Protein AF-A0A1F7BWQ0-F1 (afdb_monomer_lite)

Secondary structure (DSSP, 8-state):
----EEEEEE--S---HHHHHHHHSTT-SSEEEEE-S-TTSS--EEEEEES-SEEEEEETTEEEETTEE--S--S-GGGHHHHHTT---S-STTSSEEEEEE-GGGGGGTSS--PPPPSSS-SEEEEE-SEEEEEETTTTEEEEEEETT--S-HHHHHHHHHHTT----SS------------HHHHHHHHHS----HHHHHTTBSS-HHHHHHHHHHHHHHHHTTS-SEEEEEEEEEEE--S-HHHHHHHHHHHS--SEEEEEE-SS-EEEEEE--EEEEEETTEEEE--EEEEEE--S-HHHHHHHHHHHHH-HHHHHHHHHHHHHHHHHHHTTBPTT--EEEEEEEEEE-SSEEEEEEEEEEEBPTT--HHHHHHHHPSPGGGTEESHHHHHHHHHHH-SS--TTTT-EEEEEETTS-EEEEE--SEEEEETTEEEEEEEEEE-TT--HHHHHHHHHHHHHHHHHHHHHHHHSPPS-EEEEEEE-S-TTHHHHHHHHHHTTEEEEEEETTT--HHHHTTS--SEEEE---SS-TTSHHHHTTHHHHHHHHHHHT--EEEETHHHHHHHHHTT--EEEEEEEEEEEEEEEEEPS-GGGTTS-SEEEEEEEEEEEE-GGG--TTEEEEEEETT--EEEEEESSSSEEEESS-TTSTT-TTHHHHHHHHHHPPPPPP----------------S-----HHHHHHHHHHHHSS-S-HHHHHHHHHHHHTSPP-HHHHHHHHHHHHHTS-----SS--EEEEE----SS-BS-HHHHHHHHHHHTT--EEEEE---SSSS--HHHHHHHTT------HHHHHHHHHHHSEEEEEHHHH-GGGGGTHHHHHHH-S--HHHHHGGGG-TT--SEEEEE-S-HHHHHHHHHHHHHTT-SEEEEEEETTS-SS--SSS-EEEEEEE-GGGGGG-TT-PPPPPTTS----------TT-EEEEEEE-GGGGTPPPPPHHHHB--SHHHHHHHHHHHHTT-S-HHHHHHHHHHHHHHHHHHT--S-HHHHHHHHHHHHHTSHHHHHHHHHHHHHHHT-

Foldseek 3Di:
DPQAKDKDKDQLQDDDVLLLCVVPVPPFQWWKKKAFPPCPDPRQKIKIFTHFPKKWFAAPQAIDMLPDDDPDRDLANVCVLVVLAAQDPDADPPPWFWFWWAWQQSLVSLDVDDDDDDPQFTRIMTGTGQWMWMQRRVSSMIMIMGGPPDPDDVVVSSVSRNCSNDDPPPDDDDDDDDPPDVPVPVVVVVVPDPADPPVVQCVFWPDDLVLQLVLLVVVLVCVVVVLFQKAKAKTKGKDFADFDLSLLLVLLCVLFRERIFMWIGHNFKIKGAHFNAWLWKAHPQKIKHKDKWFKDWDPVDPVVNVVSLVCRLPPPVRLVVRVVLVVLLLVLVVVFFDPPFWDKPPAQDWDDGPTIIIGMIITMGGGDPPDAPVSSVSSCPQPCQNFHPVRNSSNVSNSVSDPDRPRQQSIWGWTRHSNRITIIGGRARMWMDGPRMIMHMFIDMRGSPDDSSVRVVVRVVSNSSSVVSSVVSNVDDPDAQEEEEADLPDPLSVLLVVLSVVLRHRYDYDYLARDDVVVVVVRPHQAYEHEDYDDALVDDVSCRCLLVVVVVCQQFLRAYEYEARGLRNVQVSQPFDKDFDPDAFQFDWFKKQFADDLLQPPHDRIFIFHAHDGMATDPVGGDPQKDQGMAGPVGTGAKIQGPQGNYIYGNTDLSDPRGPCSSVSSSSSSPDGGDHHPDDDDDDDDDDDDDDDDDDPQALSNLLVLLLVLLVPPDDLVGNLRSLVVQQPDPDFLSSLLSNLVSQLVQWDAQAAPDFAEEEEELDDLVFAFFQLRLLLLLLCLLLPGQHQYEWEFDLQAAGTNVLLCVVVQFQQPDDSVLQRVLCVVRSYGYHYCVRGRVSCVSCSVSVSVVVHDGSVSLSRQSHRRNLHLEYEYFWLDPVSLVSSLSNVLSSHHAKYKYKHFPVRDRACALQGKMKIKIKHWPVCVVLQPPDDDDDDPPRDRDQPDDPPDNTIDIGIDIDYCVVLPHHRDDSVQRGAGHSVRSNVQSLQQLQVHHDPRVNQRSLQRSLVSVVRSSPDRDSNVSSVSSNVSSPVSSSVVSSVVSSVSSVVSD

Radius of gyration: 34.31 Å; chains: 1; bounding box: 78×81×102 Å

Structure (mmCIF, N/CA/C/O backbone):
data_AF-A0A1F7BWQ0-F1
#
_entry.id   AF-A0A1F7BWQ0-F1
#
loop_
_atom_site.group_PDB
_atom_site.id
_atom_site.type_symbol
_atom_site.label_atom_id
_atom_site.label_alt_id
_atom_site.label_comp_id
_atom_site.label_asym_id
_atom_site.label_entity_id
_atom_site.label_seq_id
_atom_site.pdbx_PDB_ins_code
_atom_site.Cartn_x
_atom_site.Cartn_y
_atom_site.Cartn_z
_atom_site.occupancy
_atom_site.B_iso_or_equiv
_atom_site.auth_seq_id
_atom_site.auth_comp_id
_atom_site.auth_asym_id
_atom_site.auth_atom_id
_atom_site.pdbx_PDB_model_num
ATOM 1 N N . MET A 1 1 ? 29.317 -12.201 -2.209 1.00 47.03 1 MET A N 1
ATOM 2 C CA . MET A 1 1 ? 28.082 -12.713 -1.581 1.00 47.03 1 MET A CA 1
ATOM 3 C C . MET A 1 1 ? 28.021 -14.205 -1.833 1.00 47.03 1 MET A C 1
ATOM 5 O O . MET A 1 1 ? 27.667 -14.589 -2.936 1.00 47.03 1 MET A O 1
ATOM 9 N N . ASP A 1 2 ? 28.358 -15.036 -0.851 1.00 48.84 2 ASP A N 1
ATOM 10 C CA . ASP A 1 2 ? 27.798 -16.388 -0.837 1.00 48.84 2 ASP A CA 1
ATOM 11 C C . ASP A 1 2 ? 26.426 -16.247 -0.176 1.00 48.84 2 ASP A C 1
ATOM 13 O O . ASP A 1 2 ? 26.332 -16.020 1.028 1.00 48.84 2 ASP A O 1
ATOM 17 N N . LEU A 1 3 ? 25.361 -16.246 -0.980 1.00 64.56 3 LEU A N 1
ATOM 18 C CA . LEU A 1 3 ? 23.993 -16.356 -0.481 1.00 64.56 3 LEU A CA 1
ATOM 19 C C . LEU A 1 3 ? 23.692 -17.852 -0.423 1.00 64.56 3 LEU A C 1
ATOM 21 O O . LEU A 1 3 ? 23.448 -18.448 -1.473 1.00 64.56 3 LEU A O 1
ATOM 25 N N . PRO A 1 4 ? 23.766 -18.502 0.749 1.00 73.44 4 PRO A N 1
ATOM 26 C CA . PRO A 1 4 ? 23.486 -19.920 0.823 1.00 73.44 4 PRO A CA 1
ATOM 27 C C . PRO A 1 4 ? 21.999 -20.143 0.527 1.00 73.44 4 PRO A C 1
ATOM 29 O O . PRO A 1 4 ? 21.134 -19.836 1.347 1.00 73.44 4 PRO A O 1
ATOM 32 N N . LEU A 1 5 ? 21.712 -20.662 -0.664 1.00 85.12 5 LEU A N 1
ATOM 33 C CA . LEU A 1 5 ? 20.365 -21.020 -1.092 1.00 85.12 5 LEU A CA 1
ATOM 34 C C . LEU A 1 5 ? 20.085 -22.487 -0.759 1.00 85.12 5 LEU A C 1
ATOM 36 O O . LEU A 1 5 ? 20.969 -23.343 -0.848 1.00 85.12 5 LEU A O 1
ATOM 40 N N . ILE A 1 6 ? 18.841 -22.769 -0.393 1.00 88.56 6 ILE A N 1
ATOM 41 C CA . ILE A 1 6 ? 18.259 -24.107 -0.391 1.00 88.56 6 ILE A CA 1
ATOM 42 C C . ILE A 1 6 ? 17.398 -24.205 -1.642 1.00 88.56 6 ILE A C 1
ATOM 44 O O . ILE A 1 6 ? 16.654 -23.282 -1.975 1.00 88.56 6 ILE A O 1
ATOM 48 N N . THR A 1 7 ? 17.507 -25.324 -2.347 1.00 89.31 7 THR A N 1
ATOM 49 C CA . THR A 1 7 ? 16.684 -25.604 -3.518 1.00 89.31 7 THR A CA 1
ATOM 50 C C . THR A 1 7 ? 16.034 -26.967 -3.348 1.00 89.31 7 THR A C 1
ATOM 52 O O . THR A 1 7 ? 16.723 -27.947 -3.071 1.00 89.31 7 THR A O 1
ATOM 55 N N . LYS A 1 8 ? 14.716 -27.036 -3.536 1.00 92.19 8 LYS A N 1
ATOM 56 C CA . LYS A 1 8 ? 13.943 -28.279 -3.511 1.00 92.19 8 LYS A CA 1
ATOM 57 C C . LYS A 1 8 ? 13.069 -28.369 -4.751 1.00 92.19 8 LYS A C 1
ATOM 59 O O . LYS A 1 8 ? 12.494 -27.374 -5.176 1.00 92.19 8 LYS A O 1
ATOM 64 N N . VAL A 1 9 ? 12.968 -29.559 -5.333 1.00 93.31 9 VAL A N 1
ATOM 65 C CA . VAL A 1 9 ? 12.110 -29.815 -6.496 1.00 93.31 9 VAL A CA 1
ATOM 66 C C . VAL A 1 9 ? 10.918 -30.650 -6.051 1.00 93.31 9 VAL A C 1
ATOM 68 O O . VAL A 1 9 ? 11.087 -31.727 -5.483 1.00 93.31 9 VAL A O 1
ATOM 71 N N . LEU A 1 10 ? 9.718 -30.149 -6.320 1.00 92.19 10 LEU A N 1
ATOM 72 C CA . LEU A 1 10 ? 8.443 -30.809 -6.060 1.00 92.19 10 LEU A CA 1
ATOM 73 C C . LEU A 1 10 ? 7.786 -31.190 -7.386 1.00 92.19 10 LEU A C 1
ATOM 75 O O . LEU A 1 10 ? 7.971 -30.516 -8.397 1.00 92.19 10 LEU A O 1
ATOM 79 N N . ARG A 1 11 ? 6.983 -32.255 -7.384 1.00 90.62 11 ARG A N 1
ATOM 80 C CA . ARG A 1 11 ? 6.313 -32.783 -8.584 1.00 90.62 11 ARG A CA 1
ATOM 81 C C . ARG A 1 11 ? 4.798 -32.837 -8.403 1.00 90.62 11 ARG A C 1
ATOM 83 O O . ARG A 1 11 ? 4.246 -33.928 -8.285 1.00 90.62 11 ARG A O 1
ATOM 90 N N . PRO A 1 12 ? 4.106 -31.685 -8.393 1.00 81.94 12 PRO A N 1
ATOM 91 C CA . PRO A 1 12 ? 2.663 -31.662 -8.196 1.00 81.94 12 PRO A CA 1
ATOM 92 C C . PRO A 1 12 ? 1.851 -32.077 -9.444 1.00 81.94 12 PRO A C 1
ATOM 94 O O . PRO A 1 12 ? 0.623 -32.084 -9.437 1.00 81.94 12 PRO A O 1
ATOM 97 N N . GLY A 1 13 ? 2.480 -32.400 -10.575 1.00 80.38 13 GLY A N 1
ATOM 98 C CA . GLY A 1 13 ? 1.745 -32.792 -11.780 1.00 80.38 13 GLY A CA 1
ATOM 99 C C . GLY A 1 13 ? 1.141 -31.600 -12.538 1.00 80.38 13 GLY A C 1
ATOM 100 O O . GLY A 1 13 ? 1.545 -31.317 -13.658 1.00 80.38 13 GLY A O 1
ATOM 101 N N . HIS A 1 14 ? 0.168 -30.882 -11.988 1.00 79.75 14 HIS A N 1
ATOM 102 C CA . HIS A 1 14 ? -0.284 -29.612 -12.564 1.00 79.75 14 HIS A CA 1
ATOM 103 C C . HIS A 1 14 ? -0.359 -28.562 -11.469 1.00 79.75 14 HIS A C 1
ATOM 105 O O . HIS A 1 14 ? -0.920 -28.822 -10.414 1.00 79.75 14 HIS A O 1
ATOM 111 N N . CYS A 1 15 ? 0.212 -27.391 -11.732 1.00 80.56 15 CYS A N 1
ATOM 112 C CA . CYS A 1 15 ? 0.230 -26.287 -10.791 1.00 80.56 15 CYS A CA 1
ATOM 113 C C . CYS A 1 15 ? -0.084 -24.999 -11.550 1.00 80.56 15 CYS A C 1
ATOM 115 O O . CYS A 1 15 ? 0.664 -24.617 -12.455 1.00 80.56 15 CYS A O 1
ATOM 117 N N . ASP A 1 16 ? -1.212 -24.365 -11.226 1.00 83.94 16 ASP A N 1
ATOM 118 C CA . ASP A 1 16 ? -1.564 -23.069 -11.802 1.00 83.94 16 ASP A CA 1
ATOM 119 C C . ASP A 1 16 ? -0.885 -21.954 -10.988 1.00 83.94 16 ASP A C 1
ATOM 121 O O . ASP A 1 16 ? -1.139 -21.850 -9.784 1.00 83.94 16 ASP A O 1
ATOM 125 N N . PRO A 1 17 ? -0.037 -21.102 -11.593 1.00 88.50 17 PRO A N 1
ATOM 126 C CA . PRO A 1 17 ? 0.636 -20.029 -10.868 1.00 88.50 17 PRO A CA 1
ATOM 127 C C . PRO A 1 17 ? -0.348 -19.063 -10.205 1.00 88.50 17 PRO A C 1
ATOM 129 O O . PRO A 1 17 ? -0.062 -18.559 -9.125 1.00 88.50 17 PRO A O 1
ATOM 132 N N . LEU A 1 18 ? -1.530 -18.864 -10.800 1.00 84.06 18 LEU A N 1
ATOM 133 C CA . LEU A 1 18 ? -2.590 -18.035 -10.226 1.00 84.06 18 LEU A CA 1
ATOM 134 C C . LEU A 1 18 ? -3.192 -18.648 -8.951 1.00 84.06 18 LEU A C 1
ATOM 136 O O . LEU A 1 18 ? -3.485 -17.928 -8.000 1.00 84.06 18 LEU A O 1
ATOM 140 N N . PHE A 1 19 ? -3.330 -19.976 -8.888 1.00 82.56 19 PHE A N 1
ATOM 141 C CA . PHE A 1 19 ? -3.745 -20.657 -7.659 1.00 82.56 19 PHE A CA 1
ATOM 142 C C . PHE A 1 19 ? -2.737 -20.401 -6.537 1.00 82.56 19 PHE A C 1
ATOM 144 O O . PHE A 1 19 ? -3.126 -20.027 -5.432 1.00 82.56 19 PHE A O 1
ATOM 151 N N . LEU A 1 20 ? -1.441 -20.543 -6.831 1.00 83.88 20 LEU A N 1
ATOM 152 C CA . LEU A 1 20 ? -0.389 -20.260 -5.857 1.00 83.88 20 LEU A CA 1
ATOM 153 C C . LEU A 1 20 ? -0.343 -18.778 -5.474 1.00 83.88 20 LEU A C 1
ATOM 155 O O . LEU A 1 20 ? -0.183 -18.478 -4.297 1.00 83.88 20 LEU A O 1
ATOM 159 N N . LEU A 1 21 ? -0.532 -17.861 -6.427 1.00 84.88 21 LEU A N 1
ATOM 160 C CA . LEU A 1 21 ? -0.635 -16.425 -6.162 1.00 84.88 21 LEU A CA 1
ATOM 161 C C . LEU A 1 21 ? -1.756 -16.139 -5.155 1.00 84.88 21 LEU A C 1
ATOM 163 O O . LEU A 1 21 ? -1.522 -15.479 -4.150 1.00 84.88 21 LEU A O 1
ATOM 167 N N . ASN A 1 22 ? -2.945 -16.700 -5.377 1.00 79.38 22 ASN A N 1
ATOM 168 C CA . ASN A 1 22 ? -4.103 -16.480 -4.512 1.00 79.38 22 ASN A CA 1
ATOM 169 C C . ASN A 1 22 ? -3.943 -17.129 -3.129 1.00 79.38 22 ASN A C 1
ATOM 171 O O . ASN A 1 22 ? -4.424 -16.587 -2.137 1.00 79.38 22 ASN A O 1
ATOM 175 N N . LYS A 1 23 ? -3.276 -18.286 -3.053 1.00 77.38 23 LYS A N 1
ATOM 176 C CA . LYS A 1 23 ? -3.096 -19.034 -1.800 1.00 77.38 23 LYS A CA 1
ATOM 177 C C . LYS A 1 23 ? -1.939 -18.549 -0.944 1.00 77.38 23 LYS A C 1
ATOM 179 O O . LYS A 1 23 ? -2.040 -18.577 0.274 1.00 77.38 23 LYS A O 1
ATOM 184 N N . LEU A 1 24 ? -0.849 -18.134 -1.576 1.00 76.81 24 LEU A N 1
ATOM 185 C CA . LEU A 1 24 ? 0.396 -17.783 -0.901 1.00 76.81 24 LEU A CA 1
ATOM 186 C C . LEU A 1 24 ? 0.656 -16.267 -0.917 1.00 76.81 24 LEU A C 1
ATOM 188 O O . LEU A 1 24 ? 1.438 -15.772 -0.114 1.00 76.81 24 LEU A O 1
ATOM 192 N N . GLY A 1 25 ? 0.054 -15.509 -1.833 1.00 67.19 25 GLY A N 1
ATOM 193 C CA . GLY A 1 25 ? 0.377 -14.095 -2.048 1.00 67.19 25 GLY A CA 1
ATOM 194 C C . GLY A 1 25 ? -0.415 -13.092 -1.204 1.00 67.19 25 GLY A C 1
ATOM 195 O O . GLY A 1 25 ? 0.041 -11.961 -1.045 1.00 67.19 25 GLY A O 1
ATOM 196 N N . SER A 1 26 ? -1.572 -13.468 -0.646 1.00 56.69 26 SER A N 1
ATOM 197 C CA . SER A 1 26 ? -2.515 -12.516 -0.028 1.00 56.69 26 SER A CA 1
ATOM 198 C C . SER A 1 26 ? -1.930 -11.733 1.155 1.00 56.69 26 SER A C 1
ATOM 200 O O . SER A 1 26 ? -2.200 -10.541 1.293 1.00 56.69 26 SER A O 1
ATOM 202 N N . VAL A 1 27 ? -1.083 -12.374 1.961 1.00 56.69 27 VAL A N 1
ATOM 203 C CA . VAL A 1 27 ? -0.503 -11.819 3.198 1.00 56.69 27 VAL A CA 1
ATOM 204 C C . VAL A 1 27 ? 0.858 -11.141 3.011 1.00 56.69 27 VAL A C 1
ATOM 206 O O . VAL A 1 27 ? 1.437 -10.671 3.983 1.00 56.69 27 VAL A O 1
ATOM 209 N N . ARG A 1 28 ? 1.399 -11.099 1.786 1.00 70.50 28 ARG A N 1
ATOM 210 C CA . ARG A 1 28 ? 2.767 -10.618 1.536 1.00 70.50 28 ARG A CA 1
ATOM 211 C C . ARG A 1 28 ? 2.791 -9.218 0.922 1.00 70.50 28 ARG A C 1
ATOM 213 O O . ARG A 1 28 ? 2.000 -8.917 0.022 1.00 70.50 28 ARG A O 1
ATOM 220 N N . ASP A 1 29 ? 3.733 -8.404 1.400 1.00 77.75 29 ASP A N 1
ATOM 221 C CA . ASP A 1 29 ? 3.949 -7.012 0.975 1.00 77.75 29 ASP A CA 1
ATOM 222 C C . ASP A 1 29 ? 4.669 -6.909 -0.373 1.00 77.75 29 ASP A C 1
ATOM 224 O O . ASP A 1 29 ? 4.335 -6.054 -1.188 1.00 77.75 29 ASP A O 1
ATOM 228 N N . TYR A 1 30 ? 5.635 -7.801 -0.617 1.00 88.94 30 TYR A N 1
ATOM 229 C CA . TYR A 1 30 ? 6.375 -7.897 -1.875 1.00 88.94 30 TYR A CA 1
ATOM 230 C C . TYR A 1 30 ? 6.089 -9.229 -2.553 1.00 88.94 30 TYR A C 1
ATOM 232 O O . TYR A 1 30 ? 6.298 -10.307 -1.982 1.00 88.94 30 TYR A O 1
ATOM 240 N N . LEU A 1 31 ? 5.581 -9.137 -3.776 1.00 94.19 31 LEU A N 1
ATOM 241 C CA . LEU A 1 31 ? 5.114 -10.274 -4.549 1.00 94.19 31 LEU A CA 1
ATOM 242 C C . LEU A 1 31 ? 5.279 -9.972 -6.032 1.00 94.19 31 LEU A C 1
ATOM 244 O O . LEU A 1 31 ? 4.854 -8.917 -6.501 1.00 94.19 31 LEU A O 1
ATOM 248 N N . ALA A 1 32 ? 5.855 -10.908 -6.778 1.00 97.06 32 ALA A N 1
ATOM 249 C CA . ALA A 1 32 ? 5.888 -10.822 -8.230 1.00 97.06 32 ALA A CA 1
ATOM 250 C C . ALA A 1 32 ? 5.553 -12.165 -8.871 1.00 97.06 32 ALA A C 1
ATOM 252 O O . ALA A 1 32 ? 6.078 -13.202 -8.471 1.00 97.06 32 ALA A O 1
ATOM 253 N N . LEU A 1 33 ? 4.707 -12.136 -9.893 1.00 96.25 33 LEU A N 1
ATOM 254 C CA . LEU A 1 33 ? 4.428 -13.272 -10.763 1.00 96.25 33 LEU A CA 1
ATOM 255 C C . LEU A 1 33 ? 4.860 -12.904 -12.177 1.00 96.25 33 LEU A C 1
ATOM 257 O O . LEU A 1 33 ? 4.472 -11.856 -12.680 1.00 96.25 33 LEU A O 1
ATOM 261 N N . LEU A 1 34 ? 5.643 -13.772 -12.811 1.00 95.06 34 LEU A N 1
ATOM 262 C CA . LEU A 1 34 ? 6.012 -13.692 -14.218 1.00 95.06 34 LEU A CA 1
ATOM 263 C C . LEU A 1 34 ? 5.519 -14.961 -14.911 1.00 95.06 34 LEU A C 1
ATOM 265 O O . LEU A 1 34 ? 5.884 -16.070 -14.517 1.00 95.06 34 LEU A O 1
ATOM 269 N N . GLU A 1 35 ? 4.708 -14.818 -15.953 1.00 90.94 35 GLU A N 1
ATOM 270 C CA . GLU A 1 35 ? 4.243 -15.933 -16.780 1.00 90.94 35 GLU A CA 1
ATOM 271 C C . GLU A 1 35 ? 4.462 -15.654 -18.269 1.00 90.94 35 GLU A C 1
ATOM 273 O O . GLU A 1 35 ? 4.510 -14.510 -18.718 1.00 90.94 35 GLU A O 1
ATOM 278 N N . SER A 1 36 ? 4.523 -16.724 -19.061 1.00 82.56 36 SER A N 1
ATOM 279 C CA . SER A 1 36 ? 4.457 -16.647 -20.518 1.00 82.56 36 SER A CA 1
ATOM 280 C C . SER A 1 36 ? 3.292 -17.483 -21.030 1.00 82.56 36 SER A C 1
ATOM 282 O O . SER A 1 36 ? 3.163 -18.667 -20.705 1.00 82.56 36 SER A O 1
ATOM 284 N N . ALA A 1 37 ? 2.421 -16.878 -21.838 1.00 68.69 37 ALA A N 1
ATOM 285 C CA . ALA A 1 37 ? 1.293 -17.596 -22.422 1.00 68.69 37 ALA A CA 1
ATOM 286 C C . ALA A 1 37 ? 1.667 -18.384 -23.693 1.00 68.69 37 ALA A C 1
ATOM 288 O O . ALA A 1 37 ? 1.026 -19.390 -24.003 1.00 68.69 37 ALA A O 1
ATOM 289 N N . ASN A 1 38 ? 2.723 -17.974 -24.410 1.00 58.81 38 ASN A N 1
ATOM 290 C CA . ASN A 1 38 ? 3.225 -18.666 -25.604 1.00 58.81 38 ASN A CA 1
ATOM 291 C C . ASN A 1 38 ? 4.134 -19.847 -25.210 1.00 58.81 38 ASN A C 1
ATOM 293 O O . ASN A 1 38 ? 5.359 -19.793 -25.299 1.00 58.81 38 ASN A O 1
ATOM 297 N N . ARG A 1 39 ? 3.502 -20.950 -24.798 1.00 56.16 39 ARG A N 1
ATOM 298 C CA . ARG A 1 39 ? 4.136 -22.208 -24.348 1.00 56.16 39 ARG A CA 1
ATOM 299 C C . ARG A 1 39 ? 4.659 -23.105 -25.485 1.00 56.16 39 ARG A C 1
ATOM 301 O O . ARG A 1 39 ? 4.664 -24.326 -25.379 1.00 56.16 39 ARG A O 1
ATOM 308 N N . THR A 1 40 ? 5.010 -22.536 -26.638 1.00 41.44 40 THR A N 1
ATOM 309 C CA . THR A 1 40 ? 5.387 -23.314 -27.841 1.00 41.44 40 THR A CA 1
ATOM 310 C C . THR A 1 40 ? 6.830 -23.108 -28.300 1.00 41.44 40 THR A C 1
ATOM 312 O O . THR A 1 40 ? 7.211 -23.597 -29.359 1.00 41.44 40 THR A O 1
ATOM 315 N N . SER A 1 41 ? 7.669 -22.446 -27.502 1.00 41.19 41 SER A N 1
ATOM 316 C CA . SER A 1 41 ? 9.045 -22.116 -27.908 1.00 41.19 41 SER A CA 1
ATOM 317 C C . SER A 1 41 ? 9.984 -21.878 -26.713 1.00 41.19 41 SER A C 1
ATOM 319 O O . SER A 1 41 ? 10.681 -20.871 -26.635 1.00 41.19 41 SER A O 1
ATOM 321 N N . GLY A 1 42 ? 10.018 -22.812 -25.754 1.00 46.12 42 GLY A N 1
ATOM 322 C CA . GLY A 1 42 ? 11.001 -22.794 -24.656 1.00 46.12 42 GLY A CA 1
ATOM 323 C C . GLY A 1 42 ? 10.703 -21.823 -23.503 1.00 46.12 42 GLY A C 1
ATOM 324 O O . GLY A 1 42 ? 11.549 -21.661 -22.626 1.00 46.12 42 GLY A O 1
ATOM 325 N N . ASN A 1 43 ? 9.506 -21.226 -23.477 1.00 54.59 43 ASN A N 1
ATOM 326 C CA . ASN A 1 43 ? 8.986 -20.369 -22.404 1.00 54.59 43 ASN A CA 1
ATOM 327 C C . ASN A 1 43 ? 7.889 -21.089 -21.584 1.00 54.59 43 ASN A C 1
ATOM 329 O O . ASN A 1 43 ? 6.831 -20.537 -21.300 1.00 54.59 43 ASN A O 1
ATOM 333 N N . ASP A 1 44 ? 8.142 -22.337 -21.185 1.00 74.00 44 ASP A N 1
ATOM 334 C CA . ASP A 1 44 ? 7.217 -23.152 -20.370 1.00 74.00 44 ASP A CA 1
ATOM 335 C C . ASP A 1 44 ? 7.375 -22.898 -18.862 1.00 74.00 44 ASP A C 1
ATOM 337 O O . ASP A 1 44 ? 7.076 -23.765 -18.039 1.00 74.00 44 ASP A O 1
ATOM 341 N N . LEU A 1 45 ? 7.892 -21.723 -18.499 1.00 87.50 45 LEU A N 1
ATOM 342 C CA . LEU A 1 45 ? 8.262 -21.372 -17.136 1.00 87.50 45 LEU A CA 1
ATOM 343 C C . LEU A 1 45 ? 7.378 -20.240 -16.621 1.00 87.50 45 LEU A C 1
ATOM 345 O O . LEU A 1 45 ? 7.158 -19.248 -17.316 1.00 87.50 45 LEU A O 1
ATOM 349 N N . SER A 1 46 ? 6.932 -20.383 -15.379 1.00 92.69 46 SER A N 1
ATOM 350 C CA . SER A 1 46 ? 6.395 -19.283 -14.582 1.00 92.69 46 SER A CA 1
ATOM 351 C C . SER A 1 46 ? 7.244 -19.101 -13.333 1.00 92.69 46 SER A C 1
ATOM 353 O O . SER A 1 46 ? 7.756 -20.077 -12.782 1.00 92.69 46 SER A O 1
ATOM 355 N N . TYR A 1 47 ? 7.373 -17.863 -12.878 1.00 94.94 47 TYR A N 1
ATOM 356 C CA . TYR A 1 47 ? 8.119 -17.521 -11.675 1.00 94.94 47 TYR A CA 1
ATOM 357 C C . TYR A 1 47 ? 7.206 -16.798 -10.707 1.00 94.94 47 TYR A C 1
ATOM 359 O O . TYR A 1 47 ? 6.569 -15.823 -11.089 1.00 94.94 47 TYR A O 1
ATOM 367 N N . LEU A 1 48 ? 7.154 -17.269 -9.469 1.00 95.12 48 LEU A N 1
ATOM 368 C CA . LEU A 1 48 ? 6.391 -16.641 -8.405 1.00 95.12 48 LEU A CA 1
ATOM 369 C C . LEU A 1 48 ? 7.333 -16.354 -7.238 1.00 95.12 48 LEU A C 1
ATOM 371 O O . LEU A 1 48 ? 7.930 -17.263 -6.668 1.00 95.12 48 LEU A O 1
ATOM 375 N N . ALA A 1 49 ? 7.509 -15.075 -6.950 1.00 95.06 49 ALA A N 1
ATOM 376 C CA . ALA A 1 49 ? 8.480 -14.533 -6.017 1.00 95.06 49 ALA A CA 1
ATOM 377 C C . ALA A 1 49 ? 7.756 -13.941 -4.809 1.00 95.06 49 ALA A C 1
ATOM 379 O O . ALA A 1 49 ? 6.838 -13.141 -4.985 1.00 95.06 49 ALA A O 1
ATOM 380 N N . PHE A 1 50 ? 8.175 -14.321 -3.605 1.00 87.62 50 PHE A N 1
ATOM 381 C CA . PHE A 1 50 ? 7.516 -13.969 -2.351 1.00 87.62 50 PHE A CA 1
ATOM 382 C C . PHE A 1 50 ? 8.485 -13.360 -1.344 1.00 87.62 50 PHE A C 1
ATOM 384 O O . PHE A 1 50 ? 9.607 -13.854 -1.178 1.00 87.62 50 PHE A O 1
ATOM 391 N N . GLY A 1 51 ? 8.001 -12.344 -0.627 1.00 85.00 51 GLY A N 1
ATOM 392 C CA . GLY A 1 51 ? 8.778 -11.641 0.388 1.00 85.00 51 GLY A CA 1
ATOM 393 C C . GLY A 1 51 ? 9.898 -10.819 -0.242 1.00 85.00 51 GLY A C 1
ATOM 394 O O . GLY A 1 51 ? 10.183 -10.946 -1.431 1.00 85.00 51 GLY A O 1
ATOM 395 N N . ALA A 1 52 ? 10.549 -9.972 0.545 1.00 87.56 52 ALA A N 1
ATOM 396 C CA . ALA A 1 52 ? 11.698 -9.209 0.080 1.00 87.56 52 ALA A CA 1
ATOM 397 C C . ALA A 1 52 ? 12.824 -9.283 1.104 1.00 87.56 52 ALA A C 1
ATOM 399 O O . ALA A 1 52 ? 12.740 -8.707 2.185 1.00 87.56 52 ALA A O 1
ATOM 400 N N . ARG A 1 53 ? 13.911 -9.958 0.725 1.00 85.19 53 ARG A N 1
ATOM 401 C CA . ARG A 1 53 ? 15.164 -9.954 1.483 1.00 85.19 53 ARG A CA 1
ATOM 402 C C . ARG A 1 53 ? 15.897 -8.624 1.340 1.00 85.19 53 ARG A C 1
ATOM 404 O O . ARG A 1 53 ? 16.629 -8.210 2.235 1.00 85.19 53 ARG A O 1
ATOM 411 N N . ASP A 1 54 ? 15.739 -7.993 0.184 1.00 85.44 54 ASP A N 1
ATOM 412 C CA . ASP A 1 54 ? 16.276 -6.677 -0.123 1.00 85.44 54 ASP A CA 1
ATOM 413 C C . ASP A 1 54 ? 15.353 -5.975 -1.116 1.00 85.44 54 ASP A C 1
ATOM 415 O O . ASP A 1 54 ? 14.723 -6.633 -1.945 1.00 85.44 54 ASP A O 1
ATOM 419 N N . VAL A 1 55 ? 15.292 -4.651 -1.040 1.00 88.31 55 VAL A N 1
ATOM 420 C CA . VAL A 1 55 ? 14.533 -3.799 -1.958 1.00 88.31 55 VAL A CA 1
ATOM 421 C C . VAL A 1 55 ? 15.446 -2.656 -2.357 1.00 88.31 55 VAL A C 1
ATOM 423 O O . VAL A 1 55 ? 16.020 -1.995 -1.495 1.00 88.31 55 VAL A O 1
ATOM 426 N N . ILE A 1 56 ? 15.587 -2.447 -3.659 1.00 86.69 56 ILE A N 1
ATOM 427 C CA . ILE A 1 56 ? 16.331 -1.348 -4.255 1.00 86.69 56 ILE A CA 1
ATOM 428 C C . ILE A 1 56 ? 15.325 -0.484 -4.991 1.00 86.69 56 ILE A C 1
ATOM 430 O O . ILE A 1 56 ? 14.724 -0.913 -5.976 1.00 86.69 56 ILE A O 1
ATOM 434 N N . THR A 1 57 ? 15.170 0.738 -4.510 1.00 89.12 57 THR A N 1
ATOM 435 C CA . THR A 1 57 ? 14.306 1.752 -5.094 1.00 89.12 57 THR A CA 1
ATOM 436 C C . THR A 1 57 ? 15.173 2.913 -5.543 1.00 89.12 57 THR A C 1
ATOM 438 O O . THR A 1 57 ? 15.983 3.408 -4.771 1.00 89.12 57 THR A O 1
ATOM 441 N N . VAL A 1 58 ? 14.998 3.379 -6.771 1.00 87.94 58 VAL A N 1
ATOM 442 C CA . VAL A 1 58 ? 15.595 4.624 -7.256 1.00 87.94 58 VAL A CA 1
ATOM 443 C C . VAL A 1 58 ? 14.494 5.658 -7.367 1.00 87.94 58 VAL A C 1
ATOM 445 O O . VAL A 1 58 ? 13.454 5.388 -7.967 1.00 87.94 58 VAL A O 1
ATOM 448 N N . ARG A 1 59 ? 14.695 6.832 -6.777 1.00 86.69 59 ARG A N 1
ATOM 449 C CA . ARG A 1 59 ? 13.735 7.931 -6.844 1.00 86.69 59 ARG A CA 1
ATOM 450 C C . ARG A 1 59 ? 14.483 9.248 -6.864 1.00 86.69 59 ARG A C 1
ATOM 452 O O . ARG A 1 59 ? 15.129 9.598 -5.883 1.00 86.69 59 ARG A O 1
ATOM 459 N N . ASP A 1 60 ? 14.320 9.968 -7.964 1.00 80.44 60 ASP A N 1
ATOM 460 C CA . ASP A 1 60 ? 14.892 11.298 -8.156 1.00 80.44 60 ASP A CA 1
ATOM 461 C C . ASP A 1 60 ? 16.420 11.313 -7.990 1.00 80.44 60 ASP A C 1
ATOM 463 O O . ASP A 1 60 ? 16.985 12.029 -7.175 1.00 80.44 60 ASP A O 1
ATOM 467 N N . GLY A 1 61 ? 17.095 10.407 -8.699 1.00 75.62 61 GLY A N 1
ATOM 468 C CA . GLY A 1 61 ? 18.550 10.241 -8.656 1.00 75.62 61 GLY A CA 1
ATOM 469 C C . GLY A 1 61 ? 19.088 9.537 -7.407 1.00 75.62 61 GLY A C 1
ATOM 470 O O . GLY A 1 61 ? 20.210 9.037 -7.438 1.00 75.62 61 GLY A O 1
ATOM 471 N N . ALA A 1 62 ? 18.297 9.431 -6.337 1.00 78.25 62 ALA A N 1
ATOM 472 C CA . ALA A 1 62 ? 18.700 8.777 -5.098 1.00 78.25 62 ALA A CA 1
ATOM 473 C C . ALA A 1 62 ? 18.364 7.277 -5.105 1.00 78.25 62 ALA A C 1
ATOM 475 O O . ALA A 1 62 ? 17.276 6.866 -5.521 1.00 78.25 62 ALA A O 1
ATOM 476 N N . VAL A 1 63 ? 19.302 6.456 -4.624 1.00 80.06 63 VAL A N 1
ATOM 477 C CA . VAL A 1 63 ? 19.153 5.001 -4.474 1.00 80.06 63 VAL A CA 1
ATOM 478 C C . VAL A 1 63 ? 18.867 4.682 -3.010 1.00 80.06 63 VAL A C 1
ATOM 480 O O . VAL A 1 63 ? 19.663 5.002 -2.134 1.00 80.06 63 VAL A O 1
ATOM 483 N N . PHE A 1 64 ? 17.757 3.998 -2.758 1.00 75.69 64 PHE A N 1
ATOM 484 C CA . PHE A 1 64 ? 17.319 3.535 -1.449 1.00 75.69 64 PHE A CA 1
ATOM 485 C C . PHE A 1 64 ? 17.356 2.009 -1.428 1.00 75.69 64 PHE A C 1
ATOM 487 O O . PHE A 1 64 ? 16.690 1.357 -2.229 1.00 75.69 64 PHE A O 1
ATOM 494 N N . GLY A 1 65 ? 18.105 1.417 -0.503 1.00 67.31 65 GLY A N 1
ATOM 495 C CA . GLY A 1 65 ? 18.071 -0.026 -0.271 1.00 67.31 65 GLY A CA 1
ATOM 496 C C . GLY A 1 65 ? 18.896 -0.436 0.938 1.00 67.31 65 GLY A C 1
ATOM 497 O O . GLY A 1 65 ? 19.654 0.367 1.479 1.00 67.31 65 GLY A O 1
ATOM 498 N N . SER A 1 66 ? 18.787 -1.695 1.377 1.00 56.41 66 SER A N 1
ATOM 499 C CA . SER A 1 66 ? 19.414 -2.149 2.637 1.00 56.41 66 SER A CA 1
ATOM 500 C C . SER A 1 66 ? 20.947 -2.017 2.671 1.00 56.41 66 SER A C 1
ATOM 502 O O . SER A 1 66 ? 21.560 -2.124 3.735 1.00 56.41 66 SER A O 1
ATOM 504 N N . ARG A 1 67 ? 21.565 -1.790 1.506 1.00 54.62 67 ARG A N 1
ATOM 505 C CA . ARG A 1 67 ? 23.016 -1.697 1.295 1.00 54.62 67 ARG A CA 1
ATOM 506 C C . ARG A 1 67 ? 23.493 -0.358 0.756 1.00 54.62 67 ARG A C 1
ATOM 508 O O . ARG A 1 67 ? 24.689 -0.092 0.817 1.00 54.62 67 ARG A O 1
ATOM 515 N N . TYR A 1 68 ? 22.583 0.449 0.228 1.00 54.38 68 TYR A N 1
ATOM 516 C CA . TYR A 1 68 ? 22.903 1.672 -0.485 1.00 54.38 68 TYR A CA 1
ATOM 517 C C . TYR A 1 68 ? 22.084 2.780 0.159 1.00 54.38 68 TYR A C 1
ATOM 519 O O . TYR A 1 68 ? 20.892 2.929 -0.091 1.00 54.38 68 TYR A O 1
ATOM 527 N N . VAL A 1 69 ? 22.744 3.486 1.071 1.00 46.41 69 VAL A N 1
ATOM 528 C CA . VAL A 1 69 ? 22.399 4.855 1.421 1.00 46.41 69 VAL A CA 1
ATOM 529 C C . VAL A 1 69 ? 23.551 5.671 0.872 1.00 46.41 69 VAL A C 1
ATOM 531 O O . VAL A 1 69 ? 24.669 5.576 1.382 1.00 46.41 69 VAL A O 1
ATOM 534 N N . MET A 1 70 ? 23.315 6.373 -0.227 1.00 44.44 70 MET A N 1
ATOM 535 C CA . MET A 1 70 ? 24.290 7.314 -0.756 1.00 44.44 70 MET A CA 1
ATOM 536 C C . MET A 1 70 ? 23.711 8.709 -0.576 1.00 44.44 70 MET A C 1
ATOM 538 O O . MET A 1 70 ? 22.744 9.054 -1.242 1.00 44.44 70 MET A O 1
ATOM 542 N N . ASP A 1 71 ? 24.313 9.481 0.327 1.00 40.88 71 ASP A N 1
ATOM 543 C CA . ASP A 1 71 ? 24.089 10.921 0.429 1.00 40.88 71 ASP A CA 1
ATOM 544 C C . ASP A 1 71 ? 24.647 11.578 -0.853 1.00 40.88 71 ASP A C 1
ATOM 546 O O . ASP A 1 71 ? 25.867 11.703 -1.005 1.00 40.88 71 ASP A O 1
ATOM 550 N N . GLY A 1 72 ? 23.779 11.959 -1.798 1.00 49.09 72 GLY A N 1
ATOM 551 C CA . GLY A 1 72 ? 24.136 12.786 -2.963 1.00 49.09 72 GLY A CA 1
ATOM 552 C C . GLY A 1 72 ? 23.516 12.373 -4.305 1.00 49.09 72 GLY A C 1
ATOM 553 O O . GLY A 1 72 ? 22.996 11.272 -4.470 1.00 49.09 72 GLY A O 1
ATOM 554 N N . GLU A 1 73 ? 23.599 13.270 -5.294 1.00 51.91 73 GLU A N 1
ATOM 555 C CA . GLU A 1 73 ? 23.204 12.991 -6.682 1.00 51.91 73 GLU A CA 1
ATOM 556 C C . GLU A 1 73 ? 24.151 11.955 -7.310 1.00 51.91 73 GLU A C 1
ATOM 558 O O . GLU A 1 73 ? 25.311 12.241 -7.626 1.00 51.91 73 GLU A O 1
ATOM 563 N N . ILE A 1 74 ? 23.663 10.727 -7.505 1.00 63.62 74 ILE A N 1
ATOM 564 C CA . ILE A 1 74 ? 24.407 9.685 -8.212 1.00 63.62 74 ILE A CA 1
ATOM 565 C C . ILE A 1 74 ? 24.203 9.878 -9.716 1.00 63.62 74 ILE A C 1
ATOM 567 O O . ILE A 1 74 ? 23.080 9.865 -10.211 1.00 63.62 74 ILE A O 1
ATOM 571 N N . LYS A 1 75 ? 25.305 9.995 -10.464 1.00 67.19 75 LYS A N 1
ATOM 572 C CA . LYS A 1 75 ? 25.275 10.177 -11.926 1.00 67.19 75 LYS A CA 1
ATOM 573 C C . LYS A 1 75 ? 24.575 9.028 -12.672 1.00 67.19 75 LYS A C 1
ATOM 575 O O . LYS A 1 75 ? 23.918 9.273 -13.676 1.00 67.19 75 LYS A O 1
ATOM 580 N N . ASP A 1 76 ? 24.735 7.794 -12.195 1.00 75.00 76 ASP A N 1
ATOM 581 C CA . ASP A 1 76 ? 24.024 6.606 -12.687 1.00 75.00 76 ASP A CA 1
ATOM 582 C C . ASP A 1 76 ? 23.535 5.759 -11.496 1.00 75.00 76 ASP A C 1
ATOM 584 O O . ASP A 1 76 ? 24.265 4.890 -11.008 1.00 75.00 76 ASP A O 1
ATOM 588 N N . PRO A 1 77 ? 22.320 6.010 -10.979 1.00 75.62 77 PRO A N 1
ATOM 589 C CA . PRO A 1 77 ? 21.781 5.274 -9.838 1.00 75.62 77 PRO A CA 1
ATOM 590 C C . PRO A 1 77 ? 21.475 3.803 -10.159 1.00 75.62 77 PRO A C 1
ATOM 592 O O . PRO A 1 77 ? 21.343 2.985 -9.249 1.00 75.62 77 PRO A O 1
ATOM 595 N N . LEU A 1 78 ? 21.396 3.429 -11.440 1.00 77.75 78 LEU A N 1
ATOM 596 C CA . LEU A 1 78 ? 21.146 2.053 -11.874 1.00 77.75 78 LEU A CA 1
ATOM 597 C C . LEU A 1 78 ? 22.436 1.226 -11.958 1.00 77.75 78 LEU A C 1
ATOM 599 O O . LEU A 1 78 ? 22.374 -0.006 -12.018 1.00 77.75 78 LEU A O 1
ATOM 603 N N . ALA A 1 79 ? 23.605 1.866 -11.837 1.00 77.50 79 ALA A N 1
ATOM 604 C CA . ALA A 1 79 ? 24.893 1.189 -11.710 1.00 77.50 79 ALA A CA 1
ATOM 605 C C . ALA A 1 79 ? 24.950 0.238 -10.502 1.00 77.50 79 ALA A C 1
ATOM 607 O O . ALA A 1 79 ? 25.697 -0.740 -10.546 1.00 77.50 79 ALA A O 1
ATOM 608 N N . VAL A 1 80 ? 24.115 0.453 -9.478 1.00 77.06 80 VAL A N 1
ATOM 609 C CA . VAL A 1 80 ? 23.967 -0.436 -8.314 1.00 77.06 80 VAL A CA 1
ATOM 610 C C . VAL A 1 80 ? 23.698 -1.894 -8.716 1.00 77.06 80 VAL A C 1
ATOM 612 O O . VAL A 1 80 ? 24.228 -2.827 -8.112 1.00 77.06 80 VAL A O 1
ATOM 615 N N . PHE A 1 81 ? 22.958 -2.118 -9.806 1.00 76.50 81 PHE A N 1
ATOM 616 C CA . PHE A 1 81 ? 22.673 -3.461 -10.313 1.00 76.50 81 PHE A CA 1
ATOM 617 C C . PHE A 1 81 ? 23.901 -4.122 -10.956 1.00 76.50 81 PHE A C 1
ATOM 619 O O . PHE A 1 81 ? 24.001 -5.348 -10.974 1.00 76.50 81 PHE A O 1
ATOM 626 N N . SER A 1 82 ? 24.896 -3.346 -11.395 1.00 74.00 82 SER A N 1
ATOM 627 C CA . SER A 1 82 ? 26.161 -3.862 -11.940 1.00 74.00 82 SER A CA 1
ATOM 628 C C . SER A 1 82 ? 26.995 -4.627 -10.913 1.00 74.00 82 SER A C 1
ATOM 630 O O . SER A 1 82 ? 27.790 -5.488 -11.297 1.00 74.00 82 SER A O 1
ATOM 632 N N . GLU A 1 83 ? 26.873 -4.296 -9.627 1.00 66.00 83 GLU A N 1
ATOM 633 C CA . GLU A 1 83 ? 27.581 -4.971 -8.528 1.00 66.00 83 GLU A CA 1
ATOM 634 C C . GLU A 1 83 ? 26.873 -6.258 -8.079 1.00 66.00 83 GLU A C 1
ATOM 636 O O . GLU A 1 83 ? 27.494 -7.156 -7.509 1.00 66.00 83 GLU A O 1
ATOM 641 N N . LEU A 1 84 ? 25.570 -6.356 -8.352 1.00 65.69 84 LEU A N 1
ATOM 642 C CA . LEU A 1 84 ? 24.698 -7.450 -7.918 1.00 65.69 84 LEU A CA 1
ATOM 643 C C . LEU A 1 84 ? 24.666 -8.609 -8.928 1.00 65.69 84 LEU A C 1
ATOM 645 O O . LEU A 1 84 ? 24.437 -9.760 -8.551 1.00 65.69 84 LEU A O 1
ATOM 649 N N . VAL A 1 85 ? 24.935 -8.308 -10.200 1.00 62.78 85 VAL A N 1
ATOM 650 C CA . VAL A 1 85 ? 24.912 -9.233 -11.341 1.00 62.78 85 VAL A CA 1
ATOM 651 C C . VAL A 1 85 ? 26.282 -9.916 -11.503 1.00 62.78 85 VAL A C 1
ATOM 653 O O . VAL A 1 85 ? 27.290 -9.252 -11.742 1.00 62.78 85 VAL A O 1
ATOM 656 N N . GLY A 1 86 ? 26.327 -11.252 -11.391 1.00 56.69 86 GLY A N 1
ATOM 657 C CA . GLY A 1 86 ? 27.540 -12.070 -11.590 1.00 56.69 86 GLY A CA 1
ATOM 658 C C . GLY A 1 86 ? 28.180 -12.646 -10.317 1.00 56.69 86 GLY A C 1
ATOM 659 O O . GLY A 1 86 ? 29.262 -13.227 -10.385 1.00 56.69 86 GLY A O 1
ATOM 660 N N . ALA A 1 87 ? 27.528 -12.516 -9.156 1.00 51.53 87 ALA A N 1
ATOM 661 C CA . ALA A 1 87 ? 27.979 -13.116 -7.895 1.00 51.53 87 ALA A CA 1
ATOM 662 C C . ALA A 1 87 ? 27.626 -14.616 -7.761 1.00 51.53 87 ALA A C 1
ATOM 664 O O . ALA A 1 87 ? 28.189 -15.311 -6.913 1.00 51.53 87 ALA A O 1
ATOM 665 N N . GLY A 1 88 ? 26.686 -15.120 -8.566 1.00 52.34 88 GLY A N 1
ATOM 666 C CA . GLY A 1 88 ? 26.230 -16.510 -8.554 1.00 52.34 88 GLY A CA 1
ATOM 667 C C . GLY A 1 88 ? 27.114 -17.437 -9.394 1.00 52.34 88 GLY A C 1
ATOM 668 O O . GLY A 1 88 ? 27.334 -17.192 -10.575 1.00 52.34 88 GLY A O 1
ATOM 669 N N . LYS A 1 89 ? 27.590 -18.540 -8.799 1.00 54.8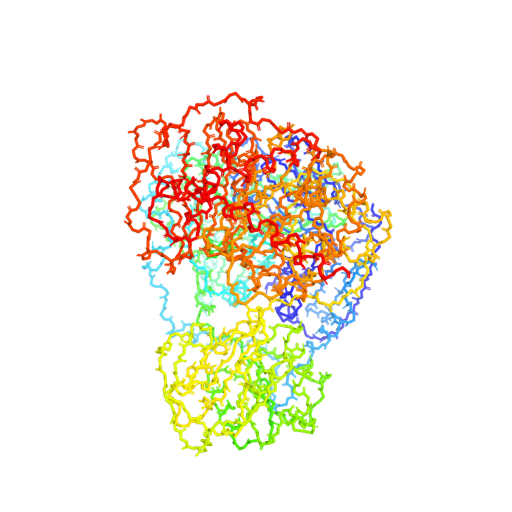1 89 LYS A N 1
ATOM 670 C CA . LYS A 1 89 ? 28.443 -19.543 -9.477 1.00 54.81 89 LYS A CA 1
ATOM 671 C C . LYS A 1 89 ? 27.671 -20.537 -10.358 1.00 54.81 89 LYS A C 1
ATOM 673 O O . LYS A 1 89 ? 28.274 -21.214 -11.186 1.00 54.81 89 LYS A O 1
ATOM 678 N N . GLU A 1 90 ? 26.358 -20.665 -10.171 1.00 61.75 90 GLU A N 1
ATOM 679 C CA . GLU A 1 90 ? 25.530 -21.664 -10.860 1.00 61.75 90 GLU A CA 1
ATOM 680 C C . GLU A 1 90 ? 24.744 -21.068 -12.035 1.00 61.75 90 GLU A C 1
ATOM 682 O O . GLU A 1 90 ? 24.157 -19.993 -11.926 1.00 61.75 90 GLU A O 1
ATOM 687 N N . LYS A 1 91 ? 24.711 -21.793 -13.160 1.00 66.50 91 LYS A N 1
ATOM 688 C CA . LYS A 1 91 ? 24.075 -21.365 -14.416 1.00 66.50 91 LYS A CA 1
ATOM 689 C C . LYS A 1 91 ? 22.572 -21.666 -14.447 1.00 66.50 91 LYS A C 1
ATOM 691 O O . LYS A 1 91 ? 22.118 -22.653 -13.874 1.00 66.50 91 LYS A O 1
ATOM 696 N N . GLY A 1 92 ? 21.818 -20.867 -15.204 1.00 69.81 92 GLY A N 1
ATOM 697 C CA . GLY A 1 92 ? 20.404 -21.102 -15.517 1.00 69.81 92 GLY A CA 1
ATOM 698 C C . GLY A 1 92 ? 19.520 -19.869 -15.321 1.00 69.81 92 GLY A C 1
ATOM 699 O O . GLY A 1 92 ? 19.807 -19.020 -14.487 1.00 69.81 92 GLY A O 1
ATOM 700 N N . ARG A 1 93 ? 18.414 -19.793 -16.079 1.00 79.06 93 ARG A N 1
ATOM 701 C CA . ARG A 1 93 ? 17.474 -18.659 -16.028 1.00 79.06 93 ARG A CA 1
ATOM 702 C C . ARG A 1 93 ? 16.773 -18.549 -14.674 1.00 79.06 93 ARG A C 1
ATOM 704 O O . ARG A 1 93 ? 16.115 -19.516 -14.259 1.00 79.06 93 ARG A O 1
ATOM 711 N N . LEU A 1 94 ? 16.922 -17.368 -14.065 1.00 86.25 94 LEU A N 1
ATOM 712 C CA . LEU A 1 94 ? 16.301 -16.886 -12.828 1.00 86.25 94 LEU A CA 1
ATOM 713 C C . LEU A 1 94 ? 16.166 -17.977 -11.757 1.00 86.25 94 LEU A C 1
ATOM 715 O O . LEU A 1 94 ? 15.086 -18.508 -11.497 1.00 86.25 94 LEU A O 1
ATOM 719 N N . ARG A 1 95 ? 17.292 -18.331 -11.132 1.00 85.44 95 ARG A N 1
ATOM 720 C CA . ARG A 1 95 ? 17.295 -19.151 -9.909 1.00 85.44 95 ARG A CA 1
ATOM 721 C C . ARG A 1 95 ? 16.982 -18.316 -8.666 1.00 85.44 95 ARG A C 1
ATOM 723 O O . ARG A 1 95 ? 16.290 -18.781 -7.769 1.00 85.44 95 ARG A O 1
ATOM 730 N N . MET A 1 96 ? 17.544 -17.115 -8.618 1.00 88.62 96 MET A N 1
ATOM 731 C CA . MET A 1 96 ? 17.317 -16.081 -7.615 1.00 88.62 96 MET A CA 1
ATOM 732 C C . MET A 1 96 ? 17.835 -14.762 -8.201 1.00 88.62 96 MET A C 1
ATOM 734 O O . MET A 1 96 ? 18.810 -14.775 -8.960 1.00 88.62 96 MET A O 1
ATOM 738 N N . GLY A 1 97 ? 17.186 -13.641 -7.901 1.00 90.12 97 GLY A N 1
ATOM 739 C CA . GLY A 1 97 ? 17.498 -12.365 -8.539 1.00 90.12 97 GLY A CA 1
ATOM 740 C C . GLY A 1 97 ? 16.584 -11.234 -8.104 1.00 90.12 97 GLY A C 1
ATOM 741 O O . GLY A 1 97 ? 15.564 -11.469 -7.469 1.00 90.12 97 GLY A O 1
ATOM 742 N N . TYR A 1 98 ? 16.957 -10.016 -8.470 1.00 92.62 98 TYR A N 1
ATOM 743 C CA . TYR A 1 98 ? 16.165 -8.817 -8.248 1.00 92.62 98 TYR A CA 1
ATOM 744 C C . TYR A 1 98 ? 15.082 -8.715 -9.322 1.00 92.62 98 TYR A C 1
ATOM 746 O O . TYR A 1 98 ? 15.395 -8.691 -10.509 1.00 92.62 98 TYR A O 1
ATOM 754 N N . ILE A 1 99 ? 13.818 -8.665 -8.914 1.00 96.12 99 ILE A N 1
ATOM 755 C CA . ILE A 1 99 ? 12.647 -8.639 -9.798 1.00 96.12 99 ILE A CA 1
ATOM 756 C C . ILE A 1 99 ? 11.927 -7.309 -9.609 1.00 96.12 99 ILE A C 1
ATOM 758 O O . ILE A 1 99 ? 11.751 -6.861 -8.475 1.00 96.12 99 ILE A O 1
ATOM 762 N N . GLY A 1 100 ? 11.518 -6.668 -10.702 1.00 96.69 100 GLY A N 1
ATOM 763 C CA . GLY A 1 100 ? 10.931 -5.341 -10.617 1.00 96.69 100 GLY A CA 1
ATOM 764 C C . GLY A 1 100 ? 10.838 -4.608 -11.944 1.00 96.69 100 GLY A C 1
ATOM 765 O O . GLY A 1 100 ? 10.684 -5.228 -12.999 1.00 96.69 100 GLY A O 1
ATOM 766 N N . PHE A 1 101 ? 10.909 -3.279 -11.882 1.00 97.38 101 PHE A N 1
ATOM 767 C CA . PHE A 1 101 ? 10.721 -2.425 -13.047 1.00 97.38 101 PHE A CA 1
ATOM 768 C C . PHE A 1 101 ? 11.603 -1.171 -13.070 1.00 97.38 101 PHE A C 1
ATOM 770 O O . PHE A 1 101 ? 12.080 -0.702 -12.038 1.00 97.38 101 PHE A O 1
ATOM 777 N N . LEU A 1 102 ? 11.754 -0.624 -14.277 1.00 96.25 102 LEU A N 1
ATOM 778 C CA . LEU A 1 102 ? 12.258 0.710 -14.595 1.00 96.25 102 LEU A CA 1
ATOM 779 C C . LEU A 1 102 ? 11.112 1.543 -15.183 1.00 96.25 102 LEU A C 1
ATOM 781 O O . LEU A 1 102 ? 10.453 1.089 -16.120 1.00 96.25 102 LEU A O 1
ATOM 785 N N . SER A 1 103 ? 10.889 2.749 -14.670 1.00 96.38 103 SER A N 1
ATOM 786 C CA . SER A 1 103 ? 10.031 3.760 -15.293 1.00 96.38 103 SER A CA 1
ATOM 787 C C . SER A 1 103 ? 10.675 4.305 -16.571 1.00 96.38 103 SER A C 1
ATOM 789 O O . SER A 1 103 ? 11.893 4.245 -16.741 1.00 96.38 103 SER A O 1
ATOM 791 N N . TYR A 1 104 ? 9.875 4.881 -17.464 1.00 96.69 104 TYR A N 1
ATOM 792 C CA . TYR A 1 104 ? 10.355 5.539 -18.680 1.00 96.69 104 TYR A CA 1
ATOM 793 C C . TYR A 1 104 ? 11.357 6.665 -18.380 1.00 96.69 104 TYR A C 1
ATOM 795 O O . TYR A 1 104 ? 12.378 6.801 -19.058 1.00 96.69 104 TYR A O 1
ATOM 803 N N . GLU A 1 105 ? 11.107 7.434 -17.321 1.00 94.56 105 GLU A N 1
ATOM 804 C CA . GLU A 1 105 ? 11.936 8.561 -16.893 1.00 94.56 105 GLU A CA 1
ATOM 805 C C . GLU A 1 105 ? 13.339 8.138 -16.437 1.00 94.56 105 GLU A C 1
ATOM 807 O O . GLU A 1 105 ? 14.239 8.981 -16.409 1.00 94.56 105 GLU A O 1
ATOM 812 N N . SER A 1 106 ? 13.572 6.848 -16.154 1.00 93.44 106 SER A N 1
ATOM 813 C CA . SER A 1 106 ? 14.920 6.309 -15.906 1.00 93.44 106 SER A CA 1
ATOM 814 C C . SER A 1 106 ? 15.885 6.515 -17.072 1.00 93.44 106 SER A C 1
ATOM 816 O O . SER A 1 106 ? 17.097 6.475 -16.884 1.00 93.44 106 SER A O 1
ATOM 818 N N . ALA A 1 107 ? 15.380 6.779 -18.279 1.00 92.56 107 ALA A N 1
ATOM 819 C CA . ALA A 1 107 ? 16.212 7.054 -19.444 1.00 92.56 107 ALA A CA 1
ATOM 820 C C . ALA A 1 107 ? 17.176 8.236 -19.245 1.00 92.56 107 ALA A C 1
ATOM 822 O O . ALA A 1 107 ? 18.242 8.258 -19.860 1.00 92.56 107 ALA A O 1
ATOM 823 N N . ARG A 1 108 ? 16.844 9.190 -18.361 1.00 90.88 108 ARG A N 1
ATOM 824 C CA . ARG A 1 108 ? 17.717 10.330 -18.029 1.00 90.88 108 ARG A CA 1
ATOM 825 C C . ARG A 1 108 ? 19.034 9.929 -17.358 1.00 90.88 108 ARG A C 1
ATOM 827 O O . ARG A 1 108 ? 19.970 10.717 -17.335 1.00 90.88 108 ARG A O 1
ATOM 834 N N . TYR A 1 109 ? 19.112 8.711 -16.822 1.00 87.94 109 TYR A N 1
ATOM 835 C CA . TYR A 1 109 ? 20.346 8.158 -16.260 1.00 87.94 109 TYR A CA 1
ATOM 836 C C . TYR A 1 109 ? 21.263 7.562 -17.332 1.00 87.94 109 TYR A C 1
ATOM 838 O O . TYR A 1 109 ? 22.454 7.368 -17.103 1.00 87.94 109 TYR A O 1
ATOM 846 N N . PHE A 1 110 ? 20.717 7.260 -18.510 1.00 86.94 110 PHE A N 1
ATOM 847 C CA . PHE A 1 110 ? 21.441 6.613 -19.602 1.00 86.94 110 PHE A CA 1
ATOM 848 C C . PHE A 1 110 ? 21.841 7.589 -20.703 1.00 86.94 110 PHE A C 1
ATOM 850 O O . PHE A 1 110 ? 22.870 7.394 -21.347 1.00 86.94 110 PHE A O 1
ATOM 857 N N . GLU A 1 111 ? 21.045 8.637 -20.901 1.00 86.19 111 GLU A N 1
ATOM 858 C CA . GLU A 1 111 ? 21.215 9.634 -21.952 1.00 86.19 111 GLU A CA 1
ATOM 859 C C . GLU A 1 111 ? 21.018 11.049 -21.383 1.00 86.19 111 GLU A C 1
ATOM 861 O O . GLU A 1 111 ? 20.289 11.248 -20.412 1.00 86.19 111 GLU A O 1
ATOM 866 N N . VAL A 1 112 ? 21.640 12.057 -22.006 1.00 85.50 112 VAL A N 1
ATOM 867 C CA . VAL A 1 112 ? 21.518 13.465 -21.580 1.00 85.50 112 VAL A CA 1
ATOM 868 C C . VAL A 1 112 ? 20.136 14.004 -21.965 1.00 85.50 112 VAL A C 1
ATOM 870 O O . VAL A 1 112 ? 19.925 14.525 -23.066 1.00 85.50 112 VAL A O 1
ATOM 873 N N . LEU A 1 113 ? 19.181 13.846 -21.051 1.00 86.50 113 LEU A N 1
ATOM 874 C CA . LEU A 1 113 ? 17.776 14.197 -21.224 1.00 86.50 113 LEU A CA 1
ATOM 875 C C . LEU A 1 113 ? 17.234 14.891 -19.972 1.00 86.50 113 LEU A C 1
ATOM 877 O O . LEU A 1 113 ? 17.372 14.390 -18.862 1.00 86.50 113 LEU A O 1
ATOM 881 N N . ASP A 1 114 ? 16.545 16.009 -20.172 1.00 87.44 114 ASP A N 1
ATOM 882 C CA . ASP A 1 114 ? 15.815 16.712 -19.116 1.00 87.44 114 ASP A CA 1
ATOM 883 C C . ASP A 1 114 ? 14.383 16.159 -19.029 1.00 87.44 114 ASP A C 1
ATOM 885 O O . ASP A 1 114 ? 13.437 16.745 -19.561 1.00 87.44 114 ASP A O 1
ATOM 889 N N . LEU A 1 115 ? 14.254 14.949 -18.471 1.00 89.56 115 LEU A N 1
ATOM 890 C CA . LEU A 1 115 ? 12.968 14.316 -18.163 1.00 89.56 115 LEU A CA 1
ATOM 891 C C . LEU A 1 115 ? 12.644 14.514 -16.685 1.00 89.56 115 LEU A C 1
ATOM 893 O O . LEU A 1 115 ? 13.438 14.151 -15.818 1.00 89.56 115 LEU A O 1
ATOM 897 N N . LYS A 1 116 ? 11.445 15.026 -16.403 1.00 87.62 116 LYS A N 1
ATOM 898 C CA . LYS A 1 116 ? 10.958 15.190 -15.032 1.00 87.62 116 LYS A CA 1
ATOM 899 C C . LYS A 1 116 ? 10.483 13.842 -14.479 1.00 87.62 116 LYS A C 1
ATOM 901 O O . LYS A 1 116 ? 9.647 13.220 -15.137 1.00 87.62 116 LYS A O 1
ATOM 906 N N . PRO A 1 117 ? 10.960 13.400 -13.302 1.00 86.31 117 PRO A N 1
ATOM 907 C CA . PRO A 1 117 ? 10.464 12.183 -12.672 1.00 86.31 117 PRO A CA 1
ATOM 908 C C . PRO A 1 117 ? 8.991 12.306 -12.282 1.00 86.31 117 PRO A C 1
ATOM 910 O O . PRO A 1 117 ? 8.477 13.398 -12.029 1.00 86.31 117 PRO A O 1
ATOM 913 N N . ASP A 1 118 ? 8.321 11.161 -12.191 1.00 87.50 118 ASP A N 1
ATOM 914 C CA . ASP A 1 118 ? 6.986 11.084 -11.611 1.00 87.50 118 ASP A CA 1
ATOM 915 C C . ASP A 1 118 ? 7.094 11.057 -10.070 1.00 87.50 118 ASP A C 1
ATOM 917 O O . ASP A 1 118 ? 7.768 10.190 -9.512 1.00 87.50 118 ASP A O 1
ATOM 921 N N . PRO A 1 119 ? 6.447 11.977 -9.332 1.00 81.56 119 PRO A N 1
ATOM 922 C CA . PRO A 1 119 ? 6.528 11.993 -7.872 1.00 81.56 119 PRO A CA 1
ATOM 923 C C . PRO A 1 119 ? 5.804 10.805 -7.215 1.00 81.56 119 PRO A C 1
ATOM 925 O O . PRO A 1 119 ? 6.109 10.460 -6.073 1.00 81.56 119 PRO A O 1
ATOM 928 N N . GLY A 1 120 ? 4.853 10.164 -7.895 1.00 85.25 120 GLY A N 1
ATOM 929 C CA . GLY A 1 120 ? 4.114 9.003 -7.397 1.00 85.25 120 GLY A CA 1
ATOM 930 C C . GLY A 1 120 ? 4.793 7.666 -7.693 1.00 85.25 120 GLY A C 1
ATOM 931 O O . GLY A 1 120 ? 4.570 6.697 -6.964 1.00 85.25 120 GLY A O 1
ATOM 932 N N . ILE A 1 121 ? 5.655 7.603 -8.711 1.00 92.31 121 ILE A N 1
ATOM 933 C CA . ILE A 1 121 ? 6.238 6.354 -9.219 1.00 92.31 121 ILE A CA 1
ATOM 934 C C . ILE A 1 121 ? 7.766 6.420 -9.094 1.00 92.31 121 ILE A C 1
ATOM 936 O O . ILE A 1 121 ? 8.374 7.349 -9.618 1.00 92.31 121 ILE A O 1
ATOM 940 N N . PRO A 1 122 ? 8.424 5.459 -8.421 1.00 93.00 122 PRO A N 1
ATOM 941 C CA . PRO A 1 122 ? 9.880 5.433 -8.383 1.00 93.00 122 PRO A CA 1
ATOM 942 C C . PRO A 1 122 ? 10.453 5.217 -9.788 1.00 93.00 122 PRO A C 1
ATOM 944 O O . PRO A 1 122 ? 9.855 4.533 -10.620 1.00 93.00 122 PRO A O 1
ATOM 947 N N . ASP A 1 123 ? 11.643 5.757 -10.037 1.00 92.75 123 ASP A N 1
ATOM 948 C CA . ASP A 1 123 ? 12.329 5.565 -11.311 1.00 92.75 123 ASP A CA 1
ATOM 949 C C . ASP A 1 123 ? 12.681 4.097 -11.538 1.00 92.75 123 ASP A C 1
ATOM 951 O O . ASP A 1 123 ? 12.560 3.578 -12.643 1.00 92.75 123 ASP A O 1
ATOM 955 N N . ALA A 1 124 ? 13.063 3.401 -10.472 1.00 93.62 124 ALA A N 1
ATOM 956 C CA . ALA A 1 124 ? 13.242 1.962 -10.480 1.00 93.62 124 ALA A CA 1
ATOM 957 C C . ALA A 1 124 ? 12.797 1.371 -9.151 1.00 93.62 124 ALA A C 1
ATOM 959 O O . ALA A 1 124 ? 12.988 1.986 -8.104 1.00 93.62 124 ALA A O 1
ATOM 960 N N . LEU A 1 125 ? 12.256 0.160 -9.172 1.00 94.38 125 LEU A N 1
ATOM 961 C CA . LEU A 1 125 ? 12.014 -0.614 -7.960 1.00 94.38 125 LEU A CA 1
ATOM 962 C C . LEU A 1 125 ? 12.232 -2.081 -8.271 1.00 94.38 125 LEU A C 1
ATOM 964 O O . LEU A 1 125 ? 11.537 -2.642 -9.114 1.00 94.38 125 LEU A O 1
ATOM 968 N N . PHE A 1 126 ? 13.169 -2.700 -7.561 1.00 94.12 126 PHE A N 1
ATOM 969 C CA . PHE A 1 126 ? 13.468 -4.119 -7.658 1.00 94.12 126 PHE A CA 1
ATOM 970 C C . PHE A 1 126 ? 13.633 -4.728 -6.276 1.00 94.12 126 PHE A C 1
ATOM 972 O O . PHE A 1 126 ? 14.315 -4.160 -5.429 1.00 94.12 126 PHE A O 1
ATOM 979 N N . PHE A 1 127 ? 13.088 -5.920 -6.057 1.00 93.06 127 PHE A N 1
ATOM 980 C CA . PHE A 1 127 ? 13.288 -6.649 -4.809 1.00 93.06 127 PHE A CA 1
ATOM 981 C C . PHE A 1 127 ? 13.923 -8.015 -5.055 1.00 93.06 127 PHE A C 1
ATOM 983 O O . PHE A 1 127 ? 13.646 -8.679 -6.055 1.00 93.06 127 PHE A O 1
ATOM 990 N N . LEU A 1 128 ? 14.788 -8.429 -4.134 1.00 91.38 128 LEU A N 1
ATOM 991 C CA . LEU A 1 128 ? 15.322 -9.782 -4.058 1.00 91.38 128 LEU A CA 1
ATOM 992 C C . LEU A 1 128 ? 14.349 -10.619 -3.218 1.00 91.38 128 LEU A C 1
ATOM 994 O O . LEU A 1 128 ? 14.209 -10.327 -2.026 1.00 91.38 128 LEU A O 1
ATOM 998 N N . PRO A 1 129 ? 13.678 -11.636 -3.780 1.00 92.69 129 PRO A N 1
ATOM 999 C CA . PRO A 1 129 ? 12.700 -12.394 -3.025 1.00 92.69 129 PRO A CA 1
ATOM 1000 C C . PRO A 1 129 ? 13.344 -13.256 -1.946 1.00 92.69 129 PRO A C 1
ATOM 1002 O O . PRO A 1 129 ? 14.463 -13.742 -2.102 1.00 92.69 129 PRO A O 1
ATOM 1005 N N . GLU A 1 130 ? 12.615 -13.496 -0.858 1.00 89.94 130 GLU A N 1
ATOM 1006 C CA . GLU A 1 130 ? 13.034 -14.496 0.128 1.00 89.94 130 GLU A CA 1
ATOM 1007 C C . GLU A 1 130 ? 12.884 -15.914 -0.427 1.00 89.94 130 GLU A C 1
ATOM 1009 O O . GLU A 1 130 ? 13.733 -16.781 -0.189 1.00 89.94 130 GLU A O 1
ATOM 1014 N N . ILE A 1 131 ? 11.805 -16.129 -1.186 1.00 92.12 131 ILE A N 1
ATOM 1015 C CA . ILE A 1 131 ? 11.467 -17.395 -1.825 1.00 92.12 131 ILE A CA 1
ATOM 1016 C C . ILE A 1 131 ? 11.091 -17.141 -3.280 1.00 92.12 131 ILE A C 1
ATOM 1018 O O . ILE A 1 131 ? 10.238 -16.310 -3.588 1.00 92.12 131 ILE A O 1
ATOM 1022 N N . LEU A 1 132 ? 11.681 -17.921 -4.178 1.00 94.81 132 LEU A N 1
ATOM 1023 C CA . LEU A 1 132 ? 11.328 -17.971 -5.586 1.00 94.81 132 LEU A CA 1
ATOM 1024 C C . LEU A 1 132 ? 10.844 -19.375 -5.951 1.00 94.81 132 LEU A C 1
ATOM 1026 O O . LEU A 1 132 ? 11.585 -20.355 -5.842 1.00 94.81 132 LEU A O 1
ATOM 1030 N N . LEU A 1 133 ? 9.614 -19.462 -6.447 1.00 95.06 133 LEU A N 1
ATOM 1031 C CA . LEU A 1 133 ? 9.070 -20.656 -7.074 1.00 95.06 133 LEU A CA 1
ATOM 1032 C C . LEU A 1 133 ? 9.265 -20.574 -8.582 1.00 95.06 133 LEU A C 1
ATOM 1034 O O . LEU A 1 133 ? 8.771 -19.657 -9.233 1.00 95.06 133 LEU A O 1
ATOM 1038 N N . LYS A 1 134 ? 9.935 -21.573 -9.145 1.00 94.19 134 LYS A N 1
ATOM 1039 C CA . LYS A 1 134 ? 10.048 -21.774 -10.586 1.00 94.19 134 LYS A CA 1
ATOM 1040 C C . LYS A 1 134 ? 9.170 -22.947 -10.992 1.00 94.19 134 LYS A C 1
ATOM 1042 O O . LYS A 1 134 ? 9.448 -24.085 -10.629 1.00 94.19 134 LYS A O 1
ATOM 1047 N N . ILE A 1 135 ? 8.118 -22.665 -11.745 1.00 92.50 135 ILE A N 1
ATOM 1048 C CA . ILE A 1 135 ? 7.114 -23.635 -12.176 1.00 92.50 135 ILE A CA 1
ATOM 1049 C C . ILE A 1 135 ? 7.438 -24.035 -13.613 1.00 92.50 135 ILE A C 1
ATOM 1051 O O . ILE A 1 135 ? 7.330 -23.215 -14.522 1.00 92.50 135 ILE A O 1
ATOM 1055 N N . ASP A 1 136 ? 7.840 -25.286 -13.813 1.00 90.56 136 ASP A N 1
ATOM 1056 C CA . ASP A 1 136 ? 8.071 -25.885 -15.125 1.00 90.56 136 ASP A CA 1
ATOM 1057 C C . ASP A 1 136 ? 6.812 -26.635 -15.567 1.00 90.56 136 ASP A C 1
ATOM 1059 O O . ASP A 1 136 ? 6.535 -27.762 -15.140 1.00 90.56 136 ASP A O 1
ATOM 1063 N N . HIS A 1 137 ? 6.029 -25.993 -16.437 1.00 86.75 137 HIS A N 1
ATOM 1064 C CA . HIS A 1 137 ? 4.753 -26.527 -16.923 1.00 86.75 137 HIS A CA 1
ATOM 1065 C C . HIS A 1 137 ? 4.928 -27.801 -17.749 1.00 86.75 137 HIS A C 1
ATOM 1067 O O . HIS A 1 137 ? 4.031 -28.646 -17.781 1.00 86.75 137 HIS A O 1
ATOM 1073 N N . ARG A 1 138 ? 6.075 -27.949 -18.420 1.00 85.75 138 ARG A N 1
ATOM 1074 C CA . ARG A 1 138 ? 6.367 -29.095 -19.282 1.00 85.75 138 ARG A CA 1
ATOM 1075 C C . ARG A 1 138 ? 6.803 -30.299 -18.459 1.00 85.75 138 ARG A C 1
ATOM 1077 O O . ARG A 1 138 ? 6.323 -31.407 -18.702 1.00 85.75 138 ARG A O 1
ATOM 1084 N N . ARG A 1 139 ? 7.701 -30.086 -17.496 1.00 87.06 139 ARG A N 1
ATOM 1085 C CA . ARG A 1 139 ? 8.187 -31.131 -16.582 1.00 87.06 139 ARG A CA 1
ATOM 1086 C C . ARG A 1 139 ? 7.237 -31.417 -15.434 1.00 87.06 139 ARG A C 1
ATOM 1088 O O . ARG A 1 139 ? 7.408 -32.441 -14.781 1.00 87.06 139 ARG A O 1
ATOM 1095 N N . LYS A 1 140 ? 6.221 -30.572 -15.232 1.00 88.50 140 LYS A N 1
ATOM 1096 C CA . LYS A 1 140 ? 5.251 -30.700 -14.138 1.00 88.50 140 LYS A CA 1
ATOM 1097 C C . LYS A 1 140 ? 5.921 -30.615 -12.764 1.00 88.50 140 LYS A C 1
ATOM 1099 O O . LYS A 1 140 ? 5.543 -31.311 -11.818 1.00 88.50 140 LYS A O 1
ATOM 1104 N N . GLU A 1 141 ? 6.938 -29.766 -12.691 1.00 91.75 141 GLU A N 1
ATOM 1105 C CA . GLU A 1 141 ? 7.828 -29.597 -11.550 1.00 91.75 141 GLU A CA 1
ATOM 1106 C C . GLU A 1 141 ? 7.736 -28.166 -11.024 1.00 91.75 141 GLU A C 1
ATOM 1108 O O . GLU A 1 141 ? 7.579 -27.216 -11.789 1.00 91.75 141 GLU A O 1
ATOM 1113 N N . VAL A 1 142 ? 7.847 -28.012 -9.708 1.00 93.44 142 VAL A N 1
ATOM 1114 C CA . VAL A 1 142 ? 8.008 -26.715 -9.052 1.00 93.44 142 VAL A CA 1
ATOM 1115 C C . VAL A 1 142 ? 9.312 -26.751 -8.276 1.00 93.44 142 VAL A C 1
ATOM 1117 O O . VAL A 1 142 ? 9.462 -27.524 -7.331 1.00 93.44 142 VAL A O 1
ATOM 1120 N N . THR A 1 143 ? 10.263 -25.919 -8.679 1.00 93.88 143 THR A N 1
ATOM 1121 C CA . THR A 1 143 ? 11.515 -25.719 -7.956 1.00 93.88 143 THR A CA 1
ATOM 1122 C C . THR A 1 143 ? 11.336 -24.573 -6.971 1.00 93.88 143 THR A C 1
ATOM 1124 O O . THR A 1 143 ? 11.181 -23.423 -7.375 1.00 93.88 143 THR A O 1
ATOM 1127 N N . VAL A 1 144 ? 11.376 -24.890 -5.682 1.00 94.31 144 VAL A N 1
ATOM 1128 C CA . VAL A 1 144 ? 11.381 -23.934 -4.574 1.00 94.31 144 VAL A CA 1
ATOM 1129 C C . VAL A 1 144 ? 12.831 -23.549 -4.300 1.00 94.31 144 VAL A C 1
ATOM 1131 O O . VAL A 1 144 ? 13.635 -24.409 -3.937 1.00 94.31 144 VAL A O 1
ATOM 1134 N N . THR A 1 145 ? 13.180 -22.279 -4.476 1.00 92.88 145 THR A N 1
ATOM 1135 C CA . THR A 1 145 ? 14.478 -21.732 -4.063 1.00 92.88 145 THR A CA 1
ATOM 1136 C C . THR A 1 145 ? 14.256 -20.721 -2.955 1.00 92.88 145 THR A C 1
ATOM 1138 O O . THR A 1 145 ? 13.488 -19.784 -3.132 1.00 92.88 145 THR A O 1
ATOM 1141 N N . ALA A 1 146 ? 14.940 -20.889 -1.831 1.00 91.44 146 ALA A N 1
ATOM 1142 C CA . ALA A 1 146 ? 14.853 -19.983 -0.695 1.00 91.44 146 ALA A CA 1
ATOM 1143 C C . ALA A 1 146 ? 16.238 -19.751 -0.094 1.00 91.44 146 ALA A C 1
ATOM 1145 O O . ALA A 1 146 ? 17.167 -20.533 -0.313 1.00 91.44 146 ALA A O 1
ATOM 1146 N N . HIS A 1 147 ? 16.392 -18.694 0.686 1.00 85.81 147 HIS A N 1
ATOM 1147 C CA . HIS A 1 147 ? 17.603 -18.510 1.478 1.00 85.81 147 HIS A CA 1
ATOM 1148 C C . HIS A 1 147 ? 17.628 -19.447 2.701 1.00 85.81 147 HIS A C 1
ATOM 1150 O O . HIS A 1 147 ? 16.581 -19.727 3.275 1.00 85.81 147 HIS A O 1
ATOM 1156 N N . ARG A 1 148 ? 18.809 -19.942 3.116 1.00 81.75 148 ARG A N 1
ATOM 1157 C CA . ARG A 1 148 ? 18.936 -20.903 4.242 1.00 81.75 148 ARG A CA 1
ATOM 1158 C C . ARG A 1 148 ? 18.355 -20.411 5.567 1.00 81.75 148 ARG A C 1
ATOM 1160 O O . ARG A 1 148 ? 17.921 -21.223 6.370 1.00 81.75 148 ARG A O 1
ATOM 1167 N N . ASP A 1 149 ? 18.410 -19.110 5.790 1.00 78.19 149 ASP A N 1
ATOM 1168 C CA . ASP A 1 149 ? 17.927 -18.393 6.968 1.00 78.19 149 ASP A CA 1
ATOM 1169 C C . ASP A 1 149 ? 16.527 -17.793 6.747 1.00 78.19 149 ASP A C 1
ATOM 1171 O O . ASP A 1 149 ? 16.163 -16.833 7.418 1.00 78.19 149 ASP A O 1
ATOM 1175 N N . THR A 1 150 ? 15.755 -18.303 5.779 1.00 74.56 150 THR A N 1
ATOM 1176 C CA . THR A 1 150 ? 14.359 -17.888 5.600 1.00 74.56 150 THR A CA 1
ATOM 1177 C C . THR A 1 150 ? 13.540 -18.231 6.849 1.00 74.56 150 THR A C 1
ATOM 1179 O O . THR A 1 150 ? 13.642 -19.337 7.380 1.00 74.56 150 THR A O 1
ATOM 1182 N N . ASN A 1 151 ? 12.732 -17.276 7.318 1.00 63.91 151 ASN A N 1
ATOM 1183 C CA . ASN A 1 151 ? 11.827 -17.461 8.461 1.00 63.91 151 ASN A CA 1
ATOM 1184 C C . ASN A 1 151 ? 10.467 -18.046 8.043 1.00 63.91 151 ASN A C 1
ATOM 1186 O O . ASN A 1 151 ? 9.607 -18.299 8.884 1.00 63.91 151 ASN A O 1
ATOM 1190 N N . GLU A 1 152 ? 10.260 -18.237 6.742 1.00 70.62 152 GLU A N 1
ATOM 1191 C CA . GLU A 1 152 ? 9.027 -18.756 6.165 1.00 70.62 152 GLU A CA 1
ATOM 1192 C C . GLU A 1 152 ? 8.923 -20.274 6.347 1.00 70.62 152 GLU A C 1
ATOM 1194 O O . GLU A 1 152 ? 9.900 -21.021 6.221 1.00 70.62 152 GLU A O 1
ATOM 1199 N N . ASN A 1 153 ? 7.707 -20.755 6.608 1.00 76.44 153 ASN A N 1
ATOM 1200 C CA . ASN A 1 153 ? 7.454 -22.181 6.763 1.00 76.44 153 ASN A CA 1
ATOM 1201 C C . ASN A 1 153 ? 7.449 -22.871 5.389 1.00 76.44 153 ASN A C 1
ATOM 1203 O O . ASN A 1 153 ? 6.407 -23.020 4.746 1.00 76.44 153 ASN A O 1
ATOM 1207 N N . LEU A 1 154 ? 8.627 -23.315 4.939 1.00 82.88 154 LEU A N 1
ATOM 1208 C CA . LEU A 1 154 ? 8.780 -24.022 3.665 1.00 82.88 154 LEU A CA 1
ATOM 1209 C C . LEU A 1 154 ? 7.911 -25.284 3.587 1.00 82.88 154 LEU A C 1
ATOM 1211 O O . LEU A 1 154 ? 7.430 -25.597 2.504 1.00 82.88 154 LEU A O 1
ATOM 1215 N N . VAL A 1 155 ? 7.643 -25.966 4.707 1.00 82.12 155 VAL A N 1
ATOM 1216 C CA . VAL A 1 155 ? 6.760 -27.146 4.728 1.00 82.12 155 VAL A CA 1
ATOM 1217 C C . VAL A 1 155 ? 5.339 -26.758 4.329 1.00 82.12 155 VAL A C 1
ATOM 1219 O O . VAL A 1 155 ? 4.759 -27.405 3.465 1.00 82.12 155 VAL A O 1
ATOM 1222 N N . HIS A 1 156 ? 4.806 -25.658 4.866 1.00 81.25 156 HIS A N 1
ATOM 1223 C CA . HIS A 1 156 ? 3.484 -25.163 4.473 1.00 81.25 156 HIS A CA 1
ATOM 1224 C C . HIS A 1 156 ? 3.425 -24.809 2.978 1.00 81.25 156 HIS A C 1
ATOM 1226 O O . HIS A 1 156 ? 2.469 -25.148 2.283 1.00 81.25 156 HIS A O 1
ATOM 1232 N N . ILE A 1 157 ? 4.468 -24.166 2.448 1.00 84.25 157 ILE A N 1
ATOM 1233 C CA . ILE A 1 157 ? 4.537 -23.823 1.021 1.00 84.25 157 ILE A CA 1
ATOM 1234 C C . ILE A 1 157 ? 4.563 -25.089 0.162 1.00 84.25 157 ILE A C 1
ATOM 1236 O O . ILE A 1 157 ? 3.857 -25.174 -0.843 1.00 84.25 157 ILE A O 1
ATOM 1240 N N . GLU A 1 158 ? 5.351 -26.085 0.561 1.00 87.19 158 GLU A N 1
ATOM 1241 C CA . GLU A 1 158 ? 5.389 -27.389 -0.094 1.00 87.19 158 GLU A CA 1
ATOM 1242 C C . GLU A 1 158 ? 4.023 -28.082 -0.059 1.00 87.19 158 GLU A C 1
ATOM 1244 O O . GLU A 1 158 ? 3.578 -28.580 -1.091 1.00 87.19 158 GLU A O 1
ATOM 1249 N N . GLU A 1 159 ? 3.334 -28.075 1.085 1.00 83.19 159 GLU A N 1
ATOM 1250 C CA . GLU A 1 159 ? 1.983 -28.622 1.236 1.00 83.19 159 GLU A CA 1
ATOM 1251 C C . GLU A 1 159 ? 0.989 -27.927 0.308 1.00 83.19 159 GLU A C 1
ATOM 1253 O O . GLU A 1 159 ? 0.235 -28.603 -0.389 1.00 83.19 159 GLU A O 1
ATOM 1258 N N . VAL A 1 160 ? 1.014 -26.594 0.220 1.00 80.44 160 VAL A N 1
ATOM 1259 C CA . VAL A 1 160 ? 0.147 -25.846 -0.701 1.00 80.44 160 VAL A CA 1
ATOM 1260 C C . VAL A 1 160 ? 0.460 -26.213 -2.154 1.00 80.44 160 VAL A C 1
ATOM 1262 O O . VAL A 1 160 ? -0.463 -26.489 -2.927 1.00 80.44 160 VAL A O 1
ATOM 1265 N N . ILE A 1 161 ? 1.740 -26.304 -2.529 1.00 84.19 161 ILE A N 1
ATOM 1266 C CA . ILE A 1 161 ? 2.151 -26.733 -3.874 1.00 84.19 161 ILE A CA 1
ATOM 1267 C C . ILE A 1 161 ? 1.660 -28.157 -4.164 1.00 84.19 161 ILE A C 1
ATOM 1269 O O . ILE A 1 161 ? 1.102 -28.401 -5.231 1.00 84.19 161 ILE A O 1
ATOM 1273 N N . LEU A 1 162 ? 1.813 -29.095 -3.233 1.00 82.81 162 LEU A N 1
ATOM 1274 C CA . LEU A 1 162 ? 1.357 -30.480 -3.390 1.00 82.81 162 LEU A CA 1
ATOM 1275 C C . LEU A 1 162 ? -0.174 -30.614 -3.303 1.00 82.81 162 LEU A C 1
ATOM 1277 O O . LEU A 1 162 ? -0.750 -31.533 -3.875 1.00 82.81 162 LEU A O 1
ATOM 1281 N N . SER A 1 163 ? -0.870 -29.686 -2.649 1.00 75.25 163 SER A N 1
ATOM 1282 C CA . SER A 1 163 ? -2.336 -29.659 -2.619 1.00 75.25 163 SER A CA 1
ATOM 1283 C C . SER A 1 163 ? -2.937 -29.195 -3.948 1.00 75.25 163 SER A C 1
ATOM 1285 O O . SER A 1 163 ? -4.053 -29.590 -4.286 1.00 75.25 163 SER A O 1
ATOM 1287 N N . SER A 1 164 ? -2.172 -28.447 -4.759 1.00 66.38 164 SER A N 1
ATOM 1288 C CA . SER A 1 164 ? -2.594 -28.039 -6.108 1.00 66.38 164 SER A CA 1
ATOM 1289 C C . SER A 1 164 ? -2.847 -29.233 -7.052 1.00 66.38 164 SER A C 1
ATOM 1291 O O . SER A 1 164 ? -3.508 -29.077 -8.079 1.00 66.38 164 SER A O 1
ATOM 1293 N N . CYS A 1 165 ? -2.398 -30.441 -6.672 1.00 51.41 165 CYS A N 1
ATOM 1294 C CA . CYS A 1 165 ? -2.624 -31.708 -7.372 1.00 51.41 165 CYS A CA 1
ATOM 1295 C C . CYS A 1 165 ? -4.047 -32.257 -7.271 1.00 51.41 165 CYS A C 1
ATOM 1297 O O . CYS A 1 165 ? -4.420 -33.085 -8.103 1.00 51.41 165 CYS A O 1
ATOM 1299 N N . PHE A 1 166 ? -4.804 -31.886 -6.234 1.00 42.22 166 PHE A N 1
ATOM 1300 C CA . PHE A 1 166 ? -6.133 -32.432 -5.989 1.00 42.22 166 PHE A CA 1
ATOM 1301 C C . PHE A 1 166 ? -7.176 -31.535 -6.662 1.00 42.22 166 PHE A C 1
ATOM 1303 O O . PHE A 1 166 ? -7.591 -30.535 -6.073 1.00 42.22 166 PHE A O 1
ATOM 1310 N N . PRO A 1 167 ? -7.670 -31.860 -7.875 1.00 39.09 167 PRO A N 1
ATOM 1311 C CA . PRO A 1 167 ? -8.972 -31.342 -8.252 1.00 39.09 167 PRO A CA 1
ATOM 1312 C C . PRO A 1 167 ? -9.941 -31.818 -7.173 1.00 39.09 167 PRO A C 1
ATOM 1314 O O . PRO A 1 167 ? -9.920 -32.997 -6.825 1.00 39.09 167 PRO A O 1
ATOM 1317 N N . ALA A 1 168 ? -10.752 -30.909 -6.635 1.00 33.72 168 ALA A N 1
ATOM 1318 C CA . ALA A 1 168 ? -11.836 -31.221 -5.716 1.00 33.72 168 ALA A CA 1
ATOM 1319 C C . ALA A 1 168 ? -12.645 -32.420 -6.249 1.00 33.72 168 ALA A C 1
ATOM 1321 O O . ALA A 1 168 ? -13.502 -32.289 -7.121 1.00 33.72 168 ALA A O 1
ATOM 1322 N N . ALA A 1 169 ? -12.318 -33.614 -5.761 1.00 29.58 169 ALA A N 1
ATOM 1323 C CA . ALA A 1 169 ? -12.921 -34.872 -6.149 1.00 29.58 169 ALA A CA 1
ATOM 1324 C C . ALA A 1 169 ? -13.826 -35.320 -5.007 1.00 29.58 169 ALA A C 1
ATOM 1326 O O . ALA A 1 169 ? -13.508 -36.223 -4.246 1.00 29.58 169 ALA A O 1
ATOM 1327 N N . ALA A 1 170 ? -14.979 -34.664 -4.927 1.00 28.25 170 ALA A N 1
ATOM 1328 C CA . ALA A 1 170 ? -16.194 -35.237 -4.369 1.00 28.25 170 ALA A CA 1
ATOM 1329 C C . ALA A 1 170 ? -17.384 -34.820 -5.248 1.00 28.25 170 ALA A C 1
ATOM 1331 O O . ALA A 1 170 ? -18.344 -34.222 -4.790 1.00 28.25 170 ALA A O 1
ATOM 1332 N N . THR A 1 171 ? -17.296 -35.080 -6.555 1.00 27.28 171 THR A N 1
ATOM 1333 C CA . THR A 1 171 ? -18.462 -35.334 -7.419 1.00 27.28 171 THR A CA 1
ATOM 1334 C C . THR A 1 171 ? -18.000 -36.113 -8.661 1.00 27.28 171 THR A C 1
ATOM 1336 O O . THR A 1 171 ? -17.068 -35.695 -9.355 1.00 27.28 171 THR A O 1
ATOM 1339 N N . PRO A 1 172 ? -18.610 -37.268 -8.979 1.00 30.11 172 PRO A N 1
ATOM 1340 C CA . PRO A 1 172 ? -18.165 -38.129 -10.064 1.00 30.11 172 PRO A CA 1
ATOM 1341 C C . PRO A 1 172 ? -18.696 -37.618 -11.407 1.00 30.11 172 PRO A C 1
ATOM 1343 O O . PRO A 1 172 ? -19.711 -38.086 -11.913 1.00 30.11 172 PRO A O 1
ATOM 1346 N N . ARG A 1 173 ? -17.980 -36.692 -12.052 1.00 27.11 173 ARG A N 1
ATOM 1347 C CA . ARG A 1 173 ? -18.055 -36.538 -13.514 1.00 27.11 173 ARG A CA 1
ATOM 1348 C C . ARG A 1 173 ? -16.664 -36.325 -14.091 1.00 27.11 173 ARG A C 1
ATOM 1350 O O . ARG A 1 173 ? -16.072 -35.262 -13.959 1.00 27.11 173 ARG A O 1
ATOM 1357 N N . ARG A 1 174 ? -16.174 -37.356 -14.789 1.00 30.08 174 ARG A N 1
ATOM 1358 C CA . ARG A 1 174 ? -14.994 -37.330 -15.665 1.00 30.08 174 ARG A CA 1
ATOM 1359 C C . ARG A 1 174 ? -14.978 -36.053 -16.522 1.00 30.08 174 ARG A C 1
ATOM 1361 O O . ARG A 1 174 ? -15.584 -36.019 -17.591 1.00 30.08 174 ARG A O 1
ATOM 1368 N N . ARG A 1 175 ? -14.220 -35.035 -16.120 1.00 28.61 175 ARG A N 1
ATOM 1369 C CA . ARG A 1 175 ? -13.695 -34.029 -17.047 1.00 28.61 175 ARG A CA 1
ATOM 1370 C C . ARG A 1 175 ? -12.228 -34.360 -17.287 1.00 28.61 175 ARG A C 1
ATOM 1372 O O . ARG A 1 175 ? -11.364 -34.098 -16.462 1.00 28.61 175 ARG A O 1
ATOM 1379 N N . ARG A 1 176 ? -11.974 -35.011 -18.429 1.00 24.86 176 ARG A N 1
ATOM 1380 C CA . ARG A 1 176 ? -10.637 -35.106 -19.034 1.00 24.86 176 ARG A CA 1
ATOM 1381 C C . ARG A 1 176 ? -10.016 -33.700 -19.106 1.00 24.86 176 ARG A C 1
ATOM 1383 O O . ARG A 1 176 ? -10.777 -32.741 -19.263 1.00 24.86 176 ARG A O 1
ATOM 1390 N N . PRO A 1 177 ? -8.675 -33.576 -19.060 1.00 27.61 177 PRO A N 1
ATOM 1391 C CA . PRO A 1 177 ? -8.013 -32.288 -19.232 1.00 27.61 177 PRO A CA 1
ATOM 1392 C C . PRO A 1 177 ? -8.528 -31.659 -20.529 1.00 27.61 177 PRO A C 1
ATOM 1394 O O . PRO A 1 177 ? -8.686 -32.388 -21.521 1.00 27.61 177 PRO A O 1
ATOM 1397 N N . PRO A 1 178 ? -8.849 -30.356 -20.552 1.00 29.34 178 PRO A N 1
ATOM 1398 C CA . PRO A 1 178 ? -9.310 -29.732 -21.770 1.00 29.34 178 PRO A CA 1
ATOM 1399 C C . PRO A 1 178 ? -8.146 -29.761 -22.764 1.00 29.34 178 PRO A C 1
ATOM 1401 O O . PRO A 1 178 ? -7.273 -28.901 -22.759 1.00 29.34 178 PRO A O 1
ATOM 1404 N N . LYS A 1 179 ? -8.146 -30.752 -23.669 1.00 27.52 179 LYS A N 1
ATOM 1405 C CA . LYS A 1 179 ? -7.655 -30.522 -25.031 1.00 27.52 179 LYS A CA 1
ATOM 1406 C C . LYS A 1 179 ? -8.290 -29.213 -25.451 1.00 27.52 179 LYS A C 1
ATOM 1408 O O . LYS A 1 179 ? -9.512 -29.153 -25.336 1.00 27.52 179 LYS A O 1
ATOM 1413 N N . ALA A 1 180 ? -7.483 -28.239 -25.871 1.00 31.89 180 ALA A N 1
ATOM 1414 C CA . ALA A 1 180 ? -7.870 -26.922 -26.368 1.00 31.89 180 ALA A CA 1
ATOM 1415 C C . ALA A 1 180 ? -9.224 -26.957 -27.099 1.00 31.89 180 ALA A C 1
ATOM 1417 O O . ALA A 1 180 ? -9.312 -27.067 -28.322 1.00 31.89 180 ALA A O 1
ATOM 1418 N N . ARG A 1 181 ? -10.316 -26.920 -26.335 1.00 26.22 181 ARG A N 1
ATOM 1419 C CA . ARG A 1 181 ? -11.655 -26.762 -26.860 1.00 26.22 181 ARG A CA 1
ATOM 1420 C C . ARG A 1 181 ? -11.695 -25.274 -27.077 1.00 26.22 181 ARG A C 1
ATOM 1422 O O . ARG A 1 181 ? -11.687 -24.526 -26.105 1.00 26.22 181 ARG A O 1
ATOM 1429 N N . ARG A 1 182 ? -11.644 -24.872 -28.353 1.00 34.38 182 ARG A N 1
ATOM 1430 C CA . ARG A 1 182 ? -12.052 -23.540 -28.813 1.00 34.38 182 ARG A CA 1
ATOM 1431 C C . ARG A 1 182 ? -13.180 -23.088 -27.893 1.00 34.38 182 ARG A C 1
ATOM 1433 O O . ARG A 1 182 ? -14.230 -23.731 -27.876 1.00 34.38 182 ARG A O 1
ATOM 1440 N N . ASN A 1 183 ? -12.885 -22.095 -27.063 1.00 33.41 183 ASN A N 1
ATOM 1441 C CA . ASN A 1 183 ? -13.697 -21.681 -25.933 1.00 33.41 183 ASN A CA 1
ATOM 1442 C C . ASN A 1 183 ? -14.977 -21.032 -26.486 1.00 33.41 183 ASN A C 1
ATOM 1444 O O . ASN A 1 183 ? -15.058 -19.815 -26.623 1.00 33.41 183 ASN A O 1
ATOM 1448 N N . ARG A 1 184 ? -15.941 -21.854 -26.929 1.00 30.89 184 ARG A N 1
ATOM 1449 C CA . ARG A 1 184 ? -17.232 -21.388 -27.456 1.00 30.89 184 ARG A CA 1
ATOM 1450 C C . ARG A 1 184 ? -18.045 -20.693 -26.360 1.00 30.89 184 ARG A C 1
ATOM 1452 O O . ARG A 1 184 ? -18.806 -19.801 -26.706 1.00 30.89 184 ARG A O 1
ATOM 1459 N N . ASP A 1 185 ? -17.796 -21.013 -25.088 1.00 35.38 185 ASP A N 1
ATOM 1460 C CA . ASP A 1 185 ? -18.516 -20.453 -23.938 1.00 35.38 185 ASP A CA 1
ATOM 1461 C C . ASP A 1 185 ? -17.948 -19.095 -23.489 1.00 35.38 185 ASP A C 1
ATOM 1463 O O . ASP A 1 185 ? -18.709 -18.169 -23.230 1.00 35.38 185 ASP A O 1
ATOM 1467 N N . ALA A 1 186 ? -16.621 -18.896 -23.509 1.00 36.41 186 ALA A N 1
ATOM 1468 C CA . ALA A 1 186 ? -16.053 -17.550 -23.351 1.00 36.41 186 ALA A CA 1
ATOM 1469 C C . ALA A 1 186 ? -16.438 -16.650 -24.535 1.00 36.41 186 ALA A C 1
ATOM 1471 O O . ALA A 1 186 ? -16.814 -15.499 -24.345 1.00 36.41 186 ALA A O 1
ATOM 1472 N N . ALA A 1 187 ? -16.438 -17.192 -25.760 1.00 34.81 187 ALA A N 1
ATOM 1473 C CA . ALA A 1 187 ? -16.918 -16.481 -26.941 1.00 34.81 187 ALA A CA 1
ATOM 1474 C C . ALA A 1 187 ? -18.440 -16.222 -26.931 1.00 34.81 187 ALA A C 1
ATOM 1476 O O . ALA A 1 187 ? -18.878 -15.300 -27.615 1.00 34.81 187 ALA A O 1
ATOM 1477 N N . SER A 1 188 ? -19.253 -16.992 -26.192 1.00 34.94 188 SER A N 1
ATOM 1478 C CA . SER A 1 188 ? -20.691 -16.729 -26.020 1.00 34.94 188 SER A CA 1
ATOM 1479 C C . SER A 1 188 ? -20.970 -15.736 -24.889 1.00 34.94 188 SER A C 1
ATOM 1481 O O . SER A 1 188 ? -21.834 -14.881 -25.060 1.00 34.94 188 SER A O 1
ATOM 1483 N N . LEU A 1 189 ? -20.198 -15.768 -23.794 1.00 39.16 189 LEU A N 1
ATOM 1484 C CA . LEU A 1 189 ? -20.168 -14.711 -22.769 1.00 39.16 189 LEU A CA 1
ATOM 1485 C C . LEU A 1 189 ? -19.752 -13.362 -23.387 1.00 39.16 189 LEU A C 1
ATOM 1487 O O . LEU A 1 189 ? -20.426 -12.356 -23.181 1.00 39.16 189 LEU A O 1
ATOM 1491 N N . LEU A 1 190 ? -18.739 -13.362 -24.260 1.00 38.47 190 LEU A N 1
ATOM 1492 C CA . LEU A 1 190 ? -18.291 -12.194 -25.035 1.00 38.47 190 LEU A CA 1
ATOM 1493 C C . LEU A 1 190 ? -19.318 -11.694 -26.075 1.00 38.47 190 LEU A C 1
ATOM 1495 O O . LEU A 1 190 ? -19.224 -10.549 -26.509 1.00 38.47 190 LEU A O 1
ATOM 1499 N N . ARG A 1 191 ? -20.293 -12.516 -26.501 1.00 39.22 191 ARG A N 1
ATOM 1500 C CA . ARG A 1 191 ? -21.358 -12.105 -27.447 1.00 39.22 191 ARG A CA 1
ATOM 1501 C C . ARG A 1 191 ? -22.551 -11.431 -26.765 1.00 39.22 191 ARG A C 1
ATOM 1503 O O . ARG A 1 191 ? -23.247 -10.668 -27.427 1.00 39.22 191 ARG A O 1
ATOM 1510 N N . GLY A 1 192 ? -22.803 -11.720 -25.485 1.00 35.00 192 GLY A N 1
ATOM 1511 C CA . GLY A 1 192 ? -23.935 -11.167 -24.724 1.00 35.00 192 GLY A CA 1
ATOM 1512 C C . GLY A 1 192 ? -23.616 -9.882 -23.953 1.00 35.00 192 GLY A C 1
ATOM 1513 O O . GLY A 1 192 ? -24.516 -9.112 -23.624 1.00 35.00 192 GLY A O 1
ATOM 1514 N N . ILE A 1 193 ? -22.337 -9.620 -23.686 1.00 39.09 193 ILE A N 1
ATOM 1515 C CA . ILE A 1 193 ? -21.881 -8.439 -22.954 1.00 39.09 193 ILE A CA 1
ATOM 1516 C C . ILE A 1 193 ? -21.659 -7.307 -23.970 1.00 39.09 193 ILE A C 1
ATOM 1518 O O . ILE A 1 193 ? -20.691 -7.322 -24.729 1.00 39.09 193 ILE A O 1
ATOM 1522 N N . LYS A 1 194 ? -22.576 -6.322 -24.021 1.00 41.09 194 LYS A N 1
ATOM 1523 C CA . LYS A 1 194 ? -22.440 -5.124 -24.881 1.00 41.09 194 LYS A CA 1
ATOM 1524 C C . LYS A 1 194 ? -21.043 -4.534 -24.691 1.00 41.09 194 LYS A C 1
ATOM 1526 O O . LYS A 1 194 ? -20.673 -4.310 -23.547 1.00 41.09 194 LYS A O 1
ATOM 1531 N N . GLN A 1 195 ? -20.275 -4.307 -25.758 1.00 43.47 195 GLN A N 1
ATOM 1532 C CA . GLN A 1 195 ? -18.951 -3.659 -25.702 1.00 43.47 195 GLN A CA 1
ATOM 1533 C C . GLN A 1 195 ? -19.005 -2.404 -24.806 1.00 43.47 195 GLN A C 1
ATOM 1535 O O . GLN A 1 195 ? -20.052 -1.748 -24.818 1.00 43.47 195 GLN A O 1
ATOM 1540 N N . PRO A 1 196 ? -17.941 -2.048 -24.052 1.00 46.97 196 PRO A N 1
ATOM 1541 C CA . PRO A 1 196 ? -17.918 -0.740 -23.401 1.00 46.97 196 PRO A CA 1
ATOM 1542 C C . PRO A 1 196 ? -18.165 0.307 -24.489 1.00 46.97 196 PRO A C 1
ATOM 1544 O O . PRO A 1 196 ? -17.549 0.244 -25.563 1.00 46.97 196 PRO A O 1
ATOM 1547 N N . LEU A 1 197 ? -19.157 1.173 -24.274 1.00 52.62 197 LEU A N 1
ATOM 1548 C CA . LEU A 1 197 ? -19.529 2.167 -25.271 1.00 52.62 197 LEU A CA 1
ATOM 1549 C C . LEU A 1 197 ? -18.318 3.077 -25.461 1.00 52.62 197 LEU A C 1
ATOM 1551 O O . LEU A 1 197 ? -17.613 3.390 -24.510 1.00 52.62 197 LEU A O 1
ATOM 1555 N N . GLN A 1 198 ? -18.076 3.550 -26.679 1.00 54.22 198 GLN A N 1
ATOM 1556 C CA . GLN A 1 198 ? -17.010 4.521 -26.951 1.00 54.22 198 GLN A CA 1
ATOM 1557 C C . GLN A 1 198 ? -17.099 5.758 -26.023 1.00 54.22 198 GLN A C 1
ATOM 1559 O O . GLN A 1 198 ? -16.074 6.341 -25.680 1.00 54.22 198 GLN A O 1
ATOM 1564 N N . LYS A 1 199 ? -18.311 6.055 -25.520 1.00 53.72 199 LYS A N 1
ATOM 1565 C CA . LYS A 1 199 ? -18.600 7.019 -24.444 1.00 53.72 199 LYS A CA 1
ATOM 1566 C C . LYS A 1 199 ? -17.872 6.750 -23.113 1.00 53.72 199 LYS A C 1
ATOM 1568 O O . LYS A 1 199 ? -17.469 7.706 -22.457 1.00 53.72 199 LYS A O 1
ATOM 1573 N N . ASP A 1 200 ? -17.672 5.493 -22.725 1.00 66.69 200 ASP A N 1
ATOM 1574 C CA . ASP A 1 200 ? -17.052 5.115 -21.444 1.00 66.69 200 ASP A CA 1
ATOM 1575 C C . ASP A 1 200 ? -15.534 5.360 -21.459 1.00 66.69 200 ASP A C 1
ATOM 1577 O O . ASP A 1 200 ? -14.936 5.740 -20.453 1.00 66.69 200 ASP A O 1
ATOM 1581 N N . ILE A 1 201 ? -14.900 5.196 -22.625 1.00 75.69 201 ILE A N 1
ATOM 1582 C CA . ILE A 1 201 ? -13.467 5.469 -22.806 1.00 75.69 201 ILE A CA 1
ATOM 1583 C C . ILE A 1 201 ? -13.214 6.979 -22.815 1.00 75.69 201 ILE A C 1
ATOM 1585 O O . ILE A 1 201 ? -12.247 7.456 -22.218 1.00 75.69 201 ILE A O 1
ATOM 1589 N N . THR A 1 202 ? -14.112 7.754 -23.431 1.00 75.62 202 THR A N 1
ATOM 1590 C CA . THR A 1 202 ? -13.992 9.215 -23.443 1.00 75.62 202 THR A CA 1
ATOM 1591 C C . THR A 1 202 ? -14.089 9.849 -22.058 1.00 75.62 202 THR A C 1
ATOM 1593 O O . THR A 1 202 ? -13.469 10.881 -21.846 1.00 75.62 202 THR A O 1
ATOM 1596 N N . SER A 1 203 ? -14.790 9.240 -21.094 1.00 83.38 203 SER A N 1
ATOM 1597 C CA . SER A 1 203 ? -14.877 9.786 -19.729 1.00 83.38 203 SER A CA 1
ATOM 1598 C C . SER A 1 203 ? -13.640 9.542 -18.862 1.00 83.38 203 SER A C 1
ATOM 1600 O O . SER A 1 203 ? -13.473 10.207 -17.845 1.00 83.38 203 SER A O 1
ATOM 1602 N N . ILE A 1 204 ? -12.789 8.579 -19.228 1.00 89.69 204 ILE A N 1
ATOM 1603 C CA . ILE A 1 204 ? -11.601 8.202 -18.441 1.00 89.69 204 ILE A CA 1
ATOM 1604 C C . ILE A 1 204 ? -10.296 8.728 -19.049 1.00 89.69 204 ILE A C 1
ATOM 1606 O O . ILE A 1 204 ? -9.264 8.742 -18.372 1.00 89.69 204 ILE A O 1
ATOM 1610 N N . ARG A 1 205 ? -10.311 9.150 -20.322 1.00 91.25 205 ARG A N 1
ATOM 1611 C CA . ARG A 1 205 ? -9.128 9.687 -21.006 1.00 91.25 205 ARG A CA 1
ATOM 1612 C C . ARG A 1 205 ? -8.731 11.053 -20.437 1.00 91.25 205 ARG A C 1
ATOM 1614 O O . ARG A 1 205 ? -9.586 11.859 -20.091 1.00 91.25 205 ARG A O 1
ATOM 1621 N N . GLN A 1 206 ? -7.428 11.307 -20.353 1.00 93.75 206 GLN A N 1
ATOM 1622 C CA . GLN A 1 206 ? -6.864 12.549 -19.806 1.00 93.75 206 GLN A CA 1
ATOM 1623 C C . GLN A 1 206 ? -6.527 13.595 -20.889 1.00 93.75 206 GLN A C 1
ATOM 1625 O O . GLN A 1 206 ? -6.236 14.746 -20.566 1.00 93.75 206 GLN A O 1
ATOM 1630 N N . THR A 1 207 ? -6.590 13.206 -22.167 1.00 91.44 207 THR A N 1
ATOM 1631 C CA . THR A 1 207 ? -6.361 14.069 -23.338 1.00 91.44 207 THR A CA 1
ATOM 1632 C C . THR A 1 207 ? -7.559 13.964 -24.276 1.00 91.44 207 THR A C 1
ATOM 1634 O O . THR A 1 207 ? -8.051 12.859 -24.517 1.00 91.44 207 THR A O 1
ATOM 1637 N N . THR A 1 208 ? -8.053 15.095 -24.785 1.00 92.50 208 THR A N 1
ATOM 1638 C CA . THR A 1 208 ? -9.163 15.109 -25.748 1.00 92.50 208 THR A CA 1
ATOM 1639 C C . THR A 1 208 ? -8.699 14.612 -27.117 1.00 92.50 208 THR A C 1
ATOM 1641 O O . THR A 1 208 ? -7.505 14.614 -27.417 1.00 92.50 208 THR A O 1
ATOM 1644 N N . THR A 1 209 ? -9.641 14.173 -27.954 1.00 92.12 209 THR A N 1
ATOM 1645 C CA . THR A 1 209 ? -9.329 13.733 -29.323 1.00 92.12 209 THR A CA 1
ATOM 1646 C C . THR A 1 209 ? -8.676 14.863 -30.115 1.00 92.12 209 THR A C 1
ATOM 1648 O O . THR A 1 209 ? -7.702 14.639 -30.826 1.00 92.12 209 THR A O 1
ATOM 1651 N N . GLU A 1 210 ? -9.191 16.081 -29.959 1.00 94.81 210 GLU A N 1
ATOM 1652 C CA . GLU A 1 210 ? -8.748 17.274 -30.674 1.00 94.81 210 GLU A CA 1
ATOM 1653 C C . GLU A 1 210 ? -7.316 17.659 -30.285 1.00 94.81 210 GLU A C 1
ATOM 1655 O O . GLU A 1 210 ? -6.492 17.899 -31.165 1.00 94.81 210 GLU A O 1
ATOM 1660 N N . ASP A 1 211 ? -7.000 17.657 -28.982 1.00 95.12 211 ASP A N 1
ATOM 1661 C CA . ASP A 1 211 ? -5.639 17.909 -28.493 1.00 95.12 211 ASP A CA 1
ATOM 1662 C C . ASP A 1 211 ? -4.670 16.851 -29.038 1.00 95.12 211 ASP A C 1
ATOM 1664 O O . ASP A 1 211 ? -3.629 17.196 -29.590 1.00 95.12 211 ASP A O 1
ATOM 1668 N N . PHE A 1 212 ? -5.034 15.566 -28.943 1.00 95.38 212 PHE A N 1
ATOM 1669 C CA . PHE A 1 212 ? -4.175 14.473 -29.399 1.00 95.38 212 PHE A CA 1
ATOM 1670 C C . PHE A 1 212 ? -3.920 14.535 -30.913 1.00 95.38 212 PHE A C 1
ATOM 1672 O O . PHE A 1 212 ? -2.792 14.339 -31.357 1.00 95.38 212 PHE A O 1
ATOM 1679 N N . CYS A 1 213 ? -4.943 14.854 -31.713 1.00 97.00 213 CYS A N 1
ATOM 1680 C CA . CYS A 1 213 ? -4.793 14.994 -33.162 1.00 97.00 213 CYS A CA 1
ATOM 1681 C C . CYS A 1 213 ? -3.930 16.205 -33.545 1.00 97.00 213 CYS A C 1
ATOM 1683 O O . CYS A 1 213 ? -3.109 16.100 -34.454 1.00 97.00 213 CYS A O 1
ATOM 1685 N N . ARG A 1 214 ? -4.059 17.332 -32.831 1.00 97.44 214 ARG A N 1
ATOM 1686 C CA . ARG A 1 214 ? -3.195 18.509 -33.024 1.00 97.44 214 ARG A CA 1
ATOM 1687 C C . ARG A 1 214 ? -1.728 18.179 -32.738 1.00 97.44 214 ARG A C 1
ATOM 1689 O O . ARG A 1 214 ? -0.847 18.568 -33.505 1.00 97.44 214 ARG A O 1
ATOM 1696 N N . ASP A 1 215 ? -1.464 17.454 -31.657 1.00 97.75 215 ASP A N 1
ATOM 1697 C CA . ASP A 1 215 ? -0.104 17.063 -31.284 1.00 97.75 215 ASP A CA 1
ATOM 1698 C C . ASP A 1 215 ? 0.503 16.097 -32.327 1.00 97.75 215 ASP A C 1
ATOM 1700 O O . ASP A 1 215 ? 1.692 16.187 -32.633 1.00 97.75 215 ASP A O 1
ATOM 1704 N N . ILE A 1 216 ? -0.309 15.232 -32.954 1.00 97.56 216 ILE A N 1
ATOM 1705 C CA . ILE A 1 216 ? 0.118 14.390 -34.088 1.00 97.56 216 ILE A CA 1
ATOM 1706 C C . ILE A 1 216 ? 0.510 15.235 -35.302 1.00 97.56 216 ILE A C 1
ATOM 1708 O O . ILE A 1 216 ? 1.549 14.970 -35.908 1.00 97.56 216 ILE A O 1
ATOM 1712 N N . GLU A 1 217 ? -0.284 16.243 -35.664 1.00 97.94 217 GLU A N 1
ATOM 1713 C CA . GLU A 1 217 ? 0.072 17.138 -36.775 1.00 97.94 217 GLU A CA 1
ATOM 1714 C C . GLU A 1 217 ? 1.366 17.907 -36.483 1.00 97.94 217 GLU A C 1
ATOM 1716 O O . GLU A 1 217 ? 2.246 17.981 -37.337 1.00 97.94 217 GLU A O 1
ATOM 1721 N N . THR A 1 218 ? 1.565 18.339 -35.234 1.00 97.88 218 THR A N 1
ATOM 1722 C CA . THR A 1 218 ? 2.820 18.977 -34.800 1.00 97.88 218 THR A CA 1
ATOM 1723 C C . THR A 1 218 ? 4.018 18.030 -34.956 1.00 97.88 218 THR A C 1
ATOM 1725 O O . THR A 1 218 ? 5.106 18.438 -35.361 1.00 97.88 218 THR A O 1
ATOM 1728 N N . ILE A 1 219 ? 3.851 16.739 -34.656 1.00 98.00 219 ILE A N 1
ATOM 1729 C CA . ILE A 1 219 ? 4.895 15.730 -34.886 1.00 98.00 219 ILE A CA 1
ATOM 1730 C C . ILE A 1 219 ? 5.178 15.558 -36.382 1.00 98.00 219 ILE A C 1
ATOM 1732 O O . ILE A 1 219 ? 6.341 15.434 -36.763 1.00 98.00 219 ILE A O 1
ATOM 1736 N N . LYS A 1 220 ? 4.147 15.548 -37.233 1.00 97.19 220 LYS A N 1
ATOM 1737 C CA . LYS A 1 220 ? 4.318 15.421 -38.687 1.00 97.19 220 LYS A CA 1
ATOM 1738 C C . LYS A 1 220 ? 5.096 16.598 -39.269 1.00 97.19 220 LYS A C 1
ATOM 1740 O O . LYS A 1 220 ? 6.004 16.362 -40.060 1.00 97.19 220 LYS A O 1
ATOM 1745 N N . GLU A 1 221 ? 4.818 17.824 -38.828 1.00 97.19 221 GLU A N 1
ATOM 1746 C CA . GLU A 1 221 ? 5.608 19.013 -39.189 1.00 97.19 221 GLU A CA 1
ATOM 1747 C C . GLU A 1 221 ? 7.086 18.829 -38.818 1.00 97.19 221 GLU A C 1
ATOM 1749 O O . GLU A 1 221 ? 7.964 18.971 -39.663 1.00 97.19 221 GLU A O 1
ATOM 1754 N N . LYS A 1 222 ? 7.375 18.365 -37.596 1.00 97.12 222 LYS A N 1
ATOM 1755 C CA . LYS A 1 222 ? 8.753 18.080 -37.155 1.00 97.12 222 LYS A CA 1
ATOM 1756 C C . LYS A 1 222 ? 9.450 16.996 -37.975 1.00 97.12 222 LYS A C 1
ATOM 1758 O O . LYS A 1 222 ? 10.666 17.046 -38.160 1.00 97.12 222 LYS A O 1
ATOM 1763 N N . ILE A 1 223 ? 8.704 15.996 -38.442 1.00 95.62 223 ILE A N 1
ATOM 1764 C CA . ILE A 1 223 ? 9.231 14.958 -39.334 1.00 95.62 223 ILE A CA 1
ATOM 1765 C C . ILE A 1 223 ? 9.554 15.551 -40.712 1.00 95.62 223 ILE A C 1
ATOM 1767 O O . ILE A 1 223 ? 10.607 15.248 -41.270 1.00 95.62 223 ILE A O 1
ATOM 1771 N N . LEU A 1 224 ? 8.688 16.420 -41.244 1.00 95.38 224 LEU A N 1
ATOM 1772 C CA . LEU A 1 224 ? 8.919 17.130 -42.507 1.00 95.38 224 LEU A CA 1
ATOM 1773 C C . LEU A 1 224 ? 10.135 18.063 -42.435 1.00 95.38 224 LEU A C 1
ATOM 1775 O O . LEU A 1 224 ? 10.914 18.111 -43.385 1.00 95.38 224 LEU A O 1
ATOM 1779 N N . ASP A 1 225 ? 10.347 18.711 -41.290 1.00 96.00 225 ASP A N 1
ATOM 1780 C CA . ASP A 1 225 ? 11.524 19.543 -41.008 1.00 96.00 225 ASP A CA 1
ATOM 1781 C C . ASP A 1 225 ? 12.817 18.723 -40.817 1.00 96.00 225 ASP A C 1
ATOM 1783 O O . ASP A 1 225 ? 13.898 19.276 -40.602 1.00 96.00 225 ASP A O 1
ATOM 1787 N N . GLY A 1 226 ? 12.731 17.390 -40.883 1.00 93.25 226 GLY A N 1
ATOM 1788 C CA . GLY A 1 226 ? 13.868 16.485 -40.738 1.00 93.25 226 GLY A CA 1
ATOM 1789 C C . GLY A 1 226 ? 14.347 16.304 -39.296 1.00 93.25 226 GLY A C 1
ATOM 1790 O O . GLY A 1 226 ? 15.444 15.788 -39.081 1.00 93.25 226 GLY A O 1
ATOM 1791 N N . GLU A 1 227 ? 13.556 16.695 -38.288 1.00 95.50 227 GLU A N 1
ATOM 1792 C CA . GLU A 1 227 ? 13.937 16.516 -36.882 1.00 95.50 227 GLU A CA 1
ATOM 1793 C C . GLU A 1 227 ? 13.878 15.044 -36.446 1.00 95.50 227 GLU A C 1
ATOM 1795 O O . GLU A 1 227 ? 14.665 14.607 -35.603 1.00 95.50 227 GLU A O 1
ATOM 1800 N N . ALA A 1 228 ? 12.935 14.272 -36.987 1.00 93.88 228 ALA A N 1
ATOM 1801 C CA . ALA A 1 228 ? 12.751 12.857 -36.678 1.00 93.88 228 ALA A CA 1
ATOM 1802 C C . ALA A 1 228 ? 12.184 12.098 -37.886 1.00 93.88 228 ALA A C 1
ATOM 1804 O O . ALA A 1 228 ? 11.575 12.684 -38.769 1.00 93.88 228 ALA A O 1
ATOM 1805 N N . PHE A 1 229 ? 12.346 10.778 -37.903 1.00 89.88 229 PHE A N 1
ATOM 1806 C CA . PHE A 1 229 ? 11.675 9.872 -38.842 1.00 89.88 229 PHE A CA 1
ATOM 1807 C C . PHE A 1 229 ? 10.346 9.359 -38.279 1.00 89.88 229 PHE A C 1
ATOM 1809 O O . PHE A 1 229 ? 9.384 9.158 -39.016 1.00 89.88 229 PHE A O 1
ATOM 1816 N N . GLN A 1 230 ? 10.310 9.143 -36.961 1.00 90.69 230 GLN A N 1
ATOM 1817 C CA . GLN A 1 230 ? 9.148 8.657 -36.226 1.00 90.69 230 GLN A CA 1
ATOM 1818 C C . GLN A 1 230 ? 9.183 9.156 -34.782 1.00 90.69 230 GLN A C 1
ATOM 1820 O O . GLN A 1 230 ? 10.253 9.198 -34.169 1.00 90.69 230 GLN A O 1
ATOM 1825 N N . VAL A 1 231 ? 8.011 9.448 -34.216 1.00 95.81 231 VAL A N 1
ATOM 1826 C CA . VAL A 1 231 ? 7.821 9.745 -32.785 1.00 95.81 231 VAL A CA 1
ATOM 1827 C C . VAL A 1 231 ? 6.613 8.975 -32.266 1.00 95.81 231 VAL A C 1
ATOM 1829 O O . VAL A 1 231 ? 5.581 8.927 -32.922 1.00 95.81 231 VAL A O 1
ATOM 1832 N N . VAL A 1 232 ? 6.717 8.359 -31.092 1.00 95.69 232 VAL A N 1
ATOM 1833 C CA . VAL A 1 232 ? 5.631 7.569 -30.500 1.00 95.69 232 VAL A CA 1
ATOM 1834 C C . VAL A 1 232 ? 4.910 8.411 -29.459 1.00 95.69 232 VAL A C 1
ATOM 1836 O O . VAL A 1 232 ? 5.438 8.599 -28.366 1.00 95.69 232 VAL A O 1
ATOM 1839 N N . LEU A 1 233 ? 3.711 8.900 -29.775 1.00 97.25 233 LEU A N 1
ATOM 1840 C CA . LEU A 1 233 ? 2.892 9.709 -28.866 1.00 97.25 233 LEU A CA 1
ATOM 1841 C C . LEU A 1 233 ? 1.926 8.820 -28.072 1.00 97.25 233 LEU A C 1
ATOM 1843 O O . LEU A 1 233 ? 1.404 7.839 -28.606 1.00 97.25 233 LEU A O 1
ATOM 1847 N N . SER A 1 234 ? 1.686 9.139 -26.797 1.00 96.69 234 SER A N 1
ATOM 1848 C CA . SER A 1 234 ? 0.801 8.364 -25.923 1.00 96.69 234 SER A CA 1
ATOM 1849 C C . SER A 1 234 ? -0.229 9.212 -25.184 1.00 96.69 234 SER A C 1
ATOM 1851 O O . SER A 1 234 ? -0.105 10.427 -25.059 1.00 96.69 234 SER A O 1
ATOM 1853 N N . GLN A 1 235 ? -1.266 8.544 -24.686 1.00 94.06 235 GLN A N 1
ATOM 1854 C CA . GLN A 1 235 ? -2.339 9.147 -23.902 1.00 94.06 235 GLN A CA 1
ATOM 1855 C C . GLN A 1 235 ? -2.739 8.244 -22.731 1.00 94.06 235 GLN A C 1
ATOM 1857 O O . GLN A 1 235 ? -2.619 7.018 -22.801 1.00 94.06 235 GLN A O 1
ATOM 1862 N N . GLU A 1 236 ? -3.208 8.865 -21.648 1.00 94.94 236 GLU A N 1
ATOM 1863 C CA . GLU A 1 236 ? -3.561 8.201 -20.391 1.00 94.94 236 GLU A CA 1
ATOM 1864 C C . GLU A 1 236 ? -5.070 8.042 -20.225 1.00 94.94 236 GLU A C 1
ATOM 1866 O O . GLU A 1 236 ? -5.844 8.964 -20.490 1.00 94.94 236 GLU A O 1
ATOM 1871 N N . MET A 1 237 ? -5.471 6.881 -19.717 1.00 94.00 237 MET A N 1
ATOM 1872 C CA . MET A 1 237 ? -6.793 6.603 -19.180 1.00 94.00 237 MET A CA 1
ATOM 1873 C C . MET A 1 237 ? -6.675 6.332 -17.680 1.00 94.00 237 MET A C 1
ATOM 1875 O O . MET A 1 237 ? -5.833 5.538 -17.256 1.00 94.00 237 MET A O 1
ATOM 1879 N N . ARG A 1 238 ? -7.541 6.958 -16.879 1.00 94.06 238 ARG A N 1
ATOM 1880 C CA . ARG A 1 238 ? -7.559 6.807 -15.421 1.00 94.06 238 ARG A CA 1
ATOM 1881 C C . ARG A 1 238 ? -8.975 6.572 -14.907 1.00 94.06 238 ARG A C 1
ATOM 1883 O O . ARG A 1 238 ? -9.908 7.256 -15.315 1.00 94.06 238 ARG A O 1
ATOM 1890 N N . MET A 1 239 ? -9.132 5.621 -13.990 1.00 92.75 239 MET A N 1
ATOM 1891 C CA . MET A 1 239 ? -10.419 5.277 -13.378 1.00 92.75 239 MET A CA 1
ATOM 1892 C C . MET A 1 239 ? -10.272 4.889 -11.906 1.00 92.75 239 MET A C 1
ATOM 1894 O O . MET A 1 239 ? -9.167 4.640 -11.432 1.00 92.75 239 MET A O 1
ATOM 1898 N N . LYS A 1 240 ? -11.392 4.830 -11.180 1.00 88.62 240 LYS A N 1
ATOM 1899 C CA . LYS A 1 240 ? -11.432 4.342 -9.796 1.00 88.62 240 LYS A CA 1
ATOM 1900 C C . LYS A 1 240 ? -11.287 2.820 -9.758 1.00 88.62 240 LYS A C 1
ATOM 1902 O O . LYS A 1 240 ? -11.892 2.125 -10.572 1.00 88.62 240 LYS A O 1
ATOM 1907 N N . GLU A 1 241 ? -10.542 2.319 -8.786 1.00 86.62 241 GLU A N 1
ATOM 1908 C CA . GLU A 1 241 ? -10.438 0.892 -8.507 1.00 86.62 241 GLU A CA 1
ATOM 1909 C C . GLU A 1 241 ? -11.737 0.356 -7.877 1.00 86.62 241 GLU A C 1
ATOM 1911 O O . GLU A 1 241 ? -12.267 0.929 -6.922 1.00 86.62 241 GLU A O 1
ATOM 1916 N N . LYS A 1 242 ? -12.270 -0.735 -8.439 1.00 83.44 242 LYS A N 1
ATOM 1917 C CA . LYS A 1 242 ? -13.467 -1.447 -7.944 1.00 83.44 242 LYS A CA 1
ATOM 1918 C C . LYS A 1 242 ? -13.203 -2.926 -7.660 1.00 83.44 242 LYS A C 1
ATOM 1920 O O . LYS A 1 242 ? -13.829 -3.500 -6.773 1.00 83.44 242 LYS A O 1
ATOM 1925 N N . SER A 1 243 ? -12.279 -3.524 -8.408 1.00 81.00 243 SER A N 1
ATOM 1926 C CA . SER A 1 243 ? -11.864 -4.921 -8.293 1.00 81.00 243 SER A CA 1
ATOM 1927 C C . SER A 1 243 ? -10.388 -5.018 -7.960 1.00 81.00 243 SER A C 1
ATOM 1929 O O . SER A 1 243 ? -9.605 -4.177 -8.393 1.00 81.00 243 SER A O 1
ATOM 1931 N N . SER A 1 244 ? -10.010 -6.083 -7.249 1.00 86.44 244 SER A N 1
ATOM 1932 C CA . SER A 1 244 ? -8.621 -6.278 -6.848 1.00 86.44 244 SER A CA 1
ATOM 1933 C C . SER A 1 244 ? -7.700 -6.548 -8.052 1.00 86.44 244 SER A C 1
ATOM 1935 O O . SER A 1 244 ? -8.138 -7.157 -9.042 1.00 86.44 244 SER A O 1
ATOM 1937 N N . PRO A 1 245 ? -6.415 -6.162 -7.982 1.00 91.25 245 PRO A N 1
ATOM 1938 C CA . PRO A 1 245 ? -5.470 -6.345 -9.084 1.00 91.25 245 PRO A CA 1
ATOM 1939 C C . PRO A 1 245 ? -5.265 -7.811 -9.487 1.00 91.25 245 PRO A C 1
ATOM 1941 O O . PRO A 1 245 ? -5.039 -8.097 -10.661 1.00 91.25 245 PRO A O 1
ATOM 1944 N N . GLU A 1 246 ? -5.392 -8.762 -8.557 1.00 88.88 246 GLU A N 1
ATOM 1945 C CA . GLU A 1 246 ? -5.286 -10.203 -8.828 1.00 88.88 246 GLU A CA 1
ATOM 1946 C C . GLU A 1 246 ? -6.426 -10.690 -9.729 1.00 88.88 246 GLU A C 1
ATOM 1948 O O . GLU A 1 246 ? -6.194 -11.450 -10.672 1.00 88.88 246 GLU A O 1
ATOM 1953 N N . LYS A 1 247 ? -7.655 -10.204 -9.492 1.00 86.00 247 LYS A N 1
ATOM 1954 C CA . LYS A 1 247 ? -8.802 -10.495 -10.364 1.00 86.00 247 LYS A CA 1
ATOM 1955 C C . LYS A 1 247 ? -8.609 -9.879 -11.742 1.00 86.00 247 LYS A C 1
ATOM 1957 O O . LYS A 1 247 ? -8.889 -10.525 -12.748 1.00 86.00 247 LYS A O 1
ATOM 1962 N N . VAL A 1 248 ? -8.112 -8.643 -11.806 1.00 92.25 248 VAL A N 1
ATOM 1963 C CA . VAL A 1 248 ? -7.814 -7.998 -13.092 1.00 92.25 248 VAL A CA 1
ATOM 1964 C C . VAL A 1 248 ? -6.721 -8.769 -13.839 1.00 92.25 248 VAL A C 1
ATOM 1966 O O . VAL A 1 248 ? -6.857 -8.982 -15.042 1.00 92.25 248 VAL A O 1
ATOM 1969 N N . TYR A 1 249 ? -5.685 -9.258 -13.150 1.00 93.56 249 TYR A N 1
ATOM 1970 C CA . TYR A 1 249 ? -4.649 -10.118 -13.733 1.00 93.56 249 TYR A CA 1
ATOM 1971 C C . TYR A 1 249 ? -5.230 -11.431 -14.278 1.00 93.56 249 TYR A C 1
ATOM 1973 O O . TYR A 1 249 ? -4.928 -11.810 -15.411 1.00 93.56 249 TYR A O 1
ATOM 1981 N N . GLU A 1 250 ? -6.106 -12.100 -13.521 1.00 89.88 250 GLU A N 1
ATOM 1982 C CA . GLU A 1 250 ? -6.812 -13.306 -13.969 1.00 89.88 250 GLU A CA 1
ATOM 1983 C C . GLU A 1 250 ? -7.606 -13.054 -15.258 1.00 89.88 250 GLU A C 1
ATOM 1985 O O . GLU A 1 250 ? -7.474 -13.798 -16.235 1.00 89.88 250 GLU A O 1
ATOM 1990 N N . GLN A 1 251 ? -8.400 -11.981 -15.295 1.00 88.75 251 GLN A N 1
ATOM 1991 C CA . GLN A 1 251 ? -9.170 -11.640 -16.490 1.00 88.75 251 GLN A CA 1
ATOM 1992 C C . GLN A 1 251 ? -8.259 -11.241 -17.651 1.00 88.75 251 GLN A C 1
ATOM 1994 O O . GLN A 1 251 ? -8.493 -11.659 -18.785 1.00 88.75 251 GLN A O 1
ATOM 1999 N N . LEU A 1 252 ? -7.170 -10.516 -17.392 1.00 89.75 252 LEU A N 1
ATOM 2000 C CA . LEU A 1 252 ? -6.205 -10.136 -18.420 1.00 89.75 252 LEU A CA 1
ATOM 2001 C C . LEU A 1 252 ? -5.518 -11.361 -19.035 1.00 89.75 252 LEU A C 1
ATOM 2003 O O . LEU A 1 252 ? -5.356 -11.417 -20.255 1.00 89.75 252 LEU A O 1
ATOM 2007 N N . ARG A 1 253 ? -5.184 -12.372 -18.222 1.00 86.94 253 ARG A N 1
ATOM 2008 C CA . ARG A 1 253 ? -4.642 -13.666 -18.671 1.00 86.94 253 ARG A CA 1
ATOM 2009 C C . ARG A 1 253 ? -5.587 -14.387 -19.636 1.00 86.94 253 ARG A C 1
ATOM 2011 O O . ARG A 1 253 ? -5.118 -15.029 -20.574 1.00 86.94 253 ARG A O 1
ATOM 2018 N N . ASN A 1 254 ? -6.899 -14.248 -19.441 1.00 82.19 254 ASN A N 1
ATOM 2019 C CA . ASN A 1 254 ? -7.923 -14.827 -20.314 1.00 82.19 254 ASN A CA 1
ATOM 2020 C C . ASN A 1 254 ? -8.171 -13.985 -21.577 1.00 82.19 254 ASN A C 1
ATOM 2022 O O . ASN A 1 254 ? -8.318 -14.536 -22.670 1.00 82.19 254 ASN A O 1
ATOM 2026 N N . VAL A 1 255 ? -8.219 -12.658 -21.437 1.00 80.62 255 VAL A N 1
ATOM 2027 C CA . VAL A 1 255 ? -8.551 -11.722 -22.523 1.00 80.62 255 VAL A CA 1
ATOM 2028 C C . VAL A 1 255 ? -7.381 -11.534 -23.485 1.00 80.62 255 VAL A C 1
ATOM 2030 O O . VAL A 1 255 ? -7.582 -11.554 -24.699 1.00 80.62 255 VAL A O 1
ATOM 2033 N N . SER A 1 256 ? -6.162 -11.350 -22.976 1.00 79.50 256 SER A N 1
ATOM 2034 C CA . SER A 1 256 ? -4.981 -11.008 -23.777 1.00 79.50 256 SER A CA 1
ATOM 2035 C C . SER A 1 256 ? -3.722 -11.763 -23.326 1.00 79.50 256 SER A C 1
ATOM 2037 O O . SER A 1 256 ? -2.734 -11.135 -22.926 1.00 79.50 256 SER A O 1
ATOM 2039 N N . PRO A 1 257 ? -3.708 -13.105 -23.431 1.00 83.00 257 PRO A N 1
ATOM 2040 C CA . PRO A 1 257 ? -2.521 -13.898 -23.129 1.00 83.00 257 PRO A CA 1
ATOM 2041 C C . PRO A 1 257 ? -1.333 -13.451 -23.991 1.00 83.00 257 PRO A C 1
ATOM 2043 O O . PRO A 1 257 ? -1.428 -13.416 -25.220 1.00 83.00 257 PRO A O 1
ATOM 2046 N N . SER A 1 258 ? -0.216 -13.117 -23.340 1.00 84.19 258 SER A N 1
ATOM 2047 C CA . SER A 1 258 ? 0.966 -12.532 -23.986 1.00 84.19 258 SER A CA 1
ATOM 2048 C C . SER A 1 258 ? 2.262 -13.267 -23.600 1.00 84.19 258 SER A C 1
ATOM 2050 O O . SER A 1 258 ? 2.275 -14.014 -22.615 1.00 84.19 258 SER A O 1
ATOM 2052 N N . PRO A 1 259 ? 3.362 -13.118 -24.367 1.00 82.62 259 PRO A N 1
ATOM 2053 C CA . PRO A 1 259 ? 4.645 -13.735 -24.037 1.00 82.62 259 PRO A CA 1
ATOM 2054 C C . PRO A 1 259 ? 5.219 -13.275 -22.694 1.00 82.62 259 PRO A C 1
ATOM 2056 O O . PRO A 1 259 ? 5.944 -14.056 -22.084 1.00 82.62 259 PRO A O 1
ATOM 2059 N N . TYR A 1 260 ? 4.874 -12.067 -22.237 1.00 89.62 260 TYR A N 1
ATOM 2060 C CA . TYR A 1 260 ? 5.223 -11.554 -20.915 1.00 89.62 260 TYR A CA 1
ATOM 2061 C C . TYR A 1 260 ? 3.963 -11.105 -20.185 1.00 89.62 260 TYR A C 1
ATOM 2063 O O . TYR A 1 260 ? 3.415 -10.037 -20.445 1.00 89.62 260 TYR A O 1
ATOM 2071 N N . MET A 1 261 ? 3.500 -11.935 -19.263 1.00 93.31 261 MET A N 1
ATOM 2072 C CA . MET A 1 261 ? 2.489 -11.575 -18.280 1.00 93.31 261 MET A CA 1
ATOM 2073 C C . MET A 1 261 ? 3.202 -11.300 -16.965 1.00 93.31 261 MET A C 1
ATOM 2075 O O . MET A 1 261 ? 4.076 -12.077 -16.571 1.00 93.31 261 MET A O 1
ATOM 2079 N N . TYR A 1 262 ? 2.834 -10.222 -16.285 1.00 96.44 262 TYR A N 1
ATOM 2080 C CA . TYR A 1 262 ? 3.407 -9.917 -14.984 1.00 96.44 262 TYR A CA 1
ATOM 2081 C C . TYR A 1 262 ? 2.409 -9.288 -14.027 1.00 96.44 262 TYR A C 1
ATOM 2083 O O . TYR A 1 262 ? 1.523 -8.522 -14.411 1.00 96.44 262 TYR A O 1
ATOM 2091 N N . PHE A 1 263 ? 2.601 -9.627 -12.762 1.00 97.12 263 PHE A N 1
ATOM 2092 C CA . PHE A 1 263 ? 1.966 -9.011 -11.614 1.00 97.12 263 PHE A CA 1
ATOM 2093 C C . PHE A 1 263 ? 3.071 -8.599 -10.647 1.00 97.12 263 PHE A C 1
ATOM 2095 O O . PHE A 1 263 ? 3.963 -9.399 -10.367 1.00 97.12 263 PHE A O 1
ATOM 2102 N N . LEU A 1 264 ? 3.003 -7.380 -10.129 1.00 97.62 264 LEU A N 1
ATOM 2103 C CA . LEU A 1 264 ? 3.841 -6.893 -9.041 1.00 97.62 264 LEU A CA 1
ATOM 2104 C C . LEU A 1 264 ? 2.940 -6.291 -7.976 1.00 97.62 264 LEU A C 1
ATOM 2106 O O . LEU A 1 264 ? 2.048 -5.511 -8.296 1.00 97.62 264 LEU A O 1
ATOM 2110 N N . LYS A 1 265 ? 3.218 -6.606 -6.718 1.00 94.94 265 LYS A N 1
ATOM 2111 C CA . LYS A 1 265 ? 2.656 -5.927 -5.557 1.00 94.94 265 LYS A CA 1
ATOM 2112 C C . LYS A 1 265 ? 3.798 -5.463 -4.667 1.00 94.94 265 LYS A C 1
ATOM 2114 O O . LYS A 1 265 ? 4.710 -6.239 -4.375 1.00 94.94 265 LYS A O 1
ATOM 2119 N N . THR A 1 266 ? 3.729 -4.196 -4.286 1.00 90.25 266 THR A N 1
ATOM 2120 C CA . THR A 1 266 ? 4.543 -3.555 -3.254 1.00 90.25 266 THR A CA 1
ATOM 2121 C C . THR A 1 266 ? 3.597 -2.858 -2.263 1.00 90.25 266 THR A C 1
ATOM 2123 O O . THR A 1 266 ? 2.395 -2.774 -2.536 1.00 90.25 266 THR A O 1
ATOM 2126 N N . PRO A 1 267 ? 4.097 -2.329 -1.132 1.00 84.06 267 PRO A N 1
ATOM 2127 C CA . PRO A 1 267 ? 3.276 -1.524 -0.226 1.00 84.06 267 PRO A CA 1
ATOM 2128 C C . PRO A 1 267 ? 2.655 -0.278 -0.878 1.00 84.06 267 PRO A C 1
ATOM 2130 O O . PRO A 1 267 ? 1.551 0.115 -0.512 1.00 84.06 267 PRO A O 1
ATOM 2133 N N . ASP A 1 268 ? 3.351 0.324 -1.848 1.00 81.50 268 ASP A N 1
ATOM 2134 C CA . ASP A 1 268 ? 2.991 1.636 -2.403 1.00 81.50 268 ASP A CA 1
ATOM 2135 C C . ASP A 1 268 ? 2.204 1.556 -3.719 1.00 81.50 268 ASP A C 1
ATOM 2137 O O . ASP A 1 268 ? 1.521 2.513 -4.094 1.00 81.50 268 ASP A O 1
ATOM 2141 N N . LEU A 1 269 ? 2.359 0.466 -4.479 1.00 92.25 269 LEU A N 1
ATOM 2142 C CA . LEU A 1 269 ? 1.748 0.303 -5.797 1.00 92.25 269 LEU A CA 1
ATOM 2143 C C . LEU A 1 269 ? 1.623 -1.165 -6.213 1.00 92.25 269 LEU A C 1
ATOM 2145 O O . LEU A 1 269 ? 2.335 -2.048 -5.728 1.00 92.25 269 LEU A O 1
ATOM 2149 N N . GLN A 1 270 ? 0.749 -1.425 -7.183 1.00 96.69 270 GLN A N 1
ATOM 2150 C CA . GLN A 1 270 ? 0.662 -2.721 -7.853 1.00 96.69 270 GLN A CA 1
ATOM 2151 C C . GLN A 1 270 ? 0.652 -2.538 -9.372 1.00 96.69 270 GLN A C 1
ATOM 2153 O O . GLN A 1 270 ? 0.124 -1.556 -9.893 1.00 96.69 270 GLN A O 1
ATOM 2158 N N . ILE A 1 271 ? 1.250 -3.480 -10.099 1.00 98.31 271 ILE A N 1
ATOM 2159 C CA . ILE A 1 271 ? 1.353 -3.445 -11.561 1.00 98.31 271 ILE A CA 1
ATOM 2160 C C . ILE A 1 271 ? 0.806 -4.746 -12.122 1.00 98.31 271 ILE A C 1
ATOM 2162 O O . ILE A 1 271 ? 1.220 -5.825 -11.711 1.00 98.31 271 ILE A O 1
ATOM 2166 N N . VAL A 1 272 ? -0.089 -4.638 -13.098 1.00 98.00 272 VAL A N 1
ATOM 2167 C CA . VAL A 1 272 ? -0.660 -5.772 -13.831 1.00 98.00 272 VAL A CA 1
ATOM 2168 C C . VAL A 1 272 ? -0.416 -5.546 -15.314 1.00 98.00 272 VAL A C 1
ATOM 2170 O O . VAL A 1 272 ? -0.855 -4.533 -15.855 1.00 98.00 272 VAL A O 1
ATOM 2173 N N . GLY A 1 273 ? 0.257 -6.469 -15.998 1.00 96.25 273 GLY A N 1
ATOM 2174 C CA . GLY A 1 273 ? 0.563 -6.293 -17.416 1.00 96.25 273 GLY A CA 1
ATOM 2175 C C . GLY A 1 273 ? 0.598 -7.570 -18.242 1.00 96.25 273 GLY A C 1
ATOM 2176 O O . GLY A 1 273 ? 0.791 -8.675 -17.737 1.00 96.25 273 GLY A O 1
ATOM 2177 N N . ALA A 1 274 ? 0.386 -7.378 -19.544 1.00 93.06 274 ALA A N 1
ATOM 2178 C CA . ALA A 1 274 ? 0.382 -8.410 -20.575 1.00 93.06 274 ALA A CA 1
ATOM 2179 C C . ALA A 1 274 ? 1.120 -7.898 -21.820 1.00 93.06 274 ALA A C 1
ATOM 2181 O O . ALA A 1 274 ? 0.513 -7.576 -22.848 1.00 93.06 274 ALA A O 1
ATOM 2182 N N . SER A 1 275 ? 2.440 -7.770 -21.701 1.00 92.12 275 SER A N 1
ATOM 2183 C CA . SER A 1 275 ? 3.277 -7.202 -22.749 1.00 92.12 275 SER A CA 1
ATOM 2184 C C . SER A 1 275 ? 3.532 -8.200 -23.889 1.00 92.12 275 SER A C 1
ATOM 2186 O O . SER A 1 275 ? 3.940 -9.346 -23.648 1.00 92.12 275 SER A O 1
ATOM 2188 N N . PRO A 1 276 ? 3.303 -7.790 -25.152 1.00 85.38 276 PRO A N 1
ATOM 2189 C CA . PRO A 1 276 ? 3.638 -8.584 -26.324 1.00 85.38 276 PRO A CA 1
ATOM 2190 C C . PRO A 1 276 ? 5.133 -8.562 -26.682 1.00 85.38 276 PRO A C 1
ATOM 2192 O O . PRO A 1 276 ? 5.550 -9.416 -27.462 1.00 85.38 276 PRO A O 1
ATOM 2195 N N . GLU A 1 277 ? 5.926 -7.623 -26.150 1.00 87.06 277 GLU A N 1
ATOM 2196 C CA . GLU A 1 277 ? 7.248 -7.279 -26.691 1.00 87.06 277 GLU A CA 1
ATOM 2197 C C . GLU A 1 277 ? 8.374 -7.363 -25.644 1.00 87.06 277 GLU A C 1
ATOM 2199 O O . GLU A 1 277 ? 8.281 -6.831 -24.533 1.00 87.06 277 GLU A O 1
ATOM 2204 N N . THR A 1 278 ? 9.463 -8.042 -26.021 1.00 89.12 278 THR A N 1
ATOM 2205 C CA . THR A 1 278 ? 10.714 -8.096 -25.252 1.00 89.12 278 THR A CA 1
ATOM 2206 C C . THR A 1 278 ? 11.493 -6.805 -25.473 1.00 89.12 278 THR A C 1
ATOM 2208 O O . THR A 1 278 ? 11.743 -6.445 -26.618 1.00 89.12 278 THR A O 1
ATOM 2211 N N . LEU A 1 279 ? 11.965 -6.164 -24.402 1.00 93.56 279 LEU A N 1
ATOM 2212 C CA . LEU A 1 279 ? 12.977 -5.119 -24.529 1.00 93.56 279 LEU A CA 1
ATOM 2213 C C . LEU A 1 279 ? 14.328 -5.757 -24.852 1.00 93.56 279 LEU A C 1
ATOM 2215 O O . LEU A 1 279 ? 14.892 -5.521 -25.911 1.00 93.56 279 LEU A O 1
ATOM 2219 N N . VAL A 1 280 ? 14.849 -6.583 -23.943 1.00 94.44 280 VAL A N 1
ATOM 2220 C CA . VAL A 1 280 ? 16.085 -7.336 -24.168 1.00 94.44 280 VAL A CA 1
ATOM 2221 C C . VAL A 1 280 ? 16.170 -8.531 -23.237 1.00 94.44 280 VAL A C 1
ATOM 2223 O O . VAL A 1 280 ? 15.715 -8.492 -22.093 1.00 94.44 280 VAL A O 1
ATOM 2226 N N . ARG A 1 281 ? 16.809 -9.587 -23.731 1.00 93.44 281 ARG A N 1
ATOM 2227 C CA . ARG A 1 281 ? 17.239 -10.728 -22.936 1.00 93.44 281 ARG A CA 1
ATOM 2228 C C . ARG A 1 281 ? 18.733 -10.936 -23.112 1.00 93.44 281 ARG A C 1
ATOM 2230 O O . ARG A 1 281 ? 19.236 -10.881 -24.232 1.00 93.44 281 ARG A O 1
ATOM 2237 N N . VAL A 1 282 ? 19.430 -11.212 -22.017 1.00 92.31 282 VAL A N 1
ATOM 2238 C CA . VAL A 1 282 ? 20.828 -11.641 -22.034 1.00 92.31 282 VAL A CA 1
ATOM 2239 C C . VAL A 1 282 ? 20.932 -12.939 -21.252 1.00 92.31 282 VAL A C 1
ATOM 2241 O O . VAL A 1 282 ? 20.744 -12.922 -20.043 1.00 92.31 282 VAL A O 1
ATOM 2244 N N . ASP A 1 283 ? 21.239 -14.040 -21.938 1.00 89.12 283 ASP A N 1
ATOM 2245 C CA . ASP A 1 283 ? 21.474 -15.357 -21.334 1.00 89.12 283 ASP A CA 1
ATOM 2246 C C . ASP A 1 283 ? 22.899 -15.818 -21.645 1.00 89.12 283 ASP A C 1
ATOM 2248 O O . ASP A 1 283 ? 23.263 -15.916 -22.818 1.00 89.12 283 ASP A O 1
ATOM 2252 N N . ASP A 1 284 ? 23.711 -16.121 -20.630 1.00 86.38 284 ASP A N 1
ATOM 2253 C CA . ASP A 1 284 ? 25.100 -16.579 -20.804 1.00 86.38 284 ASP A CA 1
ATOM 2254 C C . ASP A 1 284 ? 25.886 -15.684 -21.794 1.00 86.38 284 ASP A C 1
ATOM 2256 O O . ASP A 1 284 ? 26.538 -16.158 -22.730 1.00 86.38 284 ASP A O 1
ATOM 2260 N N . ARG A 1 285 ? 25.780 -14.357 -21.610 1.00 89.00 285 ARG A N 1
ATOM 2261 C CA . ARG A 1 285 ? 26.360 -13.309 -22.480 1.00 89.00 285 ARG A CA 1
ATOM 2262 C C . ARG A 1 285 ? 25.849 -13.293 -23.929 1.00 89.00 285 ARG A C 1
ATOM 2264 O O . ARG A 1 285 ? 26.448 -12.627 -24.774 1.00 89.00 285 ARG A O 1
ATOM 2271 N N . ARG A 1 286 ? 24.758 -13.989 -24.251 1.00 93.31 286 ARG A N 1
ATOM 2272 C CA . ARG A 1 286 ? 24.082 -13.893 -25.552 1.00 93.31 286 ARG A CA 1
ATOM 2273 C C . ARG A 1 286 ? 22.920 -12.928 -25.455 1.00 93.31 286 ARG A C 1
ATOM 2275 O O . ARG A 1 286 ? 21.994 -13.156 -24.685 1.00 93.31 286 ARG A O 1
ATOM 2282 N N . ILE A 1 287 ? 22.976 -11.881 -26.261 1.00 95.19 287 ILE A N 1
ATOM 2283 C CA . ILE A 1 287 ? 21.926 -10.884 -26.399 1.00 95.19 287 ILE A CA 1
ATOM 2284 C C . ILE A 1 287 ? 20.854 -11.432 -27.344 1.00 95.19 287 ILE A C 1
ATOM 2286 O O . ILE A 1 287 ? 21.175 -11.982 -28.398 1.00 95.19 287 ILE A O 1
ATOM 2290 N N . LEU A 1 288 ? 19.593 -11.239 -26.976 1.00 94.19 288 LEU A N 1
ATOM 2291 C CA . LEU A 1 288 ? 18.430 -11.342 -27.843 1.00 94.19 288 LEU A CA 1
ATOM 2292 C C . LEU A 1 288 ? 17.622 -10.048 -27.712 1.00 94.19 288 LEU A C 1
ATOM 2294 O O . LEU A 1 288 ? 17.105 -9.735 -26.639 1.00 94.19 288 LEU A O 1
ATOM 2298 N N . TYR A 1 289 ? 17.495 -9.332 -28.821 1.00 92.25 289 TYR A N 1
ATOM 2299 C CA . TYR A 1 289 ? 16.648 -8.156 -28.973 1.00 92.25 289 TYR A CA 1
ATOM 2300 C C . TYR A 1 289 ? 15.634 -8.440 -30.084 1.00 92.25 289 TYR A C 1
ATOM 2302 O O . TYR A 1 289 ? 16.004 -8.957 -31.139 1.00 92.25 289 TYR A O 1
ATOM 2310 N N . ARG A 1 290 ? 14.347 -8.177 -29.844 1.00 90.00 290 ARG A N 1
ATOM 2311 C CA . ARG A 1 290 ? 13.263 -8.617 -30.734 1.00 90.00 290 ARG A CA 1
ATOM 2312 C C . ARG A 1 290 ? 12.302 -7.462 -31.024 1.00 90.00 290 ARG A C 1
ATOM 2314 O O . ARG A 1 290 ? 11.293 -7.359 -30.330 1.00 90.00 290 ARG A O 1
ATOM 2321 N N . PRO A 1 291 ? 12.588 -6.616 -32.028 1.00 86.06 291 PRO A N 1
ATOM 2322 C CA . PRO A 1 291 ? 11.656 -5.578 -32.440 1.00 86.06 291 PRO A CA 1
ATOM 2323 C C . PRO A 1 291 ? 10.387 -6.210 -33.011 1.00 86.06 291 PRO A C 1
ATOM 2325 O O . PRO A 1 291 ? 10.448 -7.186 -33.773 1.00 86.06 291 PRO A O 1
ATOM 2328 N N . ILE A 1 292 ? 9.239 -5.637 -32.658 1.00 85.25 292 ILE A N 1
ATOM 2329 C CA . ILE A 1 292 ? 7.932 -6.038 -33.174 1.00 85.25 292 ILE A CA 1
ATOM 2330 C C . ILE A 1 292 ? 7.261 -4.812 -33.788 1.00 85.25 292 ILE A C 1
ATOM 2332 O O . ILE A 1 292 ? 7.079 -3.799 -33.124 1.00 85.25 292 ILE A O 1
ATOM 2336 N N . ALA A 1 293 ? 6.873 -4.907 -35.059 1.00 79.69 293 ALA A N 1
ATOM 2337 C CA . ALA A 1 293 ? 6.125 -3.846 -35.730 1.00 79.69 293 ALA A CA 1
ATOM 2338 C C . ALA A 1 293 ? 5.170 -4.429 -36.766 1.00 79.69 293 ALA A C 1
ATOM 2340 O O . ALA A 1 293 ? 5.299 -5.586 -37.166 1.00 79.69 293 ALA A O 1
ATOM 2341 N N . GLY A 1 294 ? 4.187 -3.632 -37.166 1.00 78.50 294 GLY A N 1
ATOM 2342 C CA . GLY A 1 294 ? 3.121 -4.044 -38.062 1.00 78.50 294 GLY A CA 1
ATOM 2343 C C . GLY A 1 294 ? 2.153 -5.049 -37.461 1.00 78.50 294 GLY A C 1
ATOM 2344 O O . GLY A 1 294 ? 2.517 -5.997 -36.762 1.00 78.50 294 GLY A O 1
ATOM 2345 N N . THR A 1 295 ? 0.865 -4.810 -37.693 1.00 78.69 295 THR A N 1
ATOM 2346 C CA . THR A 1 295 ? -0.201 -5.582 -37.053 1.00 78.69 295 THR A CA 1
ATOM 2347 C C . THR A 1 295 ? -1.294 -5.919 -38.051 1.00 78.69 295 THR A C 1
ATOM 2349 O O . THR A 1 295 ? -1.789 -5.058 -38.776 1.00 78.69 295 THR A O 1
ATOM 2352 N N . ARG A 1 296 ? -1.753 -7.173 -38.042 1.00 81.50 296 ARG A N 1
ATOM 2353 C CA . ARG A 1 296 ? -3.049 -7.547 -38.631 1.00 81.50 296 ARG A CA 1
ATOM 2354 C C . ARG A 1 296 ? -3.889 -8.314 -37.626 1.00 81.50 296 ARG A C 1
ATOM 2356 O O . ARG A 1 296 ? -3.378 -9.160 -36.896 1.00 81.50 296 ARG A O 1
ATOM 2363 N N . LYS A 1 297 ? -5.189 -8.014 -37.575 1.00 78.38 297 LYS A N 1
ATOM 2364 C CA . LYS A 1 297 ? -6.138 -8.723 -36.705 1.00 78.38 297 LYS A CA 1
ATOM 2365 C C . LYS A 1 297 ? -6.340 -10.145 -37.205 1.00 78.38 297 LYS A C 1
ATOM 2367 O O . LYS A 1 297 ? -6.381 -10.383 -38.402 1.00 78.38 297 LYS A O 1
ATOM 2372 N N . ARG A 1 298 ? -6.517 -11.088 -36.291 1.00 79.25 298 ARG A N 1
ATOM 2373 C CA . ARG A 1 298 ? -6.974 -12.433 -36.633 1.00 79.25 298 ARG A CA 1
ATOM 2374 C C . ARG A 1 298 ? -8.483 -12.413 -36.816 1.00 79.25 298 ARG A C 1
ATOM 2376 O O . ARG A 1 298 ? -9.208 -11.858 -35.994 1.00 79.25 298 ARG A O 1
ATOM 2383 N N . THR A 1 299 ? -8.953 -13.031 -37.886 1.00 78.19 299 THR A N 1
ATOM 2384 C CA . THR A 1 299 ? -10.379 -13.136 -38.219 1.00 78.19 299 THR A CA 1
ATOM 2385 C C . THR A 1 299 ? -10.997 -14.431 -37.706 1.00 78.19 299 THR A C 1
ATOM 2387 O O . THR A 1 299 ? -12.214 -14.512 -37.557 1.00 78.19 299 THR A O 1
ATOM 2390 N N . GLY A 1 300 ? -10.168 -15.443 -37.418 1.00 73.56 300 GLY A N 1
ATOM 2391 C CA . GLY A 1 300 ? -10.626 -16.784 -37.054 1.00 73.56 300 GLY A CA 1
ATOM 2392 C C . GLY A 1 300 ? -11.055 -17.635 -38.255 1.00 73.56 300 GLY A C 1
ATOM 2393 O O . GLY A 1 300 ? -11.426 -18.793 -38.061 1.00 73.56 300 GLY A O 1
ATOM 2394 N N . ASP A 1 301 ? -10.970 -17.084 -39.469 1.00 84.12 301 ASP A N 1
ATOM 2395 C CA . ASP A 1 301 ? -11.157 -17.768 -40.746 1.00 84.12 301 ASP A CA 1
ATOM 2396 C C . ASP A 1 301 ? -9.788 -18.021 -41.393 1.00 84.12 301 ASP A C 1
ATOM 2398 O O . ASP A 1 301 ? -9.036 -17.085 -41.650 1.00 84.12 301 ASP A O 1
ATOM 2402 N N . GLU A 1 302 ? -9.438 -19.284 -41.653 1.00 83.81 302 GLU A N 1
ATOM 2403 C CA . GLU A 1 302 ? -8.091 -19.639 -42.129 1.00 83.81 302 GLU A CA 1
ATOM 2404 C C . GLU A 1 302 ? -7.757 -19.058 -43.510 1.00 83.81 302 GLU A C 1
ATOM 2406 O O . GLU A 1 302 ? -6.595 -18.727 -43.767 1.00 83.81 302 GLU A O 1
ATOM 2411 N N . GLY A 1 303 ? -8.752 -18.913 -44.392 1.00 84.25 303 GLY A N 1
ATOM 2412 C CA . GLY A 1 303 ? -8.569 -18.343 -45.725 1.00 84.25 303 GLY A CA 1
ATOM 2413 C C . GLY A 1 303 ? -8.222 -16.857 -45.656 1.00 84.25 303 GLY A C 1
ATOM 2414 O O . GLY A 1 303 ? -7.210 -16.426 -46.217 1.00 84.25 303 GLY A O 1
ATOM 2415 N N . ARG A 1 304 ? -9.011 -16.085 -44.902 1.00 82.12 304 ARG A N 1
ATOM 2416 C CA . ARG A 1 304 ? -8.774 -14.653 -44.657 1.00 82.12 304 ARG A CA 1
ATOM 2417 C C . ARG A 1 304 ? -7.515 -14.410 -43.835 1.00 82.12 304 ARG A C 1
ATOM 2419 O O . ARG A 1 304 ? -6.736 -13.533 -44.185 1.00 82.12 304 ARG A O 1
ATOM 2426 N N . ASP A 1 305 ? -7.247 -15.223 -42.816 1.00 85.12 305 ASP A N 1
ATOM 2427 C CA . ASP A 1 305 ? -6.023 -15.134 -42.011 1.00 85.12 305 ASP A CA 1
ATOM 2428 C C . ASP A 1 305 ? -4.766 -15.429 -42.850 1.00 85.12 305 ASP A C 1
ATOM 2430 O O . ASP A 1 305 ? -3.693 -14.871 -42.610 1.00 85.12 305 ASP A O 1
ATOM 2434 N N . LYS A 1 306 ? -4.858 -16.297 -43.866 1.00 87.62 306 LYS A N 1
ATOM 2435 C CA . LYS A 1 306 ? -3.768 -16.504 -44.831 1.00 87.62 306 LYS A CA 1
ATOM 2436 C C . LYS A 1 306 ? -3.559 -15.273 -45.716 1.00 87.62 306 LYS A C 1
ATOM 2438 O O . LYS A 1 306 ? -2.407 -14.929 -45.977 1.00 87.62 306 LYS A O 1
ATOM 2443 N N . LEU A 1 307 ? -4.636 -14.612 -46.146 1.00 87.19 307 LEU A N 1
ATOM 2444 C CA . LEU A 1 307 ? -4.562 -13.372 -46.922 1.00 87.19 307 LEU A CA 1
ATOM 2445 C C . LEU A 1 307 ? -3.964 -12.230 -46.090 1.00 87.19 307 LEU A C 1
ATOM 2447 O O . LEU A 1 307 ? -3.001 -11.624 -46.534 1.00 87.19 307 LEU A O 1
ATOM 2451 N N . MET A 1 308 ? -4.442 -12.013 -44.862 1.00 86.75 308 MET A N 1
ATOM 2452 C CA . MET A 1 308 ? -3.941 -10.960 -43.968 1.00 86.75 308 MET A CA 1
ATOM 2453 C C . MET A 1 308 ? -2.459 -11.123 -43.634 1.00 86.75 308 MET A C 1
ATOM 2455 O O . MET A 1 308 ? -1.729 -10.142 -43.555 1.00 86.75 308 MET A O 1
ATOM 2459 N N . ARG A 1 309 ? -1.987 -12.364 -43.469 1.00 89.19 309 ARG A N 1
ATOM 2460 C CA . ARG A 1 309 ? -0.553 -12.635 -43.308 1.00 89.19 309 ARG A CA 1
ATOM 2461 C C . ARG A 1 309 ? 0.243 -12.283 -44.563 1.00 89.19 309 ARG A C 1
ATOM 2463 O O . ARG A 1 309 ? 1.311 -11.695 -44.458 1.00 89.19 309 ARG A O 1
ATOM 2470 N N . ARG A 1 310 ? -0.259 -12.635 -45.750 1.00 87.56 310 ARG A N 1
ATOM 2471 C CA . ARG A 1 310 ? 0.395 -12.251 -47.011 1.00 87.56 310 ARG A CA 1
ATOM 2472 C C . ARG A 1 310 ? 0.429 -10.737 -47.177 1.00 87.56 310 ARG A C 1
ATOM 2474 O O . ARG A 1 310 ? 1.484 -10.217 -47.498 1.00 87.56 310 ARG A O 1
ATOM 2481 N N . GLU A 1 311 ? -0.685 -10.072 -46.893 1.00 87.38 311 GLU A N 1
ATOM 2482 C CA . GLU A 1 311 ? -0.819 -8.620 -46.958 1.00 87.38 311 GLU A CA 1
ATOM 2483 C C . GLU A 1 311 ? 0.174 -7.929 -46.020 1.00 87.38 311 GLU A C 1
ATOM 2485 O O . GLU A 1 311 ? 0.935 -7.090 -46.481 1.00 87.38 311 GLU A O 1
ATOM 2490 N N . LEU A 1 312 ? 0.257 -8.347 -44.749 1.00 87.81 312 LEU A N 1
ATOM 2491 C CA . LEU A 1 312 ? 1.226 -7.804 -43.789 1.00 87.81 312 LEU A CA 1
ATOM 2492 C C . LEU A 1 312 ? 2.679 -7.991 -44.249 1.00 87.81 312 LEU A C 1
ATOM 2494 O O . LEU A 1 312 ? 3.503 -7.105 -44.064 1.00 87.81 312 LEU A O 1
ATOM 2498 N N . LEU A 1 313 ? 3.003 -9.140 -44.854 1.00 88.25 313 LEU A N 1
ATOM 2499 C CA . LEU A 1 313 ? 4.341 -9.400 -45.400 1.00 88.25 313 LEU A CA 1
ATOM 2500 C C . LEU A 1 313 ? 4.671 -8.551 -46.630 1.00 88.25 313 LEU A C 1
ATOM 2502 O O . LEU A 1 313 ? 5.855 -8.377 -46.921 1.00 88.25 313 LEU A O 1
ATOM 2506 N N . SER A 1 314 ? 3.661 -8.084 -47.367 1.00 87.38 314 SER A N 1
ATOM 2507 C CA . SER A 1 314 ? 3.812 -7.273 -48.581 1.00 87.38 314 SER A CA 1
ATOM 2508 C C . SER A 1 314 ? 3.541 -5.781 -48.375 1.00 87.38 314 SER A C 1
ATOM 2510 O O . SER A 1 314 ? 3.769 -5.015 -49.301 1.00 87.38 314 SER A O 1
ATOM 2512 N N . ASP A 1 315 ? 3.047 -5.365 -47.207 1.00 85.06 315 ASP A N 1
ATOM 2513 C CA . ASP A 1 315 ? 2.730 -3.966 -46.911 1.00 85.06 315 ASP A CA 1
ATOM 2514 C C . ASP A 1 315 ? 4.024 -3.151 -46.796 1.00 85.06 315 ASP A C 1
ATOM 2516 O O . ASP A 1 315 ? 4.820 -3.335 -45.872 1.00 85.06 315 ASP A O 1
ATOM 2520 N N . GLU A 1 316 ? 4.252 -2.266 -47.766 1.00 80.81 316 GLU A N 1
ATOM 2521 C CA . GLU A 1 316 ? 5.469 -1.460 -47.840 1.00 80.81 316 GLU A CA 1
ATOM 2522 C C . GLU A 1 316 ? 5.628 -0.533 -46.633 1.00 80.81 316 GLU A C 1
ATOM 2524 O O . GLU A 1 316 ? 6.738 -0.420 -46.114 1.00 80.81 316 GLU A O 1
ATOM 2529 N N . LYS A 1 317 ? 4.538 0.063 -46.125 1.00 78.38 317 LYS A N 1
ATOM 2530 C CA . LYS A 1 317 ? 4.595 0.955 -44.958 1.00 78.38 317 LYS A CA 1
ATOM 2531 C C . LYS A 1 317 ? 5.090 0.182 -43.737 1.00 78.38 317 LYS A C 1
ATOM 2533 O O . LYS A 1 317 ? 6.061 0.587 -43.100 1.00 78.38 317 LYS A O 1
ATOM 2538 N N . GLU A 1 318 ? 4.449 -0.948 -43.450 1.00 82.50 318 GLU A N 1
ATOM 2539 C CA . GLU A 1 318 ? 4.738 -1.769 -42.266 1.00 82.50 318 GLU A CA 1
ATOM 2540 C C . GLU A 1 318 ? 6.152 -2.363 -42.321 1.00 82.50 318 GLU A C 1
ATOM 2542 O O . GLU A 1 318 ? 6.852 -2.444 -41.309 1.00 82.50 318 GLU A O 1
ATOM 2547 N N . ARG A 1 319 ? 6.611 -2.755 -43.517 1.00 85.06 319 ARG A N 1
ATOM 2548 C CA . ARG A 1 319 ? 7.982 -3.235 -43.726 1.00 85.06 319 ARG A CA 1
ATOM 2549 C C . ARG A 1 319 ? 9.013 -2.134 -43.523 1.00 85.06 319 ARG A C 1
ATOM 2551 O O . ARG A 1 319 ? 10.038 -2.405 -42.904 1.00 85.06 319 ARG A O 1
ATOM 2558 N N . CYS A 1 320 ? 8.770 -0.930 -44.040 1.00 82.25 320 CYS A N 1
ATOM 2559 C CA . CYS A 1 320 ? 9.669 0.208 -43.853 1.00 82.25 320 CYS A CA 1
ATOM 2560 C C . CYS A 1 320 ? 9.788 0.584 -42.372 1.00 82.25 320 CYS A C 1
ATOM 2562 O O . CYS A 1 320 ? 10.903 0.741 -41.874 1.00 82.25 320 CYS A O 1
ATOM 2564 N N . GLU A 1 321 ? 8.665 0.646 -41.653 1.00 80.69 321 GLU A N 1
ATOM 2565 C CA . GLU A 1 321 ? 8.655 0.895 -40.208 1.00 80.69 321 GLU A CA 1
ATOM 2566 C C . GLU A 1 321 ? 9.424 -0.199 -39.450 1.00 80.69 321 GLU A C 1
ATOM 2568 O O . GLU A 1 321 ? 10.313 0.092 -38.645 1.00 80.69 321 GLU A O 1
ATOM 2573 N N . HIS A 1 322 ? 9.163 -1.472 -39.766 1.00 87.12 322 HIS A N 1
ATOM 2574 C CA . HIS A 1 322 ? 9.867 -2.587 -39.138 1.00 87.12 322 HIS A CA 1
ATOM 2575 C C . HIS A 1 322 ? 11.374 -2.579 -39.439 1.00 87.12 322 HIS A C 1
ATOM 2577 O O . HIS A 1 322 ? 12.177 -2.810 -38.536 1.00 87.12 322 HIS A O 1
ATOM 2583 N N . GLN A 1 323 ? 11.777 -2.287 -40.680 1.00 88.50 323 GLN A N 1
ATOM 2584 C CA . GLN A 1 323 ? 13.185 -2.195 -41.081 1.00 88.50 323 GLN A CA 1
ATOM 2585 C C . GLN A 1 323 ? 13.919 -1.116 -40.279 1.00 88.50 323 GLN A C 1
ATOM 2587 O O . GLN A 1 323 ? 14.992 -1.378 -39.742 1.00 88.50 323 GLN A O 1
ATOM 2592 N N . MET A 1 324 ? 13.320 0.069 -40.136 1.00 84.06 324 MET A N 1
ATOM 2593 C CA . MET A 1 324 ? 13.905 1.161 -39.358 1.00 84.06 324 MET A CA 1
ATOM 2594 C C . MET A 1 324 ? 14.138 0.761 -37.894 1.00 84.06 324 MET A C 1
ATOM 2596 O O . MET A 1 324 ? 15.190 1.057 -37.329 1.00 84.06 324 MET A O 1
ATOM 2600 N N . LEU A 1 325 ? 13.192 0.040 -37.284 1.00 84.31 325 LEU A N 1
ATOM 2601 C CA . LEU A 1 325 ? 13.329 -0.466 -35.914 1.00 84.31 325 LEU A CA 1
ATOM 2602 C C . LEU A 1 325 ? 14.388 -1.568 -35.796 1.00 84.31 325 LEU A C 1
ATOM 2604 O O . LEU A 1 325 ? 15.105 -1.624 -34.795 1.00 84.31 325 LEU A O 1
ATOM 2608 N N . VAL A 1 326 ? 14.526 -2.421 -36.815 1.00 89.88 326 VAL A N 1
ATOM 2609 C CA . VAL A 1 326 ? 15.613 -3.405 -36.895 1.00 89.88 326 VAL A CA 1
ATOM 2610 C C . VAL A 1 326 ? 16.967 -2.703 -36.951 1.00 89.88 326 VAL A C 1
ATOM 2612 O O . VAL A 1 326 ? 17.869 -3.077 -36.204 1.00 89.88 326 VAL A O 1
ATOM 2615 N N . ASP A 1 327 ? 17.123 -1.671 -37.777 1.00 88.88 327 ASP A N 1
ATOM 2616 C CA . ASP A 1 327 ? 18.390 -0.943 -37.878 1.00 88.88 327 ASP A CA 1
ATOM 2617 C C . ASP A 1 327 ? 18.708 -0.138 -36.615 1.00 88.88 327 ASP A C 1
ATOM 2619 O O . ASP A 1 327 ? 19.855 -0.149 -36.162 1.00 88.88 327 ASP A O 1
ATOM 2623 N N . LEU A 1 328 ? 17.700 0.461 -35.973 1.00 86.06 328 LEU A N 1
ATOM 2624 C CA . LEU A 1 328 ? 17.857 1.088 -34.660 1.00 86.06 328 LEU A CA 1
ATOM 2625 C C . LEU A 1 328 ? 18.308 0.067 -33.605 1.00 86.06 328 LEU A C 1
ATOM 2627 O O . LEU A 1 328 ? 19.273 0.312 -32.884 1.00 86.06 328 LEU A O 1
ATOM 2631 N N . GLY A 1 329 ? 17.671 -1.107 -33.558 1.00 89.25 329 GLY A N 1
ATOM 2632 C CA . GLY A 1 329 ? 18.063 -2.190 -32.657 1.00 89.25 329 GLY A CA 1
ATOM 2633 C C . GLY A 1 329 ? 19.481 -2.699 -32.934 1.00 89.25 329 GLY A C 1
ATOM 2634 O O . GLY A 1 329 ? 20.244 -2.946 -32.002 1.00 89.25 329 GLY A O 1
ATOM 2635 N N . ARG A 1 330 ? 19.884 -2.809 -34.207 1.00 92.56 330 ARG A N 1
ATOM 2636 C CA . ARG A 1 330 ? 21.256 -3.184 -34.589 1.00 92.56 330 ARG A CA 1
ATOM 2637 C C . ARG A 1 330 ? 22.269 -2.132 -34.152 1.00 92.56 330 ARG A C 1
ATOM 2639 O O . ARG A 1 330 ? 23.345 -2.510 -33.695 1.00 92.56 330 ARG A O 1
ATOM 2646 N N . ASN A 1 331 ? 21.931 -0.849 -34.268 1.00 90.06 331 ASN A N 1
ATOM 2647 C CA . ASN A 1 331 ? 22.761 0.249 -33.780 1.00 90.06 331 ASN A CA 1
ATOM 2648 C C . ASN A 1 331 ? 22.931 0.186 -32.253 1.00 90.06 331 ASN A C 1
ATOM 2650 O O . ASN A 1 331 ? 24.060 0.198 -31.762 1.00 90.06 331 ASN A O 1
ATOM 2654 N N . ASP A 1 332 ? 21.832 0.037 -31.510 1.00 90.88 332 ASP A N 1
ATOM 2655 C CA . ASP A 1 332 ? 21.857 -0.044 -30.046 1.00 90.88 332 ASP A CA 1
ATOM 2656 C C . ASP A 1 332 ? 22.676 -1.254 -29.564 1.00 90.88 332 ASP A C 1
ATOM 2658 O O . ASP A 1 332 ? 23.575 -1.110 -28.732 1.00 90.88 332 ASP A O 1
ATOM 2662 N N . ILE A 1 333 ? 22.441 -2.439 -30.141 1.00 94.81 333 ILE A N 1
ATOM 2663 C CA . ILE A 1 333 ? 23.198 -3.656 -29.812 1.00 94.81 333 ILE A CA 1
ATOM 2664 C C . ILE A 1 333 ? 24.661 -3.559 -30.258 1.00 94.81 333 ILE A C 1
ATOM 2666 O O . ILE A 1 333 ? 25.549 -4.027 -29.544 1.00 94.81 333 ILE A O 1
ATOM 2670 N N . GLY A 1 334 ? 24.947 -2.916 -31.391 1.00 94.62 334 GLY A N 1
ATOM 2671 C CA . GLY A 1 334 ? 26.306 -2.733 -31.905 1.00 94.62 334 GLY A CA 1
ATOM 2672 C C . GLY A 1 334 ? 27.237 -1.999 -30.937 1.00 94.62 334 GLY A C 1
ATOM 2673 O O . GLY A 1 334 ? 28.425 -2.310 -30.888 1.00 94.62 334 GLY A O 1
ATOM 2674 N N . ARG A 1 335 ? 26.706 -1.095 -30.100 1.00 92.50 335 ARG A N 1
ATOM 2675 C CA . ARG A 1 335 ? 27.476 -0.365 -29.071 1.00 92.50 335 ARG A CA 1
ATOM 2676 C C . ARG A 1 335 ? 28.040 -1.277 -27.973 1.00 92.50 335 ARG A C 1
ATOM 2678 O O . ARG A 1 335 ? 29.036 -0.924 -27.340 1.00 92.50 335 ARG A O 1
ATOM 2685 N N . VAL A 1 336 ? 27.400 -2.425 -27.735 1.00 94.94 336 VAL A N 1
ATOM 2686 C CA . VAL A 1 336 ? 27.653 -3.315 -26.583 1.00 94.94 336 VAL A CA 1
ATOM 2687 C C . VAL A 1 336 ? 27.998 -4.756 -26.972 1.00 94.94 336 VAL A C 1
ATOM 2689 O O . VAL A 1 336 ? 28.218 -5.604 -26.103 1.00 94.94 336 VAL A O 1
ATOM 2692 N N . ALA A 1 337 ? 28.058 -5.045 -28.270 1.00 96.69 337 ALA A N 1
ATOM 2693 C CA . ALA A 1 337 ? 28.358 -6.363 -28.807 1.00 96.69 337 ALA A CA 1
ATOM 2694 C C . ALA A 1 337 ? 29.842 -6.539 -29.175 1.00 96.69 337 ALA A C 1
ATOM 2696 O O . ALA A 1 337 ? 30.553 -5.576 -29.464 1.00 96.69 337 ALA A O 1
ATOM 2697 N N . GLU A 1 338 ? 30.315 -7.787 -29.211 1.00 96.62 338 GLU A N 1
ATOM 2698 C CA . GLU A 1 338 ? 31.597 -8.134 -29.835 1.00 96.62 338 GLU A CA 1
ATOM 2699 C C . GLU A 1 338 ? 31.556 -7.803 -31.338 1.00 96.62 338 GLU A C 1
ATOM 2701 O O . GLU A 1 338 ? 30.555 -8.078 -32.014 1.00 96.62 338 GLU A O 1
ATOM 2706 N N . ILE A 1 339 ? 32.646 -7.237 -31.870 1.00 94.69 339 ILE A N 1
ATOM 2707 C CA . ILE A 1 339 ? 32.766 -6.897 -33.296 1.00 94.69 339 ILE A CA 1
ATOM 2708 C C . ILE A 1 339 ? 32.506 -8.150 -34.143 1.00 94.69 339 ILE A C 1
ATOM 2710 O O . ILE A 1 339 ? 33.076 -9.209 -33.896 1.00 94.69 339 ILE A O 1
ATOM 2714 N N . GLY A 1 340 ? 31.620 -8.029 -35.135 1.00 93.69 340 GLY A N 1
ATOM 2715 C CA . GLY A 1 340 ? 31.233 -9.132 -36.020 1.00 93.69 340 GLY A CA 1
ATOM 2716 C C . GLY A 1 340 ? 30.220 -10.124 -35.433 1.00 93.69 340 GLY A C 1
ATOM 2717 O O . GLY A 1 340 ? 29.821 -11.045 -36.138 1.00 93.69 340 GLY A O 1
ATOM 2718 N N . SER A 1 341 ? 29.770 -9.954 -34.182 1.00 95.81 341 SER A N 1
ATOM 2719 C CA . SER A 1 341 ? 28.813 -10.881 -33.550 1.00 95.81 341 SER A CA 1
ATOM 2720 C C . SER A 1 341 ? 27.336 -10.524 -33.749 1.00 95.81 341 SER A C 1
ATOM 2722 O O . SER A 1 341 ? 26.481 -11.363 -33.469 1.00 95.81 341 SER A O 1
ATOM 2724 N N . VAL A 1 342 ? 27.022 -9.303 -34.200 1.00 97.00 342 VAL A N 1
ATOM 2725 C CA . VAL A 1 342 ? 25.639 -8.836 -34.397 1.00 97.00 342 VAL A CA 1
ATOM 2726 C C . VAL A 1 342 ? 25.044 -9.484 -35.645 1.00 97.00 342 VAL A C 1
ATOM 2728 O O . VAL A 1 342 ? 25.414 -9.150 -36.769 1.00 97.00 342 VAL A O 1
ATOM 2731 N N . GLU A 1 343 ? 24.092 -10.387 -35.443 1.00 96.12 343 GLU A N 1
ATOM 2732 C CA . GLU A 1 343 ? 23.460 -11.190 -36.486 1.00 96.12 343 GLU A CA 1
ATOM 2733 C C . GLU A 1 343 ? 21.939 -10.978 -36.473 1.00 96.12 343 GLU A C 1
ATOM 2735 O O . GLU A 1 343 ? 21.290 -11.036 -35.426 1.00 96.12 343 GLU A O 1
ATOM 2740 N N . LEU A 1 344 ? 21.359 -10.759 -37.655 1.00 95.38 344 LEU A N 1
ATOM 2741 C CA . LEU A 1 344 ? 19.912 -10.708 -37.844 1.00 95.38 344 LEU A CA 1
ATOM 2742 C C . LEU A 1 344 ? 19.394 -12.110 -38.188 1.00 95.38 344 LEU A C 1
ATOM 2744 O O . LEU A 1 344 ? 19.734 -12.667 -39.231 1.00 95.38 344 LEU A O 1
ATOM 2748 N N . LYS A 1 345 ? 18.549 -12.673 -37.327 1.00 92.25 345 LYS A N 1
ATOM 2749 C CA . LYS A 1 345 ? 17.895 -13.972 -37.511 1.00 92.25 345 LYS A CA 1
ATOM 2750 C C . LYS A 1 345 ? 16.407 -13.807 -37.767 1.00 92.25 345 LYS A C 1
ATOM 2752 O O . LYS A 1 345 ? 15.750 -12.944 -37.194 1.00 92.25 345 LYS A O 1
ATOM 2757 N N . ASN A 1 346 ? 15.866 -14.705 -38.589 1.00 89.00 346 ASN A N 1
ATOM 2758 C CA . ASN A 1 346 ? 14.439 -14.774 -38.915 1.00 89.00 346 ASN A CA 1
ATOM 2759 C C . ASN A 1 346 ? 13.831 -13.409 -39.309 1.00 89.00 346 ASN A C 1
ATOM 2761 O O . ASN A 1 346 ? 12.822 -13.018 -38.720 1.00 89.00 346 ASN A O 1
ATOM 2765 N N . PRO A 1 347 ? 14.445 -12.662 -40.244 1.00 91.00 347 PRO A N 1
ATOM 2766 C CA . PRO A 1 347 ? 14.017 -11.304 -40.551 1.00 91.00 347 PRO A CA 1
ATOM 2767 C C . PRO A 1 347 ? 12.600 -11.289 -41.136 1.00 91.00 347 PRO A C 1
ATOM 2769 O O . PRO A 1 347 ? 12.258 -12.141 -41.959 1.00 91.00 347 PRO A O 1
ATOM 2772 N N . PHE A 1 348 ? 11.792 -10.308 -40.725 1.00 88.75 348 PHE A N 1
ATOM 2773 C CA . PHE A 1 348 ? 10.420 -10.093 -41.207 1.00 88.75 348 PHE A CA 1
ATOM 2774 C C . PHE A 1 348 ? 9.513 -11.328 -41.088 1.00 88.75 348 PHE A C 1
ATOM 2776 O O . PHE A 1 348 ? 8.604 -11.520 -41.901 1.00 88.75 348 PHE A O 1
ATOM 2783 N N . ARG A 1 349 ? 9.738 -12.201 -40.097 1.00 91.06 349 ARG A N 1
ATOM 2784 C CA . ARG A 1 349 ? 8.862 -13.363 -39.920 1.00 91.06 349 ARG A CA 1
ATOM 2785 C C . ARG A 1 349 ? 7.511 -12.916 -39.377 1.00 91.06 349 ARG A C 1
ATOM 2787 O O . ARG A 1 349 ? 7.433 -12.026 -38.535 1.00 91.06 349 ARG A O 1
ATOM 2794 N N . ILE A 1 350 ? 6.446 -13.600 -39.788 1.00 87.19 350 ILE A N 1
ATOM 2795 C CA . ILE A 1 350 ? 5.157 -13.449 -39.117 1.00 87.19 350 ILE A CA 1
ATOM 2796 C C . ILE A 1 350 ? 5.132 -14.308 -37.866 1.00 87.19 350 ILE A C 1
ATOM 2798 O O . ILE A 1 350 ? 5.212 -15.536 -37.936 1.00 87.19 350 ILE A O 1
ATOM 2802 N N . GLU A 1 351 ? 4.924 -13.658 -36.730 1.00 84.56 351 GLU A N 1
ATOM 2803 C CA . GLU A 1 351 ? 4.641 -14.320 -35.468 1.00 84.56 351 GLU A CA 1
ATOM 2804 C C . GLU A 1 351 ? 3.146 -14.216 -35.149 1.00 84.56 351 GLU A C 1
ATOM 2806 O O . GLU A 1 351 ? 2.499 -13.184 -35.341 1.00 84.56 351 GLU A O 1
ATOM 2811 N N . THR A 1 352 ? 2.565 -15.340 -34.729 1.00 80.31 352 THR A N 1
ATOM 2812 C CA . THR A 1 352 ? 1.131 -15.441 -34.443 1.00 80.31 352 THR A CA 1
ATOM 2813 C C . THR A 1 352 ? 0.893 -15.275 -32.951 1.00 80.31 352 THR A C 1
ATOM 2815 O O . THR A 1 352 ? 1.409 -16.052 -32.151 1.00 80.31 352 THR A O 1
ATOM 2818 N N . PHE A 1 353 ? 0.056 -14.307 -32.589 1.00 72.62 353 PHE A N 1
ATOM 2819 C CA . PHE A 1 353 ? -0.404 -14.068 -31.223 1.00 72.62 353 PHE A CA 1
ATOM 2820 C C . PHE A 1 353 ? -1.889 -14.432 -31.091 1.00 72.62 353 PHE A C 1
ATOM 2822 O O . PHE A 1 353 ? -2.545 -14.829 -32.060 1.00 72.62 353 PHE A O 1
ATOM 2829 N N . ALA A 1 354 ? -2.447 -14.312 -29.883 1.00 66.94 354 ALA A N 1
ATOM 2830 C CA . ALA A 1 354 ? -3.826 -14.709 -29.595 1.00 66.94 354 ALA A CA 1
ATOM 2831 C C . ALA A 1 354 ? -4.852 -14.064 -30.547 1.00 66.94 354 ALA A C 1
ATOM 2833 O O . ALA A 1 354 ? -5.681 -14.773 -31.114 1.00 66.94 354 ALA A O 1
ATOM 2834 N N . HIS A 1 355 ? -4.725 -12.758 -30.799 1.00 71.69 355 HIS A N 1
ATOM 2835 C CA . HIS A 1 355 ? -5.698 -11.978 -31.582 1.00 71.69 355 HIS A CA 1
ATOM 2836 C C . HIS A 1 355 ? -5.110 -11.278 -32.807 1.00 71.69 355 HIS A C 1
ATOM 2838 O O . HIS A 1 355 ? -5.854 -10.673 -33.576 1.00 71.69 355 HIS A O 1
ATOM 2844 N N . VAL A 1 356 ? -3.791 -11.334 -32.999 1.00 76.75 356 VAL A N 1
ATOM 2845 C CA . VAL A 1 356 ? -3.082 -10.566 -34.033 1.00 76.75 356 VAL A CA 1
ATOM 2846 C C . VAL A 1 356 ? -1.900 -11.338 -34.626 1.00 76.75 356 VAL A C 1
ATOM 2848 O O . VAL A 1 356 ? -1.402 -12.294 -34.030 1.00 76.75 356 VAL A O 1
ATOM 2851 N N . TYR A 1 357 ? -1.466 -10.906 -35.805 1.00 82.75 357 TYR A N 1
ATOM 2852 C CA . TYR A 1 357 ? -0.195 -11.242 -36.440 1.00 82.75 357 TYR A CA 1
ATOM 2853 C C . TYR A 1 357 ? 0.732 -10.029 -36.372 1.00 82.75 357 TYR A C 1
ATOM 2855 O O . TYR A 1 357 ? 0.258 -8.916 -36.605 1.00 82.75 357 TYR A O 1
ATOM 2863 N N . HIS A 1 358 ? 2.021 -10.255 -36.108 1.00 85.25 358 HIS A N 1
ATOM 2864 C CA . HIS A 1 358 ? 3.045 -9.206 -36.141 1.00 85.25 358 HIS A CA 1
ATOM 2865 C C . HIS A 1 358 ? 4.247 -9.591 -37.004 1.00 85.25 358 HIS A C 1
ATOM 2867 O O . HIS A 1 358 ? 4.565 -10.782 -37.097 1.00 85.25 358 HIS A O 1
ATOM 2873 N N . LEU A 1 359 ? 4.927 -8.593 -37.586 1.00 87.56 359 LEU A N 1
ATOM 2874 C CA . LEU A 1 359 ? 6.274 -8.781 -38.124 1.00 87.56 359 LEU A CA 1
ATOM 2875 C C . LEU A 1 359 ? 7.271 -8.757 -36.968 1.00 87.56 359 LEU A C 1
ATOM 2877 O O . LEU A 1 359 ? 7.242 -7.880 -36.102 1.00 87.56 359 LEU A O 1
ATOM 2881 N N . VAL A 1 360 ? 8.145 -9.754 -36.959 1.00 89.56 360 VAL A N 1
ATOM 2882 C CA . VAL A 1 360 ? 9.152 -9.955 -35.925 1.00 89.56 360 VAL A CA 1
ATOM 2883 C C . VAL A 1 360 ? 10.483 -10.254 -36.592 1.00 89.56 360 VAL A C 1
ATOM 2885 O O . VAL A 1 360 ? 10.549 -11.036 -37.540 1.00 89.56 360 VAL A O 1
ATOM 2888 N N . SER A 1 361 ? 11.545 -9.676 -36.047 1.00 91.19 361 SER A N 1
ATOM 2889 C CA . SER A 1 361 ? 12.923 -10.032 -36.375 1.00 91.19 361 SER A CA 1
ATOM 2890 C C . SER A 1 361 ? 13.687 -10.309 -35.082 1.00 91.19 361 SER A C 1
ATOM 2892 O O . SER A 1 361 ? 13.388 -9.713 -34.051 1.00 91.19 361 SER A O 1
ATOM 2894 N N . ASP A 1 362 ? 14.655 -11.224 -35.103 1.00 93.00 362 ASP A N 1
ATOM 2895 C CA . ASP A 1 362 ? 15.515 -11.497 -33.949 1.00 93.00 362 ASP A CA 1
ATOM 2896 C C . ASP A 1 362 ? 16.901 -10.889 -34.213 1.00 93.00 362 ASP A C 1
ATOM 2898 O O . ASP A 1 362 ? 17.573 -11.267 -35.168 1.00 93.00 362 ASP A O 1
ATOM 2902 N N . ILE A 1 363 ? 17.365 -9.982 -33.359 1.00 94.81 363 ILE A N 1
ATOM 2903 C CA . ILE A 1 363 ? 18.748 -9.493 -33.363 1.00 94.81 363 ILE A CA 1
ATOM 2904 C C . ILE A 1 363 ? 19.483 -10.230 -32.251 1.00 94.81 363 ILE A C 1
ATOM 2906 O O . ILE A 1 363 ? 19.123 -10.121 -31.076 1.00 94.81 363 ILE A O 1
ATOM 2910 N N . VAL A 1 364 ? 20.497 -11.007 -32.624 1.00 96.56 364 VAL A N 1
ATOM 2911 C CA . VAL A 1 364 ? 21.316 -11.766 -31.677 1.00 96.56 364 VAL A CA 1
ATOM 2912 C C . VAL A 1 364 ? 22.757 -11.295 -31.726 1.00 96.56 364 VAL A C 1
ATOM 2914 O O . VAL A 1 364 ? 23.272 -10.958 -32.786 1.00 96.56 364 VAL A O 1
ATOM 2917 N N . ALA A 1 365 ? 23.414 -11.262 -30.572 1.00 97.06 365 ALA A N 1
ATOM 2918 C CA . ALA A 1 365 ? 24.813 -10.860 -30.477 1.00 97.06 365 ALA A CA 1
ATOM 2919 C C . ALA A 1 365 ? 25.484 -11.456 -29.237 1.00 97.06 365 ALA A C 1
ATOM 2921 O O . ALA A 1 365 ? 24.820 -12.035 -28.372 1.00 97.06 365 ALA A O 1
ATOM 2922 N N . ARG A 1 366 ? 26.807 -11.309 -29.130 1.00 95.75 366 ARG A N 1
ATOM 2923 C CA . ARG A 1 366 ? 27.553 -11.618 -27.902 1.00 95.75 366 ARG A CA 1
ATOM 2924 C C . ARG A 1 366 ? 27.916 -10.327 -27.189 1.00 95.75 366 ARG A C 1
ATOM 2926 O O . ARG A 1 366 ? 28.405 -9.406 -27.830 1.00 95.75 366 ARG A O 1
ATOM 2933 N N . VAL A 1 367 ? 27.690 -10.265 -25.877 1.00 94.38 367 VAL A N 1
ATOM 2934 C CA . VAL A 1 367 ? 28.077 -9.108 -25.054 1.00 94.38 367 VAL A CA 1
ATOM 2935 C C . VAL A 1 367 ? 29.595 -8.961 -25.072 1.00 94.38 367 VAL A C 1
ATOM 2937 O O . VAL A 1 367 ? 30.295 -9.909 -24.701 1.00 94.38 367 VAL A O 1
ATOM 2940 N N . ARG A 1 368 ? 30.086 -7.768 -25.426 1.00 94.88 368 ARG A N 1
ATOM 2941 C CA . ARG A 1 368 ? 31.515 -7.418 -25.438 1.00 94.88 368 ARG A CA 1
ATOM 2942 C C . ARG A 1 368 ? 32.183 -7.789 -24.113 1.00 94.88 368 ARG A C 1
ATOM 2944 O O . ARG A 1 368 ? 31.577 -7.613 -23.058 1.00 94.88 368 ARG A O 1
ATOM 2951 N N . SER A 1 369 ? 33.389 -8.356 -24.156 1.00 89.75 369 SER A N 1
ATOM 2952 C CA . SER A 1 369 ? 34.029 -9.026 -23.009 1.00 89.75 369 SER A CA 1
ATOM 2953 C C . SER A 1 369 ? 34.192 -8.143 -21.760 1.00 89.75 369 SER A C 1
ATOM 2955 O O . SER A 1 369 ? 34.031 -8.645 -20.646 1.00 89.75 369 SER A O 1
ATOM 2957 N N . ASP A 1 370 ? 34.427 -6.845 -21.951 1.00 90.31 370 ASP A N 1
ATOM 2958 C CA . ASP A 1 370 ? 34.595 -5.788 -20.941 1.00 90.31 370 ASP A CA 1
ATOM 2959 C C . ASP A 1 370 ? 33.279 -5.236 -20.363 1.00 90.31 370 ASP A C 1
ATOM 2961 O O . ASP A 1 370 ? 33.313 -4.470 -19.403 1.00 90.31 370 ASP A O 1
ATOM 2965 N N . LEU A 1 371 ? 32.127 -5.617 -20.921 1.00 90.25 371 LEU A N 1
ATOM 2966 C CA . LEU A 1 371 ? 30.813 -5.125 -20.506 1.00 90.25 371 LEU A CA 1
ATOM 2967 C C . LEU A 1 371 ? 30.015 -6.154 -19.704 1.00 90.25 371 LEU A C 1
ATOM 2969 O O . LEU A 1 371 ? 30.231 -7.370 -19.786 1.00 90.25 371 LEU A O 1
ATOM 2973 N N . LYS A 1 372 ? 29.043 -5.641 -18.945 1.00 86.38 372 LYS A N 1
ATOM 2974 C CA . LYS A 1 372 ? 28.082 -6.409 -18.154 1.00 86.38 372 LYS A CA 1
ATOM 2975 C C . LYS A 1 372 ? 26.692 -6.406 -18.816 1.00 86.38 372 LYS A C 1
ATOM 2977 O O . LYS A 1 372 ? 26.379 -5.535 -19.620 1.00 86.38 372 LYS A O 1
ATOM 2982 N N . PRO A 1 373 ? 25.805 -7.351 -18.463 1.00 87.88 373 PRO A N 1
ATOM 2983 C CA . PRO A 1 373 ? 24.435 -7.405 -18.989 1.00 87.88 373 PRO A CA 1
ATOM 2984 C C . PRO A 1 373 ? 23.624 -6.112 -18.806 1.00 87.88 373 PRO A C 1
ATOM 2986 O O . PRO A 1 373 ? 22.855 -5.739 -19.685 1.00 87.88 373 PRO A O 1
ATOM 2989 N N . ILE A 1 374 ? 23.815 -5.401 -17.693 1.00 87.50 374 ILE A N 1
ATOM 2990 C CA . ILE A 1 374 ? 23.183 -4.097 -17.433 1.00 87.50 374 ILE A CA 1
ATOM 2991 C C . ILE A 1 374 ? 23.589 -3.026 -18.458 1.00 87.50 374 ILE A C 1
ATOM 2993 O O . ILE A 1 374 ? 22.761 -2.195 -18.822 1.00 87.50 374 ILE A O 1
ATOM 2997 N N . ASP A 1 375 ? 24.810 -3.082 -19.003 1.00 89.81 375 ASP A N 1
ATOM 2998 C CA . ASP A 1 375 ? 25.235 -2.177 -20.077 1.00 89.81 375 ASP A CA 1
ATOM 2999 C C . ASP A 1 375 ? 24.426 -2.404 -21.355 1.00 89.81 375 ASP A C 1
ATOM 3001 O O . ASP A 1 375 ? 24.142 -1.457 -22.086 1.00 89.81 375 ASP A O 1
ATOM 3005 N N . VAL A 1 376 ? 24.001 -3.649 -21.597 1.00 92.56 376 VAL A N 1
ATOM 3006 C CA . VAL A 1 376 ? 23.109 -3.978 -22.712 1.00 92.56 376 VAL A CA 1
ATOM 3007 C C . VAL A 1 376 ? 21.739 -3.352 -22.498 1.00 92.56 376 VAL A C 1
ATOM 3009 O O . VAL A 1 376 ? 21.222 -2.725 -23.418 1.00 92.56 376 VAL A O 1
ATOM 3012 N N . LEU A 1 377 ? 21.171 -3.475 -21.291 1.00 92.00 377 LEU A N 1
ATOM 3013 C CA . LEU A 1 377 ? 19.895 -2.839 -20.949 1.00 92.00 377 LEU A CA 1
ATOM 3014 C C . LEU A 1 377 ? 19.966 -1.322 -21.157 1.00 92.00 377 LEU A C 1
ATOM 3016 O O . LEU A 1 377 ? 19.097 -0.759 -21.815 1.00 92.00 377 LEU A O 1
ATOM 3020 N N . ARG A 1 378 ? 21.035 -0.686 -20.669 1.00 90.50 378 ARG A N 1
ATOM 3021 C CA . ARG A 1 378 ? 21.297 0.748 -20.837 1.00 90.50 378 ARG A CA 1
ATOM 3022 C C . ARG A 1 378 ? 21.361 1.171 -22.305 1.00 90.50 378 ARG A C 1
ATOM 3024 O O . ARG A 1 378 ? 20.823 2.213 -22.653 1.00 90.50 378 ARG A O 1
ATOM 3031 N N . ALA A 1 379 ? 21.993 0.376 -23.167 1.00 91.19 379 ALA A N 1
ATOM 3032 C CA . ALA A 1 379 ? 22.122 0.709 -24.585 1.00 91.19 379 ALA A CA 1
ATOM 3033 C C . ALA A 1 379 ? 20.782 0.669 -25.338 1.00 91.19 379 ALA A C 1
ATOM 3035 O O . ALA A 1 379 ? 20.569 1.461 -26.256 1.00 91.19 379 ALA A O 1
ATOM 3036 N N . VAL A 1 380 ? 19.878 -0.236 -24.952 1.00 92.44 380 VAL A N 1
ATOM 3037 C CA . VAL A 1 380 ? 18.593 -0.415 -25.645 1.00 92.44 380 VAL A CA 1
ATOM 3038 C C . VAL A 1 380 ? 17.439 0.370 -25.025 1.00 92.44 380 VAL A C 1
ATOM 3040 O O . VAL A 1 380 ? 16.426 0.556 -25.695 1.00 92.44 380 VAL A O 1
ATOM 3043 N N . PHE A 1 381 ? 17.551 0.813 -23.771 1.00 93.50 381 PHE A N 1
ATOM 3044 C CA . PHE A 1 381 ? 16.464 1.454 -23.031 1.00 93.50 381 PHE A CA 1
ATOM 3045 C C . PHE A 1 381 ? 16.357 2.969 -23.312 1.00 93.50 381 PHE A C 1
ATOM 3047 O O . PHE A 1 381 ? 17.379 3.650 -23.353 1.00 93.50 381 PHE A O 1
ATOM 3054 N N . PRO A 1 382 ? 15.137 3.530 -23.422 1.00 93.69 382 PRO A N 1
ATOM 3055 C CA . PRO A 1 382 ? 13.873 2.842 -23.677 1.00 93.69 382 PRO A CA 1
ATOM 3056 C C . PRO A 1 382 ? 13.814 2.305 -25.111 1.00 93.69 382 PRO A C 1
ATOM 3058 O O . PRO A 1 382 ? 14.591 2.710 -25.983 1.00 93.69 382 PRO A O 1
ATOM 3061 N N . ALA A 1 383 ? 12.855 1.417 -25.371 1.00 91.75 383 ALA A N 1
ATOM 3062 C CA . ALA A 1 383 ? 12.672 0.846 -26.699 1.00 91.75 383 ALA A CA 1
ATOM 3063 C C . ALA A 1 383 ? 12.359 1.917 -27.757 1.00 91.75 383 ALA A C 1
ATOM 3065 O O . ALA A 1 383 ? 11.576 2.844 -27.523 1.00 91.75 383 ALA A O 1
ATOM 3066 N N . GLY A 1 384 ? 12.915 1.740 -28.960 1.00 88.06 384 GLY A N 1
ATOM 3067 C CA . GLY A 1 384 ? 12.600 2.566 -30.130 1.00 88.06 384 GLY A CA 1
ATOM 3068 C C . GLY A 1 384 ? 11.107 2.577 -30.468 1.00 88.06 384 GLY A C 1
ATOM 3069 O O . GLY A 1 384 ? 10.549 3.629 -30.761 1.00 88.06 384 GLY A O 1
ATOM 3070 N N . THR A 1 385 ? 10.435 1.433 -30.307 1.00 88.25 385 THR A N 1
ATOM 3071 C CA . THR A 1 385 ? 8.985 1.263 -30.515 1.00 88.25 385 THR A CA 1
ATOM 3072 C C . THR A 1 385 ? 8.117 2.083 -29.563 1.00 88.25 385 THR A C 1
ATOM 3074 O O . THR A 1 385 ? 6.921 2.241 -29.803 1.00 88.25 385 THR A O 1
ATOM 3077 N N . LEU A 1 386 ? 8.702 2.624 -28.491 1.00 94.12 386 LEU A N 1
ATOM 3078 C CA . LEU A 1 386 ? 8.027 3.452 -27.492 1.00 94.12 386 LEU A CA 1
ATOM 3079 C C . LEU A 1 386 ? 8.580 4.877 -27.424 1.00 94.12 386 LEU A C 1
ATOM 3081 O O . LEU A 1 386 ? 8.117 5.670 -26.610 1.00 94.12 386 LEU A O 1
ATOM 3085 N N . THR A 1 387 ? 9.539 5.224 -28.275 1.00 94.00 387 THR A N 1
ATOM 3086 C CA . THR A 1 387 ? 10.156 6.555 -28.321 1.00 94.00 387 THR A CA 1
ATOM 3087 C C . THR A 1 387 ? 10.076 7.115 -29.731 1.00 94.00 387 THR A C 1
ATOM 3089 O O . THR A 1 387 ? 9.284 8.014 -29.994 1.00 94.00 387 THR A O 1
ATOM 3092 N N . GLY A 1 388 ? 10.859 6.561 -30.649 1.00 91.06 388 GLY A N 1
ATOM 3093 C CA . GLY A 1 388 ? 10.947 6.975 -32.039 1.00 91.06 388 GLY A CA 1
ATOM 3094 C C . GLY A 1 388 ? 12.381 6.916 -32.558 1.00 91.06 388 GLY A C 1
ATOM 3095 O O . GLY A 1 388 ? 13.276 6.363 -31.915 1.00 91.06 388 GLY A O 1
ATOM 3096 N N . ALA A 1 389 ? 12.607 7.511 -33.725 1.00 88.81 389 ALA A N 1
ATOM 3097 C CA . ALA A 1 389 ? 13.904 7.534 -34.389 1.00 88.81 389 ALA A CA 1
ATOM 3098 C C . ALA A 1 389 ? 14.172 8.929 -34.982 1.00 88.81 389 ALA A C 1
ATOM 3100 O O . ALA A 1 389 ? 13.326 9.407 -35.734 1.00 88.81 389 ALA A O 1
ATOM 3101 N N . PRO A 1 390 ? 15.323 9.576 -34.704 1.00 89.69 390 PRO A N 1
ATOM 3102 C CA . PRO A 1 390 ? 16.349 9.204 -33.722 1.00 89.69 390 PRO A CA 1
ATOM 3103 C C . PRO A 1 390 ? 15.850 9.289 -32.264 1.00 89.69 390 PRO A C 1
ATOM 3105 O O . PRO A 1 390 ? 15.193 10.260 -31.885 1.00 89.69 390 PRO A O 1
ATOM 3108 N N . LYS A 1 391 ? 16.211 8.299 -31.429 1.00 90.06 391 LYS A N 1
ATOM 3109 C CA . LYS A 1 391 ? 15.672 8.082 -30.065 1.00 90.06 391 LYS A CA 1
ATOM 3110 C C . LYS A 1 391 ? 15.657 9.350 -29.199 1.00 90.06 391 LYS A C 1
ATOM 3112 O O . LYS A 1 391 ? 14.602 9.777 -28.742 1.00 90.06 391 LYS A O 1
ATOM 3117 N N . ILE A 1 392 ? 16.813 9.999 -29.029 1.00 92.50 392 ILE A N 1
ATOM 3118 C CA . ILE A 1 392 ? 16.966 11.183 -28.161 1.00 92.50 392 ILE A CA 1
ATOM 3119 C C . ILE A 1 392 ? 16.086 12.350 -28.634 1.00 92.50 392 ILE A C 1
ATOM 3121 O O . ILE A 1 392 ? 15.476 13.037 -27.812 1.00 92.50 392 ILE A O 1
ATOM 3125 N N . ARG A 1 393 ? 15.996 12.592 -29.950 1.00 94.75 393 ARG A N 1
ATOM 3126 C CA . ARG A 1 393 ? 15.188 13.700 -30.479 1.00 94.75 393 ARG A CA 1
ATOM 3127 C C . ARG A 1 393 ? 13.698 13.423 -30.321 1.00 94.75 393 ARG A C 1
ATOM 3129 O O . ARG A 1 393 ? 12.985 14.310 -29.856 1.00 94.75 393 ARG A O 1
ATOM 3136 N N . ALA A 1 394 ? 13.260 12.198 -30.609 1.00 95.19 394 ALA A N 1
ATOM 3137 C CA . ALA A 1 394 ? 11.878 11.775 -30.408 1.00 95.19 394 ALA A CA 1
ATOM 3138 C C . ALA A 1 394 ? 11.439 11.917 -28.939 1.00 95.19 394 ALA A C 1
ATOM 3140 O O . ALA A 1 394 ? 10.369 12.449 -28.664 1.00 95.19 394 ALA A O 1
ATOM 3141 N N . MET A 1 395 ? 12.296 11.547 -27.982 1.00 96.56 395 MET A N 1
ATOM 3142 C CA . MET A 1 395 ? 12.013 11.709 -26.550 1.00 96.56 395 MET A CA 1
ATOM 3143 C C . MET A 1 395 ? 11.846 13.171 -26.117 1.00 96.56 395 MET A C 1
ATOM 3145 O O . MET A 1 395 ? 10.999 13.458 -25.273 1.00 96.56 395 MET A O 1
ATOM 3149 N N . LYS A 1 396 ? 12.613 14.102 -26.704 1.00 96.06 396 LYS A N 1
ATOM 3150 C CA . LYS A 1 396 ? 12.435 15.545 -26.465 1.00 96.06 396 LYS A CA 1
ATOM 3151 C C . LYS A 1 396 ? 11.079 16.028 -26.983 1.00 96.06 396 LYS A C 1
ATOM 3153 O O . LYS A 1 396 ? 10.380 16.722 -26.262 1.00 96.06 396 LYS A O 1
ATOM 3158 N N . ILE A 1 397 ? 10.688 15.596 -28.185 1.00 96.81 397 ILE A N 1
ATOM 3159 C CA . ILE A 1 397 ? 9.375 15.925 -28.766 1.00 96.81 397 ILE A CA 1
ATOM 3160 C C . ILE A 1 397 ? 8.243 15.376 -27.885 1.00 96.81 397 ILE A C 1
ATOM 3162 O O . ILE A 1 397 ? 7.305 16.100 -27.578 1.00 96.81 397 ILE A O 1
ATOM 3166 N N . ILE A 1 398 ? 8.359 14.128 -27.416 1.00 97.12 398 ILE A N 1
ATOM 3167 C CA . ILE A 1 398 ? 7.393 13.513 -26.489 1.00 97.12 398 ILE A CA 1
ATOM 3168 C C . ILE A 1 398 ? 7.249 14.339 -25.212 1.00 97.12 398 ILE A C 1
ATOM 3170 O O . ILE A 1 398 ? 6.130 14.629 -24.806 1.00 97.12 398 ILE A O 1
ATOM 3174 N N . ARG A 1 399 ? 8.365 14.722 -24.583 1.00 95.38 399 ARG A N 1
ATOM 3175 C CA . ARG A 1 399 ? 8.361 15.536 -23.360 1.00 95.38 399 ARG A CA 1
ATOM 3176 C C . ARG A 1 399 ? 7.648 16.873 -23.567 1.00 95.38 399 ARG A C 1
ATOM 3178 O O . ARG A 1 399 ? 6.958 17.327 -22.663 1.00 95.38 399 ARG A O 1
ATOM 3185 N N . ASP A 1 400 ? 7.844 17.499 -24.725 1.00 94.81 400 ASP A N 1
ATOM 3186 C CA . ASP A 1 400 ? 7.274 18.815 -25.020 1.00 94.81 400 ASP A CA 1
ATOM 3187 C C . ASP A 1 400 ? 5.754 18.747 -25.273 1.00 94.81 400 ASP A C 1
ATOM 3189 O O . ASP A 1 400 ? 5.053 19.725 -25.024 1.00 94.81 400 ASP A O 1
ATOM 3193 N N . LEU A 1 401 ? 5.242 17.599 -25.739 1.00 95.56 401 LEU A N 1
ATOM 3194 C CA . LEU A 1 401 ? 3.826 17.405 -26.080 1.00 95.56 401 LEU A CA 1
ATOM 3195 C C . LEU A 1 401 ? 3.013 16.716 -24.968 1.00 95.56 401 LEU A C 1
ATOM 3197 O O . LEU A 1 401 ? 1.856 17.060 -24.733 1.00 95.56 401 LEU A O 1
ATOM 3201 N N . GLU A 1 402 ? 3.583 15.743 -24.253 1.00 94.81 402 GLU A N 1
ATOM 3202 C CA . GLU A 1 402 ? 2.853 15.003 -23.220 1.00 94.81 402 GLU A CA 1
ATOM 3203 C C . GLU A 1 402 ? 2.746 15.794 -21.905 1.00 94.81 402 GLU A C 1
ATOM 3205 O O . GLU A 1 402 ? 3.735 16.152 -21.272 1.00 94.81 402 GLU A O 1
ATOM 3210 N N . LYS A 1 403 ? 1.509 15.995 -21.426 1.00 85.94 403 LYS A N 1
ATOM 3211 C CA . LYS A 1 403 ? 1.196 16.814 -20.234 1.00 85.94 403 LYS A CA 1
ATOM 3212 C C . LYS A 1 403 ? 1.793 16.288 -18.916 1.00 85.94 403 LYS A C 1
ATOM 3214 O O . LYS A 1 403 ? 1.841 17.026 -17.933 1.00 85.94 403 LYS A O 1
ATOM 3219 N N . LYS A 1 404 ? 2.168 15.005 -18.850 1.00 90.38 404 LYS A N 1
ATOM 3220 C CA . LYS A 1 404 ? 2.654 14.326 -17.638 1.00 90.38 404 LYS A CA 1
ATOM 3221 C C . LYS A 1 404 ? 3.735 13.294 -17.972 1.00 90.38 404 LYS A C 1
ATOM 3223 O O . LYS A 1 404 ? 3.627 12.665 -19.031 1.00 90.38 404 LYS A O 1
ATOM 3228 N N . PRO A 1 405 ? 4.666 13.022 -17.034 1.00 93.19 405 PRO A N 1
ATOM 3229 C CA . PRO A 1 405 ? 5.571 11.876 -17.112 1.00 93.19 405 PRO A CA 1
ATOM 3230 C C . PRO A 1 405 ? 4.822 10.579 -17.440 1.00 93.19 405 PRO A C 1
ATOM 3232 O O . PRO A 1 405 ? 3.642 10.430 -17.108 1.00 93.19 405 PRO A O 1
ATOM 3235 N N . ARG A 1 406 ? 5.488 9.655 -18.128 1.00 96.06 406 ARG A N 1
ATOM 3236 C CA . ARG A 1 406 ? 4.932 8.362 -18.544 1.00 96.06 406 ARG A CA 1
ATOM 3237 C C . ARG A 1 406 ? 4.907 7.338 -17.424 1.00 96.06 406 ARG A C 1
ATOM 3239 O O . ARG A 1 406 ? 4.070 6.430 -17.469 1.00 96.06 406 ARG A O 1
ATOM 3246 N N . GLY A 1 407 ? 5.789 7.472 -16.437 1.00 95.19 407 GLY A N 1
ATOM 3247 C CA . GLY A 1 407 ? 5.878 6.543 -15.325 1.00 95.19 407 GLY A CA 1
ATOM 3248 C C . GLY A 1 407 ? 6.199 5.143 -15.835 1.00 95.19 407 GLY A C 1
ATOM 3249 O O . GLY A 1 407 ? 7.194 4.926 -16.524 1.00 95.19 407 GLY A O 1
ATOM 3250 N N . ILE A 1 408 ? 5.337 4.169 -15.540 1.00 96.75 408 ILE A N 1
ATOM 3251 C CA . ILE A 1 408 ? 5.566 2.789 -15.980 1.00 96.75 408 ILE A CA 1
ATOM 3252 C C . ILE A 1 408 ? 5.432 2.597 -17.501 1.00 96.75 408 ILE A C 1
ATOM 3254 O O . ILE A 1 408 ? 5.975 1.636 -18.032 1.00 96.75 408 ILE A O 1
ATOM 3258 N N . TYR A 1 409 ? 4.719 3.465 -18.228 1.00 97.56 409 TYR A N 1
ATOM 3259 C CA . TYR A 1 409 ? 4.457 3.250 -19.656 1.00 97.56 409 TYR A CA 1
ATOM 3260 C C . TYR A 1 409 ? 5.704 3.459 -20.515 1.00 97.56 409 TYR A C 1
ATOM 3262 O O . TYR A 1 409 ? 6.311 4.524 -20.503 1.00 97.56 409 TYR A O 1
ATOM 3270 N N . GLY A 1 410 ? 6.070 2.450 -21.305 1.00 95.81 410 GLY A N 1
ATOM 3271 C CA . GLY A 1 410 ? 7.309 2.475 -22.089 1.00 95.81 410 GLY A CA 1
ATOM 3272 C C . GLY A 1 410 ? 8.577 2.273 -21.254 1.00 95.81 410 GLY A C 1
ATOM 3273 O O . GLY A 1 410 ? 9.675 2.314 -21.807 1.00 95.81 410 GLY A O 1
ATOM 3274 N N . GLY A 1 411 ? 8.420 2.013 -19.953 1.00 97.19 411 GLY A N 1
ATOM 3275 C CA . GLY A 1 411 ? 9.458 1.475 -19.087 1.00 97.19 411 GLY A CA 1
ATOM 3276 C C . GLY A 1 411 ? 9.738 -0.007 -19.363 1.00 97.19 411 GLY A C 1
ATOM 3277 O O . GLY A 1 411 ? 9.368 -0.551 -20.410 1.00 97.19 411 GLY A O 1
ATOM 3278 N N . ALA A 1 412 ? 10.375 -0.683 -18.410 1.00 97.25 412 ALA A N 1
ATOM 3279 C CA . ALA A 1 412 ? 10.738 -2.092 -18.531 1.00 97.25 412 ALA A CA 1
ATOM 3280 C C . ALA A 1 412 ? 10.423 -2.876 -17.258 1.00 97.25 412 ALA A C 1
ATOM 3282 O O . ALA A 1 412 ? 10.812 -2.457 -16.175 1.00 97.25 412 ALA A O 1
ATOM 3283 N N . PHE A 1 413 ? 9.781 -4.037 -17.389 1.00 98.00 413 PHE A N 1
ATOM 3284 C CA . PHE A 1 413 ? 9.514 -4.962 -16.284 1.00 98.00 413 PHE A CA 1
ATOM 3285 C C . PHE A 1 413 ? 10.294 -6.252 -16.500 1.00 98.00 413 PHE A C 1
ATOM 3287 O O . PHE A 1 413 ? 10.274 -6.812 -17.597 1.00 98.00 413 PHE A O 1
ATOM 3294 N N . GLY A 1 414 ? 10.971 -6.748 -15.472 1.00 95.62 414 GLY A N 1
ATOM 3295 C CA . GLY A 1 414 ? 11.818 -7.918 -15.627 1.00 95.62 414 GLY A CA 1
ATOM 3296 C C . GLY A 1 414 ? 12.648 -8.224 -14.400 1.00 95.62 414 GLY A C 1
ATOM 3297 O O . GLY A 1 414 ? 12.254 -7.937 -13.268 1.00 95.62 414 GLY A O 1
ATOM 3298 N N . TYR A 1 415 ? 13.802 -8.840 -14.631 1.00 94.00 415 TYR A N 1
ATOM 3299 C CA . TYR A 1 415 ? 14.693 -9.232 -13.553 1.00 94.00 415 TYR A CA 1
ATOM 3300 C C . TYR A 1 415 ? 16.175 -9.095 -13.897 1.00 94.00 415 TYR A C 1
ATOM 3302 O O . TYR A 1 415 ? 16.593 -9.239 -15.047 1.00 94.00 415 TYR A O 1
ATOM 3310 N N . PHE A 1 416 ? 16.962 -8.917 -12.838 1.00 91.25 416 PHE A N 1
ATOM 3311 C CA . PHE A 1 416 ? 18.400 -9.146 -12.788 1.00 91.25 416 PHE A CA 1
ATOM 3312 C C . PHE A 1 416 ? 18.664 -10.423 -12.003 1.00 91.25 416 PHE A C 1
ATOM 3314 O O . PHE A 1 416 ? 18.445 -10.461 -10.792 1.00 91.25 416 PHE A O 1
ATOM 3321 N N . ASP A 1 417 ? 19.127 -11.483 -12.660 1.00 87.88 417 ASP A N 1
ATOM 3322 C CA . ASP A 1 417 ? 19.516 -12.686 -11.935 1.00 87.88 417 ASP A CA 1
ATOM 3323 C C . ASP A 1 417 ? 20.922 -12.556 -11.332 1.00 87.88 417 ASP A C 1
ATOM 3325 O O . ASP A 1 417 ? 21.782 -11.812 -11.812 1.00 87.88 417 ASP A O 1
ATOM 3329 N N . LEU A 1 418 ? 21.159 -13.292 -10.246 1.00 84.00 418 LEU A N 1
ATOM 3330 C CA . LEU A 1 418 ? 22.446 -13.253 -9.549 1.00 84.00 418 LEU A CA 1
ATOM 3331 C C . LEU A 1 418 ? 23.593 -13.881 -10.361 1.00 84.00 418 LEU A C 1
ATOM 3333 O O . LEU A 1 418 ? 24.762 -13.623 -10.070 1.00 84.00 418 LEU A O 1
ATOM 3337 N N . SER A 1 419 ? 23.281 -14.696 -11.367 1.00 78.31 419 SER A N 1
ATOM 3338 C CA . SER A 1 419 ? 24.232 -15.422 -12.214 1.00 78.31 419 SER A CA 1
ATOM 3339 C C . SER A 1 419 ? 24.710 -14.620 -13.426 1.00 78.31 419 SER A C 1
ATOM 3341 O O . SER A 1 419 ? 25.625 -15.068 -14.114 1.00 78.31 419 SER A O 1
ATOM 3343 N N . GLY A 1 420 ? 24.139 -13.445 -13.696 1.00 80.12 420 GLY A N 1
ATOM 3344 C CA . GLY A 1 420 ? 24.526 -12.638 -14.850 1.00 80.12 420 GLY A CA 1
ATOM 3345 C C . GLY A 1 420 ? 23.506 -12.558 -15.984 1.00 80.12 420 GLY A C 1
ATOM 3346 O O . GLY A 1 420 ? 23.863 -12.056 -17.044 1.00 80.12 420 GLY A O 1
ATOM 3347 N N . ASN A 1 421 ? 22.280 -13.058 -15.832 1.00 88.44 421 ASN A N 1
ATOM 3348 C CA . ASN A 1 421 ? 21.263 -12.977 -16.884 1.00 88.44 421 ASN A CA 1
ATOM 3349 C C . ASN A 1 421 ? 20.224 -11.899 -16.577 1.00 88.44 421 ASN A C 1
ATOM 3351 O O . ASN A 1 421 ? 19.893 -11.633 -15.419 1.00 88.44 421 ASN A O 1
ATOM 3355 N N . ILE A 1 422 ? 19.679 -11.307 -17.637 1.00 92.38 422 ILE A N 1
ATOM 3356 C CA . ILE A 1 422 ? 18.572 -10.350 -17.561 1.00 92.38 422 ILE A CA 1
ATOM 3357 C C . ILE A 1 422 ? 17.493 -10.717 -18.576 1.00 92.38 422 ILE A C 1
ATOM 3359 O O . ILE A 1 422 ? 17.802 -11.203 -19.666 1.00 92.38 422 ILE A O 1
ATOM 3363 N N . ASP A 1 423 ? 16.233 -10.471 -18.239 1.00 93.50 423 ASP A N 1
ATOM 3364 C CA . ASP A 1 423 ? 15.106 -10.591 -19.170 1.00 93.50 423 ASP A CA 1
ATOM 3365 C C . ASP A 1 423 ? 14.086 -9.506 -18.833 1.00 93.50 423 ASP A C 1
ATOM 3367 O O . ASP A 1 423 ? 13.507 -9.510 -17.746 1.00 93.50 423 ASP A O 1
ATOM 3371 N N . PHE A 1 424 ? 13.911 -8.561 -19.754 1.00 95.19 424 PHE A N 1
ATOM 3372 C CA . PHE A 1 424 ? 13.043 -7.404 -19.584 1.00 95.19 424 PHE A CA 1
ATOM 3373 C C . PHE A 1 424 ? 12.030 -7.318 -20.721 1.00 95.19 424 PHE A C 1
ATOM 3375 O O . PHE A 1 424 ? 12.386 -7.356 -21.900 1.00 95.19 424 PHE A O 1
ATOM 3382 N N . ALA A 1 425 ? 10.764 -7.159 -20.356 1.00 95.25 425 ALA A N 1
ATOM 3383 C CA . ALA A 1 425 ? 9.672 -6.811 -21.251 1.00 95.25 425 ALA A CA 1
ATOM 3384 C C . ALA A 1 425 ? 9.459 -5.301 -21.263 1.00 95.25 425 ALA A C 1
ATOM 3386 O O . ALA A 1 425 ? 9.669 -4.634 -20.249 1.00 95.25 425 ALA A O 1
ATOM 3387 N N . ILE A 1 426 ? 8.977 -4.770 -22.383 1.00 96.19 426 ILE A N 1
ATOM 3388 C CA . ILE A 1 426 ? 8.540 -3.374 -22.437 1.00 96.19 426 ILE A CA 1
ATOM 3389 C C . ILE A 1 426 ? 7.206 -3.250 -21.700 1.00 96.19 426 ILE A C 1
ATOM 3391 O O . ILE A 1 426 ? 6.309 -4.072 -21.893 1.00 96.19 426 ILE A O 1
ATOM 3395 N N . MET A 1 427 ? 7.038 -2.215 -20.883 1.00 97.38 427 MET A N 1
ATOM 3396 C CA . MET A 1 427 ? 5.818 -1.996 -20.106 1.00 97.38 427 MET A CA 1
ATOM 3397 C C . MET A 1 427 ? 4.725 -1.309 -20.931 1.00 97.38 427 MET A C 1
ATOM 3399 O O . MET A 1 427 ? 4.479 -0.107 -20.843 1.00 97.38 427 MET A O 1
ATOM 3403 N N . ILE A 1 428 ? 4.054 -2.118 -21.745 1.00 94.38 428 ILE A N 1
ATOM 3404 C CA . ILE A 1 428 ? 2.860 -1.779 -22.529 1.00 94.38 428 ILE A CA 1
ATOM 3405 C C . ILE A 1 428 ? 1.732 -2.746 -22.183 1.00 94.38 428 ILE A C 1
ATOM 3407 O O . ILE A 1 428 ? 1.981 -3.814 -21.624 1.00 94.38 428 ILE A O 1
ATOM 3411 N N . ARG A 1 429 ? 0.474 -2.360 -22.453 1.00 93.75 429 ARG A N 1
ATOM 3412 C CA . ARG A 1 429 ? -0.713 -3.089 -21.947 1.00 93.75 429 ARG A CA 1
ATOM 3413 C C . ARG A 1 429 ? -0.584 -3.378 -20.444 1.00 93.75 429 ARG A C 1
ATOM 3415 O O . ARG A 1 429 ? -0.776 -4.503 -19.984 1.00 93.75 429 ARG A O 1
ATOM 3422 N N . SER A 1 430 ? -0.153 -2.348 -19.719 1.00 97.00 430 SER A N 1
ATOM 3423 C CA . SER A 1 430 ? 0.196 -2.384 -18.302 1.00 97.00 430 SER A CA 1
ATOM 3424 C C . SER A 1 430 ? -0.664 -1.387 -17.547 1.00 97.00 430 SER A C 1
ATOM 3426 O O . SER A 1 430 ? -0.832 -0.256 -17.996 1.00 97.00 430 SER A O 1
ATOM 3428 N N . MET A 1 431 ? -1.202 -1.825 -16.419 1.00 97.81 431 MET A N 1
ATOM 3429 C CA . MET A 1 431 ? -2.060 -1.053 -15.533 1.00 97.81 431 MET A CA 1
ATOM 3430 C C . MET A 1 431 ? -1.337 -0.847 -14.206 1.00 97.81 431 MET A C 1
ATOM 3432 O O . MET A 1 431 ? -0.813 -1.808 -13.638 1.00 97.81 431 MET A O 1
ATOM 3436 N N . LEU A 1 432 ? -1.320 0.394 -13.733 1.00 97.94 432 LEU A N 1
ATOM 3437 C CA . LEU A 1 432 ? -0.827 0.773 -12.415 1.00 97.94 432 LEU A CA 1
ATOM 3438 C C . LEU A 1 432 ? -2.018 0.948 -11.475 1.00 97.94 432 LEU A C 1
ATOM 3440 O O . LEU A 1 432 ? -2.945 1.691 -11.789 1.00 97.94 432 LEU A O 1
ATOM 3444 N N . PHE A 1 433 ? -1.962 0.291 -10.326 1.00 97.06 433 PHE A N 1
ATOM 3445 C CA . PHE A 1 433 ? -2.908 0.440 -9.229 1.00 97.06 433 PHE A CA 1
ATOM 3446 C C . PHE A 1 433 ? -2.208 1.198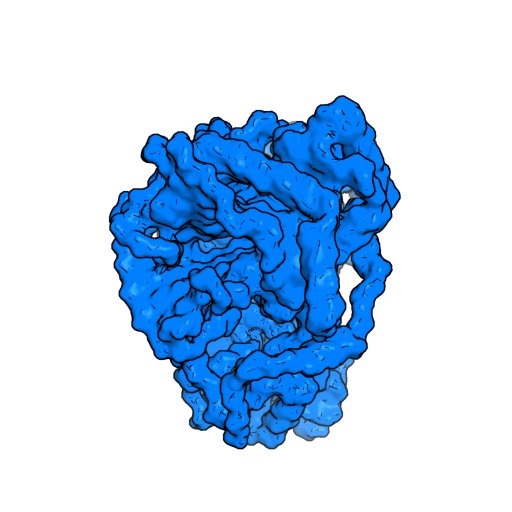 -8.110 1.00 97.06 433 PHE A C 1
ATOM 3448 O O . PHE A 1 433 ? -1.189 0.740 -7.587 1.00 97.06 433 PHE A O 1
ATOM 3455 N N . GLN A 1 434 ? -2.722 2.380 -7.787 1.00 90.94 434 GLN A N 1
ATOM 3456 C CA . GLN A 1 434 ? -2.149 3.248 -6.767 1.00 90.94 434 GLN A CA 1
ATOM 3457 C C . GLN A 1 434 ? -3.213 4.222 -6.250 1.00 90.94 434 GLN A C 1
ATOM 3459 O O . GLN A 1 434 ? -3.959 4.811 -7.036 1.00 90.94 434 GLN A O 1
ATOM 3464 N N . ASN A 1 435 ? -3.271 4.423 -4.929 1.00 83.94 435 ASN A N 1
ATOM 3465 C CA . ASN A 1 435 ? -4.184 5.370 -4.272 1.00 83.94 435 ASN A CA 1
ATOM 3466 C C . ASN A 1 435 ? -5.669 5.171 -4.663 1.00 83.94 435 ASN A C 1
ATOM 3468 O O . ASN A 1 435 ? -6.382 6.138 -4.932 1.00 83.94 435 ASN A O 1
ATOM 3472 N N . GLY A 1 436 ? -6.125 3.913 -4.753 1.00 84.94 436 GLY A N 1
ATOM 3473 C CA . GLY A 1 436 ? -7.503 3.556 -5.124 1.00 84.94 436 GLY A CA 1
ATOM 3474 C C . GLY A 1 436 ? -7.886 3.888 -6.573 1.00 84.94 436 GLY A C 1
ATOM 3475 O O . GLY A 1 436 ? -9.075 3.998 -6.896 1.00 84.94 436 GLY A O 1
ATOM 3476 N N . ALA A 1 437 ? -6.899 4.092 -7.450 1.00 91.25 437 ALA A N 1
ATOM 3477 C CA . ALA A 1 437 ? -7.091 4.370 -8.866 1.00 91.25 437 ALA A CA 1
ATOM 3478 C C . ALA A 1 437 ? -6.284 3.409 -9.746 1.00 91.25 437 ALA A C 1
ATOM 3480 O O . ALA A 1 437 ? -5.194 2.973 -9.382 1.00 91.25 437 ALA A O 1
ATOM 3481 N N . ILE A 1 438 ? -6.818 3.150 -10.940 1.00 95.88 438 ILE A N 1
ATOM 3482 C CA . ILE A 1 438 ? -6.166 2.401 -12.013 1.00 95.88 438 ILE A CA 1
ATOM 3483 C C . ILE A 1 438 ? -5.776 3.391 -13.110 1.00 95.88 438 ILE A C 1
ATOM 3485 O O . ILE A 1 438 ? -6.646 4.105 -13.623 1.00 95.88 438 ILE A O 1
ATOM 3489 N N . SER A 1 439 ? -4.500 3.431 -13.493 1.00 95.38 439 SER A N 1
ATOM 3490 C CA . SER A 1 439 ? -4.023 4.169 -14.668 1.00 95.38 439 SER A CA 1
ATOM 3491 C C . SER A 1 439 ? -3.427 3.235 -15.723 1.00 95.38 439 SER A C 1
ATOM 3493 O O . SER A 1 439 ? -2.802 2.218 -15.423 1.00 95.38 439 SER A O 1
ATOM 3495 N N . LEU A 1 440 ? -3.667 3.570 -16.988 1.00 95.06 440 LEU A N 1
ATOM 3496 C CA . LEU A 1 440 ? -3.227 2.835 -18.173 1.00 95.06 440 LEU A CA 1
ATOM 3497 C C . LEU A 1 440 ? -2.868 3.851 -19.258 1.00 95.06 440 LEU A C 1
ATOM 3499 O O . LEU A 1 440 ? -3.616 4.799 -19.480 1.00 95.06 440 LEU A O 1
ATOM 3503 N N . ARG A 1 441 ? -1.768 3.628 -19.980 1.00 95.81 441 ARG A N 1
ATOM 3504 C CA . ARG A 1 441 ? -1.417 4.404 -21.179 1.00 95.81 441 ARG A CA 1
ATOM 3505 C C . ARG A 1 441 ? -1.340 3.526 -22.419 1.00 95.81 441 ARG A C 1
ATOM 3507 O O . ARG A 1 441 ? -0.980 2.348 -22.349 1.00 95.81 441 ARG A O 1
ATOM 3514 N N . ALA A 1 442 ? -1.657 4.129 -23.557 1.00 93.50 442 ALA A N 1
ATOM 3515 C CA . ALA A 1 442 ? -1.481 3.550 -24.881 1.00 93.50 442 ALA A CA 1
ATOM 3516 C C . ALA A 1 442 ? -1.013 4.625 -25.868 1.00 93.50 442 ALA A C 1
ATOM 3518 O O . ALA A 1 442 ? -1.353 5.798 -25.713 1.00 93.50 442 ALA A O 1
ATOM 3519 N N . GLY A 1 443 ? -0.244 4.220 -26.878 1.00 93.38 443 GLY A N 1
ATOM 3520 C CA . GLY A 1 443 ? 0.329 5.132 -27.864 1.00 93.38 443 GLY A CA 1
ATOM 3521 C C . GLY A 1 443 ? 0.418 4.557 -29.274 1.00 93.38 443 GLY A C 1
ATOM 3522 O O . GLY A 1 443 ? 0.159 3.366 -29.506 1.00 93.38 443 GLY A O 1
ATOM 3523 N N . ALA A 1 444 ? 0.801 5.424 -30.206 1.00 90.69 444 ALA A N 1
ATOM 3524 C CA . ALA A 1 444 ? 0.929 5.143 -31.631 1.00 90.69 444 ALA A CA 1
ATOM 3525 C C . ALA A 1 444 ? 2.223 5.748 -32.189 1.00 90.69 444 ALA A C 1
ATOM 3527 O O . ALA A 1 444 ? 2.661 6.812 -31.745 1.00 90.69 444 ALA A O 1
ATOM 3528 N N . GLY A 1 445 ? 2.851 5.035 -33.126 1.00 90.94 445 GLY A N 1
ATOM 3529 C CA . GLY A 1 445 ? 4.034 5.503 -33.840 1.00 90.94 445 GLY A CA 1
ATOM 3530 C C . GLY A 1 445 ? 3.619 6.440 -34.964 1.00 90.94 445 GLY A C 1
ATOM 3531 O O . GLY A 1 445 ? 2.954 6.023 -35.905 1.00 90.94 445 GLY A O 1
ATOM 3532 N N . ILE A 1 446 ? 4.001 7.705 -34.856 1.00 92.81 446 ILE A N 1
ATOM 3533 C CA . ILE A 1 446 ? 3.646 8.739 -35.819 1.00 92.81 446 ILE A CA 1
ATOM 3534 C C . ILE A 1 446 ? 4.753 8.849 -36.857 1.00 92.81 446 ILE A C 1
ATOM 3536 O O . ILE A 1 446 ? 5.912 9.090 -36.516 1.00 92.81 446 ILE A O 1
ATOM 3540 N N . VAL A 1 447 ? 4.368 8.694 -38.119 1.00 89.56 447 VAL A N 1
ATOM 3541 C CA . VAL A 1 447 ? 5.205 8.914 -39.304 1.00 89.56 447 VAL A CA 1
ATOM 3542 C C . VAL A 1 447 ? 4.558 9.982 -40.185 1.00 89.56 447 VAL A C 1
ATOM 3544 O O . VAL A 1 447 ? 3.397 10.332 -39.990 1.00 89.56 447 VAL A O 1
ATOM 3547 N N . ASN A 1 448 ? 5.264 10.476 -41.205 1.00 88.12 448 ASN A N 1
ATOM 3548 C CA . ASN A 1 448 ? 4.719 11.506 -42.102 1.00 88.12 448 ASN A CA 1
ATOM 3549 C C . ASN A 1 448 ? 3.349 11.121 -42.714 1.00 88.12 448 ASN A C 1
ATOM 3551 O O . ASN A 1 448 ? 2.452 11.949 -42.837 1.00 88.12 448 ASN A O 1
ATOM 3555 N N . GLY A 1 449 ? 3.165 9.839 -43.052 1.00 85.31 449 GLY A N 1
ATOM 3556 C CA . GLY A 1 449 ? 1.913 9.308 -43.604 1.00 85.31 449 GLY A CA 1
ATOM 3557 C C . GLY A 1 449 ? 0.818 8.981 -42.577 1.00 85.31 449 GLY A C 1
ATOM 3558 O O . GLY A 1 449 ? -0.175 8.352 -42.946 1.00 85.31 449 GLY A O 1
ATOM 3559 N N . SER A 1 450 ? 0.995 9.322 -41.298 1.00 89.00 450 SER A N 1
ATOM 3560 C CA . SER A 1 450 ? -0.008 9.071 -40.258 1.00 89.00 450 SER A CA 1
ATOM 3561 C C . SER A 1 450 ? -1.238 9.965 -40.426 1.00 89.00 450 SER A C 1
ATOM 3563 O O . SER A 1 450 ? -1.143 11.143 -40.773 1.00 89.00 450 SER A O 1
ATOM 3565 N N . VAL A 1 451 ? -2.409 9.384 -40.156 1.00 93.06 451 VAL A N 1
ATOM 3566 C CA . VAL A 1 451 ? -3.707 10.076 -40.179 1.00 93.06 451 VAL A CA 1
ATOM 3567 C C . VAL A 1 451 ? -4.175 10.233 -38.729 1.00 93.06 451 VAL A C 1
ATOM 3569 O O . VAL A 1 451 ? -4.464 9.201 -38.114 1.00 93.06 451 VAL A O 1
ATOM 3572 N N . PRO A 1 452 ? -4.257 11.458 -38.172 1.00 95.19 452 PRO A N 1
ATOM 3573 C CA . PRO A 1 452 ? -4.432 11.674 -36.733 1.00 95.19 452 PRO A CA 1
ATOM 3574 C C . PRO A 1 452 ? -5.572 10.880 -36.089 1.00 95.19 452 PRO A C 1
ATOM 3576 O O . PRO A 1 452 ? -5.377 10.209 -35.076 1.00 95.19 452 PRO A O 1
ATOM 3579 N N . GLU A 1 453 ? -6.746 10.854 -36.717 1.00 93.06 453 GLU A N 1
ATOM 3580 C CA . GLU A 1 453 ? -7.933 10.182 -36.182 1.00 93.06 453 GLU A CA 1
ATOM 3581 C C . GLU A 1 453 ? -7.773 8.654 -36.159 1.00 93.06 453 GLU A C 1
ATOM 3583 O O . GLU A 1 453 ? -8.333 7.961 -35.298 1.00 93.06 453 GLU A O 1
ATOM 3588 N N . ARG A 1 454 ? -7.002 8.105 -37.110 1.00 88.12 454 ARG A N 1
ATOM 3589 C CA . ARG A 1 454 ? -6.689 6.670 -37.148 1.00 88.12 454 ARG A CA 1
ATOM 3590 C C . ARG A 1 454 ? -5.712 6.301 -36.040 1.00 88.12 454 ARG A C 1
ATOM 3592 O O . ARG A 1 454 ? -5.920 5.271 -35.403 1.00 88.12 454 ARG A O 1
ATOM 3599 N N . GLU A 1 455 ? -4.720 7.145 -35.775 1.00 90.94 455 GLU A N 1
ATOM 3600 C CA . GLU A 1 455 ? -3.741 6.922 -34.706 1.00 90.94 455 GLU A CA 1
ATOM 3601 C C . GLU A 1 455 ? -4.373 7.074 -33.309 1.00 90.94 455 GLU A C 1
ATOM 3603 O O . GLU A 1 455 ? -4.095 6.268 -32.417 1.00 90.94 455 GLU A O 1
ATOM 3608 N N . ASP A 1 456 ? -5.303 8.023 -33.117 1.00 91.94 456 ASP A N 1
ATOM 3609 C CA . ASP A 1 456 ? -6.107 8.108 -31.883 1.00 91.94 456 ASP A CA 1
ATOM 3610 C C . ASP A 1 456 ? -6.917 6.821 -31.674 1.00 91.94 456 ASP A C 1
ATOM 3612 O O . ASP A 1 456 ? -6.863 6.178 -30.619 1.00 91.94 456 ASP A O 1
ATOM 3616 N N . SER A 1 457 ? -7.611 6.381 -32.727 1.00 85.88 457 SER A N 1
ATOM 3617 C CA . SER A 1 457 ? -8.381 5.138 -32.707 1.00 85.88 457 SER A CA 1
ATOM 3618 C C . SER A 1 457 ? -7.499 3.921 -32.416 1.00 85.88 457 SER A C 1
ATOM 3620 O O . SER A 1 457 ? -7.922 2.993 -31.720 1.00 85.88 457 SER A O 1
ATOM 3622 N N . GLU A 1 458 ? -6.271 3.892 -32.930 1.00 83.88 458 GLU A N 1
ATOM 3623 C CA . GLU A 1 458 ? -5.300 2.840 -32.646 1.00 83.88 458 GLU A CA 1
ATOM 3624 C C . GLU A 1 458 ? -4.902 2.81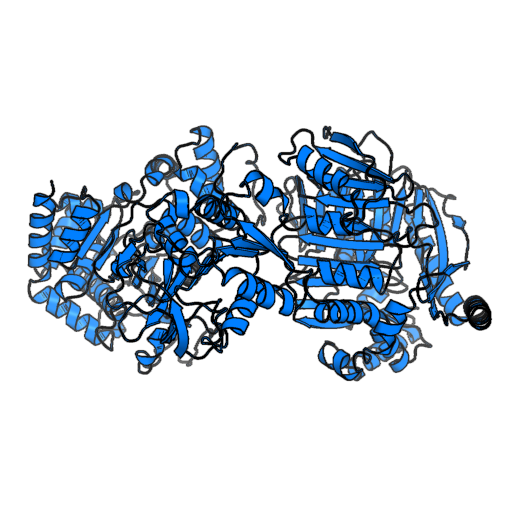4 -31.164 1.00 83.88 458 GLU A C 1
ATOM 3626 O O . GLU A 1 458 ? -4.937 1.742 -30.548 1.00 83.88 458 GLU A O 1
ATOM 3631 N N . CYS A 1 459 ? -4.607 3.973 -30.564 1.00 88.50 459 CYS A N 1
ATOM 3632 C CA . CYS A 1 459 ? -4.299 4.089 -29.135 1.00 88.50 459 CYS A CA 1
ATOM 3633 C C . CYS A 1 459 ? -5.427 3.504 -28.274 1.00 88.50 459 CYS A C 1
ATOM 3635 O O . CYS A 1 459 ? -5.194 2.648 -27.414 1.00 88.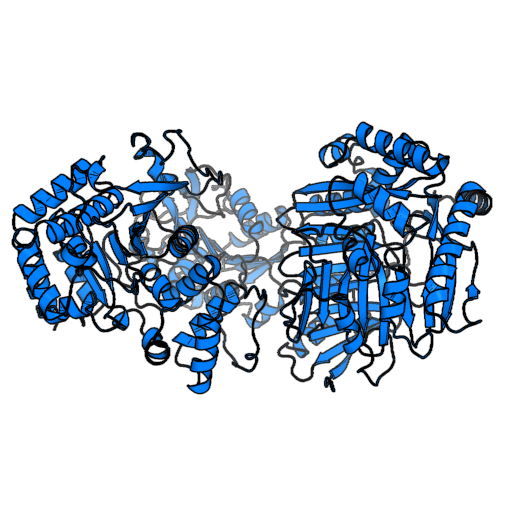50 459 CYS A O 1
ATOM 3637 N N . LEU A 1 460 ? -6.673 3.897 -28.554 1.00 86.75 460 LEU A N 1
ATOM 3638 C CA . LEU A 1 460 ? -7.842 3.398 -27.826 1.00 86.75 460 LEU A CA 1
ATOM 3639 C C . LEU A 1 460 ? -8.042 1.887 -28.010 1.00 86.75 460 LEU A C 1
ATOM 3641 O O . LEU A 1 460 ? -8.356 1.167 -27.058 1.00 86.75 460 LEU A O 1
ATOM 3645 N N . ASN A 1 461 ? -7.814 1.378 -29.222 1.00 81.81 461 ASN A N 1
ATOM 3646 C CA . ASN A 1 461 ? -7.893 -0.053 -29.500 1.00 81.81 461 ASN A CA 1
ATOM 3647 C C . ASN A 1 461 ? -6.819 -0.854 -28.747 1.00 81.81 461 ASN A C 1
ATOM 3649 O O . ASN A 1 461 ? -7.112 -1.960 -28.288 1.00 81.81 461 ASN A O 1
ATOM 3653 N N . LYS A 1 462 ? -5.608 -0.308 -28.573 1.00 84.69 462 LYS A N 1
ATOM 3654 C CA . LYS A 1 462 ? -4.531 -0.938 -27.788 1.00 84.69 462 LYS A CA 1
ATOM 3655 C C . LYS A 1 462 ? -4.861 -1.010 -26.293 1.00 84.69 462 LYS A C 1
ATOM 3657 O O . LYS A 1 462 ? -4.503 -1.997 -25.655 1.00 84.69 462 LYS A O 1
ATOM 3662 N N . ALA A 1 463 ? -5.578 -0.024 -25.750 1.00 88.94 463 ALA A N 1
ATOM 3663 C CA . ALA A 1 463 ? -6.031 -0.021 -24.355 1.00 88.94 463 ALA A CA 1
ATOM 3664 C C . ALA A 1 463 ? -7.190 -1.005 -24.086 1.00 88.94 463 ALA A C 1
ATOM 3666 O O . ALA A 1 463 ? -7.382 -1.467 -22.959 1.00 88.94 463 ALA A O 1
ATOM 3667 N N . ARG A 1 464 ? -7.959 -1.362 -25.122 1.00 84.81 464 ARG A N 1
ATOM 3668 C CA . ARG A 1 464 ? -9.231 -2.090 -25.008 1.00 84.81 464 ARG A CA 1
ATOM 3669 C C . ARG A 1 464 ? -9.145 -3.422 -24.265 1.00 84.81 464 ARG A C 1
ATOM 3671 O O . ARG A 1 464 ? -10.052 -3.739 -23.506 1.00 84.81 464 ARG A O 1
ATOM 3678 N N . SER A 1 465 ? -8.081 -4.199 -24.462 1.00 83.44 465 SER A N 1
ATOM 3679 C CA . SER A 1 465 ? -7.920 -5.489 -23.775 1.00 83.44 465 SER A CA 1
ATOM 3680 C C . SER A 1 465 ? -7.772 -5.335 -22.262 1.00 83.44 465 SER A C 1
ATOM 3682 O O . SER A 1 465 ? -8.306 -6.146 -21.512 1.00 83.44 465 SER A O 1
ATOM 3684 N N . CYS A 1 466 ? -7.073 -4.290 -21.814 1.00 91.12 466 CYS A N 1
ATOM 3685 C CA . CYS A 1 466 ? -6.913 -3.977 -20.396 1.00 91.12 466 CYS A CA 1
ATOM 3686 C C . CYS A 1 466 ? -8.236 -3.483 -19.798 1.00 91.12 466 CYS A C 1
ATOM 3688 O O . CYS A 1 466 ? -8.654 -3.966 -18.752 1.00 91.12 466 CYS A O 1
ATOM 3690 N N . LEU A 1 467 ? -8.937 -2.592 -20.505 1.00 90.88 467 LEU A N 1
ATOM 3691 C CA . LEU A 1 467 ? -10.246 -2.084 -20.078 1.00 90.88 467 LEU A CA 1
ATOM 3692 C C . LEU A 1 467 ? -11.297 -3.199 -19.972 1.00 90.88 467 LEU A C 1
ATOM 3694 O O . LEU A 1 467 ? -12.068 -3.233 -19.016 1.00 90.88 467 LEU A O 1
ATOM 3698 N N . GLU A 1 468 ? -11.309 -4.137 -20.921 1.00 86.06 468 GLU A N 1
ATOM 3699 C CA . GLU A 1 468 ? -12.211 -5.289 -20.870 1.00 86.06 468 GLU A CA 1
ATOM 3700 C C . GLU A 1 468 ? -11.858 -6.234 -19.716 1.00 86.06 468 GLU A C 1
ATOM 3702 O O . GLU A 1 468 ? -12.758 -6.732 -19.048 1.00 86.06 468 GLU A O 1
ATOM 3707 N N . ALA A 1 469 ? -10.570 -6.439 -19.420 1.00 89.19 469 ALA A N 1
ATOM 3708 C CA . ALA A 1 469 ? -10.155 -7.225 -18.259 1.00 89.19 469 ALA A CA 1
ATOM 3709 C C . ALA A 1 469 ? -10.631 -6.600 -16.935 1.00 89.19 469 ALA A C 1
ATOM 3711 O O . ALA A 1 469 ? -11.164 -7.317 -16.089 1.00 89.19 469 ALA A O 1
ATOM 3712 N N . ILE A 1 470 ? -10.508 -5.275 -16.778 1.00 91.25 470 ILE A N 1
ATOM 3713 C CA . ILE A 1 470 ? -11.035 -4.546 -15.610 1.00 91.25 470 ILE A CA 1
ATOM 3714 C C . ILE A 1 470 ? -12.549 -4.738 -15.510 1.00 91.25 470 ILE A C 1
ATOM 3716 O O . ILE A 1 470 ? -13.067 -5.129 -14.469 1.00 91.25 470 ILE A O 1
ATOM 3720 N N . ARG A 1 471 ? -13.264 -4.530 -16.616 1.00 86.81 471 ARG A N 1
ATOM 3721 C CA . ARG A 1 471 ? -14.719 -4.667 -16.647 1.00 86.81 471 ARG A CA 1
ATOM 3722 C C . ARG A 1 471 ? -15.179 -6.082 -16.296 1.00 86.81 471 ARG A C 1
ATOM 3724 O O . ARG A 1 471 ? -16.134 -6.244 -15.545 1.00 86.81 471 ARG A O 1
ATOM 3731 N N . LEU A 1 472 ? -14.537 -7.107 -16.851 1.00 81.94 472 LEU A N 1
ATOM 3732 C CA . LEU A 1 472 ? -14.858 -8.496 -16.528 1.00 81.94 472 LEU A CA 1
ATOM 3733 C C . LEU A 1 472 ? -14.554 -8.804 -15.064 1.00 81.94 472 LEU A C 1
ATOM 3735 O O . LEU A 1 472 ? -15.308 -9.555 -14.454 1.00 81.94 472 LEU A O 1
ATOM 3739 N N . ALA A 1 473 ? -13.505 -8.214 -14.485 1.00 84.25 473 ALA A N 1
ATOM 3740 C CA . ALA A 1 473 ? -13.212 -8.360 -13.064 1.00 84.25 473 ALA A CA 1
ATOM 3741 C C . ALA A 1 473 ? -14.319 -7.723 -12.206 1.00 84.25 473 ALA A C 1
ATOM 3743 O O . ALA A 1 473 ? -14.784 -8.364 -11.266 1.00 84.25 473 ALA A O 1
ATOM 3744 N N . ASP A 1 474 ? -14.808 -6.543 -12.601 1.00 80.12 474 ASP A N 1
ATOM 3745 C CA . ASP A 1 474 ? -15.919 -5.839 -11.942 1.00 80.12 474 ASP A CA 1
ATOM 3746 C C . ASP A 1 474 ? -17.254 -6.591 -12.044 1.00 80.12 474 ASP A C 1
ATOM 3748 O O . ASP A 1 474 ? -18.086 -6.509 -11.142 1.00 80.12 474 ASP A O 1
ATOM 3752 N N . LEU A 1 475 ? -17.473 -7.319 -13.142 1.00 71.12 475 LEU A N 1
ATOM 3753 C CA . LEU A 1 475 ? -18.676 -8.127 -13.370 1.00 71.12 475 LEU A CA 1
ATOM 3754 C C . LEU A 1 475 ? -18.574 -9.545 -12.794 1.00 71.12 475 LEU A C 1
ATOM 3756 O O . LEU A 1 475 ? -19.589 -10.237 -12.696 1.00 71.12 475 LEU A O 1
ATOM 3760 N N . SER A 1 476 ? -17.369 -10.010 -12.460 1.00 54.94 476 SER A N 1
ATOM 3761 C CA . SER A 1 476 ? -17.159 -11.369 -11.970 1.00 54.94 476 SER A CA 1
ATOM 3762 C C . SER A 1 476 ? -17.668 -11.489 -10.532 1.00 54.94 476 SER A C 1
ATOM 3764 O O . SER A 1 476 ? -17.205 -10.742 -9.663 1.00 54.94 476 SER A O 1
ATOM 3766 N N . PRO A 1 477 ? -18.563 -12.454 -10.233 1.00 48.47 477 PRO A N 1
ATOM 3767 C CA . PRO A 1 477 ? -18.901 -12.780 -8.854 1.00 48.47 477 PRO A CA 1
ATOM 3768 C C . PRO A 1 477 ? -17.606 -13.075 -8.092 1.00 48.47 477 PRO A C 1
ATOM 3770 O O . PRO A 1 477 ? -16.745 -13.802 -8.595 1.00 48.47 477 PRO A O 1
ATOM 3773 N N . SER A 1 478 ? -17.427 -12.508 -6.895 1.00 48.56 478 SER A N 1
ATOM 3774 C CA . SER A 1 478 ? -16.335 -12.934 -6.012 1.00 48.56 478 SER A CA 1
ATOM 3775 C C . SER A 1 478 ? -16.338 -14.464 -5.900 1.00 48.56 478 SER A C 1
ATOM 3777 O O . SER A 1 478 ? -17.424 -15.038 -5.811 1.00 48.56 478 SER A O 1
ATOM 3779 N N . LEU A 1 479 ? -15.159 -15.110 -5.896 1.00 47.97 479 LEU A N 1
ATOM 3780 C CA . LEU A 1 479 ? -15.004 -16.538 -5.566 1.00 47.97 479 LEU A CA 1
ATOM 3781 C C . LEU A 1 479 ? -16.008 -16.945 -4.470 1.00 47.97 479 LEU A C 1
ATOM 3783 O O . LEU A 1 479 ? -16.164 -16.179 -3.512 1.00 47.97 479 LEU A O 1
ATOM 3787 N N . PRO A 1 480 ? -16.703 -18.094 -4.601 1.00 51.31 480 PRO A N 1
ATOM 3788 C CA . PRO A 1 480 ? -17.785 -18.453 -3.695 1.00 51.31 480 PRO A CA 1
ATOM 3789 C C . PRO A 1 480 ? -17.272 -18.448 -2.257 1.00 51.31 480 PRO A C 1
ATOM 3791 O O . PRO A 1 480 ? -16.352 -19.190 -1.905 1.00 51.31 480 PRO A O 1
ATOM 3794 N N . LYS A 1 481 ? -17.851 -17.561 -1.445 1.00 67.69 481 LYS A N 1
ATOM 3795 C CA . LYS A 1 481 ? -17.451 -17.314 -0.060 1.00 67.69 481 LYS A CA 1
ATOM 3796 C C . LYS A 1 481 ? -17.751 -18.571 0.745 1.00 67.69 481 LYS A C 1
ATOM 3798 O O . LYS A 1 481 ? -18.908 -18.839 1.059 1.00 67.69 481 LYS A O 1
ATOM 3803 N N . LYS A 1 482 ? -16.735 -19.400 0.998 1.00 84.44 482 LYS A N 1
ATOM 3804 C CA . LYS A 1 482 ? -16.909 -20.622 1.785 1.00 84.44 482 LYS A CA 1
ATOM 3805 C C . LYS A 1 482 ? -17.207 -20.230 3.229 1.00 84.44 482 LYS A C 1
ATOM 3807 O O . LYS A 1 482 ? -16.369 -19.586 3.866 1.00 84.44 482 LYS A O 1
ATOM 3812 N N . THR A 1 483 ? -18.396 -20.581 3.702 1.00 91.81 483 THR A N 1
ATOM 3813 C CA . THR A 1 483 ? -18.934 -20.145 4.995 1.00 91.81 483 THR A CA 1
ATOM 3814 C C . THR A 1 483 ? -19.161 -21.364 5.871 1.00 91.81 483 THR A C 1
ATOM 3816 O O . THR A 1 483 ? -19.930 -22.245 5.499 1.00 91.81 483 THR A O 1
ATOM 3819 N N . LEU A 1 484 ? -18.503 -21.439 7.025 1.00 96.50 484 LEU A N 1
ATOM 3820 C CA . LEU A 1 484 ? -18.824 -22.463 8.019 1.00 96.50 484 LEU A CA 1
ATOM 3821 C C . LEU A 1 484 ? -20.042 -22.008 8.819 1.00 96.50 484 LEU A C 1
ATOM 3823 O O . LEU A 1 484 ? -20.023 -20.909 9.360 1.00 96.50 484 LEU A O 1
ATOM 3827 N N . ILE A 1 485 ? -21.063 -22.852 8.926 1.00 97.44 485 ILE A N 1
ATOM 3828 C CA . ILE A 1 485 ? -22.174 -22.677 9.861 1.00 97.44 485 ILE A CA 1
ATOM 3829 C C . ILE A 1 485 ? -22.023 -23.742 10.951 1.00 97.44 485 ILE A C 1
ATOM 3831 O O . ILE A 1 485 ? -22.145 -24.936 10.675 1.00 97.44 485 ILE A O 1
ATOM 3835 N N . LEU A 1 486 ? -21.710 -23.310 12.172 1.00 97.00 486 LEU A N 1
ATOM 3836 C CA . LEU A 1 486 ? -21.622 -24.181 13.339 1.00 97.00 486 LEU A CA 1
ATOM 3837 C C . LEU A 1 486 ? -23.029 -24.379 13.911 1.00 97.00 486 LEU A C 1
ATOM 3839 O O . LEU A 1 486 ? -23.593 -23.440 14.475 1.00 97.00 486 LEU A O 1
ATOM 3843 N N . ASP A 1 487 ? -23.596 -25.568 13.726 1.00 96.31 487 ASP A N 1
ATOM 3844 C CA . ASP A 1 487 ? -24.939 -25.944 14.178 1.00 96.31 487 ASP A CA 1
ATOM 3845 C C . ASP A 1 487 ? -24.945 -26.240 15.687 1.00 96.31 487 ASP A C 1
ATOM 3847 O O . ASP A 1 487 ? -24.315 -27.202 16.131 1.00 96.31 487 ASP A O 1
ATOM 3851 N N . ASN A 1 488 ? -25.661 -25.436 16.478 1.00 93.12 488 ASN A N 1
ATOM 3852 C CA . ASN A 1 488 ? -25.865 -25.667 17.912 1.00 93.12 488 ASN A CA 1
ATOM 3853 C C . ASN A 1 488 ? -27.185 -26.416 18.169 1.00 93.12 488 ASN A C 1
ATOM 3855 O O . ASN A 1 488 ? -27.879 -26.141 19.144 1.00 93.12 488 ASN A O 1
ATOM 3859 N N . TYR A 1 489 ? -27.519 -27.375 17.296 1.00 89.94 489 TYR A N 1
ATOM 3860 C CA . TYR A 1 489 ? -28.725 -28.206 17.360 1.00 89.94 489 TYR A CA 1
ATOM 3861 C C . TYR A 1 489 ? -30.038 -27.413 17.226 1.00 89.94 489 TYR A C 1
ATOM 3863 O O . TYR A 1 489 ? -31.038 -27.745 17.870 1.00 89.94 489 TYR A O 1
ATOM 3871 N N . ASP A 1 490 ? -30.062 -26.391 16.364 1.00 87.94 490 ASP A N 1
ATOM 3872 C CA . ASP A 1 490 ? -31.281 -25.634 16.060 1.00 87.94 490 ASP A CA 1
ATOM 3873 C C . ASP A 1 490 ? -31.840 -25.978 14.676 1.00 87.94 490 ASP A C 1
ATOM 3875 O O . ASP A 1 490 ? -31.143 -25.987 13.660 1.00 87.94 490 ASP A O 1
ATOM 3879 N N . SER A 1 491 ? -33.154 -26.184 14.614 1.00 82.94 491 SER A N 1
ATOM 3880 C CA . SER A 1 491 ? -33.893 -26.315 13.358 1.00 82.94 491 SER A CA 1
ATOM 3881 C C . SER A 1 491 ? -33.744 -25.111 12.412 1.00 82.94 491 SER A C 1
ATOM 3883 O O . SER A 1 491 ? -33.905 -25.272 11.201 1.00 82.94 491 SER A O 1
ATOM 3885 N N . PHE A 1 492 ? -33.404 -23.920 12.920 1.00 86.56 492 PHE A N 1
ATOM 3886 C CA . PHE A 1 492 ? -33.218 -22.708 12.120 1.00 86.56 492 PHE A CA 1
ATOM 3887 C C . PHE A 1 492 ? -31.883 -22.649 11.361 1.00 86.56 492 PHE A C 1
ATOM 3889 O O . PHE A 1 492 ? -31.760 -21.873 10.408 1.00 86.56 492 PHE A O 1
ATOM 3896 N N . THR A 1 493 ? -30.902 -23.497 11.690 1.00 90.88 493 THR A N 1
ATOM 3897 C CA . THR A 1 493 ? -29.579 -23.517 11.038 1.00 90.88 493 THR A CA 1
ATOM 3898 C C . THR A 1 493 ? -29.672 -23.642 9.513 1.00 90.88 493 THR A C 1
ATOM 3900 O O . THR A 1 493 ? -28.946 -22.970 8.774 1.00 90.88 493 THR A O 1
ATOM 3903 N N . TYR A 1 494 ? -30.606 -24.449 9.004 1.00 91.44 494 TYR A N 1
ATOM 3904 C CA . TYR A 1 494 ? -30.754 -24.637 7.561 1.00 91.44 494 TYR A CA 1
ATOM 3905 C C . TYR A 1 494 ? -31.428 -23.457 6.846 1.00 91.44 494 TYR A C 1
ATOM 3907 O O . TYR A 1 494 ? -31.235 -23.307 5.643 1.00 91.44 494 TYR A O 1
ATOM 3915 N N . ASN A 1 495 ? -32.120 -22.558 7.549 1.00 94.69 495 ASN A N 1
ATOM 3916 C CA . ASN A 1 495 ? -32.591 -21.309 6.940 1.00 94.69 495 ASN A CA 1
ATOM 3917 C C . ASN A 1 495 ? -31.413 -20.356 6.680 1.00 94.69 495 ASN A C 1
ATOM 3919 O O . ASN A 1 495 ? -31.319 -19.769 5.601 1.00 94.69 495 ASN A O 1
ATOM 3923 N N . LEU A 1 496 ? -30.455 -20.279 7.617 1.00 94.06 496 LEU A N 1
ATOM 3924 C CA . LEU A 1 496 ? -29.183 -19.573 7.405 1.00 94.06 496 LEU A CA 1
ATOM 3925 C C . LEU A 1 496 ? -28.397 -20.189 6.239 1.00 94.06 496 LEU A C 1
ATOM 3927 O O . LEU A 1 496 ? -27.889 -19.455 5.391 1.00 94.06 496 LEU A O 1
ATOM 3931 N N . TYR A 1 497 ? -28.349 -21.524 6.148 1.00 93.88 497 TYR A N 1
ATOM 3932 C CA . TYR A 1 497 ? -27.747 -22.233 5.012 1.00 93.88 497 TYR A CA 1
ATOM 3933 C C . TYR A 1 497 ? -28.360 -21.796 3.675 1.00 93.88 497 TYR A C 1
ATOM 3935 O O . TYR A 1 497 ? -27.620 -21.435 2.759 1.00 93.88 497 TYR A O 1
ATOM 3943 N N . GLN A 1 498 ? -29.695 -21.783 3.568 1.00 91.12 498 GLN A N 1
ATOM 3944 C CA . GLN A 1 498 ? -30.382 -21.371 2.340 1.00 91.12 498 GLN A CA 1
ATOM 3945 C C . GLN A 1 498 ? -30.070 -19.913 1.989 1.00 91.12 498 GLN A C 1
ATOM 3947 O O . GLN A 1 498 ? -29.679 -19.634 0.859 1.00 91.12 498 GLN A O 1
ATOM 3952 N N . TYR A 1 499 ? -30.145 -18.985 2.950 1.00 93.69 499 TYR A N 1
ATOM 3953 C CA . TYR A 1 499 ? -29.833 -17.574 2.692 1.00 93.69 499 TYR A CA 1
ATOM 3954 C C . TYR A 1 499 ? -28.390 -17.369 2.226 1.00 93.69 499 TYR A C 1
ATOM 3956 O O . TYR A 1 499 ? -28.163 -16.635 1.264 1.00 93.69 499 TYR A O 1
ATOM 3964 N N . VAL A 1 500 ? -27.415 -18.036 2.850 1.00 89.06 500 VAL A N 1
ATOM 3965 C CA . VAL A 1 500 ? -26.010 -17.949 2.427 1.00 89.06 500 VAL A CA 1
ATOM 3966 C C . VAL A 1 500 ? -25.820 -18.514 1.015 1.00 89.06 500 VAL A C 1
ATOM 3968 O O . VAL A 1 500 ? -25.137 -17.889 0.204 1.00 89.06 500 VAL A O 1
ATOM 3971 N N . ALA A 1 501 ? -26.436 -19.657 0.699 1.00 82.44 501 ALA A N 1
ATOM 3972 C CA . ALA A 1 501 ? -26.352 -20.272 -0.625 1.00 82.44 501 ALA A CA 1
ATOM 3973 C C . ALA A 1 501 ? -27.001 -19.399 -1.717 1.00 82.44 501 ALA A C 1
ATOM 3975 O O . ALA A 1 501 ? -26.400 -19.163 -2.765 1.00 82.44 501 ALA A O 1
ATOM 3976 N N . GLU A 1 502 ? -28.195 -18.857 -1.464 1.00 81.81 502 GLU A N 1
ATOM 3977 C CA . GLU A 1 502 ? -28.913 -17.974 -2.394 1.00 81.81 502 GLU A CA 1
ATOM 3978 C C . GLU A 1 502 ? -28.165 -16.663 -2.675 1.00 81.81 502 GLU A C 1
ATOM 3980 O O . GLU A 1 502 ? -28.301 -16.086 -3.754 1.00 81.81 502 GLU A O 1
ATOM 3985 N N . LEU A 1 503 ? -27.362 -16.190 -1.719 1.00 80.31 503 LEU A N 1
ATOM 3986 C CA . LEU A 1 503 ? -26.541 -14.983 -1.840 1.00 80.31 503 LEU A CA 1
ATOM 3987 C C . LEU A 1 503 ? -25.156 -15.249 -2.465 1.00 80.31 503 LEU A C 1
ATOM 3989 O O . LEU A 1 503 ? -24.304 -14.361 -2.471 1.00 80.31 503 LEU A O 1
ATOM 3993 N N . GLY A 1 504 ? -24.921 -16.448 -3.009 1.00 66.94 504 GLY A N 1
ATOM 3994 C CA . GLY A 1 504 ? -23.677 -16.804 -3.703 1.00 66.94 504 GLY A CA 1
ATOM 3995 C C . GLY A 1 504 ? -22.532 -17.252 -2.786 1.00 66.94 504 GLY A C 1
ATOM 3996 O O . GLY A 1 504 ? -21.388 -17.357 -3.236 1.00 66.94 504 GLY A O 1
ATOM 3997 N N . GLY A 1 505 ? -22.815 -17.519 -1.508 1.00 76.94 505 GLY A N 1
ATOM 3998 C CA . GLY A 1 505 ? -21.898 -18.208 -0.604 1.00 76.94 505 GLY A CA 1
ATOM 3999 C C . GLY A 1 505 ? -21.844 -19.719 -0.865 1.00 76.94 505 GLY A C 1
ATOM 4000 O O . GLY A 1 505 ? -22.665 -20.285 -1.582 1.00 76.94 505 GLY A O 1
ATOM 4001 N N . ASN A 1 506 ? -20.869 -20.391 -0.255 1.00 84.56 506 ASN A N 1
ATOM 4002 C CA . ASN A 1 506 ? -20.729 -21.848 -0.259 1.00 84.56 506 ASN A CA 1
ATOM 4003 C C . ASN A 1 506 ? -20.772 -22.359 1.192 1.00 84.56 506 ASN A C 1
ATOM 4005 O O . ASN A 1 506 ? -19.712 -22.514 1.812 1.00 84.56 506 ASN A O 1
ATOM 4009 N N . PRO A 1 507 ? -21.976 -22.526 1.770 1.00 92.62 507 PRO A N 1
ATOM 4010 C CA . PRO A 1 507 ? -22.121 -22.903 3.166 1.00 92.62 507 PRO A CA 1
ATOM 4011 C C . PRO A 1 507 ? -21.784 -24.383 3.394 1.00 92.62 507 PRO A C 1
ATOM 4013 O O . PRO A 1 507 ? -22.227 -25.263 2.656 1.00 92.62 507 PRO A O 1
ATOM 4016 N N . VAL A 1 508 ? -21.030 -24.659 4.456 1.00 93.56 508 VAL A N 1
ATOM 4017 C CA . VAL A 1 508 ? -20.803 -26.001 5.010 1.00 93.56 508 VAL A CA 1
ATOM 4018 C C . VAL A 1 508 ? -21.285 -26.017 6.455 1.00 93.56 508 VAL A C 1
ATOM 4020 O O . VAL A 1 508 ? -21.034 -25.063 7.187 1.00 93.56 508 VAL A O 1
ATOM 4023 N N . VAL A 1 509 ? -21.985 -27.074 6.862 1.00 95.06 509 VAL A N 1
ATOM 4024 C CA . VAL A 1 509 ? -22.591 -27.179 8.197 1.00 95.06 509 VAL A CA 1
ATOM 4025 C C . VAL A 1 509 ? -21.921 -28.307 8.966 1.00 95.06 509 VAL A C 1
ATOM 4027 O O . VAL A 1 509 ? -21.781 -29.406 8.435 1.00 95.06 509 VAL A O 1
ATOM 4030 N N . TYR A 1 510 ? -21.525 -28.030 10.205 1.00 95.50 510 TYR A N 1
ATOM 4031 C CA . TYR A 1 510 ? -21.049 -29.031 11.160 1.00 95.50 510 TYR A CA 1
ATOM 4032 C C . TYR A 1 510 ? -21.670 -28.748 12.518 1.00 95.50 510 TYR A C 1
ATOM 4034 O O . TYR A 1 510 ? -21.797 -27.580 12.890 1.00 95.50 510 TYR A O 1
ATOM 4042 N N . ARG A 1 511 ? -22.024 -29.792 13.270 1.00 93.44 511 ARG A N 1
ATOM 4043 C CA . ARG A 1 511 ? -22.468 -29.604 14.652 1.00 93.44 511 ARG A CA 1
ATOM 4044 C C . ARG A 1 511 ? -21.320 -29.160 15.545 1.00 93.44 511 ARG A C 1
ATOM 4046 O O . ARG A 1 511 ? -20.154 -29.458 15.268 1.00 93.44 511 ARG A O 1
ATOM 4053 N N . ASN A 1 512 ? -21.660 -28.446 16.614 1.00 91.88 512 ASN A N 1
ATOM 4054 C CA . ASN A 1 512 ? -20.695 -27.865 17.547 1.00 91.88 512 ASN A CA 1
ATOM 4055 C C . ASN A 1 512 ? -19.799 -28.890 18.276 1.00 91.88 512 ASN A C 1
ATOM 4057 O O . ASN A 1 512 ? -18.794 -28.492 18.868 1.00 91.88 512 ASN A O 1
ATOM 4061 N N . ASP A 1 513 ? -20.120 -30.181 18.186 1.00 91.81 513 ASP A N 1
ATOM 4062 C CA . ASP A 1 513 ? -19.399 -31.325 18.748 1.00 91.81 513 ASP A CA 1
ATOM 4063 C C . ASP A 1 513 ? -18.904 -32.347 17.695 1.00 91.81 513 ASP A C 1
ATOM 4065 O O . ASP A 1 513 ? -18.200 -33.295 18.045 1.00 91.81 513 ASP A O 1
ATOM 4069 N N . GLU A 1 514 ? -19.203 -32.149 16.405 1.00 92.19 514 GLU A N 1
ATOM 4070 C CA . GLU A 1 514 ? -18.848 -33.080 15.314 1.00 92.19 514 GLU A CA 1
ATOM 4071 C C . GLU A 1 514 ? -17.581 -32.682 14.536 1.00 92.19 514 GLU A C 1
ATOM 4073 O O . GLU A 1 514 ? -17.063 -33.472 13.743 1.00 92.19 514 GLU A O 1
ATOM 4078 N N . ILE A 1 515 ? -17.059 -31.472 14.746 1.00 90.44 515 ILE A N 1
ATOM 4079 C CA . ILE A 1 515 ? -15.845 -30.979 14.088 1.00 90.44 515 ILE A CA 1
ATOM 4080 C C . ILE A 1 515 ? -14.837 -30.465 15.114 1.00 90.44 515 ILE A C 1
ATOM 4082 O O . ILE A 1 515 ? -15.194 -29.828 16.101 1.00 90.44 515 ILE A O 1
ATOM 4086 N N . LYS A 1 516 ? -13.552 -30.733 14.872 1.00 89.25 516 LYS A N 1
ATOM 4087 C CA . LYS A 1 516 ? -12.450 -30.226 15.694 1.00 89.25 516 LYS A CA 1
ATOM 4088 C C . LYS A 1 516 ? -11.826 -28.988 15.065 1.00 89.25 516 LYS A C 1
ATOM 4090 O O . LYS A 1 516 ? -11.819 -28.837 13.841 1.00 89.25 516 LYS A O 1
ATOM 4095 N N . ILE A 1 517 ? -11.238 -28.120 15.887 1.00 88.56 517 ILE A N 1
ATOM 4096 C CA . ILE A 1 517 ? -10.640 -26.866 15.410 1.00 88.56 517 ILE A CA 1
ATOM 4097 C C . ILE A 1 517 ? -9.480 -27.109 14.425 1.00 88.56 517 ILE A C 1
ATOM 4099 O O . ILE A 1 517 ? -9.267 -26.323 13.504 1.00 88.56 517 ILE A O 1
ATOM 4103 N N . GLU A 1 518 ? -8.764 -28.231 14.548 1.00 82.75 518 GLU A N 1
ATOM 4104 C CA . GLU A 1 518 ? -7.705 -28.629 13.613 1.00 82.75 518 GLU A CA 1
ATOM 4105 C C . GLU A 1 518 ? -8.239 -28.908 12.206 1.00 82.75 518 GLU A C 1
ATOM 4107 O O . GLU A 1 518 ? -7.539 -28.664 11.223 1.00 82.75 518 GLU A O 1
ATOM 4112 N N . ASP A 1 519 ? -9.469 -29.407 12.097 1.00 80.69 519 ASP A N 1
ATOM 4113 C CA . ASP A 1 519 ? -10.110 -29.673 10.813 1.00 80.69 519 ASP A CA 1
ATOM 4114 C C . ASP A 1 519 ? -10.749 -28.406 10.244 1.00 80.69 519 ASP A C 1
ATOM 4116 O O . ASP A 1 519 ? -10.645 -28.168 9.041 1.00 80.69 519 ASP A O 1
ATOM 4120 N N . VAL A 1 520 ? -11.284 -27.525 11.101 1.00 80.94 520 VAL A N 1
ATOM 4121 C CA . VAL A 1 520 ? -11.739 -26.178 10.709 1.00 80.94 520 VAL A CA 1
ATOM 4122 C C . VAL A 1 520 ? -10.618 -25.390 10.025 1.00 80.94 520 VAL A C 1
ATOM 4124 O O . VAL A 1 520 ? -10.840 -24.810 8.961 1.00 80.94 520 VAL A O 1
ATOM 4127 N N . ARG A 1 521 ? -9.393 -25.427 10.570 1.00 79.69 521 ARG A N 1
ATOM 4128 C CA . ARG A 1 521 ? -8.207 -24.761 9.990 1.00 79.69 521 ARG A CA 1
ATOM 4129 C C . ARG A 1 521 ? -7.900 -25.197 8.551 1.00 79.69 521 ARG A C 1
ATOM 4131 O O . ARG A 1 521 ? -7.313 -24.433 7.792 1.00 79.69 521 ARG A O 1
ATOM 4138 N N . LYS A 1 522 ? -8.326 -26.398 8.147 1.00 77.25 522 LYS A N 1
ATOM 4139 C CA . LYS A 1 522 ? -8.119 -26.942 6.792 1.00 77.25 522 LYS A CA 1
ATOM 4140 C C . LYS A 1 522 ? -9.212 -26.524 5.804 1.00 77.25 522 LYS A C 1
ATOM 4142 O O . LYS A 1 522 ? -9.073 -26.763 4.606 1.00 77.25 522 LYS A O 1
ATOM 4147 N N . LEU A 1 523 ? -10.316 -25.934 6.275 1.00 72.81 523 LEU A N 1
ATOM 4148 C CA . LEU A 1 523 ? -11.493 -25.675 5.446 1.00 72.81 523 LEU A CA 1
ATOM 4149 C C . LEU A 1 523 ? -11.387 -24.428 4.559 1.00 72.81 523 LEU A C 1
ATOM 4151 O O . LEU A 1 523 ? -12.278 -24.266 3.729 1.00 72.81 523 LEU A O 1
ATOM 4155 N N . ASP A 1 524 ? -10.333 -23.609 4.653 1.00 74.69 524 ASP A N 1
ATOM 4156 C CA . ASP A 1 524 ? -10.157 -22.381 3.849 1.00 74.69 524 ASP A CA 1
ATOM 4157 C C . ASP A 1 524 ? -11.397 -21.469 3.894 1.00 74.69 524 ASP A C 1
ATOM 4159 O O . ASP A 1 524 ? -12.035 -21.157 2.887 1.00 74.69 524 ASP A O 1
ATOM 4163 N N . LEU A 1 525 ? -11.805 -21.120 5.113 1.00 81.94 525 LEU A N 1
ATOM 4164 C CA . LEU A 1 525 ? -13.049 -20.400 5.363 1.00 81.94 525 LEU A CA 1
ATOM 4165 C C . LEU A 1 525 ? -12.899 -18.912 5.066 1.00 81.94 525 LEU A C 1
ATOM 4167 O O . LEU A 1 525 ? -11.906 -18.282 5.420 1.00 81.94 525 LEU A O 1
ATOM 4171 N N . THR A 1 526 ? -13.919 -18.330 4.451 1.00 81.56 526 THR A N 1
ATOM 4172 C CA . THR A 1 526 ? -14.016 -16.876 4.266 1.00 81.56 526 THR A CA 1
ATOM 4173 C C . THR A 1 526 ? -14.881 -16.221 5.329 1.00 81.56 526 THR A C 1
ATOM 4175 O O . THR A 1 526 ? -14.643 -15.063 5.627 1.00 81.56 526 THR A O 1
ATOM 4178 N N . HIS A 1 527 ? -15.853 -16.954 5.880 1.00 92.38 527 HIS A N 1
ATOM 4179 C CA . HIS A 1 527 ? -16.825 -16.474 6.862 1.00 92.38 527 HIS A CA 1
ATOM 4180 C C . HIS A 1 527 ? -17.200 -17.606 7.821 1.00 92.38 527 HIS A C 1
ATOM 4182 O O . HIS A 1 527 ? -17.151 -18.787 7.454 1.00 92.38 527 HIS A O 1
ATOM 4188 N N . ILE A 1 528 ? -17.613 -17.243 9.031 1.00 97.25 528 ILE A N 1
ATOM 4189 C CA . ILE A 1 528 ? -18.099 -18.169 10.054 1.00 97.25 528 ILE A CA 1
ATOM 4190 C C . ILE A 1 528 ? -19.442 -17.667 10.596 1.00 97.25 528 ILE A C 1
ATOM 4192 O O . ILE A 1 528 ? -19.601 -16.488 10.891 1.00 97.25 528 ILE A O 1
ATOM 4196 N N . ILE A 1 529 ? -20.409 -18.563 10.761 1.00 98.12 529 ILE A N 1
ATOM 4197 C CA . ILE A 1 529 ? -21.671 -18.299 11.449 1.00 98.12 529 ILE A CA 1
ATOM 4198 C C . ILE A 1 529 ? -21.790 -19.286 12.608 1.00 98.12 529 ILE A C 1
ATOM 4200 O O . ILE A 1 529 ? -21.721 -20.494 12.395 1.00 98.12 529 ILE A O 1
ATOM 4204 N N . ILE A 1 530 ? -21.987 -18.783 13.825 1.00 97.88 530 ILE A N 1
ATOM 4205 C CA . ILE A 1 530 ? -22.387 -19.600 14.976 1.00 97.88 530 ILE A CA 1
ATOM 4206 C C . ILE A 1 530 ? -23.905 -19.490 15.078 1.00 97.88 530 ILE A C 1
ATOM 4208 O O . ILE A 1 530 ? -24.439 -18.409 15.334 1.00 97.88 530 ILE A O 1
ATOM 4212 N N . SER A 1 531 ? -24.586 -20.599 14.809 1.00 96.00 531 SER A N 1
ATOM 4213 C CA . SER A 1 531 ? -26.045 -20.647 14.712 1.00 96.00 531 SER A CA 1
ATOM 4214 C C . SER A 1 531 ? -26.747 -20.450 16.070 1.00 96.00 531 SER A C 1
ATOM 4216 O O . SER A 1 531 ? -26.102 -20.526 17.127 1.00 96.00 531 SER A O 1
ATOM 4218 N N . PRO A 1 532 ? -28.074 -20.217 16.057 1.00 95.19 532 PRO A N 1
ATOM 4219 C CA . PRO A 1 532 ? -28.923 -20.355 17.237 1.00 95.19 532 PRO A CA 1
ATOM 4220 C C . PRO A 1 532 ? -28.869 -21.765 17.833 1.00 95.19 532 PRO A C 1
ATOM 4222 O O . PRO A 1 532 ? -28.344 -22.684 17.213 1.00 95.19 532 PRO A O 1
ATOM 4225 N N . GLY A 1 533 ? -29.431 -21.942 19.026 1.00 90.50 533 GLY A N 1
ATOM 4226 C CA . GLY A 1 533 ? -29.512 -23.248 19.670 1.00 90.50 533 GLY A CA 1
ATOM 4227 C C . GLY A 1 533 ? -30.227 -23.206 21.014 1.00 90.50 533 GLY A C 1
ATOM 4228 O O . GLY A 1 533 ? -30.268 -22.151 21.658 1.00 90.50 533 GLY A O 1
ATOM 4229 N N . PRO A 1 534 ? -30.791 -24.339 21.466 1.00 87.94 534 PRO A N 1
ATOM 4230 C CA . PRO A 1 534 ? -31.203 -24.493 22.851 1.00 87.94 534 PRO A CA 1
ATOM 4231 C C . PRO A 1 534 ? -29.977 -24.526 23.776 1.00 87.94 534 PRO A C 1
ATOM 4233 O O . PRO A 1 534 ? -28.879 -24.898 23.369 1.00 87.94 534 PRO A O 1
ATOM 4236 N N . GLY A 1 535 ? -30.181 -24.206 25.053 1.00 87.50 535 GLY A N 1
ATOM 4237 C CA . GLY A 1 535 ? -29.138 -24.314 26.074 1.00 87.50 535 GLY A CA 1
ATOM 4238 C C . GLY A 1 535 ? -28.640 -22.966 26.577 1.00 87.50 535 GLY A C 1
ATOM 4239 O O . GLY A 1 535 ? -29.336 -21.952 26.483 1.00 87.50 535 GLY A O 1
ATOM 4240 N N . SER A 1 536 ? -27.463 -22.971 27.198 1.00 90.25 536 SER A N 1
ATOM 4241 C CA . SER A 1 536 ? -26.899 -21.779 27.830 1.00 90.25 536 SER A CA 1
ATOM 4242 C C . SER A 1 536 ? -25.403 -21.632 27.554 1.00 90.25 536 SER A C 1
ATOM 4244 O O . SER A 1 536 ? -24.664 -22.603 27.713 1.00 90.25 536 SER A O 1
ATOM 4246 N N . PRO A 1 537 ? -24.908 -20.405 27.294 1.00 88.62 537 PRO A N 1
ATOM 4247 C CA . PRO A 1 537 ? -23.468 -20.119 27.242 1.00 88.62 537 PRO A CA 1
ATOM 4248 C C . PRO A 1 537 ? -22.756 -20.330 28.594 1.00 88.62 537 PRO A C 1
ATOM 4250 O O . PRO A 1 537 ? -21.545 -20.178 28.678 1.00 88.62 537 PRO A O 1
ATOM 4253 N N . LEU A 1 538 ? -23.484 -20.652 29.672 1.00 88.31 538 LEU A N 1
ATOM 4254 C CA . LEU A 1 538 ? -22.913 -21.020 30.972 1.00 88.31 538 LEU A CA 1
ATOM 4255 C C . LEU A 1 538 ? -22.641 -22.531 31.096 1.00 88.31 538 LEU A C 1
ATOM 4257 O O . LEU A 1 538 ? -22.036 -22.972 32.072 1.00 88.31 538 LEU A O 1
ATOM 4261 N N . VAL A 1 539 ? -23.092 -23.338 30.131 1.00 89.69 539 VAL A N 1
ATOM 4262 C CA . VAL A 1 539 ? -22.963 -24.798 30.142 1.00 89.69 539 VAL A CA 1
ATOM 4263 C C . VAL A 1 539 ? -22.008 -25.222 29.034 1.00 89.69 539 VAL A C 1
ATOM 4265 O O . VAL A 1 539 ? -22.338 -25.168 27.856 1.00 89.69 539 VAL A O 1
ATOM 4268 N N . LYS A 1 540 ? -20.830 -25.729 29.410 1.00 84.94 540 LYS A N 1
ATOM 4269 C CA . LYS A 1 540 ? -19.753 -26.093 28.469 1.00 84.94 540 LYS A CA 1
ATOM 4270 C C . LYS A 1 540 ? -20.192 -27.029 27.332 1.00 84.94 540 LYS A C 1
ATOM 4272 O O . LYS A 1 540 ? -19.689 -26.912 26.220 1.00 84.94 540 LYS A O 1
ATOM 4277 N N . ARG A 1 541 ? -21.126 -27.951 27.598 1.00 88.06 541 ARG A N 1
ATOM 4278 C CA . ARG A 1 541 ? -21.675 -28.865 26.581 1.00 88.06 541 ARG A CA 1
ATOM 4279 C C . ARG A 1 541 ? -22.400 -28.113 25.460 1.00 88.06 541 ARG A C 1
ATOM 4281 O O . ARG A 1 541 ? -22.273 -28.504 24.310 1.00 88.06 541 ARG A O 1
ATOM 4288 N N . ASP A 1 542 ? -23.127 -27.053 25.794 1.00 86.75 542 ASP A N 1
ATOM 4289 C CA . ASP A 1 542 ? -23.962 -26.315 24.842 1.00 86.75 542 ASP A CA 1
ATOM 4290 C C . ASP A 1 542 ? -23.116 -25.340 23.985 1.00 86.75 542 ASP A C 1
ATOM 4292 O O . ASP A 1 542 ? -23.553 -24.898 22.927 1.00 86.75 542 ASP A O 1
ATOM 4296 N N . ILE A 1 543 ? -21.878 -25.048 24.413 1.00 88.50 543 ILE A N 1
ATOM 4297 C CA . ILE A 1 543 ? -20.901 -24.209 23.697 1.00 88.50 543 ILE A CA 1
ATOM 4298 C C . ILE A 1 543 ? -20.149 -25.011 22.618 1.00 88.50 543 ILE A C 1
ATOM 4300 O O . ILE A 1 543 ? -19.837 -24.482 21.550 1.00 88.50 543 ILE A O 1
ATOM 4304 N N . GLY A 1 544 ? -19.823 -26.281 22.883 1.00 91.12 544 GLY A N 1
ATOM 4305 C CA . GLY A 1 544 ? -19.018 -27.103 21.972 1.00 91.12 544 GLY A CA 1
ATOM 4306 C C . GLY A 1 544 ? -17.674 -26.441 21.628 1.00 91.12 544 GLY A C 1
ATOM 4307 O O . GLY A 1 544 ? -16.965 -25.961 22.513 1.00 91.12 544 GLY A O 1
ATOM 4308 N N . ILE A 1 545 ? -17.320 -26.391 20.339 1.00 93.88 545 ILE A N 1
ATOM 4309 C CA . ILE A 1 545 ? -16.105 -25.707 19.856 1.00 93.88 545 ILE A CA 1
ATOM 4310 C C . ILE A 1 545 ? -16.267 -24.193 19.626 1.00 93.88 545 ILE A C 1
ATOM 4312 O O . ILE A 1 545 ? -15.342 -23.564 19.114 1.00 93.88 545 ILE A O 1
ATOM 4316 N N . ALA A 1 546 ? -17.422 -23.598 19.945 1.00 93.44 546 ALA A N 1
ATOM 4317 C CA . ALA A 1 546 ? -17.747 -22.224 19.556 1.00 93.44 546 ALA A CA 1
ATOM 4318 C C . ALA A 1 546 ? -16.745 -21.179 20.084 1.00 93.44 546 ALA A C 1
ATOM 4320 O O . ALA A 1 546 ? -16.344 -20.301 19.325 1.00 93.44 546 ALA A O 1
ATOM 4321 N N . GLU A 1 547 ? -16.277 -21.295 21.332 1.00 90.00 547 GLU A N 1
ATOM 4322 C CA . GLU A 1 547 ? -15.238 -20.405 21.887 1.00 90.00 547 GLU A CA 1
ATOM 4323 C C . GLU A 1 547 ? -13.918 -20.515 21.114 1.00 90.00 547 GLU A C 1
ATOM 4325 O O . GLU A 1 547 ? -13.381 -19.509 20.660 1.00 90.00 547 GLU A O 1
ATOM 4330 N N . ALA A 1 548 ? -13.450 -21.742 20.861 1.00 88.38 548 ALA A N 1
ATOM 4331 C CA . ALA A 1 548 ? -12.241 -21.976 20.068 1.00 88.38 548 ALA A CA 1
ATOM 4332 C C . ALA A 1 548 ? -12.387 -21.467 18.623 1.00 88.38 548 ALA A C 1
ATOM 4334 O O . ALA A 1 548 ? -11.403 -21.089 17.983 1.00 88.38 548 ALA A O 1
ATOM 4335 N N . LEU A 1 549 ? -13.613 -21.459 18.095 1.00 90.19 549 LEU A N 1
ATOM 4336 C CA . LEU A 1 549 ? -13.926 -20.923 16.779 1.00 90.19 549 LEU A CA 1
ATOM 4337 C C . LEU A 1 549 ? -13.914 -19.388 16.763 1.00 90.19 549 LEU A C 1
ATOM 4339 O O . LEU A 1 549 ? -13.468 -18.814 15.772 1.00 90.19 549 LEU A O 1
ATOM 4343 N N . ILE A 1 550 ? -14.340 -18.732 17.849 1.00 88.94 550 ILE A N 1
ATOM 4344 C CA . ILE A 1 550 ? -14.205 -17.278 18.035 1.00 88.94 550 ILE A CA 1
ATOM 4345 C C . ILE A 1 550 ? -12.727 -16.893 18.140 1.00 88.94 550 ILE A C 1
ATOM 4347 O O . ILE A 1 550 ? -12.304 -15.963 17.451 1.00 88.94 550 ILE A O 1
ATOM 4351 N N . ASP A 1 551 ? -11.924 -17.636 18.907 1.00 71.25 551 ASP A N 1
ATOM 4352 C CA . ASP A 1 551 ? -10.472 -17.429 18.990 1.00 71.25 551 ASP A CA 1
ATOM 4353 C C . ASP A 1 551 ? -9.811 -17.561 17.612 1.00 71.25 551 ASP A C 1
ATOM 4355 O O . ASP A 1 551 ? -9.033 -16.705 17.194 1.00 71.25 551 ASP A O 1
ATOM 4359 N N . PHE A 1 552 ? -10.158 -18.615 16.867 1.00 78.88 552 PHE A N 1
ATOM 4360 C CA . PHE A 1 552 ? -9.654 -18.842 15.514 1.00 78.88 552 PHE A CA 1
ATOM 4361 C C . PHE A 1 552 ? -10.074 -17.732 14.544 1.00 78.88 552 PHE A C 1
ATOM 4363 O O . PHE A 1 552 ? -9.237 -17.209 13.812 1.00 78.88 552 PHE A O 1
ATOM 4370 N N . ALA A 1 553 ? -11.349 -17.337 14.554 1.00 75.00 553 ALA A N 1
ATOM 4371 C CA . ALA A 1 553 ? -11.847 -16.248 13.720 1.00 75.00 553 ALA A CA 1
ATOM 4372 C C . ALA A 1 553 ? -11.144 -14.922 14.040 1.00 75.00 553 ALA A C 1
ATOM 4374 O O . ALA A 1 553 ? -10.783 -14.182 13.128 1.00 75.00 553 ALA A O 1
ATOM 4375 N N . SER A 1 554 ? -10.889 -14.656 15.321 1.00 68.06 554 SER A N 1
ATOM 4376 C CA . SER A 1 554 ? -10.157 -13.476 15.789 1.00 68.06 554 SER A CA 1
ATOM 4377 C C . SER A 1 554 ? -8.695 -13.496 15.335 1.00 68.06 554 SER A C 1
ATOM 4379 O O . SER A 1 554 ? -8.197 -12.491 14.830 1.00 68.06 554 SER A O 1
ATOM 4381 N N . ALA A 1 555 ? -8.024 -14.645 15.465 1.00 52.41 555 ALA A N 1
ATOM 4382 C CA . ALA A 1 555 ? -6.618 -14.830 15.108 1.00 52.41 555 ALA A CA 1
ATOM 4383 C C . ALA A 1 555 ? -6.360 -14.811 13.595 1.00 52.41 555 ALA A C 1
ATOM 4385 O O . ALA A 1 555 ? -5.302 -14.372 13.166 1.00 52.41 555 ALA A O 1
ATOM 4386 N N . GLU A 1 556 ? -7.317 -15.259 12.783 1.00 58.16 556 GLU A N 1
ATOM 4387 C CA . GLU A 1 556 ? -7.219 -15.252 11.314 1.00 58.16 556 GLU A CA 1
ATOM 4388 C C . GLU A 1 556 ? -7.916 -14.038 10.676 1.00 58.16 556 GLU A C 1
ATOM 4390 O O . GLU A 1 556 ? -7.920 -13.880 9.450 1.00 58.16 556 GLU A O 1
ATOM 4395 N N . GLY A 1 557 ? -8.562 -13.207 11.501 1.00 53.34 557 GLY A N 1
ATOM 4396 C CA . GLY A 1 557 ? -9.387 -12.078 11.081 1.00 53.34 557 GLY A CA 1
ATOM 4397 C C . GLY A 1 557 ? -10.539 -12.461 10.148 1.00 53.34 557 GLY A C 1
ATOM 4398 O O . GLY A 1 557 ? -10.928 -11.683 9.274 1.00 53.34 557 GLY A O 1
ATOM 4399 N N . ILE A 1 558 ? -11.082 -13.668 10.312 1.00 78.81 558 ILE A N 1
ATOM 4400 C CA . ILE A 1 558 ? -12.226 -14.172 9.549 1.00 78.81 558 ILE A CA 1
ATOM 4401 C C . ILE A 1 558 ? -13.510 -13.541 10.109 1.00 78.81 558 ILE A C 1
ATOM 4403 O O . ILE A 1 558 ? -13.744 -13.635 11.314 1.00 78.81 558 ILE A O 1
ATOM 4407 N N . PRO A 1 559 ? -14.370 -12.935 9.269 1.00 86.25 559 PRO A N 1
ATOM 4408 C CA . PRO A 1 559 ? -15.660 -12.429 9.709 1.00 86.25 559 PRO A CA 1
ATOM 4409 C C . PRO A 1 559 ? -16.514 -13.517 10.361 1.00 86.25 559 PRO A C 1
ATOM 4411 O O . PRO A 1 559 ? -16.719 -14.588 9.778 1.00 86.25 559 PRO A O 1
ATOM 4414 N N . LEU A 1 560 ? -17.030 -13.224 11.555 1.00 97.44 560 LEU A N 1
ATOM 4415 C CA . LEU A 1 560 ? -17.866 -14.136 12.331 1.00 97.44 560 LEU A CA 1
ATOM 4416 C C . LEU A 1 560 ? -19.186 -13.472 12.720 1.00 97.44 560 LEU A C 1
ATOM 4418 O O . LEU A 1 560 ? -19.188 -12.357 13.236 1.00 97.44 560 LEU A O 1
ATOM 4422 N N . LEU A 1 561 ? -20.297 -14.184 12.517 1.00 98.25 561 LEU A N 1
ATOM 4423 C CA . LEU A 1 561 ? -21.630 -13.788 12.970 1.00 98.25 561 LEU A CA 1
ATOM 4424 C C . LEU A 1 561 ? -22.185 -14.807 13.974 1.00 98.25 561 LEU A C 1
ATOM 4426 O O . LEU A 1 561 ? -22.424 -15.960 13.624 1.00 98.25 561 LEU A O 1
ATOM 4430 N N . GLY A 1 562 ? -22.426 -14.384 15.212 1.00 97.88 562 GLY A N 1
ATOM 4431 C CA . GLY A 1 562 ? -23.176 -15.154 16.203 1.00 97.88 562 GLY A CA 1
ATOM 4432 C C . GLY A 1 562 ? -24.667 -14.818 16.159 1.00 97.88 562 GLY A C 1
ATOM 4433 O O . GLY A 1 562 ? -25.032 -13.648 16.251 1.00 97.88 562 GLY A O 1
ATOM 4434 N N . VAL A 1 563 ? -25.538 -15.821 16.056 1.00 97.75 563 VAL A N 1
ATOM 4435 C CA . VAL A 1 563 ? -27.000 -15.633 16.049 1.00 97.75 563 VAL A CA 1
ATOM 4436 C C . VAL A 1 563 ? -27.614 -16.271 17.294 1.00 97.75 563 VAL A C 1
ATOM 4438 O O . VAL A 1 563 ? -27.344 -17.430 17.591 1.00 97.75 563 VAL A O 1
ATOM 4441 N N . CYS A 1 564 ? -28.438 -15.526 18.031 1.00 95.56 564 CYS A N 1
ATOM 4442 C CA . CYS A 1 564 ? -29.112 -15.957 19.259 1.00 95.56 564 CYS A CA 1
ATOM 4443 C C . CYS A 1 564 ? -28.148 -16.576 20.295 1.00 95.56 564 CYS A C 1
ATOM 4445 O O . CYS A 1 564 ? -27.403 -15.831 20.932 1.00 95.56 564 CYS A O 1
ATOM 4447 N N . LEU A 1 565 ? -28.097 -17.905 20.449 1.00 95.69 565 LEU A N 1
ATOM 4448 C CA . LEU A 1 565 ? -27.102 -18.567 21.305 1.00 95.69 565 LEU A CA 1
ATOM 4449 C C . LEU A 1 565 ? -25.666 -18.208 20.883 1.00 95.69 565 LEU A C 1
ATOM 4451 O O . LEU A 1 565 ? -24.834 -17.922 21.738 1.00 95.69 565 LEU A O 1
ATOM 4455 N N . GLY A 1 566 ? -25.379 -18.112 19.581 1.00 96.62 566 GLY A N 1
ATOM 4456 C CA . GLY A 1 566 ? -24.077 -17.661 19.087 1.00 96.62 566 GLY A CA 1
ATOM 4457 C C . GLY A 1 566 ? -23.734 -16.221 19.491 1.00 96.62 566 GLY A C 1
ATOM 4458 O O . GLY A 1 566 ? -22.584 -15.932 19.812 1.00 96.62 566 GLY A O 1
ATOM 4459 N N . HIS A 1 567 ? -24.724 -15.323 19.537 1.00 97.31 567 HIS A N 1
ATOM 4460 C CA . HIS A 1 567 ? -24.554 -13.959 20.060 1.00 97.31 567 HIS A CA 1
ATOM 4461 C C . HIS A 1 567 ? -24.243 -13.970 21.563 1.00 97.31 567 HIS A C 1
ATOM 4463 O O . HIS A 1 567 ? -23.371 -13.235 22.022 1.00 97.31 567 HIS A O 1
ATOM 4469 N N . GLN A 1 568 ? -24.914 -14.838 22.322 1.00 96.94 568 GLN A N 1
ATOM 4470 C CA . GLN A 1 568 ? -24.701 -14.982 23.762 1.00 96.94 568 GLN A CA 1
ATOM 4471 C C . GLN A 1 568 ? -23.322 -15.569 24.086 1.00 96.94 568 GLN A C 1
ATOM 4473 O O . GLN A 1 568 ? -22.643 -15.066 24.978 1.00 96.94 568 GLN A O 1
ATOM 4478 N N . ILE A 1 569 ? -22.879 -16.587 23.339 1.00 96.38 569 ILE A N 1
ATOM 4479 C CA . ILE A 1 569 ? -21.527 -17.150 23.456 1.00 96.38 569 ILE A CA 1
ATOM 4480 C C . ILE A 1 569 ? -20.486 -16.072 23.136 1.00 96.38 569 ILE A C 1
ATOM 4482 O O . ILE A 1 569 ? -19.530 -15.921 23.888 1.00 96.38 569 ILE A O 1
ATOM 4486 N N . LEU A 1 570 ? -20.692 -15.278 22.077 1.00 94.44 570 LEU A N 1
ATOM 4487 C CA . LEU A 1 570 ? -19.788 -14.184 21.717 1.00 94.44 570 LEU A CA 1
ATOM 4488 C C . LEU A 1 570 ? -19.690 -13.129 22.828 1.00 94.44 570 LEU A C 1
ATOM 4490 O O . LEU A 1 570 ? -18.587 -12.759 23.224 1.00 94.44 570 LEU A O 1
ATOM 4494 N N . GLY A 1 571 ? -20.827 -12.677 23.367 1.00 90.25 571 GLY A N 1
ATOM 4495 C CA . GLY A 1 571 ? -20.851 -11.745 24.496 1.00 90.25 571 GLY A CA 1
ATOM 4496 C C . GLY A 1 571 ? -20.123 -12.308 25.719 1.00 90.25 571 GLY A C 1
ATOM 4497 O O . GLY A 1 571 ? -19.264 -11.631 26.289 1.00 90.25 571 GLY A O 1
ATOM 4498 N N . LYS A 1 572 ? -20.398 -13.571 26.075 1.00 92.56 572 LYS A N 1
ATOM 4499 C CA . LYS A 1 572 ? -19.769 -14.232 27.225 1.00 92.56 572 LYS A CA 1
ATOM 4500 C C . LYS A 1 572 ? -18.265 -14.412 27.051 1.00 92.56 572 LYS A C 1
ATOM 4502 O O . LYS A 1 572 ? -17.519 -14.152 27.992 1.00 92.56 572 LYS A O 1
ATOM 4507 N N . HIS A 1 573 ? -17.825 -14.802 25.858 1.00 90.38 573 HIS A N 1
ATOM 4508 C CA . HIS A 1 573 ? -16.417 -15.005 25.526 1.00 90.38 573 HIS A CA 1
ATOM 4509 C C . HIS A 1 573 ? -15.580 -13.739 25.764 1.00 90.38 573 HIS A C 1
ATOM 4511 O O . HIS A 1 573 ? -14.482 -13.818 26.307 1.00 90.38 573 HIS A O 1
ATOM 4517 N N . PHE A 1 574 ? -16.121 -12.559 25.443 1.00 78.56 574 PHE A N 1
ATOM 4518 C CA . PHE A 1 574 ? -15.437 -11.287 25.692 1.00 78.56 574 PHE A CA 1
ATOM 4519 C C . PHE A 1 574 ? -15.609 -10.737 27.116 1.00 78.56 574 PHE A C 1
ATOM 4521 O O . PHE A 1 574 ? -15.012 -9.708 27.433 1.00 78.56 574 PHE A O 1
ATOM 4528 N N . GLY A 1 575 ? -16.361 -11.425 27.980 1.00 80.31 575 GLY A N 1
ATOM 4529 C CA . GLY A 1 575 ? -16.482 -11.105 29.403 1.00 80.31 575 GLY A CA 1
ATOM 4530 C C . GLY A 1 575 ? -17.819 -10.506 29.837 1.00 80.31 575 GLY A C 1
ATOM 4531 O O . GLY A 1 575 ? -17.937 -10.150 31.003 1.00 80.31 575 GLY A O 1
ATOM 4532 N N . ALA A 1 576 ? -18.822 -10.418 28.957 1.00 87.75 576 ALA A N 1
ATOM 4533 C CA . ALA A 1 576 ? -20.153 -9.968 29.358 1.00 87.75 576 ALA A CA 1
ATOM 4534 C C . ALA A 1 576 ? -20.907 -11.057 30.142 1.00 87.75 576 ALA A C 1
ATOM 4536 O O . ALA A 1 576 ? -20.751 -12.260 29.900 1.00 87.75 576 ALA A O 1
ATOM 4537 N N . ASP A 1 577 ? -21.755 -10.644 31.074 1.00 91.44 577 ASP A N 1
ATOM 4538 C CA . ASP A 1 577 ? -22.626 -11.540 31.818 1.00 91.44 577 ASP A CA 1
ATOM 4539 C C . ASP A 1 577 ? -23.885 -11.902 31.037 1.00 91.44 577 ASP A C 1
ATOM 4541 O O . ASP A 1 577 ? -24.349 -11.192 30.142 1.00 91.44 577 ASP A O 1
ATOM 4545 N N . ILE A 1 578 ? -24.437 -13.062 31.390 1.00 94.06 578 ILE A N 1
ATOM 4546 C CA . ILE A 1 578 ? -25.633 -13.623 30.771 1.00 94.06 578 ILE A CA 1
ATOM 4547 C C . ILE A 1 578 ? -26.731 -13.638 31.819 1.00 94.06 578 ILE A C 1
ATOM 4549 O O . ILE A 1 578 ? -26.626 -14.324 32.837 1.00 94.06 578 ILE A O 1
ATOM 4553 N N . THR A 1 579 ? -27.791 -12.886 31.557 1.00 91.00 579 THR A N 1
ATOM 4554 C CA . THR A 1 579 ? -28.927 -12.721 32.463 1.00 91.00 579 THR A CA 1
ATOM 4555 C C . THR A 1 579 ? -30.202 -13.271 31.833 1.00 91.00 579 THR A C 1
ATOM 4557 O O . THR A 1 579 ? -30.260 -13.592 30.643 1.00 91.00 579 THR A O 1
ATOM 4560 N N . ARG A 1 580 ? -31.245 -13.447 32.651 1.00 89.12 580 ARG A N 1
ATOM 4561 C CA . ARG A 1 580 ? -32.574 -13.795 32.139 1.00 89.12 580 ARG A CA 1
ATOM 4562 C C . ARG A 1 580 ? -33.215 -12.556 31.535 1.00 89.12 580 ARG A C 1
ATOM 4564 O O . ARG A 1 580 ? -33.208 -11.498 32.161 1.00 89.12 580 ARG A O 1
ATOM 4571 N N . ALA A 1 581 ? -33.817 -12.717 30.361 1.00 79.75 581 ALA A N 1
ATOM 4572 C CA . ALA A 1 581 ? -34.580 -11.645 29.748 1.00 79.75 581 ALA A CA 1
ATOM 4573 C C . ALA A 1 581 ? -35.741 -11.237 30.684 1.00 79.75 581 ALA A C 1
ATOM 4575 O O . ALA A 1 581 ? -36.438 -12.125 31.186 1.00 79.75 581 ALA A O 1
ATOM 4576 N N . PRO A 1 582 ? -35.982 -9.929 30.910 1.00 71.81 582 PRO A N 1
ATOM 4577 C CA . PRO A 1 582 ? -37.045 -9.451 31.803 1.00 71.81 582 PRO A CA 1
ATOM 4578 C C . PRO A 1 582 ? -38.442 -9.932 31.390 1.00 71.81 582 PRO A C 1
ATOM 4580 O O . PRO A 1 582 ? -39.317 -10.133 32.228 1.00 71.81 582 PRO A O 1
ATOM 4583 N N . VAL A 1 583 ? -38.637 -10.135 30.084 1.00 68.31 583 VAL A N 1
ATOM 4584 C CA . VAL A 1 583 ? -39.862 -10.647 29.470 1.00 68.31 583 VAL A CA 1
ATOM 4585 C C . VAL A 1 583 ? -39.472 -11.709 28.442 1.00 68.31 583 VAL A C 1
ATOM 4587 O O . VAL A 1 583 ? -38.581 -11.488 27.619 1.00 68.31 583 VAL A O 1
ATOM 4590 N N . LEU A 1 584 ? -40.132 -12.869 28.490 1.00 67.06 584 LEU A N 1
ATOM 4591 C CA . LEU A 1 584 ? -39.875 -13.987 27.579 1.00 67.06 584 LEU A CA 1
ATOM 4592 C C . LEU A 1 584 ? -40.564 -13.752 26.228 1.00 67.06 584 LEU A C 1
ATOM 4594 O O . LEU A 1 584 ? -41.785 -13.602 26.162 1.00 67.06 584 LEU A O 1
ATOM 4598 N N . PHE A 1 585 ? -39.787 -13.780 25.144 1.00 64.25 585 PHE A N 1
ATOM 4599 C CA . PHE A 1 585 ? -40.290 -13.675 23.774 1.00 64.25 585 PHE A CA 1
ATOM 4600 C C . PHE A 1 585 ? -39.899 -14.928 22.980 1.00 64.25 585 PHE A C 1
ATOM 4602 O O . PHE A 1 585 ? -38.736 -15.112 22.619 1.00 64.25 585 PHE A O 1
ATOM 4609 N N . HIS A 1 586 ? -40.891 -15.775 22.697 1.00 64.44 586 HIS A N 1
ATOM 4610 C CA . HIS A 1 586 ? -40.777 -16.911 21.784 1.00 64.44 586 HIS A CA 1
ATOM 4611 C C . HIS A 1 586 ? -41.747 -16.704 20.617 1.00 64.44 586 HIS A C 1
ATOM 4613 O O . HIS A 1 586 ? -42.960 -16.757 20.812 1.00 64.44 586 HIS A O 1
ATOM 4619 N N . GLY A 1 587 ? -41.223 -16.433 19.419 1.00 62.12 587 GLY A N 1
ATOM 4620 C CA . GLY A 1 587 ? -42.035 -16.308 18.204 1.00 62.12 587 GLY A CA 1
ATOM 4621 C C . GLY A 1 587 ? -42.817 -14.998 18.089 1.00 62.12 587 GLY A C 1
ATOM 4622 O O . GLY A 1 587 ? -43.867 -14.963 17.453 1.00 62.12 587 GLY A O 1
ATOM 4623 N N . LYS A 1 588 ? -42.319 -13.918 18.698 1.00 74.50 588 LYS A N 1
ATOM 4624 C CA . LYS A 1 588 ? -42.877 -12.566 18.561 1.00 74.50 588 LYS A CA 1
ATOM 4625 C C . LYS A 1 588 ? -41.850 -11.624 17.944 1.00 74.50 588 LYS A C 1
ATOM 4627 O O . LYS A 1 588 ? -40.677 -11.641 18.331 1.00 74.50 588 LYS A O 1
ATOM 4632 N N . ALA A 1 589 ? -42.306 -10.799 17.010 1.00 83.81 589 ALA A N 1
ATOM 4633 C CA . ALA A 1 589 ? -41.507 -9.713 16.480 1.00 83.81 589 ALA A CA 1
ATOM 4634 C C . ALA A 1 589 ? -41.426 -8.567 17.498 1.00 83.81 589 ALA A C 1
ATOM 4636 O O . ALA A 1 589 ? -42.344 -8.340 18.290 1.00 83.81 589 ALA A O 1
ATOM 4637 N N . SER A 1 590 ? -40.303 -7.865 17.514 1.00 88.38 590 SER A N 1
ATOM 4638 C CA . SER A 1 590 ? -40.136 -6.626 18.267 1.00 88.38 590 SER A CA 1
ATOM 4639 C C . SER A 1 590 ? -39.481 -5.590 17.372 1.00 88.38 590 SER A C 1
ATOM 4641 O O . SER A 1 590 ? -38.705 -5.934 16.477 1.00 88.38 590 SER A O 1
ATOM 4643 N N . ARG A 1 591 ? -39.775 -4.320 17.642 1.00 92.06 591 ARG A N 1
ATOM 4644 C CA . ARG A 1 591 ? -39.051 -3.212 17.034 1.00 92.06 591 ARG A CA 1
ATOM 4645 C C . ARG A 1 591 ? -37.662 -3.134 17.662 1.00 92.06 591 ARG A C 1
ATOM 4647 O O . ARG A 1 591 ? -37.529 -3.145 18.888 1.00 92.06 591 ARG A O 1
ATOM 4654 N N . ILE A 1 592 ? -36.642 -3.103 16.817 1.00 94.50 592 ILE A N 1
ATOM 4655 C CA . ILE A 1 592 ? -35.241 -2.999 17.212 1.00 94.50 592 ILE A CA 1
ATOM 4656 C C . ILE A 1 592 ? -34.690 -1.711 16.629 1.00 94.50 592 ILE A C 1
ATOM 4658 O O . ILE A 1 592 ? -34.660 -1.549 15.409 1.00 94.50 592 ILE A O 1
ATOM 4662 N N . THR A 1 593 ? -34.228 -0.819 17.496 1.00 95.06 593 THR A N 1
ATOM 4663 C CA . THR A 1 593 ? -33.459 0.358 17.102 1.00 95.06 593 THR A CA 1
ATOM 4664 C C . THR A 1 593 ? -32.022 -0.077 16.844 1.00 95.06 593 THR A C 1
ATOM 4666 O O . THR A 1 593 ? -31.382 -0.664 17.718 1.00 95.06 593 THR A O 1
ATOM 4669 N N . LEU A 1 594 ? -31.530 0.178 15.635 1.00 93.75 594 LEU A N 1
ATOM 4670 C CA . LEU A 1 594 ? -30.184 -0.145 15.181 1.00 93.75 594 LEU A CA 1
ATOM 4671 C C . LEU A 1 594 ? -29.286 1.090 15.265 1.00 93.75 594 LEU A C 1
ATOM 4673 O O . LEU A 1 594 ? -29.671 2.190 14.869 1.00 93.75 594 LEU A O 1
ATOM 4677 N N . GLU A 1 595 ? -28.054 0.889 15.716 1.00 88.50 595 GLU A N 1
ATOM 4678 C CA . GLU A 1 595 ? -26.995 1.886 15.596 1.00 88.50 595 GLU A CA 1
ATOM 4679 C C . GLU A 1 595 ? -26.138 1.629 14.350 1.00 88.50 595 GLU A C 1
ATOM 4681 O O . GLU A 1 595 ? -26.206 0.579 13.706 1.00 88.50 595 GLU A O 1
ATOM 4686 N N . LYS A 1 596 ? -25.271 2.591 14.016 1.00 77.38 596 LYS A N 1
ATOM 4687 C CA . LYS A 1 596 ? -24.339 2.455 12.893 1.00 77.38 596 LYS A CA 1
ATOM 4688 C C . LYS A 1 596 ? -23.415 1.245 13.106 1.00 77.38 596 LYS A C 1
ATOM 4690 O O . LYS A 1 596 ? -22.605 1.240 14.040 1.00 77.38 596 LYS A O 1
ATOM 4695 N N . SER A 1 597 ? -23.526 0.268 12.206 1.00 85.38 597 SER A N 1
ATOM 4696 C CA . SER A 1 597 ? -22.738 -0.967 12.142 1.00 85.38 597 SER A CA 1
ATOM 4697 C C . SER A 1 597 ? -22.525 -1.370 10.686 1.00 85.38 597 SER A C 1
ATOM 4699 O O . SER A 1 597 ? -23.405 -1.153 9.852 1.00 85.38 597 SER A O 1
ATOM 4701 N N . ARG A 1 598 ? -21.393 -2.017 10.386 1.00 78.62 598 ARG A N 1
ATOM 4702 C CA . ARG A 1 598 ? -21.140 -2.610 9.057 1.00 78.62 598 ARG A CA 1
ATOM 4703 C C . ARG A 1 598 ? -22.172 -3.679 8.695 1.00 78.62 598 ARG A C 1
ATOM 4705 O O . ARG A 1 598 ? -22.508 -3.840 7.529 1.00 78.62 598 ARG A O 1
ATOM 4712 N N . LEU A 1 599 ? -22.706 -4.379 9.696 1.00 89.19 599 LEU A N 1
ATOM 4713 C CA . LEU A 1 599 ? -23.715 -5.416 9.500 1.00 89.19 599 LEU A CA 1
ATOM 4714 C C . LEU A 1 599 ? -25.064 -4.841 9.029 1.00 89.19 599 LEU A C 1
ATOM 4716 O O . LEU A 1 599 ? -25.814 -5.507 8.315 1.00 89.19 599 LEU A O 1
ATOM 4720 N N . PHE A 1 600 ? -25.366 -3.593 9.393 1.00 91.88 600 PHE A N 1
ATOM 4721 C CA . PHE A 1 600 ? -26.665 -2.954 9.170 1.00 91.88 600 PHE A CA 1
ATOM 4722 C C . PHE A 1 600 ? -26.643 -1.882 8.078 1.00 91.88 600 PHE A C 1
ATOM 4724 O O . PHE A 1 600 ? -27.561 -1.067 7.992 1.00 91.88 600 PHE A O 1
ATOM 4731 N N . ASP A 1 601 ? -25.613 -1.879 7.228 1.00 81.88 601 ASP A N 1
ATOM 4732 C CA . ASP A 1 601 ? -25.492 -0.882 6.170 1.00 81.88 601 ASP A CA 1
ATOM 4733 C C . ASP A 1 601 ? -26.712 -0.880 5.230 1.00 81.88 601 ASP A C 1
ATOM 4735 O O . ASP A 1 601 ? -27.253 -1.920 4.830 1.00 81.88 601 ASP A O 1
ATOM 4739 N N . GLY A 1 602 ? -27.189 0.327 4.932 1.00 80.69 602 GLY A N 1
ATOM 4740 C CA . GLY A 1 602 ? -28.385 0.574 4.135 1.00 80.69 602 GLY A CA 1
ATOM 4741 C C . GLY A 1 602 ? -29.717 0.116 4.748 1.00 80.69 602 GLY A C 1
ATOM 4742 O O . GLY A 1 602 ? -30.712 0.138 4.021 1.00 80.69 602 GLY A O 1
ATOM 4743 N N . LEU A 1 603 ? -29.775 -0.334 6.007 1.00 87.81 603 LEU A N 1
ATOM 4744 C CA . LEU A 1 603 ? -31.034 -0.605 6.720 1.00 87.81 603 LEU A CA 1
ATOM 4745 C C . LEU A 1 603 ? -31.618 0.671 7.337 1.00 87.81 603 LEU A C 1
ATOM 4747 O O . LEU A 1 603 ? -30.914 1.655 7.565 1.00 87.81 603 LEU A O 1
ATOM 4751 N N . HIS A 1 604 ? -32.919 0.647 7.624 1.00 88.94 604 HIS A N 1
ATOM 4752 C CA . HIS A 1 604 ? -33.549 1.680 8.442 1.00 88.94 604 HIS A CA 1
ATOM 4753 C C . HIS A 1 604 ? -33.019 1.618 9.883 1.00 88.94 604 HIS A C 1
ATOM 4755 O O . HIS A 1 604 ? -32.661 0.549 10.375 1.00 88.94 604 HIS A O 1
ATOM 4761 N N . SER A 1 605 ? -32.997 2.763 10.574 1.00 86.38 605 SER A N 1
ATOM 4762 C CA . SER A 1 605 ? -32.563 2.862 11.978 1.00 86.38 605 SER A CA 1
ATOM 4763 C C . SER A 1 605 ? -33.451 2.079 12.942 1.00 86.38 605 SER A C 1
ATOM 4765 O O . SER A 1 605 ? -33.092 1.895 14.098 1.00 86.38 605 SER A O 1
ATOM 4767 N N . GLU A 1 606 ? -34.614 1.628 12.484 1.00 92.88 606 GLU A N 1
ATOM 4768 C CA . GLU A 1 606 ? -35.507 0.750 13.218 1.00 92.88 606 GLU A CA 1
ATOM 4769 C C . GLU A 1 606 ? -35.989 -0.353 12.285 1.00 92.88 606 GLU A C 1
ATOM 4771 O O . GLU A 1 606 ? -36.436 -0.080 11.169 1.00 92.88 606 GLU A O 1
ATOM 4776 N N . ILE A 1 607 ? -35.894 -1.595 12.749 1.00 94.19 607 ILE A N 1
ATOM 4777 C CA . ILE A 1 607 ? -36.352 -2.773 12.015 1.00 94.19 607 ILE A CA 1
ATOM 4778 C C . ILE A 1 607 ? -37.297 -3.602 12.875 1.00 94.19 607 ILE A C 1
ATOM 4780 O O . ILE A 1 607 ? -37.253 -3.559 14.104 1.00 94.19 607 ILE A O 1
ATOM 4784 N N . GLU A 1 608 ? -38.130 -4.398 12.221 1.00 94.31 608 GLU A N 1
ATOM 4785 C CA . GLU A 1 608 ? -38.893 -5.457 12.868 1.00 94.31 608 GLU A CA 1
ATOM 4786 C C . GLU A 1 608 ? -38.097 -6.767 12.793 1.00 94.31 608 GLU A C 1
ATOM 4788 O O . GLU A 1 608 ? -37.647 -7.162 11.713 1.00 94.31 608 GLU A O 1
ATOM 4793 N N . ALA A 1 609 ? -37.890 -7.430 13.935 1.00 93.12 609 ALA A N 1
ATOM 4794 C CA . ALA A 1 609 ? -37.185 -8.708 13.963 1.00 93.12 609 ALA A CA 1
ATOM 4795 C C . ALA A 1 609 ? -37.740 -9.696 14.992 1.00 93.12 609 ALA A C 1
ATOM 4797 O O . ALA A 1 609 ? -38.187 -9.330 16.083 1.00 93.12 609 ALA A O 1
ATOM 4798 N N . MET A 1 610 ? -37.661 -10.978 14.640 1.00 92.38 610 MET A N 1
ATOM 4799 C CA . MET A 1 610 ? -38.199 -12.089 15.416 1.00 92.38 610 MET A CA 1
ATOM 4800 C C . MET A 1 610 ? -37.259 -12.549 16.539 1.00 92.38 610 MET A C 1
ATOM 4802 O O . MET A 1 610 ? -36.051 -12.708 16.337 1.00 92.38 610 MET A O 1
ATOM 4806 N N . ARG A 1 611 ? -37.832 -12.836 17.716 1.00 89.44 611 ARG A N 1
ATOM 4807 C CA . ARG A 1 611 ? -37.106 -13.235 18.934 1.00 89.44 611 ARG A CA 1
ATOM 4808 C C . ARG A 1 611 ? -37.507 -14.636 19.411 1.00 89.44 611 ARG A C 1
ATOM 4810 O O . ARG A 1 611 ? -38.694 -14.963 19.447 1.00 89.44 611 ARG A O 1
ATOM 4817 N N . TYR A 1 612 ? -36.515 -15.432 19.820 1.00 86.88 612 TYR A N 1
ATOM 4818 C CA . TYR A 1 612 ? -36.694 -16.772 20.403 1.00 86.88 612 TYR A CA 1
ATOM 4819 C C . TYR A 1 612 ? -35.729 -17.023 21.571 1.00 86.88 612 TYR A C 1
ATOM 4821 O O . TYR A 1 612 ? -35.058 -18.050 21.622 1.00 86.88 612 TYR A O 1
ATOM 4829 N N . HIS A 1 613 ? -35.612 -16.082 22.508 1.00 85.62 613 HIS A N 1
ATOM 4830 C CA . HIS A 1 613 ? -34.589 -16.162 23.554 1.00 85.62 613 HIS A CA 1
ATOM 4831 C C . HIS A 1 613 ? -35.160 -15.924 24.956 1.00 85.62 613 HIS A C 1
ATOM 4833 O O . HIS A 1 613 ? -36.003 -15.053 25.171 1.00 85.62 613 HIS A O 1
ATOM 4839 N N . SER A 1 614 ? -34.668 -16.706 25.919 1.00 87.62 614 SER A N 1
ATOM 4840 C CA . SER A 1 614 ? -34.971 -16.557 27.353 1.00 87.62 614 SER A CA 1
ATOM 4841 C C . SER A 1 614 ? -33.811 -15.932 28.137 1.00 87.62 614 SER A C 1
ATOM 4843 O O . SER A 1 614 ? -34.002 -15.434 29.246 1.00 87.62 614 SER A O 1
ATOM 4845 N N . LEU A 1 615 ? -32.609 -15.964 27.558 1.00 91.12 615 LEU A N 1
ATOM 4846 C CA . LEU A 1 615 ? -31.393 -15.341 28.074 1.00 91.12 615 LEU A CA 1
ATOM 4847 C C . LEU A 1 615 ? -31.004 -14.162 27.180 1.00 91.12 615 LEU A C 1
ATOM 4849 O O . LEU A 1 615 ? -31.368 -14.127 26.003 1.00 91.12 615 LEU A O 1
ATOM 4853 N N . CYS A 1 616 ? -30.271 -13.205 27.730 1.00 91.44 616 CYS A N 1
ATOM 4854 C CA . CYS A 1 616 ? -29.669 -12.108 26.982 1.00 91.44 616 CYS A CA 1
ATOM 4855 C C . CYS A 1 616 ? -28.310 -11.744 27.579 1.00 91.44 616 CYS A C 1
ATOM 4857 O O . CYS A 1 616 ? -28.029 -12.026 28.745 1.00 91.44 616 CYS A O 1
ATOM 4859 N N . VAL A 1 617 ? -27.473 -11.116 26.761 1.00 93.12 617 VAL A N 1
ATOM 4860 C CA . VAL A 1 617 ? -26.241 -10.477 27.224 1.00 93.12 617 VAL A CA 1
ATOM 4861 C C . VAL A 1 617 ? -26.618 -9.226 28.022 1.00 93.12 617 VAL A C 1
ATOM 4863 O O . VAL A 1 617 ? -27.422 -8.418 27.554 1.00 93.12 617 VAL A O 1
ATOM 4866 N N . ASP A 1 618 ? -26.072 -9.077 29.229 1.00 91.19 618 ASP A N 1
ATOM 4867 C CA . ASP A 1 618 ? -26.313 -7.899 30.061 1.00 91.19 618 ASP A CA 1
ATOM 4868 C C . ASP A 1 618 ? -25.497 -6.711 29.543 1.00 91.19 618 ASP A C 1
ATOM 4870 O O . ASP A 1 618 ? -24.269 -6.677 29.669 1.00 91.19 618 ASP A O 1
ATOM 4874 N N . GLU A 1 619 ? -26.197 -5.718 28.989 1.00 87.62 619 GLU A N 1
ATOM 4875 C CA . GLU A 1 619 ? -25.608 -4.488 28.455 1.00 87.62 619 GLU A CA 1
ATOM 4876 C C . GLU A 1 619 ? -24.664 -3.805 29.454 1.00 87.62 619 GLU A C 1
ATOM 4878 O O . GLU A 1 619 ? -23.618 -3.294 29.058 1.00 87.62 619 GLU A O 1
ATOM 4883 N N . LYS A 1 620 ? -24.982 -3.844 30.755 1.00 86.62 620 LYS A N 1
ATOM 4884 C CA . LYS A 1 620 ? -24.194 -3.172 31.804 1.00 86.62 620 LYS A CA 1
ATOM 4885 C C . LYS A 1 620 ? -22.811 -3.782 32.006 1.00 86.62 620 LYS A C 1
ATOM 4887 O O . LYS A 1 620 ? -21.952 -3.154 32.615 1.00 86.62 620 LYS A O 1
ATOM 4892 N N . THR A 1 621 ? -22.621 -5.005 31.526 1.00 86.25 621 THR A N 1
ATOM 4893 C CA . THR A 1 621 ? -21.383 -5.777 31.672 1.00 86.25 621 THR A CA 1
ATOM 4894 C C . THR A 1 621 ? -20.617 -5.899 30.359 1.00 86.25 621 THR A C 1
ATOM 4896 O O . THR A 1 621 ? -19.625 -6.623 30.292 1.00 86.25 621 THR A O 1
ATOM 4899 N N . LEU A 1 622 ? -21.064 -5.209 29.301 1.00 76.00 622 LEU A N 1
ATOM 4900 C CA . LEU A 1 622 ? -20.364 -5.239 28.027 1.00 76.00 622 LEU A CA 1
ATOM 4901 C C . LEU A 1 622 ? -18.937 -4.685 28.183 1.00 76.00 622 LEU A C 1
ATOM 4903 O O . LEU A 1 622 ? -18.755 -3.553 28.634 1.00 76.00 622 LEU A O 1
ATOM 4907 N N . PRO A 1 623 ? -17.913 -5.448 27.777 1.00 63.22 623 PRO A N 1
ATOM 4908 C CA . PRO A 1 623 ? -16.532 -4.983 27.794 1.00 63.22 623 PRO A CA 1
ATOM 4909 C C . PRO A 1 623 ? -16.329 -3.892 26.731 1.00 63.22 623 PRO A C 1
ATOM 4911 O O . PRO A 1 623 ? -16.926 -3.948 25.659 1.00 63.22 623 PRO A O 1
ATOM 4914 N N . MET A 1 624 ? -15.406 -2.948 26.958 1.00 50.88 624 MET A N 1
ATOM 4915 C CA . MET A 1 624 ? -15.155 -1.808 26.046 1.00 50.88 624 MET A CA 1
ATOM 4916 C C . MET A 1 624 ? -14.826 -2.191 24.590 1.00 50.88 624 MET A C 1
ATOM 4918 O O . MET A 1 624 ? -14.959 -1.374 23.684 1.00 50.88 624 MET A O 1
ATOM 4922 N N . GLN A 1 625 ? -14.366 -3.421 24.356 1.00 62.91 625 GLN A N 1
ATOM 4923 C CA . GLN A 1 625 ? -14.068 -3.949 23.021 1.00 62.91 625 GLN A CA 1
ATOM 4924 C C . GLN A 1 625 ? -15.312 -4.368 22.222 1.00 62.91 625 GLN A C 1
ATOM 4926 O O . GLN A 1 625 ? -15.210 -4.617 21.021 1.00 62.91 625 GLN A O 1
ATOM 4931 N N . ILE A 1 626 ? -16.481 -4.419 22.865 1.00 74.25 626 ILE A N 1
ATOM 4932 C CA . ILE A 1 626 ? -17.760 -4.798 22.273 1.00 74.25 626 ILE A CA 1
ATOM 4933 C C . ILE A 1 626 ? -18.705 -3.599 22.316 1.00 74.25 626 ILE A C 1
ATOM 4935 O O . ILE A 1 626 ? -19.139 -3.146 23.372 1.00 74.25 626 ILE A O 1
ATOM 4939 N N . LYS A 1 627 ? -19.043 -3.093 21.135 1.00 82.69 627 LYS A N 1
ATOM 4940 C CA . LYS A 1 627 ? -19.998 -2.010 20.933 1.00 82.69 627 LYS A CA 1
ATOM 4941 C C . LYS A 1 627 ? -21.414 -2.581 20.839 1.00 82.69 627 LYS A C 1
ATOM 4943 O O . LYS A 1 627 ? -21.646 -3.527 20.088 1.00 82.69 627 LYS A O 1
ATOM 4948 N N . LYS A 1 628 ? -22.378 -1.961 21.523 1.00 93.69 628 LYS A N 1
ATOM 4949 C CA . LYS A 1 628 ? -23.812 -2.166 21.265 1.00 93.69 628 LYS A CA 1
ATOM 4950 C C . LYS A 1 628 ? -24.179 -1.633 19.879 1.00 93.69 628 LYS A C 1
ATOM 4952 O O . LYS A 1 628 ? -23.830 -0.512 19.530 1.00 93.69 628 LYS A O 1
ATOM 4957 N N . THR A 1 629 ? -24.900 -2.422 19.093 1.00 94.19 629 THR A N 1
ATOM 4958 C CA . THR A 1 629 ? -25.343 -2.021 17.747 1.00 94.19 629 THR A CA 1
ATOM 4959 C C . THR A 1 629 ? -26.835 -2.199 17.503 1.00 94.19 629 THR A C 1
ATOM 4961 O O . THR A 1 629 ? -27.328 -1.812 16.446 1.00 94.19 629 THR A O 1
ATOM 4964 N N . GLY A 1 630 ? -27.582 -2.721 18.475 1.00 94.44 630 GLY A N 1
ATOM 4965 C CA . GLY A 1 630 ? -29.036 -2.750 18.407 1.00 94.44 630 GLY A CA 1
ATOM 4966 C C . GLY A 1 630 ? -29.679 -3.073 19.747 1.00 94.44 630 GLY A C 1
ATOM 4967 O O . GLY A 1 630 ? -29.105 -3.816 20.545 1.00 94.44 630 GLY A O 1
ATOM 4968 N N . GLN A 1 631 ? -30.874 -2.538 19.983 1.00 95.06 631 GLN A N 1
ATOM 4969 C CA . GLN A 1 631 ? -31.655 -2.750 21.207 1.00 95.06 631 GLN A CA 1
ATOM 4970 C C . GLN A 1 631 ? -33.164 -2.704 20.936 1.00 95.06 631 GLN A C 1
ATOM 4972 O O . GLN A 1 631 ? -33.598 -2.101 19.957 1.00 95.06 631 GLN A O 1
ATOM 4977 N N . THR A 1 632 ? -33.974 -3.308 21.805 1.00 90.50 632 THR A N 1
ATOM 4978 C CA . THR A 1 632 ? -35.437 -3.113 21.791 1.00 90.50 632 THR A CA 1
ATOM 4979 C C . THR A 1 632 ? -35.844 -1.802 22.470 1.00 90.50 632 THR A C 1
ATOM 4981 O O . THR A 1 632 ? -35.064 -1.234 23.232 1.00 90.50 632 THR A O 1
ATOM 4984 N N . GLU A 1 633 ? -37.099 -1.377 22.286 1.00 82.44 633 GLU A N 1
ATOM 4985 C CA . GLU A 1 633 ? -37.703 -0.264 23.050 1.00 82.44 633 GLU A CA 1
ATOM 4986 C C . GLU A 1 633 ? -37.597 -0.484 24.572 1.00 82.44 633 GLU A C 1
ATOM 4988 O O . GLU A 1 633 ? -37.238 0.433 25.305 1.00 82.44 633 GLU A O 1
ATOM 4993 N N . ASP A 1 634 ? -37.776 -1.727 25.034 1.00 76.62 634 ASP A N 1
ATOM 4994 C CA . ASP A 1 634 ? -37.661 -2.100 26.456 1.00 76.62 634 ASP A CA 1
ATOM 4995 C C . ASP A 1 634 ? -36.205 -2.214 26.971 1.00 76.62 634 ASP A C 1
ATOM 4997 O O . ASP A 1 634 ? -35.968 -2.741 28.058 1.00 76.62 634 ASP A O 1
ATOM 5001 N N . GLY A 1 635 ? -35.208 -1.776 26.191 1.00 82.56 635 GLY A N 1
ATOM 5002 C CA . GLY A 1 635 ? -33.800 -1.728 26.609 1.00 82.56 635 GLY A CA 1
ATOM 5003 C C . GLY A 1 635 ? -33.066 -3.074 26.634 1.00 82.56 635 GLY A C 1
ATOM 5004 O O . GLY A 1 635 ? -32.046 -3.201 27.304 1.00 82.56 635 GLY A O 1
ATOM 5005 N N . ILE A 1 636 ? -33.564 -4.096 25.929 1.00 89.44 636 ILE A N 1
ATOM 5006 C CA . ILE A 1 636 ? -32.870 -5.385 25.803 1.00 89.44 636 ILE A CA 1
ATOM 5007 C C . ILE A 1 636 ? -31.853 -5.283 24.669 1.00 89.44 636 ILE A C 1
ATOM 5009 O O . ILE A 1 636 ? -32.204 -4.904 23.550 1.00 89.44 636 ILE A O 1
ATOM 5013 N N . LEU A 1 637 ? -30.605 -5.658 24.947 1.00 93.31 637 LEU A N 1
ATOM 5014 C CA . LEU A 1 637 ? -29.528 -5.693 23.967 1.00 93.31 637 LEU A CA 1
ATOM 5015 C C . LEU A 1 637 ? -29.816 -6.734 22.877 1.00 93.31 637 LEU A C 1
ATOM 5017 O O . LEU A 1 637 ? -29.991 -7.919 23.159 1.00 93.31 637 LEU A O 1
ATOM 5021 N N . MET A 1 638 ? -29.846 -6.284 21.624 1.00 95.62 638 MET A N 1
ATOM 5022 C CA . MET A 1 638 ? -30.230 -7.106 20.476 1.00 95.62 638 MET A CA 1
ATOM 5023 C C . MET A 1 638 ? -29.126 -7.307 19.445 1.00 95.62 638 MET A C 1
ATOM 5025 O O . MET A 1 638 ? -29.212 -8.249 18.657 1.00 95.62 638 MET A O 1
ATOM 5029 N N . ALA A 1 639 ? -28.105 -6.454 19.423 1.00 97.25 639 ALA A N 1
ATOM 5030 C CA . ALA A 1 639 ? -26.948 -6.647 18.564 1.00 97.25 639 ALA A CA 1
ATOM 5031 C C . ALA A 1 639 ? -25.676 -6.046 19.168 1.00 97.25 639 ALA A C 1
ATOM 5033 O O . ALA A 1 639 ? -25.725 -5.036 19.874 1.00 97.25 639 ALA A O 1
ATOM 5034 N N . ILE A 1 640 ? -24.547 -6.686 18.871 1.00 95.50 640 ILE A N 1
ATOM 5035 C CA . ILE A 1 640 ? -23.202 -6.281 19.277 1.00 95.50 640 ILE A CA 1
ATOM 5036 C C . ILE A 1 640 ? -22.221 -6.386 18.103 1.00 95.50 640 ILE A C 1
ATOM 5038 O O . ILE A 1 640 ? -22.376 -7.234 17.222 1.00 95.50 640 ILE A O 1
ATOM 5042 N N . GLU A 1 641 ? -21.188 -5.550 18.108 1.00 91.38 641 GLU A N 1
ATOM 5043 C CA . GLU A 1 641 ? -20.068 -5.569 17.158 1.00 91.38 641 GLU A CA 1
ATOM 5044 C C . GLU A 1 641 ? -18.747 -5.357 17.908 1.00 91.38 641 GLU A C 1
ATOM 5046 O O . GLU A 1 641 ? -18.654 -4.491 18.775 1.00 91.38 641 GLU A O 1
ATOM 5051 N N . HIS A 1 642 ? -17.704 -6.116 17.571 1.00 83.81 642 HIS A N 1
ATOM 5052 C CA . HIS A 1 642 ? -16.367 -5.871 18.111 1.00 83.81 642 HIS A CA 1
ATOM 5053 C C . HIS A 1 642 ? -15.733 -4.633 17.453 1.00 83.81 642 HIS A C 1
ATOM 5055 O O . HIS A 1 642 ? -15.691 -4.528 16.229 1.00 83.81 642 HIS A O 1
ATOM 5061 N N . ILE A 1 643 ? -15.175 -3.711 18.247 1.00 60.62 643 ILE A N 1
ATOM 5062 C CA . ILE A 1 643 ? -14.711 -2.395 17.753 1.00 60.62 643 ILE A CA 1
ATOM 5063 C C . ILE A 1 643 ? -13.568 -2.480 16.729 1.00 60.62 643 ILE A C 1
ATOM 5065 O O . ILE A 1 643 ? -13.434 -1.607 15.877 1.00 60.62 643 ILE A O 1
ATOM 5069 N N . ALA A 1 644 ? -12.739 -3.525 16.820 1.00 47.97 644 ALA A N 1
ATOM 5070 C CA . ALA A 1 644 ? -11.539 -3.700 15.994 1.00 47.97 644 ALA A CA 1
ATOM 5071 C C . ALA A 1 644 ? -11.524 -4.973 15.125 1.00 47.97 644 ALA A C 1
ATOM 5073 O O . ALA A 1 644 ? -10.694 -5.087 14.229 1.00 47.97 644 ALA A O 1
ATOM 5074 N N . LEU A 1 645 ? -12.412 -5.938 15.379 1.00 59.31 645 LEU A N 1
ATOM 5075 C CA . LEU A 1 645 ? -12.401 -7.254 14.727 1.00 59.31 645 LEU A CA 1
ATOM 5076 C C . LEU A 1 645 ? -13.717 -7.429 13.960 1.00 59.31 645 LEU A C 1
ATOM 5078 O O . LEU A 1 645 ? -14.718 -6.822 14.340 1.00 59.31 645 LEU A O 1
ATOM 5082 N N . PRO A 1 646 ? -13.766 -8.224 12.879 1.00 76.31 646 PRO A N 1
ATOM 5083 C CA . PRO A 1 646 ? -14.982 -8.426 12.096 1.00 76.31 646 PRO A CA 1
ATOM 5084 C C . PRO A 1 646 ? -15.915 -9.446 12.781 1.00 76.31 646 PRO A C 1
ATOM 5086 O O . PRO A 1 646 ? -16.356 -10.410 12.163 1.00 76.31 646 PRO A O 1
ATOM 5089 N N . LEU A 1 647 ? -16.192 -9.250 14.072 1.00 87.69 647 LEU A N 1
ATOM 5090 C CA . LEU A 1 647 ? -17.031 -10.124 14.889 1.00 87.69 647 LEU A CA 1
ATOM 5091 C C . LEU A 1 647 ? -18.338 -9.408 15.212 1.00 87.69 647 LEU A C 1
ATOM 5093 O O . LEU A 1 647 ? -18.336 -8.294 15.742 1.00 87.69 647 LEU A O 1
ATOM 5097 N N . PHE A 1 648 ? -19.447 -10.067 14.911 1.00 97.00 648 PHE A N 1
ATOM 5098 C CA . PHE A 1 648 ? -20.788 -9.518 15.034 1.00 97.00 648 PHE A CA 1
ATOM 5099 C C . PHE A 1 648 ? -21.688 -10.514 15.753 1.00 97.00 648 PHE A C 1
ATOM 5101 O O . PHE A 1 648 ? -21.553 -11.724 15.579 1.00 97.00 648 PHE A O 1
ATOM 5108 N N . GLY A 1 649 ? -22.639 -10.017 16.534 1.00 97.44 649 GLY A N 1
ATOM 5109 C CA . GLY A 1 649 ? -23.643 -10.851 17.177 1.00 97.44 649 GLY A CA 1
ATOM 5110 C C . GLY A 1 649 ? -25.022 -10.224 17.081 1.00 97.44 649 GLY A C 1
ATOM 5111 O O . GLY A 1 649 ? -25.170 -9.052 17.404 1.00 97.44 649 GLY A O 1
ATOM 5112 N N . VAL A 1 650 ? -26.041 -11.009 16.742 1.00 97.81 650 VAL A N 1
ATOM 5113 C CA . VAL A 1 650 ? -27.454 -10.604 16.792 1.00 97.81 650 VAL A CA 1
ATOM 5114 C C . VAL A 1 650 ? -28.251 -11.561 17.678 1.00 97.81 650 VAL A C 1
ATOM 5116 O O . VAL A 1 650 ? -28.184 -12.775 17.516 1.00 97.81 650 VAL A O 1
ATOM 5119 N N . GLN A 1 651 ? -28.999 -11.028 18.643 1.00 96.31 651 GLN A N 1
ATOM 5120 C CA . GLN A 1 651 ? -29.837 -11.814 19.553 1.00 96.31 651 GLN A CA 1
ATOM 5121 C C . GLN A 1 651 ? -31.144 -12.268 18.882 1.00 96.31 651 GLN A C 1
ATOM 5123 O O . GLN A 1 651 ? -31.710 -13.294 19.262 1.00 96.31 651 GLN A O 1
ATOM 5128 N N . PHE A 1 652 ? -31.631 -11.503 17.901 1.00 94.88 652 PHE A N 1
ATOM 5129 C CA . PHE A 1 652 ? -32.774 -11.865 17.058 1.00 94.88 652 PHE A CA 1
ATOM 5130 C C . PHE A 1 652 ? -32.361 -12.822 15.932 1.00 94.88 652 PHE A C 1
ATOM 5132 O O . PHE A 1 652 ? -31.178 -13.031 15.680 1.00 94.88 652 PHE A O 1
ATOM 5139 N N . HIS A 1 653 ? -33.354 -13.384 15.244 1.00 96.00 653 HIS A N 1
ATOM 5140 C CA . HIS A 1 653 ? -33.162 -14.375 14.186 1.00 96.00 653 HIS A CA 1
ATOM 5141 C C . HIS A 1 653 ? -33.320 -13.734 12.795 1.00 96.00 653 HIS A C 1
ATOM 5143 O O . HIS A 1 653 ? -34.460 -13.533 12.353 1.00 96.00 653 HIS A O 1
ATOM 5149 N N . PRO A 1 654 ? -32.228 -13.373 12.088 1.00 96.06 654 PRO A N 1
ATOM 5150 C CA . PRO A 1 654 ? -32.298 -12.821 10.732 1.00 96.06 654 PRO A CA 1
ATOM 5151 C C . PRO A 1 654 ? -32.824 -13.834 9.702 1.00 96.06 654 PRO A C 1
ATOM 5153 O O . PRO A 1 654 ? -33.334 -13.462 8.656 1.00 96.06 654 PRO A O 1
ATOM 5156 N N . GLU A 1 655 ? -32.733 -15.127 9.974 1.00 94.12 655 GLU A N 1
ATOM 5157 C CA . GLU A 1 655 ? -33.250 -16.188 9.111 1.00 94.12 655 GLU A CA 1
ATOM 5158 C C . GLU A 1 655 ? -34.757 -16.428 9.260 1.00 94.12 655 GLU A C 1
ATOM 5160 O O . GLU A 1 655 ? -35.350 -17.157 8.466 1.00 94.12 655 GLU A O 1
ATOM 5165 N N . SER A 1 656 ? -35.389 -15.837 10.275 1.00 92.81 656 SER A N 1
ATOM 5166 C CA . SER A 1 656 ? -36.822 -15.986 10.513 1.00 92.81 656 SER A CA 1
ATOM 5167 C C . SER A 1 656 ? -37.647 -15.196 9.499 1.00 92.81 656 SER A C 1
ATOM 5169 O O . SER A 1 656 ? -37.341 -14.047 9.186 1.00 92.81 656 SER A O 1
ATOM 5171 N N . VAL A 1 657 ? -38.780 -15.765 9.078 1.00 88.88 657 VAL A N 1
ATOM 5172 C CA . VAL A 1 657 ? -39.793 -15.076 8.254 1.00 88.88 657 VAL A CA 1
ATOM 5173 C C . VAL A 1 657 ? -40.329 -13.796 8.905 1.00 88.88 657 VAL A C 1
ATOM 5175 O O . VAL A 1 657 ? -40.776 -12.894 8.208 1.00 88.88 657 VAL A O 1
ATOM 5178 N N . GLY A 1 658 ? -40.258 -13.700 10.236 1.00 87.75 658 GLY A N 1
ATOM 5179 C CA . GLY A 1 658 ? -40.643 -12.509 10.994 1.00 87.75 658 GLY A CA 1
ATOM 5180 C C . GLY A 1 658 ? -39.572 -11.418 11.071 1.00 87.75 658 GLY A C 1
ATOM 5181 O O . GLY A 1 658 ? -39.717 -10.502 11.872 1.00 87.75 658 GLY A O 1
ATOM 5182 N N . THR A 1 659 ? -38.493 -11.532 10.292 1.00 93.81 659 THR A N 1
ATOM 5183 C CA . THR A 1 659 ? -37.442 -10.513 10.165 1.00 93.81 659 THR A CA 1
ATOM 5184 C C . THR A 1 659 ? -37.280 -10.149 8.681 1.00 93.81 659 THR A C 1
ATOM 5186 O O . THR A 1 659 ? -36.416 -10.717 8.006 1.00 93.81 659 THR A O 1
ATOM 5189 N N . PRO A 1 660 ? -38.088 -9.219 8.129 1.00 91.44 660 PRO A N 1
ATOM 5190 C CA . PRO A 1 660 ? -38.106 -8.917 6.690 1.00 91.44 660 PRO A CA 1
ATOM 5191 C C . PRO A 1 660 ? -36.733 -8.534 6.111 1.00 91.44 660 PRO A C 1
ATOM 5193 O O . PRO A 1 660 ? -36.368 -8.945 5.010 1.00 91.44 660 PRO A O 1
ATOM 5196 N N . GLU A 1 661 ? -35.933 -7.804 6.890 1.00 93.44 661 GLU A N 1
ATOM 5197 C CA . GLU A 1 661 ? -34.597 -7.329 6.503 1.00 93.44 661 GLU A CA 1
ATOM 5198 C C . GLU A 1 661 ? -33.485 -8.375 6.683 1.00 93.44 661 GLU A C 1
ATOM 5200 O O . GLU A 1 661 ? -32.322 -8.151 6.336 1.00 93.44 661 GLU A O 1
ATOM 5205 N N . GLY A 1 662 ? -33.813 -9.551 7.213 1.00 92.31 662 GLY A N 1
ATOM 5206 C CA . GLY A 1 662 ? -32.828 -10.530 7.649 1.00 92.31 662 GLY A CA 1
ATOM 5207 C C . GLY A 1 662 ? -31.926 -11.063 6.533 1.00 92.31 662 GLY A C 1
ATOM 5208 O O . GLY A 1 662 ? -30.716 -11.203 6.714 1.00 92.31 662 GLY A O 1
ATOM 5209 N N . LYS A 1 663 ? -32.457 -11.239 5.318 1.00 91.31 663 LYS A N 1
ATOM 5210 C CA . LYS A 1 663 ? -31.651 -11.639 4.150 1.00 91.31 663 LYS A CA 1
ATOM 5211 C C . LYS A 1 663 ? -30.633 -10.568 3.739 1.00 91.31 663 LYS A C 1
ATOM 5213 O O . LYS A 1 663 ? -29.550 -10.897 3.256 1.00 91.31 663 LYS A O 1
ATOM 5218 N N . LYS A 1 664 ? -30.955 -9.286 3.938 1.00 91.06 664 LYS A N 1
ATOM 5219 C CA . LYS A 1 664 ? -30.034 -8.172 3.680 1.00 91.06 664 LYS A CA 1
ATOM 5220 C C . LYS A 1 664 ? -28.925 -8.115 4.731 1.00 91.06 664 LYS A C 1
ATOM 5222 O O . LYS A 1 664 ? -27.777 -7.918 4.357 1.00 91.06 664 LYS A O 1
ATOM 5227 N N . ILE A 1 665 ? -29.233 -8.413 5.995 1.00 95.69 665 ILE A N 1
ATOM 5228 C CA . ILE A 1 665 ? -28.230 -8.575 7.065 1.00 95.69 665 ILE A CA 1
ATOM 5229 C C . ILE A 1 665 ? -27.208 -9.662 6.697 1.00 95.69 665 ILE A C 1
ATOM 5231 O O . ILE A 1 665 ? -26.003 -9.430 6.781 1.00 95.69 665 ILE A O 1
ATOM 5235 N N . ILE A 1 666 ? -27.664 -10.827 6.216 1.00 95.06 666 ILE A N 1
ATOM 5236 C CA . ILE A 1 666 ? -26.757 -11.902 5.772 1.00 95.06 666 ILE A CA 1
ATOM 5237 C C . ILE A 1 666 ? -25.935 -11.480 4.545 1.00 95.06 666 ILE A C 1
ATOM 5239 O O . ILE A 1 666 ? -24.752 -11.807 4.464 1.00 95.06 666 ILE A O 1
ATOM 5243 N N . ARG A 1 667 ? -26.512 -10.717 3.606 1.00 88.88 667 ARG A N 1
ATOM 5244 C CA . ARG A 1 667 ? -25.763 -10.161 2.465 1.00 88.88 667 ARG A CA 1
ATOM 5245 C C . ARG A 1 667 ? -24.647 -9.231 2.930 1.00 88.88 667 ARG A C 1
ATOM 5247 O O . ARG A 1 667 ? -23.506 -9.439 2.528 1.00 88.88 667 ARG A O 1
ATOM 5254 N N . ASN A 1 668 ? -24.973 -8.268 3.792 1.00 85.75 668 ASN A N 1
ATOM 5255 C CA . ASN A 1 668 ? -24.007 -7.332 4.358 1.00 85.75 668 ASN A CA 1
ATOM 5256 C C . ASN A 1 668 ? -22.884 -8.097 5.063 1.00 85.75 668 ASN A C 1
ATOM 5258 O O . ASN A 1 668 ? -21.721 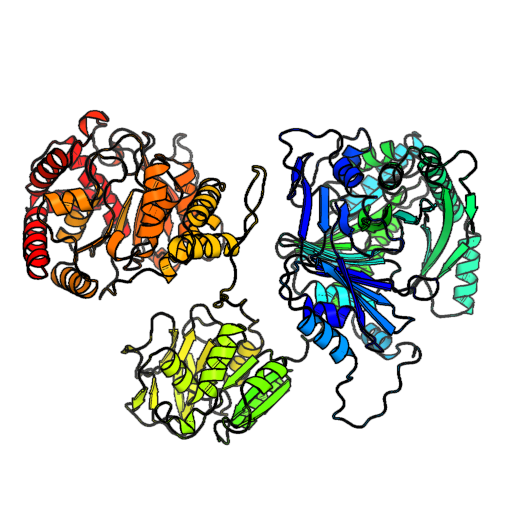-7.841 4.787 1.00 85.75 668 ASN A O 1
ATOM 5262 N N . PHE A 1 669 ? -23.220 -9.099 5.887 1.00 93.44 669 PHE A N 1
ATOM 5263 C CA . PHE A 1 669 ? -22.230 -9.956 6.544 1.00 93.44 669 PHE A CA 1
ATOM 5264 C C . PHE A 1 669 ? -21.276 -10.625 5.550 1.00 93.44 669 PHE A C 1
ATOM 5266 O O . PHE A 1 669 ? -20.066 -10.571 5.742 1.00 93.44 669 PHE A O 1
ATOM 5273 N N . LEU A 1 670 ? -21.802 -11.220 4.475 1.00 84.88 670 LEU A N 1
ATOM 5274 C CA . LEU A 1 670 ? -20.969 -11.869 3.464 1.00 84.88 670 LEU A CA 1
ATOM 5275 C C . LEU A 1 670 ? -20.073 -10.868 2.724 1.00 84.88 670 LEU A C 1
ATOM 5277 O O . LEU A 1 670 ? -19.046 -11.260 2.182 1.00 84.88 670 LEU A O 1
ATOM 5281 N N . GLU A 1 671 ? -20.448 -9.597 2.614 1.00 79.38 671 GLU A N 1
ATOM 5282 C CA . GLU A 1 671 ? -19.642 -8.552 1.965 1.00 79.38 671 GLU A CA 1
ATOM 5283 C C . GLU A 1 671 ? -18.478 -8.043 2.826 1.00 79.38 671 GLU A C 1
ATOM 5285 O O . GLU A 1 671 ? -17.561 -7.415 2.292 1.00 79.38 671 GLU A O 1
ATOM 5290 N N . ILE A 1 672 ? -18.448 -8.376 4.117 1.00 71.75 672 ILE A N 1
ATOM 5291 C CA . ILE A 1 672 ? -17.371 -7.980 5.026 1.00 71.75 672 ILE A CA 1
ATOM 5292 C C . ILE A 1 672 ? -16.101 -8.775 4.690 1.00 71.75 672 ILE A C 1
ATOM 5294 O O . ILE A 1 672 ? -16.089 -10.001 4.663 1.00 71.75 672 ILE A O 1
ATOM 5298 N N . GLY A 1 673 ? -15.006 -8.070 4.400 1.00 54.56 673 GLY A N 1
ATOM 5299 C CA . GLY A 1 673 ? -13.703 -8.687 4.137 1.00 54.56 673 GLY A CA 1
ATOM 5300 C C . GLY A 1 673 ? -13.017 -9.185 5.411 1.00 54.56 673 GLY A C 1
ATOM 5301 O O . GLY A 1 673 ? -13.351 -8.754 6.517 1.00 54.56 673 GLY A O 1
ATOM 5302 N N . ARG A 1 674 ? -12.008 -10.057 5.260 1.00 48.66 674 ARG A N 1
ATOM 5303 C CA . ARG A 1 674 ? -11.118 -10.398 6.379 1.00 48.66 674 ARG A CA 1
ATOM 5304 C C . ARG A 1 674 ? -10.453 -9.135 6.920 1.00 48.66 674 ARG A C 1
ATOM 5306 O O . ARG A 1 674 ? -9.991 -8.299 6.145 1.00 48.66 674 ARG A O 1
ATOM 5313 N N . ALA A 1 675 ? -10.378 -9.018 8.239 1.00 35.25 675 ALA A N 1
ATOM 5314 C CA . ALA A 1 675 ? -9.481 -8.060 8.865 1.00 35.25 675 ALA A CA 1
ATOM 5315 C C . ALA A 1 675 ? -8.079 -8.676 8.903 1.00 35.25 675 ALA A C 1
ATOM 5317 O O . ALA A 1 675 ? -7.938 -9.870 9.133 1.00 35.25 675 ALA A O 1
ATOM 5318 N N . PHE A 1 676 ? -7.030 -7.897 8.662 1.00 28.45 676 PHE A N 1
ATOM 5319 C CA . PHE A 1 676 ? -5.673 -8.401 8.871 1.00 28.45 676 PHE A CA 1
ATOM 5320 C C . PHE A 1 676 ? -5.461 -8.623 10.378 1.00 28.45 676 PHE A C 1
ATOM 5322 O O . PHE A 1 676 ? -5.713 -7.694 11.150 1.00 28.45 676 PHE A O 1
ATOM 5329 N N . PRO A 1 677 ? -5.045 -9.821 10.825 1.00 28.20 677 PRO A N 1
ATOM 5330 C CA . PRO A 1 677 ? -4.919 -10.082 12.246 1.00 28.20 677 PRO A CA 1
ATOM 5331 C C . PRO A 1 677 ? -3.817 -9.243 12.895 1.00 28.20 677 PRO A C 1
ATOM 5333 O O . PRO A 1 677 ? -2.689 -9.155 12.409 1.00 28.20 677 PRO A O 1
ATOM 5336 N N . CYS A 1 678 ? -4.139 -8.661 14.051 1.00 23.39 678 CYS A N 1
ATOM 5337 C CA . CYS A 1 678 ? -3.144 -8.221 15.017 1.00 23.39 678 CYS A CA 1
ATOM 5338 C C . CYS A 1 678 ? -2.473 -9.468 15.605 1.00 23.39 678 CYS A C 1
ATOM 5340 O O . CYS A 1 678 ? -2.985 -10.081 16.534 1.00 23.39 678 CYS A O 1
ATOM 5342 N N . ASP A 1 679 ? -1.330 -9.831 15.034 1.00 27.86 679 ASP A N 1
ATOM 5343 C CA . ASP A 1 679 ? -0.554 -11.018 15.384 1.00 27.86 679 ASP A CA 1
ATOM 5344 C C . ASP A 1 679 ? -0.175 -11.035 16.885 1.00 27.86 679 ASP A C 1
ATOM 5346 O O . ASP A 1 679 ? 0.550 -10.156 17.369 1.00 27.86 679 ASP A O 1
ATOM 5350 N N . HIS A 1 680 ? -0.688 -12.019 17.633 1.00 25.38 680 HIS A N 1
ATOM 5351 C CA . HIS A 1 680 ? -0.291 -12.354 19.003 1.00 25.38 680 HIS A CA 1
ATOM 5352 C C . HIS A 1 680 ? 0.369 -13.744 19.011 1.00 25.38 680 HIS A C 1
ATOM 5354 O O . HIS A 1 680 ? -0.238 -14.740 19.388 1.00 25.38 680 HIS A O 1
ATOM 5360 N N . GLY A 1 681 ? 1.655 -13.793 18.650 1.00 24.36 681 GLY A N 1
ATOM 5361 C CA . GLY A 1 681 ? 2.508 -14.975 18.811 1.00 24.36 681 GLY A CA 1
ATOM 5362 C C . GLY A 1 681 ? 3.988 -14.680 18.536 1.00 24.36 681 GLY A C 1
ATOM 5363 O O . GLY A 1 681 ? 4.441 -14.747 17.405 1.00 24.36 681 GLY A O 1
ATOM 5364 N N . LEU A 1 682 ? 4.774 -14.355 19.572 1.00 25.95 682 LEU A N 1
ATOM 5365 C CA . LEU A 1 682 ? 6.248 -14.268 19.491 1.00 25.95 682 LEU A CA 1
ATOM 5366 C C . LEU A 1 682 ? 6.842 -15.638 19.099 1.00 25.95 682 LEU A C 1
ATOM 5368 O O . LEU A 1 682 ? 6.546 -16.612 19.794 1.00 25.95 682 LEU A O 1
ATOM 5372 N N . PRO A 1 683 ? 7.764 -15.714 18.112 1.00 23.64 683 PRO A N 1
ATOM 5373 C CA . PRO A 1 683 ? 9.174 -15.842 18.499 1.00 23.64 683 PRO A CA 1
ATOM 5374 C C . PRO A 1 683 ? 10.236 -15.183 17.580 1.00 23.64 683 PRO A C 1
ATOM 5376 O O . PRO A 1 683 ? 10.196 -15.212 16.357 1.00 23.64 683 PRO A O 1
ATOM 5379 N N . SER A 1 684 ? 11.298 -14.749 18.268 1.00 21.08 684 SER A N 1
ATOM 5380 C CA . SER A 1 684 ? 12.658 -14.392 17.825 1.00 21.08 684 SER A CA 1
ATOM 5381 C C . SER A 1 684 ? 12.903 -12.974 17.281 1.00 21.08 684 SER A C 1
ATOM 5383 O O . SER A 1 684 ? 12.642 -12.598 16.144 1.00 21.08 684 SER A O 1
ATOM 5385 N N . LEU A 1 685 ? 13.489 -12.161 18.159 1.00 23.50 685 LEU A N 1
ATOM 5386 C CA . LEU A 1 685 ? 14.128 -10.898 17.830 1.00 23.50 685 LEU A CA 1
ATOM 5387 C C . LEU A 1 685 ? 15.589 -11.191 17.425 1.00 23.50 685 LEU A C 1
ATOM 5389 O O . LEU A 1 685 ? 16.328 -11.717 18.250 1.00 23.50 685 LEU A O 1
ATOM 5393 N N . ARG A 1 686 ? 15.979 -10.727 16.216 1.00 23.06 686 ARG A N 1
ATOM 5394 C CA . ARG A 1 686 ? 17.321 -10.262 15.733 1.00 23.06 686 ARG A CA 1
ATOM 5395 C C . ARG A 1 686 ? 18.158 -11.128 14.783 1.00 23.06 686 ARG A C 1
ATOM 5397 O O . ARG A 1 686 ? 18.175 -12.333 14.967 1.00 23.06 686 ARG A O 1
ATOM 5404 N N . PRO A 1 687 ? 18.973 -10.506 13.873 1.00 26.72 687 PRO A N 1
ATOM 5405 C CA . PRO A 1 687 ? 19.468 -9.110 13.888 1.00 26.72 687 PRO A CA 1
ATOM 5406 C C . PRO A 1 687 ? 19.424 -8.336 12.542 1.00 26.72 687 PRO A C 1
ATOM 5408 O O . PRO A 1 687 ? 20.201 -8.612 11.640 1.00 26.72 687 PRO A O 1
ATOM 5411 N N . ALA A 1 688 ? 18.689 -7.217 12.477 1.00 22.55 688 ALA A N 1
ATOM 5412 C CA . ALA A 1 688 ? 18.888 -6.190 11.438 1.00 22.55 688 ALA A CA 1
ATOM 5413 C C . ALA A 1 688 ? 18.700 -4.772 12.010 1.00 22.55 688 ALA A C 1
ATOM 5415 O O . ALA A 1 688 ? 17.660 -4.131 11.892 1.00 22.55 688 ALA A O 1
ATOM 5416 N N . ILE A 1 689 ? 19.731 -4.282 12.699 1.00 27.94 689 ILE A N 1
ATOM 5417 C CA . ILE A 1 689 ? 19.995 -2.836 12.755 1.00 27.94 689 ILE A CA 1
ATOM 5418 C C . ILE A 1 689 ? 21.497 -2.713 12.598 1.00 27.94 689 ILE A C 1
ATOM 5420 O O . ILE A 1 689 ? 22.233 -3.347 13.362 1.00 27.94 689 ILE A O 1
ATOM 5424 N N . LEU A 1 690 ? 21.923 -1.964 11.591 1.00 25.36 690 LEU A N 1
ATOM 5425 C CA . LEU A 1 690 ? 22.843 -0.834 11.705 1.00 25.36 690 LEU A CA 1
ATOM 5426 C C . LEU A 1 690 ? 23.212 -0.369 10.290 1.00 25.36 690 LEU A C 1
ATOM 5428 O O . LEU A 1 690 ? 23.683 -1.189 9.505 1.00 25.36 690 LEU A O 1
ATOM 5432 N N . ARG A 1 691 ? 23.078 0.955 10.087 1.00 23.23 691 ARG A N 1
ATOM 5433 C CA . ARG A 1 691 ? 23.473 1.834 8.960 1.00 23.23 691 ARG A CA 1
ATOM 5434 C C . ARG A 1 691 ? 22.289 2.271 8.077 1.00 23.23 691 ARG A C 1
ATOM 5436 O O . ARG A 1 691 ? 21.875 1.520 7.213 1.00 23.23 691 ARG A O 1
ATOM 5443 N N . ASN A 1 692 ? 21.491 3.251 8.511 1.00 24.39 692 ASN A N 1
ATOM 5444 C CA . ASN A 1 692 ? 21.632 4.729 8.515 1.00 24.39 692 ASN A CA 1
ATOM 5445 C C . ASN A 1 692 ? 21.291 5.400 7.178 1.00 24.39 692 ASN A C 1
ATOM 5447 O O . ASN A 1 692 ? 22.118 5.366 6.284 1.00 24.39 692 ASN A O 1
ATOM 5451 N N . ASN A 1 693 ? 20.127 6.071 7.208 1.00 27.25 693 ASN A N 1
ATOM 5452 C CA . ASN A 1 693 ? 19.751 7.378 6.652 1.00 27.25 693 ASN A CA 1
ATOM 5453 C C . ASN A 1 693 ? 19.578 7.596 5.147 1.00 27.25 693 ASN A C 1
ATOM 5455 O O . ASN A 1 693 ? 20.284 8.414 4.597 1.00 27.25 693 ASN A O 1
ATOM 5459 N N . GLU A 1 694 ? 18.517 7.038 4.553 1.00 27.45 694 GLU A N 1
ATOM 5460 C CA . GLU A 1 694 ? 17.607 7.820 3.694 1.00 27.45 694 GLU A CA 1
ATOM 5461 C C . GLU A 1 694 ? 16.299 7.035 3.396 1.00 27.45 694 GLU A C 1
ATOM 5463 O O . GLU A 1 694 ? 16.318 5.827 3.173 1.00 27.45 694 GLU A O 1
ATOM 5468 N N . LYS A 1 695 ? 15.140 7.708 3.517 1.00 29.98 695 LYS A N 1
ATOM 5469 C CA . LYS A 1 695 ? 13.744 7.295 3.192 1.00 29.98 695 LYS A CA 1
ATOM 5470 C C . LYS A 1 695 ? 13.328 5.818 3.385 1.00 29.98 695 LYS A C 1
ATOM 5472 O O . LYS A 1 695 ? 12.733 5.208 2.500 1.00 29.98 695 LYS A O 1
ATOM 5477 N N . CYS A 1 696 ? 13.516 5.253 4.575 1.00 30.06 696 CYS A N 1
ATOM 5478 C CA . CYS A 1 696 ? 12.878 3.984 4.943 1.00 30.06 696 CYS A CA 1
ATOM 5479 C C . CYS A 1 696 ? 11.526 4.277 5.625 1.00 30.06 696 CYS A C 1
ATOM 5481 O O . CYS A 1 696 ? 11.502 4.604 6.813 1.00 30.06 696 CYS A O 1
ATOM 5483 N N . GLN A 1 697 ? 10.406 4.210 4.890 1.00 41.84 697 GLN A N 1
ATOM 5484 C CA . GLN A 1 697 ? 9.070 4.231 5.502 1.00 41.84 697 GLN A CA 1
ATOM 5485 C C . GLN A 1 697 ? 8.862 2.915 6.258 1.00 41.84 697 GLN A C 1
ATOM 5487 O O . GLN A 1 697 ? 8.457 1.893 5.713 1.00 41.84 697 GLN A O 1
ATOM 5492 N N . VAL A 1 698 ? 9.215 2.927 7.539 1.00 47.59 698 VAL A N 1
ATOM 5493 C CA . VAL A 1 698 ? 8.902 1.844 8.467 1.00 47.59 698 VAL A CA 1
ATOM 5494 C C . VAL A 1 698 ? 7.378 1.780 8.594 1.00 47.59 698 VAL A C 1
ATOM 5496 O O . VAL A 1 698 ? 6.763 2.772 8.980 1.00 47.59 698 VAL A O 1
ATOM 5499 N N . SER A 1 699 ? 6.764 0.638 8.264 1.00 53.00 699 SER A N 1
ATOM 5500 C CA . SER A 1 699 ? 5.305 0.485 8.350 1.00 53.00 699 SER A CA 1
ATOM 5501 C C . SER A 1 699 ? 4.799 0.778 9.769 1.00 53.00 699 SER A C 1
ATOM 5503 O O . SER A 1 699 ? 5.488 0.486 10.751 1.00 53.00 699 SER A O 1
ATOM 5505 N N . GLN A 1 700 ? 3.578 1.313 9.904 1.00 51.94 700 GLN A N 1
ATOM 5506 C CA . GLN A 1 700 ? 2.960 1.550 11.218 1.00 51.94 700 GLN A CA 1
ATOM 5507 C C . GLN A 1 700 ? 2.972 0.278 12.081 1.00 51.94 700 GLN A C 1
ATOM 5509 O O . GLN A 1 700 ? 3.272 0.340 13.271 1.00 51.94 700 GLN A O 1
ATOM 5514 N N . ARG A 1 701 ? 2.770 -0.899 11.472 1.00 50.28 701 ARG A N 1
ATOM 5515 C CA . ARG A 1 701 ? 2.887 -2.186 12.169 1.00 50.28 701 ARG A CA 1
ATOM 5516 C C . ARG A 1 701 ? 4.297 -2.442 12.705 1.00 50.28 701 ARG A C 1
ATOM 5518 O O . ARG A 1 701 ? 4.455 -2.805 13.864 1.00 50.28 701 ARG A O 1
ATOM 5525 N N . SER A 1 702 ? 5.329 -2.167 11.915 1.00 53.03 702 SER A N 1
ATOM 5526 C CA . SER A 1 702 ? 6.719 -2.305 12.362 1.00 53.03 702 SER A CA 1
ATOM 5527 C C . SER A 1 702 ? 7.060 -1.359 13.521 1.00 53.03 702 SER A C 1
ATOM 5529 O O . SER A 1 702 ? 7.818 -1.729 14.418 1.00 53.03 702 SER A O 1
ATOM 5531 N N . ILE A 1 703 ? 6.503 -0.143 13.529 1.00 60.84 703 ILE A N 1
ATOM 5532 C CA . ILE A 1 703 ? 6.656 0.821 14.633 1.00 60.84 703 ILE A CA 1
ATOM 5533 C C . ILE A 1 703 ? 5.938 0.305 15.882 1.00 60.84 703 ILE A C 1
ATOM 5535 O O . ILE A 1 703 ? 6.516 0.301 16.971 1.00 60.84 703 ILE A O 1
ATOM 5539 N N . TYR A 1 704 ? 4.710 -0.182 15.714 1.00 69.50 704 TYR A N 1
ATOM 5540 C CA . TYR A 1 704 ? 3.919 -0.789 16.775 1.00 69.50 704 TYR A CA 1
ATOM 5541 C C . TYR A 1 704 ? 4.663 -1.964 17.426 1.00 69.50 704 TYR A C 1
ATOM 5543 O O . TYR A 1 704 ? 4.829 -1.996 18.648 1.00 69.50 704 TYR A O 1
ATOM 5551 N N . ASP A 1 705 ? 5.188 -2.890 16.623 1.00 59.88 705 ASP A N 1
ATOM 5552 C CA . ASP A 1 705 ? 5.913 -4.072 17.099 1.00 59.88 705 ASP A CA 1
ATOM 5553 C C . ASP A 1 705 ? 7.238 -3.689 17.769 1.00 59.88 705 ASP A C 1
ATOM 5555 O O . ASP A 1 705 ? 7.596 -4.223 18.824 1.00 59.88 705 ASP A O 1
ATOM 5559 N N . LEU A 1 706 ? 7.946 -2.697 17.221 1.00 73.62 706 LEU A N 1
ATOM 5560 C CA . LEU A 1 706 ? 9.170 -2.156 17.809 1.00 73.62 706 LEU A CA 1
ATOM 5561 C C . LEU A 1 706 ? 8.918 -1.568 19.205 1.00 73.62 706 LEU A C 1
ATOM 5563 O O . LEU A 1 706 ? 9.653 -1.875 20.149 1.00 73.62 706 LEU A O 1
ATOM 5567 N N . VAL A 1 707 ? 7.879 -0.743 19.354 1.00 77.25 707 VAL A N 1
ATOM 5568 C CA . VAL A 1 707 ? 7.495 -0.125 20.634 1.00 77.25 707 VAL A CA 1
ATOM 5569 C C . VAL A 1 707 ? 6.991 -1.182 21.619 1.00 77.25 707 VAL A C 1
ATOM 5571 O O . VAL A 1 707 ? 7.375 -1.178 22.794 1.00 77.25 707 VAL A O 1
ATOM 5574 N N . THR A 1 708 ? 6.213 -2.147 21.134 1.00 74.56 708 THR A N 1
ATOM 5575 C CA . THR A 1 708 ? 5.730 -3.310 21.889 1.00 74.56 708 THR A CA 1
ATOM 5576 C C . THR A 1 708 ? 6.889 -4.135 22.440 1.00 74.56 708 THR A C 1
ATOM 5578 O O . THR A 1 708 ? 6.860 -4.520 23.615 1.00 74.56 708 THR A O 1
ATOM 5581 N N . ALA A 1 709 ? 7.923 -4.388 21.634 1.00 75.12 709 ALA A N 1
ATOM 5582 C CA . ALA A 1 709 ? 9.116 -5.115 22.048 1.00 75.12 709 ALA A CA 1
ATOM 5583 C C . ALA A 1 709 ? 9.924 -4.316 23.078 1.00 75.12 709 ALA A C 1
ATOM 5585 O O . ALA A 1 709 ? 10.274 -4.860 24.131 1.00 75.12 709 ALA A O 1
ATOM 5586 N N . LEU A 1 710 ? 10.158 -3.022 22.821 1.00 82.75 710 LEU A N 1
ATOM 5587 C CA . LEU A 1 710 ? 10.889 -2.114 23.714 1.00 82.75 710 LEU A CA 1
ATOM 5588 C C . LEU A 1 710 ? 10.290 -2.040 25.118 1.00 82.75 710 LEU A C 1
ATOM 5590 O O . LEU A 1 710 ? 11.032 -2.007 26.101 1.00 82.75 710 LEU A O 1
ATOM 5594 N N . THR A 1 711 ? 8.963 -2.056 25.207 1.00 83.88 711 THR A N 1
ATOM 5595 C CA . THR A 1 711 ? 8.227 -1.939 26.471 1.00 83.88 711 THR A CA 1
ATOM 5596 C C . THR A 1 711 ? 7.873 -3.275 27.122 1.00 83.88 711 THR A C 1
ATOM 5598 O O . THR A 1 711 ? 7.476 -3.293 28.280 1.00 83.88 711 THR A O 1
ATOM 5601 N N . SER A 1 712 ? 8.063 -4.409 26.438 1.00 78.62 712 SER A N 1
ATOM 5602 C CA . SER A 1 712 ? 7.720 -5.742 26.969 1.00 78.62 712 SER A CA 1
ATOM 5603 C C . SER A 1 712 ? 8.616 -6.244 28.107 1.00 78.62 712 SER A C 1
ATOM 5605 O O . SER A 1 712 ? 8.257 -7.203 28.783 1.00 78.62 712 SER A O 1
ATOM 5607 N N . GLY A 1 713 ? 9.821 -5.686 28.255 1.00 76.00 713 GLY A N 1
ATOM 5608 C CA . GLY A 1 713 ? 10.841 -6.202 29.173 1.00 76.00 713 GLY A CA 1
ATOM 5609 C C . GLY A 1 713 ? 11.543 -7.491 28.723 1.00 76.00 713 GLY A C 1
ATOM 5610 O O . GLY A 1 713 ? 12.528 -7.870 29.347 1.00 76.00 713 GLY A O 1
ATOM 5611 N N . LYS A 1 714 ? 11.117 -8.124 27.619 1.00 75.69 714 LYS A N 1
ATOM 5612 C CA . LYS A 1 714 ? 11.665 -9.405 27.123 1.00 75.69 714 LYS A CA 1
ATOM 5613 C C . LYS A 1 714 ? 13.010 -9.283 26.395 1.00 75.69 714 LYS A C 1
ATOM 5615 O O . LYS A 1 714 ? 13.694 -10.276 26.189 1.00 75.69 714 LYS A O 1
ATOM 5620 N N . LEU A 1 715 ? 13.385 -8.073 25.984 1.00 73.75 715 LEU A N 1
ATOM 5621 C CA . LEU A 1 715 ? 14.630 -7.810 25.259 1.00 73.75 715 LEU A CA 1
ATOM 5622 C C . LEU A 1 715 ? 15.845 -7.819 26.181 1.00 73.75 715 LEU A C 1
ATOM 5624 O O . LEU A 1 715 ? 15.807 -7.174 27.233 1.00 73.75 715 LEU A O 1
ATOM 5628 N N . ALA A 1 716 ? 16.956 -8.405 25.727 1.00 79.31 716 ALA A N 1
ATOM 5629 C CA . ALA A 1 716 ? 18.250 -8.220 26.380 1.00 79.31 716 ALA A CA 1
ATOM 5630 C C . ALA A 1 716 ? 18.683 -6.739 26.330 1.00 79.31 716 ALA A C 1
ATOM 5632 O O . ALA A 1 716 ? 18.277 -5.982 25.448 1.00 79.31 716 ALA A O 1
ATOM 5633 N N . GLU A 1 717 ? 19.523 -6.287 27.262 1.00 79.31 717 GLU A N 1
ATOM 5634 C CA . GLU A 1 717 ? 19.849 -4.858 27.421 1.00 79.31 717 GLU A CA 1
ATOM 5635 C C . GLU A 1 717 ? 20.517 -4.240 26.180 1.00 79.31 717 GLU A C 1
ATOM 5637 O O . GLU A 1 717 ? 20.072 -3.205 25.668 1.00 79.31 717 GLU A O 1
ATOM 5642 N N . LYS A 1 718 ? 21.522 -4.932 25.621 1.00 74.44 718 LYS A N 1
ATOM 5643 C CA . LYS A 1 718 ? 22.164 -4.572 24.343 1.00 74.44 718 LYS A CA 1
AT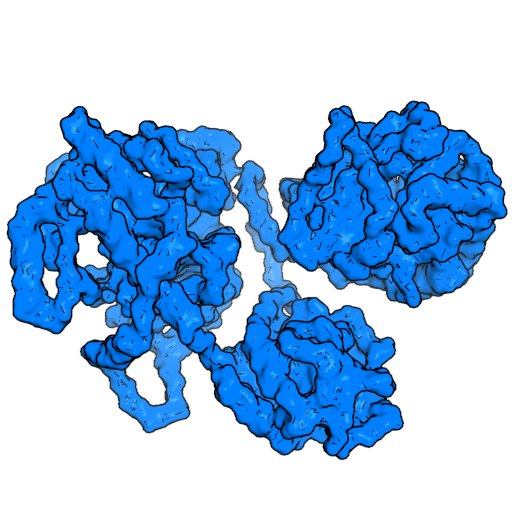OM 5644 C C . LYS A 1 718 ? 21.134 -4.457 23.224 1.00 74.44 718 LYS A C 1
ATOM 5646 O O . LYS A 1 718 ? 21.278 -3.650 22.299 1.00 74.44 718 LYS A O 1
ATOM 5651 N N . GLU A 1 719 ? 20.078 -5.263 23.302 1.00 68.56 719 GLU A N 1
ATOM 5652 C CA . GLU A 1 719 ? 19.003 -5.215 22.344 1.00 68.56 719 GLU A CA 1
ATOM 5653 C C . GLU A 1 719 ? 18.088 -4.029 22.514 1.00 68.56 719 GLU A C 1
ATOM 5655 O O . GLU A 1 719 ? 17.934 -3.215 21.600 1.00 68.56 719 GLU A O 1
ATOM 5660 N N . ARG A 1 720 ? 17.583 -3.850 23.714 1.00 82.75 720 ARG A N 1
ATOM 5661 C CA . ARG A 1 720 ? 16.763 -2.707 24.055 1.00 82.75 720 ARG A CA 1
ATOM 5662 C C . ARG A 1 720 ? 17.416 -1.384 23.654 1.00 82.75 720 ARG A C 1
ATOM 5664 O O . ARG A 1 720 ? 16.773 -0.589 22.978 1.00 82.75 720 ARG A O 1
ATOM 5671 N N . LYS A 1 721 ? 18.714 -1.202 23.930 1.00 81.56 721 LYS A N 1
ATOM 5672 C CA . LYS A 1 721 ? 19.473 -0.005 23.520 1.00 81.56 721 LYS A CA 1
ATOM 5673 C C . LYS A 1 721 ? 19.484 0.201 22.002 1.00 81.56 721 LYS A C 1
ATOM 5675 O O . LYS A 1 721 ? 19.198 1.294 21.529 1.00 81.56 721 LYS A O 1
ATOM 5680 N N . LYS A 1 722 ? 19.767 -0.850 21.228 1.00 77.81 722 LYS A N 1
ATOM 5681 C CA . LYS A 1 722 ? 19.817 -0.794 19.754 1.00 77.81 722 LYS A CA 1
ATOM 5682 C C . LYS A 1 722 ? 18.443 -0.457 19.148 1.00 77.81 722 LYS A C 1
ATOM 5684 O O . LYS A 1 722 ? 18.371 0.357 18.236 1.00 77.81 722 LYS A O 1
ATOM 5689 N N . TYR A 1 723 ? 17.360 -1.042 19.665 1.00 79.00 723 TYR A N 1
ATOM 5690 C CA . TYR A 1 723 ? 15.998 -0.748 19.195 1.00 79.00 723 TYR A CA 1
ATOM 5691 C C . TYR A 1 723 ? 15.519 0.637 19.608 1.00 79.00 723 TYR A C 1
ATOM 5693 O O . TYR A 1 723 ? 14.867 1.312 18.821 1.00 79.00 723 TYR A O 1
ATOM 5701 N N . PHE A 1 724 ? 15.885 1.071 20.810 1.00 85.56 724 PHE A N 1
ATOM 5702 C CA . PHE A 1 724 ? 15.575 2.403 21.295 1.00 85.56 724 PHE A CA 1
ATOM 5703 C C . PHE A 1 724 ? 16.234 3.456 20.406 1.00 85.56 724 PHE A C 1
ATOM 5705 O O . PHE A 1 724 ? 15.546 4.352 19.934 1.00 85.56 724 PHE A O 1
ATOM 5712 N N . LEU A 1 725 ? 17.527 3.285 20.097 1.00 81.00 725 LEU A N 1
ATOM 5713 C CA . LEU A 1 725 ? 18.248 4.161 19.172 1.00 81.00 725 LEU A CA 1
ATOM 5714 C C . LEU A 1 725 ? 17.603 4.185 17.782 1.00 81.00 725 LEU A C 1
ATOM 5716 O O . LEU A 1 725 ? 17.462 5.261 17.219 1.00 81.00 725 LEU A O 1
ATOM 5720 N N . LYS A 1 726 ? 17.150 3.030 17.269 1.00 78.50 726 LYS A N 1
ATOM 5721 C CA . LYS A 1 726 ? 16.420 2.961 15.994 1.00 78.50 726 LYS A CA 1
ATOM 5722 C C . LYS A 1 726 ? 15.110 3.747 16.041 1.00 78.50 726 LYS A C 1
ATOM 5724 O O . LYS A 1 726 ? 14.817 4.453 15.092 1.00 78.50 726 LYS A O 1
ATOM 5729 N N . LEU A 1 727 ? 14.328 3.621 17.114 1.00 81.56 727 LEU A N 1
ATOM 5730 C CA . LEU A 1 727 ? 13.051 4.326 17.255 1.00 81.56 727 LEU A CA 1
ATOM 5731 C C . LEU A 1 727 ? 13.256 5.845 17.333 1.00 81.56 727 LEU A C 1
ATOM 5733 O O . LEU A 1 727 ? 12.552 6.587 16.661 1.00 81.56 727 LEU A O 1
ATOM 5737 N N . VAL A 1 728 ? 14.223 6.312 18.129 1.00 82.38 728 VAL A N 1
ATOM 5738 C CA . VAL A 1 728 ? 14.483 7.756 18.279 1.00 82.38 728 VAL A CA 1
ATOM 5739 C C . VAL A 1 728 ? 15.200 8.374 17.077 1.00 82.38 728 VAL A C 1
ATOM 5741 O O . VAL A 1 728 ? 15.216 9.594 16.970 1.00 82.38 728 VAL A O 1
ATOM 5744 N N . SER A 1 729 ? 15.791 7.567 16.187 1.00 77.00 729 SER A N 1
ATOM 5745 C CA . SER A 1 729 ? 16.393 8.040 14.935 1.00 77.00 729 SER A CA 1
ATOM 5746 C C . SER A 1 729 ? 15.425 8.047 13.748 1.00 77.00 729 SER A C 1
ATOM 5748 O O . SER A 1 729 ? 15.823 8.458 12.662 1.00 77.00 729 SER A O 1
ATOM 5750 N N . MET A 1 730 ? 14.194 7.543 13.901 1.00 76.38 730 MET A N 1
ATOM 5751 C CA . MET A 1 730 ? 13.191 7.601 12.832 1.00 76.38 730 MET A CA 1
ATOM 5752 C C . MET A 1 730 ? 12.713 9.046 12.615 1.00 76.38 730 MET A C 1
ATOM 5754 O O . MET A 1 730 ? 12.517 9.760 13.602 1.00 76.38 730 MET A O 1
ATOM 5758 N N . PRO A 1 731 ? 12.464 9.467 11.358 1.00 75.38 731 PRO A N 1
ATOM 5759 C CA . PRO A 1 731 ? 11.780 10.725 11.083 1.00 75.38 731 PRO A CA 1
ATOM 5760 C C . PRO A 1 731 ? 10.423 10.768 11.793 1.00 75.38 731 PRO A C 1
ATOM 5762 O O . PRO A 1 731 ? 9.642 9.814 11.713 1.00 75.38 731 PRO A O 1
ATOM 5765 N N . LEU A 1 732 ? 10.146 11.867 12.497 1.00 77.62 732 LEU A N 1
ATOM 5766 C CA . LEU A 1 732 ? 8.854 12.076 13.142 1.00 77.62 732 LEU A CA 1
ATOM 5767 C C . LEU A 1 732 ? 7.760 12.199 12.076 1.00 77.62 732 LEU A C 1
ATOM 5769 O O . LEU A 1 732 ? 7.915 12.903 11.083 1.00 77.62 732 LEU A O 1
ATOM 5773 N N . SER A 1 733 ? 6.659 11.483 12.281 1.00 81.62 733 SER A N 1
ATOM 5774 C CA . SER A 1 733 ? 5.465 11.532 11.436 1.00 81.62 733 SER A CA 1
ATOM 5775 C C . SER A 1 733 ? 4.232 11.210 12.276 1.00 81.62 733 SER A C 1
ATOM 5777 O O . SER A 1 733 ? 4.343 10.509 13.288 1.00 81.62 733 SER A O 1
ATOM 5779 N N . ALA A 1 734 ? 3.053 11.666 11.846 1.00 75.94 734 ALA A N 1
ATOM 5780 C CA . ALA A 1 734 ? 1.794 11.358 12.519 1.00 75.94 734 ALA A CA 1
ATOM 5781 C C . ALA A 1 734 ? 1.576 9.839 12.610 1.00 75.94 734 ALA A C 1
ATOM 5783 O O . ALA A 1 734 ? 1.312 9.314 13.686 1.00 75.94 734 ALA A O 1
ATOM 5784 N N . GLY A 1 735 ? 1.839 9.105 11.522 1.00 71.00 735 GLY A N 1
ATOM 5785 C CA . GLY A 1 735 ? 1.737 7.644 11.505 1.00 71.00 735 GLY A CA 1
ATOM 5786 C C . GLY A 1 735 ? 2.656 6.940 12.511 1.00 71.00 735 GLY A C 1
ATOM 5787 O O . GLY A 1 735 ? 2.257 5.942 13.113 1.00 71.00 735 GLY A O 1
ATOM 5788 N N . LEU A 1 736 ? 3.860 7.471 12.755 1.00 83.75 736 LEU A N 1
ATOM 5789 C CA . LEU A 1 736 ? 4.744 6.966 13.807 1.00 83.75 736 LEU A CA 1
ATOM 5790 C C . LEU A 1 736 ? 4.150 7.202 15.200 1.00 83.75 736 LEU A C 1
ATOM 5792 O O . LEU A 1 736 ? 4.172 6.287 16.026 1.00 83.75 736 LEU A O 1
ATOM 5796 N N . LEU A 1 737 ? 3.610 8.398 15.455 1.00 84.31 737 LEU A N 1
ATOM 5797 C CA . LEU A 1 737 ? 2.973 8.739 16.729 1.00 84.31 737 LEU A CA 1
ATOM 5798 C C . LEU A 1 737 ? 1.738 7.872 16.988 1.00 84.31 737 LEU A C 1
ATOM 5800 O O . LEU A 1 737 ? 1.628 7.301 18.070 1.00 84.31 737 LEU A O 1
ATOM 5804 N N . VAL A 1 738 ? 0.869 7.700 15.990 1.00 78.75 738 VAL A N 1
ATOM 5805 C CA . VAL A 1 738 ? -0.342 6.867 16.066 1.00 78.75 738 VAL A CA 1
ATOM 5806 C C . VAL A 1 738 ? 0.014 5.413 16.364 1.00 78.75 738 VAL A C 1
ATOM 5808 O O . VAL A 1 738 ? -0.517 4.826 17.309 1.00 78.75 738 VAL A O 1
ATOM 5811 N N . ALA A 1 739 ? 0.959 4.833 15.621 1.00 70.50 739 ALA A N 1
ATOM 5812 C CA . ALA A 1 739 ? 1.378 3.448 15.812 1.00 70.50 739 ALA A CA 1
ATOM 5813 C C . ALA A 1 739 ? 2.013 3.209 17.190 1.00 70.50 739 ALA A C 1
ATOM 5815 O O . ALA A 1 739 ? 1.682 2.247 17.888 1.00 70.50 739 ALA A O 1
ATOM 5816 N N . ALA A 1 740 ? 2.917 4.100 17.601 1.00 83.06 740 ALA A N 1
ATOM 5817 C CA . ALA A 1 740 ? 3.589 4.000 18.886 1.00 83.06 740 ALA A CA 1
ATOM 5818 C C . ALA A 1 740 ? 2.626 4.242 20.059 1.00 83.06 740 ALA A C 1
ATOM 5820 O O . ALA A 1 740 ? 2.690 3.519 21.054 1.00 83.06 740 ALA A O 1
ATOM 5821 N N . ALA A 1 741 ? 1.709 5.208 19.945 1.00 86.94 741 ALA A N 1
ATOM 5822 C CA . ALA A 1 741 ? 0.695 5.465 20.960 1.00 86.94 741 ALA A CA 1
ATOM 5823 C C . ALA A 1 741 ? -0.266 4.278 21.090 1.00 86.94 741 ALA A C 1
ATOM 5825 O O . ALA A 1 741 ? -0.529 3.824 22.202 1.00 86.94 741 ALA A O 1
ATOM 5826 N N . SER A 1 742 ? -0.706 3.703 19.968 1.00 79.31 742 SER A N 1
ATOM 5827 C CA . SER A 1 742 ? -1.565 2.513 19.941 1.00 79.31 742 SER A CA 1
ATOM 5828 C C . SER A 1 742 ? -0.916 1.312 20.639 1.00 79.31 742 SER A C 1
ATOM 5830 O O . SER A 1 742 ? -1.560 0.648 21.452 1.00 79.31 742 SER A O 1
ATOM 5832 N N . ALA A 1 743 ? 0.378 1.065 20.398 1.00 78.69 743 ALA A N 1
ATOM 5833 C CA . ALA A 1 743 ? 1.132 -0.002 21.067 1.00 78.69 743 ALA A CA 1
ATOM 5834 C C . ALA A 1 743 ? 1.189 0.177 22.590 1.00 78.69 743 ALA A C 1
ATOM 5836 O O . ALA A 1 743 ? 1.090 -0.785 23.354 1.00 78.69 743 ALA A O 1
ATOM 5837 N N . LEU A 1 744 ? 1.350 1.419 23.045 1.00 85.44 744 LEU A N 1
ATOM 5838 C CA . LEU A 1 744 ? 1.447 1.746 24.464 1.00 85.44 744 LEU A CA 1
ATOM 5839 C C . LEU A 1 744 ? 0.076 1.741 25.154 1.00 85.44 744 LEU A C 1
ATOM 5841 O O . LEU A 1 744 ? -0.018 1.231 26.270 1.00 85.44 744 LEU A O 1
ATOM 5845 N N . ARG A 1 745 ? -0.985 2.220 24.486 1.00 85.00 745 ARG A N 1
ATOM 5846 C CA . ARG A 1 745 ? -2.374 2.166 24.980 1.00 85.00 745 ARG A CA 1
ATOM 5847 C C . ARG A 1 745 ? -2.871 0.731 25.166 1.00 85.00 745 ARG A C 1
ATOM 5849 O O . ARG A 1 745 ? -3.654 0.487 26.077 1.00 85.00 745 ARG A O 1
ATOM 5856 N N . GLN A 1 746 ? -2.407 -0.222 24.350 1.00 78.25 746 GLN A N 1
ATOM 5857 C CA . GLN A 1 746 ? -2.797 -1.632 24.488 1.00 78.25 746 GLN A CA 1
ATOM 5858 C C . GLN A 1 746 ? -2.288 -2.262 25.797 1.00 78.25 746 GLN A C 1
ATOM 5860 O O . GLN A 1 746 ? -2.919 -3.162 26.341 1.00 78.25 746 GLN A O 1
ATOM 5865 N N . LYS A 1 747 ? -1.138 -1.804 26.303 1.00 79.25 747 LYS A N 1
ATOM 5866 C CA . LYS A 1 747 ? -0.471 -2.372 27.488 1.00 79.25 747 LYS A CA 1
ATOM 5867 C C . LYS A 1 747 ? -0.548 -1.481 28.724 1.00 79.25 747 LYS A C 1
ATOM 5869 O O . LYS A 1 747 ? 0.111 -1.779 29.721 1.00 79.25 747 LYS A O 1
ATOM 5874 N N . MET A 1 748 ? -1.258 -0.360 28.638 1.00 88.94 748 MET A N 1
ATOM 5875 C CA . MET A 1 748 ? -1.425 0.527 29.781 1.00 88.94 748 MET A CA 1
ATOM 5876 C C . MET A 1 748 ? -2.394 -0.092 30.786 1.00 88.94 748 MET A C 1
ATOM 5878 O O . MET A 1 748 ? -3.313 -0.808 30.398 1.00 88.94 748 MET A O 1
ATOM 5882 N N . ILE A 1 749 ? -2.202 0.213 32.063 1.00 92.50 749 ILE A N 1
ATOM 5883 C CA . ILE A 1 749 ? -3.168 -0.092 33.115 1.00 92.50 749 ILE A CA 1
ATOM 5884 C C . ILE A 1 749 ? -4.210 1.036 33.082 1.00 92.50 749 ILE A C 1
ATOM 5886 O O . ILE A 1 749 ? -3.846 2.172 33.397 1.00 92.50 749 ILE A O 1
ATOM 5890 N N . PRO A 1 750 ? -5.449 0.781 32.627 1.00 91.94 750 PRO A N 1
ATOM 5891 C CA . PRO A 1 750 ? -6.447 1.830 32.450 1.00 91.94 750 PRO A CA 1
ATOM 5892 C C . PRO A 1 750 ? -7.045 2.274 33.790 1.00 91.94 750 PRO A C 1
ATOM 5894 O O . PRO A 1 750 ? -6.991 1.539 34.776 1.00 91.94 750 PRO A O 1
ATOM 5897 N N . VAL A 1 751 ? -7.663 3.456 33.793 1.00 91.50 751 VAL A N 1
ATOM 5898 C CA . VAL A 1 751 ? -8.492 3.947 34.904 1.00 91.50 751 VAL A CA 1
ATOM 5899 C C . VAL A 1 751 ? -9.902 4.166 34.378 1.00 91.50 751 VAL A C 1
ATOM 5901 O O . VAL A 1 751 ? -10.138 5.048 33.558 1.00 91.50 751 VAL A O 1
ATOM 5904 N N . GLU A 1 752 ? -10.847 3.340 34.816 1.00 87.88 752 GLU A N 1
ATOM 5905 C CA . GLU A 1 752 ? -12.234 3.417 34.354 1.00 87.88 752 GLU A CA 1
ATOM 5906 C C . GLU A 1 752 ? -13.017 4.461 35.150 1.00 87.88 752 GLU A C 1
ATOM 5908 O O . GLU A 1 752 ? -13.438 4.217 36.284 1.00 87.88 752 GLU A O 1
ATOM 5913 N N . LEU A 1 753 ? -13.220 5.630 34.548 1.00 88.31 753 LEU A N 1
ATOM 5914 C CA . LEU A 1 753 ? -13.956 6.730 35.161 1.00 88.31 753 LEU A CA 1
ATOM 5915 C C . LEU A 1 753 ? -15.466 6.600 34.940 1.00 88.31 753 LEU A C 1
ATOM 5917 O O . LEU A 1 753 ? -15.927 6.097 33.920 1.00 88.31 753 LEU A O 1
ATOM 5921 N N . SER A 1 754 ? -16.248 7.097 35.900 1.00 77.00 754 SER A N 1
ATOM 5922 C CA . SER A 1 754 ? -17.719 7.101 35.858 1.00 77.00 754 SER A CA 1
ATOM 5923 C C . SER A 1 754 ? -18.311 8.111 34.868 1.00 77.00 754 SER A C 1
ATOM 5925 O O . SER A 1 754 ? -19.514 8.096 34.606 1.00 77.00 754 SER A O 1
ATOM 5927 N N . ALA A 1 755 ? -17.480 9.002 34.329 1.00 78.62 755 ALA A N 1
ATOM 5928 C CA . ALA A 1 755 ? -17.858 9.982 33.331 1.00 78.62 755 ALA A CA 1
ATOM 5929 C C . ALA A 1 755 ? -16.642 10.475 32.547 1.00 78.62 755 ALA A C 1
ATOM 5931 O O . ALA A 1 755 ? -15.510 10.404 33.027 1.00 78.62 755 ALA A O 1
ATOM 5932 N N . ASP A 1 756 ? -16.914 11.035 31.372 1.00 81.38 756 ASP A N 1
ATOM 5933 C CA . ASP A 1 756 ? -15.905 11.677 30.540 1.00 81.38 756 ASP A CA 1
ATOM 5934 C C . ASP A 1 756 ? -15.281 12.904 31.232 1.00 81.38 756 ASP A C 1
ATOM 5936 O O . ASP A 1 756 ? -15.898 13.551 32.091 1.00 81.38 756 ASP A O 1
ATOM 5940 N N . ALA A 1 757 ? -14.035 13.197 30.872 1.00 89.81 757 ALA A N 1
ATOM 5941 C CA . ALA A 1 757 ? -13.191 14.188 31.525 1.00 89.81 757 ALA A CA 1
ATOM 5942 C C . ALA A 1 757 ? -12.296 14.910 30.512 1.00 89.81 757 ALA A C 1
ATOM 5944 O O . ALA A 1 757 ? -12.256 14.570 29.333 1.00 89.81 757 ALA A O 1
ATOM 5945 N N . ILE A 1 758 ? -11.570 15.921 30.982 1.00 91.50 758 ILE A N 1
ATOM 5946 C CA . ILE A 1 758 ? -10.609 16.682 30.181 1.00 91.50 758 ILE A CA 1
ATOM 5947 C C . ILE A 1 758 ? -9.202 16.427 30.711 1.00 91.50 758 ILE A C 1
ATOM 5949 O O . ILE A 1 758 ? -8.993 16.357 31.926 1.00 91.50 758 ILE A O 1
ATOM 5953 N N . ASP A 1 759 ? -8.235 16.338 29.802 1.00 92.62 759 ASP A N 1
ATOM 5954 C CA . ASP A 1 759 ? -6.809 16.381 30.129 1.00 92.62 759 ASP A CA 1
ATOM 5955 C C . ASP A 1 759 ? -6.150 17.635 29.546 1.00 92.62 759 ASP A C 1
ATOM 5957 O O . ASP A 1 759 ? -6.480 18.094 28.452 1.00 92.62 759 ASP A O 1
ATOM 5961 N N . THR A 1 760 ? -5.197 18.189 30.287 1.00 89.94 760 THR A N 1
ATOM 5962 C CA . THR A 1 760 ? -4.342 19.283 29.824 1.00 89.94 760 THR A CA 1
ATOM 5963 C C . THR A 1 760 ? -2.897 18.890 30.078 1.00 89.94 760 THR A C 1
ATOM 5965 O O . THR A 1 760 ? -2.508 18.624 31.216 1.00 89.94 760 THR A O 1
ATOM 5968 N N . CYS A 1 761 ? -2.064 18.830 29.044 1.00 85.69 761 CYS A N 1
ATOM 5969 C CA . CYS A 1 761 ? -0.681 18.383 29.196 1.00 85.69 761 CYS A CA 1
ATOM 5970 C C . CYS A 1 761 ? 0.252 19.014 28.160 1.00 85.69 761 CYS A C 1
ATOM 5972 O O . CYS A 1 761 ? -0.139 19.261 27.027 1.00 85.69 761 CYS A O 1
ATOM 5974 N N . GLY A 1 762 ? 1.505 19.248 28.546 1.00 81.69 762 GLY A N 1
ATOM 5975 C CA . GLY A 1 762 ? 2.574 19.624 27.621 1.00 81.69 762 GLY A CA 1
ATOM 5976 C C . GLY A 1 762 ? 3.396 18.403 27.209 1.00 81.69 762 GLY A C 1
ATOM 5977 O O . GLY A 1 762 ? 3.546 17.451 27.981 1.00 81.69 762 GLY A O 1
ATOM 5978 N N . THR A 1 763 ? 3.969 18.434 26.008 1.00 79.25 763 THR A N 1
ATOM 5979 C CA . THR A 1 763 ? 4.934 17.422 25.531 1.00 79.25 763 THR A CA 1
ATOM 5980 C C . THR A 1 763 ? 6.232 17.429 26.347 1.00 79.25 763 THR A C 1
ATOM 5982 O O . THR A 1 763 ? 6.943 16.417 26.422 1.00 79.25 763 THR A O 1
ATOM 5985 N N . GLY A 1 764 ? 6.534 18.555 27.003 1.00 70.81 764 GLY A N 1
ATOM 5986 C CA . GLY A 1 764 ? 7.704 18.751 27.839 1.00 70.81 764 GLY A CA 1
ATOM 5987 C C . GLY A 1 764 ? 9.021 18.775 27.055 1.00 70.81 764 GLY A C 1
ATOM 5988 O O . GLY A 1 764 ? 9.250 18.037 26.096 1.00 70.81 764 GLY A O 1
ATOM 5989 N N . GLY A 1 765 ? 9.966 19.586 27.536 1.00 59.66 765 GLY A N 1
ATOM 5990 C CA . GLY A 1 765 ? 11.308 19.689 26.943 1.00 59.66 765 GLY A CA 1
ATOM 5991 C C . GLY A 1 765 ? 11.509 20.901 26.033 1.00 59.66 765 GLY A C 1
ATOM 5992 O O . GLY A 1 765 ? 12.479 20.916 25.286 1.00 59.66 765 GLY A O 1
ATOM 5993 N N . SER A 1 766 ? 10.655 21.918 26.155 1.00 56.62 766 SER A N 1
ATOM 5994 C CA . SER A 1 766 ? 10.704 23.239 25.505 1.00 56.62 766 SER A CA 1
ATOM 5995 C C . SER A 1 766 ? 11.996 24.048 25.740 1.00 56.62 766 SER A C 1
ATOM 5997 O O . SER A 1 766 ? 12.152 25.133 25.195 1.00 56.62 766 SER A O 1
ATOM 5999 N N . GLY A 1 767 ? 12.969 23.559 26.522 1.00 58.09 767 GLY A N 1
ATOM 6000 C CA . GLY A 1 767 ? 14.233 24.259 26.826 1.00 58.09 767 GLY A CA 1
ATOM 6001 C C . GLY A 1 767 ? 14.073 25.512 27.704 1.00 58.09 767 GLY A C 1
ATOM 6002 O O . GLY A 1 767 ? 14.952 25.807 28.507 1.00 58.09 767 GLY A O 1
ATOM 6003 N N . LYS A 1 768 ? 12.923 26.183 27.610 1.00 64.94 768 LYS A N 1
ATOM 6004 C CA . LYS A 1 768 ? 12.431 27.307 28.404 1.00 64.94 768 LYS A CA 1
ATOM 6005 C C . LYS A 1 768 ? 11.199 26.813 29.157 1.00 64.94 768 LYS A C 1
ATOM 6007 O O . LYS A 1 768 ? 10.317 26.234 28.532 1.00 64.94 768 LYS A O 1
ATOM 6012 N N . LYS A 1 769 ? 11.148 26.961 30.482 1.00 66.75 769 LYS A N 1
ATOM 6013 C CA . LYS A 1 769 ? 10.013 26.463 31.275 1.00 66.75 769 LYS A CA 1
ATOM 6014 C C . LYS A 1 769 ? 9.465 27.533 32.206 1.00 66.75 769 LYS A C 1
ATOM 6016 O O . LYS A 1 769 ? 10.190 28.098 33.022 1.00 66.75 769 LYS A O 1
ATOM 6021 N N . THR A 1 770 ? 8.170 27.757 32.090 1.00 72.25 770 THR A N 1
ATOM 6022 C CA . THR A 1 770 ? 7.341 28.539 33.004 1.00 72.25 770 THR A CA 1
ATOM 6023 C C . THR A 1 770 ? 7.027 27.733 34.270 1.00 72.25 770 THR A C 1
ATOM 6025 O O . THR A 1 770 ? 7.645 26.698 34.550 1.00 72.25 770 THR A O 1
ATOM 6028 N N . ILE A 1 771 ? 6.111 28.233 35.095 1.00 84.12 771 ILE A N 1
ATOM 6029 C CA . ILE A 1 771 ? 5.573 27.486 36.238 1.00 84.12 771 ILE A CA 1
ATOM 6030 C C . ILE A 1 771 ? 4.841 26.216 35.776 1.00 84.12 771 ILE A C 1
ATOM 6032 O O . ILE A 1 771 ? 4.559 26.030 34.599 1.00 84.12 771 ILE A O 1
ATOM 6036 N N . ASN A 1 772 ? 4.499 25.315 36.699 1.00 85.62 772 ASN A N 1
ATOM 6037 C CA . ASN A 1 772 ? 3.722 24.114 36.379 1.00 85.62 772 ASN A CA 1
ATOM 6038 C C . ASN A 1 772 ? 2.234 24.434 36.094 1.00 85.62 772 ASN A C 1
ATOM 6040 O O . ASN A 1 772 ? 1.332 24.038 36.840 1.00 85.62 772 ASN A O 1
ATOM 6044 N N . THR A 1 773 ? 1.986 25.164 35.006 1.00 87.81 773 THR A N 1
ATOM 6045 C CA . THR A 1 773 ? 0.696 25.749 34.624 1.00 87.81 773 THR A CA 1
ATOM 6046 C C . THR A 1 773 ? -0.394 24.690 34.521 1.00 87.81 773 THR A C 1
ATOM 6048 O O . THR A 1 773 ? -1.424 24.804 35.180 1.00 87.81 773 THR A O 1
ATOM 6051 N N . SER A 1 774 ? -0.154 23.607 33.773 1.00 89.31 774 SER A N 1
ATOM 6052 C CA . SER A 1 774 ? -1.171 22.570 33.525 1.00 89.31 774 SER A CA 1
ATOM 6053 C C . SER A 1 774 ? -1.682 21.875 34.798 1.00 89.31 774 SER A C 1
ATOM 6055 O O . SER A 1 774 ? -2.828 21.435 34.842 1.00 89.31 774 SER A O 1
ATOM 6057 N N . THR A 1 775 ? -0.864 21.775 35.855 1.00 92.38 775 THR A N 1
ATOM 6058 C CA . THR A 1 775 ? -1.302 21.198 37.142 1.00 92.38 775 THR A CA 1
ATOM 6059 C C . THR A 1 775 ? -2.272 22.125 37.858 1.00 92.38 775 THR A C 1
ATOM 6061 O O . THR A 1 775 ? -3.283 21.671 38.381 1.00 92.38 775 THR A O 1
ATOM 6064 N N . LEU A 1 776 ? -2.001 23.428 37.857 1.00 93.44 776 LEU A N 1
ATOM 6065 C CA . LEU A 1 776 ? -2.883 24.400 38.491 1.00 93.44 776 LEU A CA 1
ATOM 6066 C C . LEU A 1 776 ? -4.152 24.650 37.665 1.00 93.44 776 LEU A C 1
ATOM 6068 O O . LEU A 1 776 ? -5.237 24.735 38.233 1.00 93.44 776 LEU A O 1
ATOM 6072 N N . VAL A 1 777 ? -4.039 24.662 36.333 1.00 94.81 777 VAL A N 1
ATOM 6073 C CA . VAL A 1 777 ? -5.183 24.693 35.406 1.00 94.81 777 VAL A CA 1
ATOM 6074 C C . VAL A 1 777 ? -6.151 23.546 35.693 1.00 94.81 777 VAL A C 1
ATOM 6076 O O . VAL A 1 777 ? -7.350 23.786 35.778 1.00 94.81 777 VAL A O 1
ATOM 6079 N N . ALA A 1 778 ? -5.654 22.326 35.930 1.00 95.12 778 ALA A N 1
ATOM 6080 C CA . ALA A 1 778 ? -6.498 21.190 36.299 1.00 95.12 778 ALA A CA 1
ATOM 6081 C C . ALA A 1 778 ? -7.354 21.467 37.551 1.00 95.12 778 ALA A C 1
ATOM 6083 O O . ALA A 1 778 ? -8.556 21.203 37.540 1.00 95.12 778 ALA A O 1
ATOM 6084 N N . PHE A 1 779 ? -6.778 22.070 38.598 1.00 96.44 779 PHE A N 1
ATOM 6085 C CA . PHE A 1 779 ? -7.539 22.458 39.791 1.00 96.44 779 PHE A CA 1
ATOM 6086 C C . PHE A 1 779 ? -8.522 23.605 39.529 1.00 96.44 779 PHE A C 1
ATOM 6088 O O . PHE A 1 779 ? -9.627 23.570 40.063 1.00 96.44 779 PHE A O 1
ATOM 6095 N N . VAL A 1 780 ? -8.169 24.595 38.702 1.00 95.50 780 VAL A N 1
ATOM 6096 C CA . VAL A 1 780 ? -9.087 25.689 38.319 1.00 95.50 780 VAL A CA 1
ATOM 6097 C C . VAL A 1 780 ? -10.305 25.145 37.566 1.00 95.50 780 VAL A C 1
ATOM 6099 O O . VAL A 1 780 ? -11.441 25.499 37.892 1.00 95.50 780 VAL A O 1
ATOM 6102 N N . LEU A 1 781 ? -10.080 24.250 36.601 1.00 93.62 781 LEU A N 1
ATOM 6103 C CA . LEU A 1 781 ? -11.135 23.574 35.844 1.00 93.62 781 LEU A CA 1
ATOM 6104 C C . LEU A 1 781 ? -12.070 22.797 36.779 1.00 93.62 781 LEU A C 1
ATOM 6106 O O . LEU A 1 781 ? -13.286 22.999 36.750 1.00 93.62 781 LEU A O 1
ATOM 6110 N N . ALA A 1 782 ? -11.501 21.963 37.651 1.00 94.38 782 ALA A N 1
ATOM 6111 C CA . ALA A 1 782 ? -12.272 21.127 38.562 1.00 94.38 782 ALA A CA 1
ATOM 6112 C C . ALA A 1 782 ? -13.028 21.924 39.634 1.00 94.38 782 ALA A C 1
ATOM 6114 O O . ALA A 1 782 ? -14.198 21.653 39.900 1.00 94.38 782 ALA A O 1
ATOM 6115 N N . ALA A 1 783 ? -12.420 22.980 40.179 1.00 95.00 783 ALA A N 1
ATOM 6116 C CA . ALA A 1 783 ? -13.082 23.890 41.114 1.00 95.00 783 ALA A CA 1
ATOM 6117 C C . ALA A 1 783 ? -14.254 24.660 40.472 1.00 95.00 783 ALA A C 1
ATOM 6119 O O . ALA A 1 783 ? -15.151 25.119 41.181 1.00 95.00 783 ALA A O 1
ATOM 6120 N N . SER A 1 784 ? -14.268 24.765 39.138 1.00 90.25 784 SER A N 1
ATOM 6121 C CA . SER A 1 784 ? -15.364 25.346 38.349 1.00 90.25 784 SER A CA 1
ATOM 6122 C C . SER A 1 784 ? -16.421 24.319 37.921 1.00 90.25 784 SER A C 1
ATOM 6124 O O . SER A 1 784 ? -17.345 24.667 37.186 1.00 90.25 784 SER A O 1
ATOM 6126 N N . GLY A 1 785 ? -16.287 23.057 38.345 1.00 88.44 785 GLY A N 1
ATOM 6127 C CA . GLY A 1 785 ? -17.225 21.971 38.052 1.00 88.44 785 GLY A CA 1
ATOM 6128 C C . GLY A 1 785 ? -16.904 21.137 36.808 1.00 88.44 785 GLY A C 1
ATOM 6129 O O . GLY A 1 785 ? -17.684 20.245 36.474 1.00 88.44 785 GLY A O 1
ATOM 6130 N N . ALA A 1 786 ? -15.785 21.382 36.117 1.00 90.31 786 ALA A N 1
ATOM 6131 C CA . ALA A 1 786 ? -15.347 20.496 35.039 1.00 90.31 786 ALA A CA 1
ATOM 6132 C C . ALA A 1 786 ? -14.776 19.189 35.611 1.00 90.31 786 ALA A C 1
ATOM 6134 O O . ALA A 1 786 ? -14.168 19.175 36.676 1.00 90.31 786 ALA A O 1
ATOM 6135 N N . ARG A 1 787 ? -14.931 18.082 34.885 1.00 92.69 787 ARG A N 1
ATOM 6136 C CA . ARG A 1 787 ? -14.302 16.811 35.256 1.00 92.69 787 ARG A CA 1
ATOM 6137 C C . ARG A 1 787 ? -12.915 16.714 34.637 1.00 92.69 787 ARG A C 1
ATOM 6139 O O . ARG A 1 787 ? -12.773 16.900 33.430 1.00 92.69 787 ARG A O 1
ATOM 6146 N N . VAL A 1 788 ? -11.899 16.431 35.446 1.00 94.62 788 VAL A N 1
ATOM 6147 C CA . VAL A 1 788 ? -10.493 16.479 35.022 1.00 94.62 788 VAL A CA 1
ATOM 6148 C C . VAL A 1 788 ? -9.783 15.173 35.348 1.00 94.62 788 VAL A C 1
ATOM 6150 O O . VAL A 1 788 ? -9.710 14.760 36.501 1.00 94.62 788 VAL A O 1
ATOM 6153 N N . ALA A 1 789 ? -9.213 14.533 34.335 1.00 94.94 789 ALA A N 1
ATOM 6154 C CA . ALA A 1 789 ? -8.426 13.319 34.500 1.00 94.94 789 ALA A CA 1
ATOM 6155 C C . ALA A 1 789 ? -7.055 13.553 33.882 1.00 94.94 789 ALA A C 1
ATOM 6157 O O . ALA A 1 789 ? -6.834 13.310 32.697 1.00 94.94 789 ALA A O 1
ATOM 6158 N N . LYS A 1 790 ? -6.143 14.086 34.693 1.00 94.12 790 LYS A N 1
ATOM 6159 C CA . LYS A 1 790 ? -4.864 14.592 34.213 1.00 94.12 790 LYS A CA 1
ATOM 6160 C C . LYS A 1 790 ? -3.796 13.511 34.232 1.00 94.12 790 LYS A C 1
ATOM 6162 O O . LYS A 1 790 ? -3.456 12.981 35.290 1.00 94.12 790 LYS A O 1
ATOM 6167 N N . HIS A 1 791 ? -3.214 13.229 33.072 1.00 93.31 791 HIS A N 1
ATOM 6168 C CA . HIS A 1 791 ? -2.070 12.332 32.966 1.00 93.31 791 HIS A CA 1
ATOM 6169 C C . HIS A 1 791 ? -0.760 13.124 33.058 1.00 93.31 791 HIS A C 1
ATOM 6171 O O . HIS A 1 791 ? -0.621 14.226 32.519 1.00 93.31 791 HIS A O 1
ATOM 6177 N N . GLY A 1 792 ? 0.231 12.589 33.773 1.00 89.38 792 GLY A N 1
ATOM 6178 C CA . GLY A 1 792 ? 1.489 13.302 33.962 1.00 89.38 792 GLY A CA 1
ATOM 6179 C C . GLY A 1 792 ? 2.646 12.428 34.413 1.00 89.38 792 GLY A C 1
ATOM 6180 O O . GLY A 1 792 ? 2.495 11.269 34.788 1.00 89.38 792 GLY A O 1
ATOM 6181 N N . ASN A 1 793 ? 3.842 13.014 34.392 1.00 87.44 793 ASN A N 1
ATOM 6182 C CA . ASN A 1 793 ? 5.061 12.360 34.852 1.00 87.44 793 ASN A CA 1
ATOM 6183 C C . ASN A 1 793 ? 5.952 13.337 35.636 1.00 87.44 793 ASN A C 1
ATOM 6185 O O . ASN A 1 793 ? 5.689 14.544 35.700 1.00 87.44 793 ASN A O 1
ATOM 6189 N N . ARG A 1 794 ? 7.021 12.803 36.224 1.00 86.62 794 ARG A N 1
ATOM 6190 C CA . ARG A 1 794 ? 8.132 13.581 36.779 1.00 86.62 794 ARG A CA 1
ATOM 6191 C C . ARG A 1 794 ? 8.982 14.191 35.669 1.00 86.62 794 ARG A C 1
ATOM 6193 O O . ARG A 1 794 ? 9.005 13.701 34.536 1.00 86.62 794 ARG A O 1
ATOM 6200 N N . SER A 1 795 ? 9.708 15.253 35.995 1.00 77.56 795 SER A N 1
ATOM 6201 C CA . SER A 1 795 ? 10.629 15.898 35.066 1.00 77.56 795 SER A CA 1
ATOM 6202 C C . SER A 1 795 ? 11.837 15.007 34.788 1.00 77.56 795 SER A C 1
ATOM 6204 O O . SER A 1 795 ? 12.558 14.598 35.695 1.00 77.56 795 SER A O 1
ATOM 6206 N N . ALA A 1 796 ? 12.113 14.760 33.507 1.00 63.56 796 ALA A N 1
ATOM 6207 C CA . ALA A 1 796 ? 13.336 14.080 33.084 1.00 63.56 796 ALA A CA 1
ATOM 6208 C C . ALA A 1 796 ? 14.579 14.997 33.112 1.00 63.56 796 ALA A C 1
ATOM 6210 O O . ALA A 1 796 ? 15.698 14.494 33.080 1.00 63.56 796 ALA A O 1
ATOM 6211 N N . SER A 1 797 ? 14.387 16.325 33.152 1.00 56.16 797 SER A N 1
ATOM 6212 C CA . SER A 1 797 ? 15.429 17.344 32.933 1.00 56.16 797 SER A CA 1
ATOM 6213 C C . SER A 1 797 ? 15.679 18.270 34.137 1.00 56.16 797 SER A C 1
ATOM 6215 O O . SER A 1 797 ? 16.310 19.307 33.973 1.00 56.16 797 SER A O 1
ATOM 6217 N N . GLY A 1 798 ? 15.163 17.940 35.328 1.00 55.66 798 GLY A N 1
ATOM 6218 C CA . GLY A 1 798 ? 15.564 18.564 36.603 1.00 55.66 798 GLY A CA 1
ATOM 6219 C C . GLY A 1 798 ? 14.690 19.694 37.175 1.00 55.66 798 GLY A C 1
ATOM 6220 O O . GLY A 1 798 ? 14.659 19.845 38.388 1.00 55.66 798 GLY A O 1
ATOM 6221 N N . ASN A 1 799 ? 13.911 20.434 36.376 1.00 60.78 799 ASN A N 1
ATOM 6222 C CA . ASN A 1 799 ? 13.261 21.678 36.857 1.00 60.78 799 ASN A CA 1
ATOM 6223 C C . ASN A 1 799 ? 11.744 21.575 37.168 1.00 60.78 799 ASN A C 1
ATOM 6225 O O . ASN A 1 799 ? 11.003 22.488 36.844 1.00 60.78 799 ASN A O 1
ATOM 6229 N N . CYS A 1 800 ? 11.286 20.488 37.809 1.00 78.38 800 CYS A N 1
ATOM 6230 C CA . CYS A 1 800 ? 9.888 20.228 38.241 1.00 78.38 800 CYS A CA 1
ATOM 6231 C C . CYS A 1 800 ? 8.901 19.724 37.159 1.00 78.38 800 CYS A C 1
ATOM 6233 O O . CYS A 1 800 ? 8.619 20.397 36.171 1.00 78.38 800 CYS A O 1
ATOM 6235 N N . GLY A 1 801 ? 8.372 18.507 37.336 1.00 85.31 801 GLY A N 1
ATOM 6236 C CA . GLY A 1 801 ? 7.236 17.946 36.594 1.00 85.31 801 GLY A CA 1
ATOM 6237 C C . GLY A 1 801 ? 5.964 17.913 37.447 1.00 85.31 801 GLY A C 1
ATOM 6238 O O . GLY A 1 801 ? 6.004 18.209 38.637 1.00 85.31 801 GLY A O 1
ATOM 6239 N N . CYS A 1 802 ? 4.821 17.538 36.857 1.00 88.88 802 CYS A N 1
ATOM 6240 C CA . CYS A 1 802 ? 3.525 17.469 37.559 1.00 88.88 802 CYS A CA 1
ATOM 6241 C C . CYS A 1 802 ? 3.613 16.629 38.843 1.00 88.88 802 CYS A C 1
ATOM 6243 O O . CYS A 1 802 ? 3.244 17.089 39.918 1.00 88.88 802 CYS A O 1
ATOM 6245 N N . PHE A 1 803 ? 4.210 15.441 38.750 1.00 91.56 803 PHE A N 1
ATOM 6246 C CA . PHE A 1 803 ? 4.332 14.535 39.891 1.00 91.56 803 PHE A CA 1
ATOM 6247 C C . PHE A 1 803 ? 5.461 14.891 40.866 1.00 91.56 803 PHE A C 1
ATOM 6249 O O . PHE A 1 803 ? 5.409 14.453 42.010 1.00 91.56 803 PHE A O 1
ATOM 6256 N N . ASP A 1 804 ? 6.434 15.718 40.464 1.00 90.62 804 ASP A N 1
ATOM 6257 C CA . ASP A 1 804 ? 7.402 16.289 41.414 1.00 90.62 804 ASP A CA 1
ATOM 6258 C C . ASP A 1 804 ? 6.731 17.367 42.274 1.00 90.62 804 ASP A C 1
ATOM 6260 O O . ASP A 1 804 ? 6.935 17.417 43.485 1.00 90.62 804 ASP A O 1
ATOM 6264 N N . LEU A 1 805 ? 5.885 18.196 41.652 1.00 92.56 805 LEU A N 1
ATOM 6265 C CA . LEU A 1 805 ? 5.107 19.220 42.339 1.00 92.56 805 LEU A CA 1
ATOM 6266 C C . LEU A 1 805 ? 4.085 18.604 43.302 1.00 92.56 805 LEU A C 1
ATOM 6268 O O . LEU A 1 805 ? 4.043 18.988 44.465 1.00 92.56 805 LEU A O 1
ATOM 6272 N N . LEU A 1 806 ? 3.280 17.641 42.840 1.00 94.69 806 LEU A N 1
ATOM 6273 C CA . LEU A 1 806 ? 2.258 16.998 43.675 1.00 94.69 806 LEU A CA 1
ATOM 6274 C C . LEU A 1 806 ? 2.875 16.303 44.894 1.00 94.69 806 LEU A C 1
ATOM 6276 O O . LEU A 1 806 ? 2.397 16.488 46.012 1.00 94.69 806 LEU A O 1
ATOM 6280 N N . GLU A 1 807 ? 3.971 15.564 44.704 1.00 94.75 807 GLU A N 1
ATOM 6281 C CA . GLU A 1 807 ? 4.688 14.938 45.817 1.00 94.75 807 GLU A CA 1
ATOM 6282 C C . GLU A 1 807 ? 5.245 15.983 46.792 1.00 94.75 807 GLU A C 1
ATOM 6284 O O . GLU A 1 807 ? 5.080 15.834 48.004 1.00 94.75 807 GLU A O 1
ATOM 6289 N N . LYS A 1 808 ? 5.842 17.074 46.286 1.00 95.31 808 LYS A N 1
ATOM 6290 C CA . LYS A 1 808 ? 6.336 18.175 47.128 1.00 95.31 808 LYS A CA 1
ATOM 6291 C C . LYS A 1 808 ? 5.219 18.828 47.944 1.00 95.31 808 LYS A C 1
ATOM 6293 O O . LYS A 1 808 ? 5.448 19.223 49.084 1.00 95.31 808 LYS A O 1
ATOM 6298 N N . LEU A 1 809 ? 4.022 18.914 47.372 1.00 95.00 809 LEU A N 1
ATOM 6299 C CA . LEU A 1 809 ? 2.809 19.415 48.016 1.00 95.00 809 LEU A CA 1
ATOM 6300 C C . LEU A 1 809 ? 2.165 18.400 48.985 1.00 95.00 809 LEU A C 1
ATOM 6302 O O . LEU A 1 809 ? 1.164 18.720 49.622 1.00 95.00 809 LEU A O 1
ATOM 6306 N N . GLY A 1 810 ? 2.734 17.196 49.124 1.00 94.38 810 GLY A N 1
ATOM 6307 C CA . GLY A 1 810 ? 2.314 16.169 50.082 1.00 94.38 810 GLY A CA 1
ATOM 6308 C C . GLY A 1 810 ? 1.260 15.185 49.565 1.00 94.38 810 GLY A C 1
ATOM 6309 O O . GLY A 1 810 ? 0.794 14.340 50.337 1.00 94.38 810 GLY A O 1
ATOM 6310 N N . VAL A 1 811 ? 0.884 15.274 48.287 1.00 95.81 811 VAL A N 1
ATOM 6311 C CA . VAL A 1 811 ? -0.114 14.401 47.652 1.00 95.81 811 VAL A CA 1
ATOM 6312 C C . VAL A 1 811 ? 0.413 12.969 47.575 1.00 95.81 811 VAL A C 1
ATOM 6314 O O . VAL A 1 811 ? 1.582 12.737 47.261 1.00 95.81 811 VAL A O 1
ATOM 6317 N N . ASN A 1 812 ? -0.451 11.987 47.845 1.00 93.56 812 ASN A N 1
ATOM 6318 C CA . ASN A 1 812 ? -0.117 10.593 47.574 1.00 93.56 812 ASN A CA 1
ATOM 6319 C C . ASN A 1 812 ? -0.136 10.345 46.061 1.00 93.56 812 ASN A C 1
ATOM 6321 O O . ASN A 1 812 ? -1.194 10.352 45.440 1.00 93.56 812 ASN A O 1
ATOM 6325 N N . ILE A 1 813 ? 1.039 10.131 45.476 1.00 93.50 813 ILE A N 1
ATOM 6326 C CA . ILE A 1 813 ? 1.210 9.886 44.039 1.00 93.50 813 ILE A CA 1
ATOM 6327 C C . ILE A 1 813 ? 1.200 8.397 43.664 1.00 93.50 813 ILE A C 1
ATOM 6329 O O . ILE A 1 813 ? 1.377 8.062 42.495 1.00 93.50 813 ILE A O 1
ATOM 6333 N N . SER A 1 814 ? 1.046 7.514 44.653 1.00 91.25 814 SER A N 1
ATOM 6334 C CA . SER A 1 814 ? 1.109 6.056 44.505 1.00 91.25 814 SER A CA 1
ATOM 6335 C C . SER A 1 814 ? -0.277 5.410 44.566 1.00 91.25 814 SER A C 1
ATOM 6337 O O . SER A 1 814 ? -0.423 4.305 45.084 1.00 91.25 814 SER A O 1
ATOM 6339 N N . LEU A 1 815 ? -1.305 6.118 44.094 1.00 92.94 815 LEU A N 1
ATOM 6340 C CA . LEU A 1 815 ? -2.679 5.623 44.096 1.00 92.94 815 LEU A CA 1
ATOM 6341 C C . LEU A 1 815 ? -2.826 4.434 43.137 1.00 92.94 815 LEU A C 1
ATOM 6343 O O . LEU A 1 815 ? -2.225 4.408 42.064 1.00 92.94 815 LEU A O 1
ATOM 6347 N N . THR A 1 816 ? -3.623 3.438 43.529 1.00 93.06 816 THR A N 1
ATOM 6348 C CA . THR A 1 816 ? -4.041 2.369 42.611 1.00 93.06 816 THR A CA 1
ATOM 6349 C C . THR A 1 816 ? -5.148 2.880 41.684 1.00 93.06 816 THR A C 1
ATOM 6351 O O . THR A 1 816 ? -5.849 3.821 42.067 1.00 93.06 816 THR A O 1
ATOM 6354 N N . PRO A 1 817 ? -5.386 2.254 40.516 1.00 94.19 817 PRO A N 1
ATOM 6355 C CA . PRO A 1 817 ? -6.478 2.645 39.619 1.00 94.19 817 PRO A CA 1
ATOM 6356 C C . PRO A 1 817 ? -7.852 2.723 40.306 1.00 94.19 817 PRO A C 1
ATOM 6358 O O . PRO A 1 817 ? -8.666 3.595 40.006 1.00 94.19 817 PRO A O 1
ATOM 6361 N N . GLU A 1 818 ? -8.116 1.851 41.281 1.00 92.44 818 GLU A N 1
ATOM 6362 C CA . GLU A 1 818 ? -9.358 1.858 42.060 1.00 92.44 818 GLU A CA 1
ATOM 6363 C C . GLU A 1 818 ? -9.432 3.052 43.018 1.00 92.44 818 GLU A C 1
ATOM 6365 O O . GLU A 1 818 ? -10.509 3.614 43.227 1.00 92.44 818 GLU A O 1
ATOM 6370 N N . ALA A 1 819 ? -8.304 3.442 43.617 1.00 93.75 819 ALA A N 1
ATOM 6371 C CA . ALA A 1 819 ? -8.223 4.633 44.454 1.00 93.75 819 ALA A CA 1
ATOM 6372 C C . ALA A 1 819 ? -8.349 5.907 43.606 1.00 93.75 819 ALA A C 1
ATOM 6374 O O . ALA A 1 819 ? -9.085 6.816 43.976 1.00 93.75 819 ALA A O 1
ATOM 6375 N N . GLU A 1 820 ? -7.705 5.948 42.440 1.00 95.88 820 GLU A N 1
ATOM 6376 C CA . GLU A 1 820 ? -7.820 7.038 41.467 1.00 95.88 820 GLU A CA 1
ATOM 6377 C C . GLU A 1 820 ? -9.265 7.236 41.005 1.00 95.88 820 GLU A C 1
ATOM 6379 O O . GLU A 1 820 ? -9.771 8.359 41.032 1.00 95.88 820 GLU A O 1
ATOM 6384 N N . LYS A 1 821 ? -9.970 6.147 40.675 1.00 94.94 821 LYS A N 1
ATOM 6385 C CA . LYS A 1 821 ? -11.401 6.182 40.355 1.00 94.94 821 LYS A CA 1
ATOM 6386 C C . LYS A 1 821 ? -12.227 6.796 41.488 1.00 94.94 821 LYS A C 1
ATOM 6388 O O . LYS A 1 821 ? -13.031 7.687 41.234 1.00 94.94 821 LYS A O 1
ATOM 6393 N N . LYS A 1 822 ? -12.008 6.370 42.737 1.00 94.19 822 LYS A N 1
ATOM 6394 C CA . LYS A 1 822 ? -12.733 6.905 43.906 1.00 94.19 822 LYS A CA 1
ATOM 6395 C C . LYS A 1 822 ? -12.456 8.389 44.132 1.00 94.19 822 LYS A C 1
ATOM 6397 O O . LYS A 1 822 ? -13.380 9.151 44.397 1.00 94.19 822 LYS A O 1
ATOM 6402 N N . VAL A 1 823 ? -11.195 8.806 44.001 1.00 95.56 823 VAL A N 1
ATOM 6403 C CA . VAL A 1 823 ? -10.804 10.219 44.104 1.00 95.56 823 VAL A CA 1
ATOM 6404 C C . VAL A 1 823 ? -11.506 11.047 43.026 1.00 95.56 823 VAL A C 1
ATOM 6406 O O . VAL A 1 823 ? -12.066 12.100 43.332 1.00 95.56 823 VAL A O 1
ATOM 6409 N N . PHE A 1 824 ? -11.542 10.549 41.787 1.00 96.19 824 PHE A N 1
ATOM 6410 C CA . PHE A 1 824 ? -12.255 11.201 40.693 1.00 96.19 824 PHE A CA 1
ATOM 6411 C C . PHE A 1 824 ? -13.766 11.288 40.942 1.00 96.19 824 PHE A C 1
ATOM 6413 O O . PHE A 1 824 ? -14.361 12.336 40.712 1.00 96.19 824 PHE A O 1
ATOM 6420 N N . GLU A 1 825 ? -14.394 10.215 41.422 1.00 93.50 825 GLU A N 1
ATOM 6421 C CA . GLU A 1 825 ? -15.830 10.184 41.724 1.00 93.50 825 GLU A CA 1
ATOM 6422 C C . GLU A 1 825 ? -16.216 11.175 42.832 1.00 93.50 825 GLU A C 1
ATOM 6424 O O . GLU A 1 825 ? -17.265 11.812 42.743 1.00 93.50 825 GLU A O 1
ATOM 6429 N N . GLU A 1 826 ? -15.366 11.346 43.849 1.00 94.62 826 GLU A N 1
ATOM 6430 C CA . GLU A 1 826 ? -15.637 12.240 44.981 1.00 94.62 826 GLU A CA 1
ATOM 6431 C C . GLU A 1 826 ? -15.335 13.716 44.674 1.00 94.62 826 GLU A C 1
ATOM 6433 O O . GLU A 1 826 ? -16.048 14.612 45.138 1.00 94.62 826 GLU A O 1
ATOM 6438 N N . LEU A 1 827 ? -14.264 13.989 43.922 1.00 95.62 827 LEU A N 1
ATOM 6439 C CA . LEU A 1 827 ? -13.736 15.347 43.743 1.00 95.62 827 LEU A CA 1
ATOM 6440 C C . LEU A 1 827 ? -13.864 15.890 42.317 1.00 95.62 827 LEU A C 1
ATOM 6442 O O . LEU A 1 827 ? -13.624 17.077 42.105 1.00 95.62 827 LEU A O 1
ATOM 6446 N N . GLY A 1 828 ? -14.213 15.054 41.338 1.00 94.06 828 GLY A N 1
ATOM 6447 C CA . GLY A 1 828 ? -14.250 15.421 39.920 1.00 94.06 828 GLY A CA 1
ATOM 6448 C C . GLY A 1 828 ? -12.870 15.647 39.293 1.00 94.06 828 GLY A C 1
ATOM 6449 O O . GLY A 1 828 ? -12.789 16.074 38.144 1.00 94.06 828 GLY A O 1
ATOM 6450 N N . ILE A 1 829 ? -11.785 15.375 40.025 1.00 96.38 829 ILE A N 1
ATOM 6451 C CA . ILE A 1 829 ? -10.403 15.524 39.566 1.00 96.38 829 ILE A CA 1
ATOM 6452 C C . ILE A 1 829 ? -9.559 14.331 40.000 1.00 96.38 829 ILE A C 1
ATOM 6454 O O . ILE A 1 829 ? -9.665 13.882 41.138 1.00 96.38 829 ILE A O 1
ATOM 6458 N N . VAL A 1 830 ? -8.691 13.847 39.112 1.00 96.62 830 VAL A N 1
ATOM 6459 C CA . VAL A 1 830 ? -7.653 12.862 39.437 1.00 96.62 830 VAL A CA 1
ATOM 6460 C C . VAL A 1 830 ? -6.378 13.110 38.643 1.00 96.62 830 VAL A C 1
ATOM 6462 O O . VAL A 1 830 ? -6.422 13.545 37.491 1.00 96.62 830 VAL A O 1
ATOM 6465 N N . PHE A 1 831 ? -5.237 12.826 39.269 1.00 96.38 831 PHE A N 1
ATOM 6466 C CA . PHE A 1 831 ? -3.926 12.825 38.632 1.00 96.38 831 PHE A CA 1
ATOM 6467 C C . PHE A 1 831 ? -3.408 11.393 38.523 1.00 96.38 831 PHE A C 1
ATOM 6469 O O . PHE A 1 831 ? -3.227 10.735 39.542 1.00 96.38 831 PHE A O 1
ATOM 6476 N N . MET A 1 832 ? -3.118 10.954 37.300 1.00 95.12 832 MET A N 1
ATOM 6477 C CA . MET A 1 832 ? -2.654 9.599 36.991 1.00 95.12 832 MET A CA 1
ATOM 6478 C C . MET A 1 832 ? -1.155 9.596 36.710 1.00 95.12 832 MET A C 1
ATOM 6480 O O . MET A 1 832 ? -0.677 10.288 35.797 1.00 95.12 832 MET A O 1
ATOM 6484 N N . PHE A 1 833 ? -0.392 8.832 37.496 1.00 93.19 833 PHE A N 1
ATOM 6485 C CA . PHE A 1 833 ? 1.065 8.829 37.382 1.00 93.19 833 PHE A CA 1
ATOM 6486 C C . PHE A 1 833 ? 1.525 7.899 36.262 1.00 93.19 833 PHE A C 1
ATOM 6488 O O . PHE A 1 833 ? 1.406 6.680 36.367 1.00 93.19 833 PHE A O 1
ATOM 6495 N N . ALA A 1 834 ? 2.158 8.446 35.221 1.00 89.69 834 ALA A N 1
ATOM 6496 C CA . ALA A 1 834 ? 2.612 7.674 34.061 1.00 89.69 834 ALA A CA 1
ATOM 6497 C C . ALA A 1 834 ? 3.438 6.424 34.423 1.00 89.69 834 ALA A C 1
ATOM 6499 O O . ALA A 1 834 ? 3.375 5.416 33.722 1.00 89.69 834 ALA A O 1
ATOM 6500 N N . SER A 1 835 ? 4.213 6.468 35.513 1.00 87.31 835 SER A N 1
ATOM 6501 C CA . SER A 1 835 ? 5.032 5.328 35.954 1.00 87.31 835 SER A CA 1
ATOM 6502 C C . SER A 1 835 ? 4.211 4.156 36.503 1.00 87.31 835 SER A C 1
ATOM 6504 O O . SER A 1 835 ? 4.689 3.024 36.449 1.00 87.31 835 SER A O 1
ATOM 6506 N N . LEU A 1 836 ? 3.000 4.412 37.006 1.00 90.44 836 LEU A N 1
ATOM 6507 C CA . LEU A 1 836 ? 2.076 3.384 37.488 1.00 90.44 836 LEU A CA 1
ATOM 6508 C C . LEU A 1 836 ? 1.244 2.805 36.343 1.00 90.44 836 LEU A C 1
ATOM 6510 O O . LEU A 1 836 ? 1.062 1.594 36.284 1.00 90.44 836 LEU A O 1
ATOM 6514 N N . HIS A 1 837 ? 0.828 3.634 35.382 1.00 93.00 837 HIS A N 1
ATOM 6515 C CA . HIS A 1 837 ? -0.034 3.185 34.280 1.00 93.00 837 HIS A CA 1
ATOM 6516 C C . HIS A 1 837 ? 0.707 2.611 33.081 1.00 93.00 837 HIS A C 1
ATOM 6518 O O . HIS A 1 837 ? 0.146 1.815 32.328 1.00 93.00 837 HIS A O 1
ATOM 6524 N N . HIS A 1 838 ? 1.972 2.977 32.889 1.00 92.12 838 HIS A N 1
ATOM 6525 C CA . HIS A 1 838 ? 2.788 2.482 31.785 1.00 92.12 838 HIS A CA 1
ATOM 6526 C C . HIS A 1 838 ? 3.974 1.677 32.325 1.00 92.12 838 HIS A C 1
ATOM 6528 O O . HIS A 1 838 ? 5.124 2.113 32.201 1.00 92.12 838 HIS A O 1
ATOM 6534 N N . PRO A 1 839 ? 3.748 0.466 32.875 1.00 85.19 839 PRO A N 1
ATOM 6535 C CA . PRO A 1 839 ? 4.811 -0.340 33.483 1.00 85.19 839 PRO A CA 1
ATOM 6536 C C . PRO A 1 839 ? 5.952 -0.633 32.500 1.00 85.19 839 PRO A C 1
ATOM 6538 O O . PRO A 1 839 ? 7.113 -0.758 32.893 1.00 85.19 839 PRO A O 1
ATOM 6541 N N . GLY A 1 840 ? 5.652 -0.668 31.199 1.00 85.50 840 GLY A N 1
ATOM 6542 C CA . GLY A 1 840 ? 6.640 -0.832 30.139 1.00 85.50 840 GLY A CA 1
ATOM 6543 C C . GLY A 1 840 ? 7.679 0.295 30.040 1.00 85.50 840 GLY A C 1
ATOM 6544 O O . GLY A 1 840 ? 8.790 0.065 29.554 1.00 85.50 840 GLY A O 1
ATOM 6545 N N . PHE A 1 841 ? 7.383 1.499 30.543 1.00 88.06 841 PHE A N 1
ATOM 6546 C CA . PHE A 1 841 ? 8.311 2.633 30.515 1.00 88.06 841 PHE A CA 1
ATOM 6547 C C . PHE A 1 841 ? 9.550 2.418 31.375 1.00 88.06 841 PHE A C 1
ATOM 6549 O O . PHE A 1 841 ? 10.608 2.937 31.017 1.00 88.06 841 PHE A O 1
ATOM 6556 N N . ARG A 1 842 ? 9.491 1.586 32.425 1.00 86.25 842 ARG A N 1
ATOM 6557 C CA . ARG A 1 842 ? 10.668 1.249 33.251 1.00 86.25 842 ARG A CA 1
ATOM 6558 C C . ARG A 1 842 ? 11.820 0.661 32.430 1.00 86.25 842 ARG A C 1
ATOM 6560 O O . ARG A 1 842 ? 12.984 0.808 32.785 1.00 86.25 842 ARG A O 1
ATOM 6567 N N . HIS A 1 843 ? 11.502 0.019 31.305 1.00 88.00 843 HIS A N 1
ATOM 6568 C CA . HIS A 1 843 ? 12.487 -0.584 30.412 1.00 88.00 843 HIS A CA 1
ATOM 6569 C C . HIS A 1 843 ? 13.155 0.443 29.487 1.00 88.00 843 HIS A C 1
ATOM 6571 O O . HIS A 1 843 ? 14.281 0.226 29.042 1.00 88.00 843 HIS A O 1
ATOM 6577 N N . VAL A 1 844 ? 12.487 1.567 29.220 1.00 87.31 844 VAL A N 1
ATOM 6578 C CA . VAL A 1 844 ? 12.937 2.602 28.279 1.00 87.31 844 VAL A CA 1
ATOM 6579 C C . VAL A 1 844 ? 13.492 3.835 29.005 1.00 87.31 844 VAL A C 1
ATOM 6581 O O . VAL A 1 844 ? 14.382 4.507 28.487 1.00 87.31 844 VAL A O 1
ATOM 6584 N N . ALA A 1 845 ? 13.032 4.116 30.226 1.00 84.81 845 ALA A N 1
ATOM 6585 C CA . ALA A 1 845 ? 13.434 5.279 31.012 1.00 84.81 845 ALA A CA 1
ATOM 6586 C C . ALA A 1 845 ? 14.959 5.395 31.244 1.00 84.81 845 ALA A C 1
ATOM 6588 O O . ALA A 1 845 ? 15.485 6.488 31.019 1.00 84.81 845 ALA A O 1
ATOM 6589 N N . PRO A 1 846 ? 15.710 4.321 31.581 1.00 86.44 846 PRO A N 1
ATOM 6590 C CA . PRO A 1 846 ? 17.168 4.408 31.719 1.00 86.44 846 PRO A CA 1
ATOM 6591 C C . PRO A 1 846 ? 17.865 4.805 30.411 1.00 86.44 846 PRO A C 1
ATOM 6593 O O . PRO A 1 846 ? 18.811 5.589 30.417 1.00 86.44 846 PRO A O 1
ATOM 6596 N N . LEU A 1 847 ? 17.359 4.310 29.275 1.00 87.19 847 LEU A N 1
ATOM 6597 C CA . LEU A 1 847 ? 17.901 4.612 27.949 1.00 87.19 847 LEU A CA 1
ATOM 6598 C C . LEU A 1 847 ? 17.636 6.067 27.558 1.00 87.19 847 LEU A C 1
ATOM 6600 O O . LEU A 1 847 ? 18.529 6.729 27.040 1.00 87.19 847 LEU A O 1
ATOM 6604 N N . ARG A 1 848 ? 16.441 6.585 27.867 1.00 85.38 848 ARG A N 1
ATOM 6605 C CA . ARG A 1 848 ? 16.103 8.005 27.681 1.00 85.38 848 ARG A CA 1
ATOM 6606 C C . ARG A 1 848 ? 16.983 8.909 28.537 1.00 85.38 848 ARG A C 1
ATOM 6608 O O . ARG A 1 848 ? 17.517 9.886 28.022 1.00 85.38 848 ARG A O 1
ATOM 6615 N N . LYS A 1 849 ? 17.179 8.554 29.812 1.00 81.62 849 LYS A N 1
ATOM 6616 C CA . LYS A 1 849 ? 18.054 9.300 30.727 1.00 81.62 849 LYS A CA 1
ATOM 6617 C C . LYS A 1 849 ? 19.496 9.337 30.216 1.00 81.62 849 LYS A C 1
ATOM 6619 O O . LYS A 1 849 ? 20.111 10.394 30.242 1.00 81.62 849 LYS A O 1
ATOM 6624 N N . ALA A 1 850 ? 20.003 8.217 29.698 1.00 81.00 850 ALA A N 1
ATOM 6625 C CA . ALA A 1 850 ? 21.337 8.149 29.103 1.00 81.00 850 ALA A CA 1
ATOM 6626 C C . ALA A 1 850 ? 21.452 8.900 27.762 1.00 81.00 850 ALA A C 1
ATOM 6628 O O . ALA A 1 850 ? 22.531 9.376 27.427 1.00 81.00 850 ALA A O 1
ATOM 6629 N N . PHE A 1 851 ? 20.365 9.000 26.987 1.00 82.69 851 PHE A N 1
ATOM 6630 C CA . PHE A 1 851 ? 20.341 9.724 25.710 1.00 82.69 851 PHE A CA 1
ATOM 6631 C C . PHE A 1 851 ? 20.361 11.250 25.888 1.00 82.69 851 PHE A C 1
ATOM 6633 O O . PHE A 1 851 ? 20.912 11.955 25.047 1.00 82.69 851 PHE A O 1
ATOM 6640 N N . GLY A 1 852 ? 19.782 11.765 26.979 1.00 72.00 852 GLY A N 1
ATOM 6641 C CA . GLY A 1 852 ? 19.953 13.158 27.413 1.00 72.00 852 GLY A CA 1
ATOM 6642 C C . GLY A 1 852 ? 19.344 14.233 26.500 1.00 72.00 852 GLY A C 1
ATOM 6643 O O . GLY A 1 852 ? 19.618 15.412 26.695 1.00 72.00 852 GLY A O 1
ATOM 6644 N N . ARG A 1 853 ? 18.528 13.854 25.506 1.00 77.38 853 ARG A N 1
ATOM 6645 C CA . ARG A 1 853 ? 17.836 14.762 24.570 1.00 77.38 853 ARG A CA 1
ATOM 6646 C C . ARG A 1 853 ? 16.352 14.404 24.445 1.00 77.38 853 ARG A C 1
ATOM 6648 O O . ARG A 1 853 ? 15.944 13.310 24.840 1.00 77.38 853 ARG A O 1
ATOM 6655 N N . LYS A 1 854 ? 15.550 15.321 23.888 1.00 75.44 854 LYS A N 1
ATOM 6656 C CA . LYS A 1 854 ? 14.133 15.088 23.554 1.00 75.44 854 LYS A CA 1
ATOM 6657 C C . LYS A 1 854 ? 14.010 13.898 22.591 1.00 75.44 854 LYS A C 1
ATOM 6659 O O . LYS A 1 854 ? 14.865 13.693 21.734 1.00 75.44 854 LYS A O 1
ATOM 6664 N N . THR A 1 855 ? 12.971 13.085 22.767 1.00 85.88 855 THR A N 1
ATOM 6665 C CA . THR A 1 855 ? 12.718 11.861 21.979 1.00 85.88 855 THR A CA 1
ATOM 6666 C C . THR A 1 855 ? 11.247 11.785 21.589 1.00 85.88 855 THR A C 1
ATOM 6668 O O . THR A 1 855 ? 10.432 12.460 22.209 1.00 85.88 855 THR A O 1
ATOM 6671 N N . VAL A 1 856 ? 10.874 10.881 20.674 1.00 86.50 856 VAL A N 1
ATOM 6672 C CA . VAL A 1 856 ? 9.460 10.604 20.344 1.00 86.50 856 VAL A CA 1
ATOM 6673 C C . VAL A 1 856 ? 8.578 10.382 21.586 1.00 86.50 856 VAL A C 1
ATOM 6675 O O . VAL A 1 856 ? 7.432 10.807 21.619 1.00 86.50 856 VAL A O 1
ATOM 6678 N N . PHE A 1 857 ? 9.113 9.808 22.671 1.00 86.50 857 PHE A N 1
ATOM 6679 C CA . PHE A 1 857 ? 8.364 9.583 23.914 1.00 86.50 857 PHE A CA 1
ATOM 6680 C C . PHE A 1 857 ? 7.892 10.868 24.618 1.00 86.50 857 PHE A C 1
ATOM 6682 O O . PHE A 1 857 ? 7.036 10.784 25.494 1.00 86.50 857 PHE A O 1
ATOM 6689 N N . ASN A 1 858 ? 8.444 12.034 24.272 1.00 85.81 858 ASN A N 1
ATOM 6690 C CA . ASN A 1 858 ? 7.933 13.334 24.713 1.00 85.81 858 ASN A CA 1
ATOM 6691 C C . ASN A 1 858 ? 6.590 13.661 24.043 1.00 85.81 858 ASN A C 1
ATOM 6693 O O . ASN A 1 858 ? 5.681 14.143 24.705 1.00 85.81 858 ASN A O 1
ATOM 6697 N N . LEU A 1 859 ? 6.443 13.314 22.762 1.00 87.88 859 LEU A N 1
ATOM 6698 C CA . LEU A 1 859 ? 5.199 13.475 22.005 1.00 87.88 859 LEU A CA 1
ATOM 6699 C C . LEU A 1 859 ? 4.180 12.377 22.323 1.00 87.88 859 LEU A C 1
ATOM 6701 O O . LEU A 1 859 ? 2.981 12.616 22.271 1.00 87.88 859 LEU A O 1
ATOM 6705 N N . LEU A 1 860 ? 4.646 11.179 22.695 1.00 88.50 860 LEU A N 1
ATOM 6706 C CA . LEU A 1 860 ? 3.753 10.074 23.051 1.00 88.50 860 LEU A CA 1
ATOM 6707 C C . LEU A 1 860 ? 3.074 10.272 24.404 1.00 88.50 860 LEU A C 1
ATOM 6709 O O . LEU A 1 860 ? 1.923 9.896 24.528 1.00 88.50 860 LEU A O 1
ATOM 6713 N N . GLY A 1 861 ? 3.744 10.842 25.410 1.00 86.62 861 GLY A N 1
ATOM 6714 C CA . GLY A 1 861 ? 3.178 10.992 26.762 1.00 86.62 861 GLY A CA 1
ATOM 6715 C C . GLY A 1 861 ? 1.759 11.591 26.794 1.00 86.62 861 GLY A C 1
ATOM 6716 O O . GLY A 1 861 ? 0.868 10.956 27.365 1.00 86.62 861 GLY A O 1
ATOM 6717 N N . PRO A 1 862 ? 1.534 12.747 26.140 1.00 88.19 862 PRO A N 1
ATOM 6718 C CA . PRO A 1 862 ? 0.210 13.351 25.977 1.00 88.19 862 PRO A CA 1
ATOM 6719 C C . PRO A 1 862 ? -0.853 12.424 25.376 1.00 88.19 862 PRO A C 1
ATOM 6721 O O . PRO A 1 862 ? -1.998 12.415 25.804 1.00 88.19 862 PRO A O 1
ATOM 6724 N N . LEU A 1 863 ? -0.466 11.562 24.435 1.00 90.94 863 LEU A N 1
ATOM 6725 C CA . LEU A 1 863 ? -1.385 10.679 23.715 1.00 90.94 863 LEU A CA 1
ATOM 6726 C C . LEU A 1 863 ? -1.793 9.431 24.520 1.00 90.94 863 LEU A C 1
ATOM 6728 O O . LEU A 1 863 ? -2.512 8.579 23.997 1.00 90.94 863 LEU A O 1
ATOM 6732 N N . LEU A 1 864 ? -1.338 9.273 25.766 1.00 91.19 864 LEU A N 1
ATOM 6733 C CA . LEU A 1 864 ? -1.429 8.016 26.524 1.00 91.19 864 LEU A CA 1
ATOM 6734 C C . LEU A 1 864 ? -2.262 8.096 27.801 1.00 91.19 864 LEU A C 1
ATOM 6736 O O . LEU A 1 864 ? -2.096 7.251 28.673 1.00 91.19 864 LEU A O 1
ATOM 6740 N N . ASN A 1 865 ? -3.152 9.082 27.912 1.00 92.12 865 ASN A N 1
ATOM 6741 C CA . ASN A 1 865 ? -4.004 9.239 29.087 1.00 92.12 865 ASN A CA 1
ATOM 6742 C C . ASN A 1 865 ? -4.699 7.905 29.490 1.00 92.12 865 ASN A C 1
ATOM 6744 O O . ASN A 1 865 ? -5.476 7.367 28.691 1.00 92.12 865 ASN A O 1
ATOM 6748 N N . PRO A 1 866 ? -4.450 7.368 30.706 1.00 92.50 866 PRO A N 1
ATOM 6749 C CA . PRO A 1 866 ? -4.986 6.076 31.149 1.00 92.50 866 PRO A CA 1
ATOM 6750 C C . PRO A 1 866 ? -6.512 6.020 31.272 1.00 92.50 866 PRO A C 1
ATOM 6752 O O . PRO A 1 866 ? -7.088 4.935 31.170 1.00 92.50 866 PRO A O 1
ATOM 6755 N N . ALA A 1 867 ? -7.163 7.171 31.444 1.00 90.81 867 ALA A N 1
ATOM 6756 C CA . ALA A 1 867 ? -8.616 7.301 31.464 1.00 90.81 867 ALA A CA 1
ATOM 6757 C C . ALA A 1 867 ? -9.239 7.459 30.068 1.00 90.81 867 ALA A C 1
ATOM 6759 O O . ALA A 1 867 ? -10.459 7.503 29.952 1.00 90.81 867 ALA A O 1
ATOM 6760 N N . ARG A 1 868 ? -8.422 7.531 29.002 1.00 86.38 868 ARG A N 1
ATOM 6761 C CA . ARG A 1 868 ? -8.868 7.658 27.600 1.00 86.38 868 ARG A CA 1
ATOM 6762 C C . ARG A 1 868 ? -9.864 8.800 27.384 1.00 86.38 868 ARG A C 1
ATOM 6764 O O . ARG A 1 868 ? -10.862 8.632 26.692 1.00 86.38 868 ARG A O 1
ATOM 6771 N N . VAL A 1 869 ? -9.576 9.953 27.981 1.00 88.00 869 VAL A N 1
ATOM 6772 C CA . VAL A 1 869 ? -10.435 11.136 27.878 1.00 88.00 869 VAL A CA 1
ATOM 6773 C C . VAL A 1 869 ? -10.717 11.515 26.422 1.00 88.00 869 VAL A C 1
ATOM 6775 O O . VAL A 1 869 ? -9.807 11.479 25.584 1.00 88.00 869 VAL A O 1
ATOM 6778 N N . SER A 1 870 ? -11.957 11.916 26.137 1.00 78.12 870 SER A N 1
ATOM 6779 C CA . SER A 1 870 ? -12.371 12.325 24.789 1.00 78.12 870 SER A CA 1
ATOM 6780 C C . SER A 1 870 ? -11.873 13.732 24.421 1.00 78.12 870 SER A C 1
ATOM 6782 O O . SER A 1 870 ? -11.797 14.081 23.241 1.00 78.12 870 SER A O 1
ATOM 6784 N N . ARG A 1 871 ? -11.512 14.546 25.428 1.00 88.31 871 ARG A N 1
ATOM 6785 C CA . ARG A 1 871 ? -11.141 15.960 25.285 1.00 88.31 871 ARG A CA 1
ATOM 6786 C C . ARG A 1 871 ? -9.766 16.255 25.851 1.00 88.31 871 ARG A C 1
ATOM 6788 O O . ARG A 1 871 ? -9.496 15.975 27.021 1.00 88.31 871 ARG A O 1
ATOM 6795 N N . GLN A 1 872 ? -8.901 16.850 25.034 1.00 91.00 872 GLN A N 1
ATOM 6796 C CA . GLN A 1 872 ? -7.512 17.109 25.418 1.00 91.00 872 GLN A CA 1
ATOM 6797 C C . GLN A 1 872 ? -7.001 18.452 24.909 1.00 91.00 872 GLN A C 1
ATOM 6799 O O . GLN A 1 872 ? -7.230 18.825 23.760 1.00 91.00 872 GLN A O 1
ATOM 6804 N N . MET A 1 873 ? -6.246 19.144 25.759 1.00 93.12 873 MET A N 1
ATOM 6805 C CA . MET A 1 873 ? -5.390 20.261 25.374 1.00 93.12 873 MET A CA 1
ATOM 6806 C C . MET A 1 873 ? -3.930 19.818 25.469 1.00 93.12 873 MET A C 1
ATOM 6808 O O . MET A 1 873 ? -3.429 19.551 26.565 1.00 93.12 873 MET A O 1
ATOM 6812 N N . ILE A 1 874 ? -3.249 19.739 24.328 1.00 93.44 874 ILE A N 1
ATOM 6813 C CA . ILE A 1 874 ? -1.851 19.320 24.228 1.00 93.44 874 ILE A CA 1
ATOM 6814 C C . ILE A 1 874 ? -0.986 20.511 23.828 1.00 93.44 874 ILE A C 1
ATOM 6816 O O . ILE A 1 874 ? -1.210 21.130 22.795 1.00 93.44 874 ILE A O 1
ATOM 6820 N N . GLY A 1 875 ? 0.027 20.823 24.626 1.00 91.44 875 GLY A N 1
ATOM 6821 C CA . GLY A 1 875 ? 0.983 21.880 24.319 1.00 91.44 875 GLY A CA 1
ATOM 6822 C C . GLY A 1 875 ? 2.306 21.358 23.761 1.00 91.44 875 GLY A C 1
ATOM 6823 O O . GLY A 1 875 ? 2.837 20.343 24.225 1.00 91.44 875 GLY A O 1
ATOM 6824 N N . THR A 1 876 ? 2.881 22.063 22.790 1.00 89.12 876 THR A N 1
ATOM 6825 C CA . THR A 1 876 ? 4.246 21.824 22.304 1.00 89.12 876 THR A CA 1
ATOM 6826 C C . THR A 1 876 ? 4.974 23.128 21.988 1.00 89.12 876 THR A C 1
ATOM 6828 O O . THR A 1 876 ? 4.348 24.109 21.627 1.00 89.12 876 THR A O 1
ATOM 6831 N N . GLY A 1 877 ? 6.296 23.148 22.155 1.00 83.00 877 GLY A N 1
ATOM 6832 C CA . GLY A 1 877 ? 7.133 24.318 21.865 1.00 83.00 877 GLY A CA 1
ATOM 6833 C C . GLY A 1 877 ? 7.663 24.370 20.428 1.00 83.00 877 GLY A C 1
ATOM 6834 O O . GLY A 1 877 ? 8.525 25.194 20.136 1.00 83.00 877 GLY A O 1
ATOM 6835 N N . ASP A 1 878 ? 7.224 23.455 19.561 1.00 82.00 878 ASP A N 1
ATOM 6836 C CA . ASP A 1 878 ? 7.667 23.336 18.171 1.00 82.00 878 ASP A CA 1
ATOM 6837 C C . ASP A 1 878 ? 6.451 23.245 17.237 1.00 82.00 878 ASP A C 1
ATOM 6839 O O . ASP A 1 878 ? 5.588 22.380 17.405 1.00 82.00 878 ASP A O 1
ATOM 6843 N N . ALA A 1 879 ? 6.381 24.142 16.251 1.00 73.00 879 ALA A N 1
ATOM 6844 C CA . ALA A 1 879 ? 5.239 24.244 15.346 1.00 73.00 879 ALA A CA 1
ATOM 6845 C C . ALA A 1 879 ? 5.080 23.009 14.441 1.00 73.00 879 ALA A C 1
ATOM 6847 O O . ALA A 1 879 ? 3.957 22.577 14.190 1.00 73.00 879 ALA A O 1
ATOM 6848 N N . ALA A 1 880 ? 6.182 22.388 14.003 1.00 75.94 880 ALA A N 1
ATOM 6849 C CA . ALA A 1 880 ? 6.115 21.171 13.198 1.00 75.94 880 ALA A CA 1
ATOM 6850 C C . ALA A 1 880 ? 5.614 19.988 14.039 1.00 75.94 880 ALA A C 1
ATOM 6852 O O . ALA A 1 880 ? 4.838 19.159 13.568 1.00 75.94 880 ALA A O 1
ATOM 6853 N N . GLU A 1 881 ? 5.995 19.918 15.317 1.00 85.44 881 GLU A N 1
ATOM 6854 C CA . GLU A 1 881 ? 5.408 18.942 16.238 1.00 85.44 881 GLU A CA 1
ATOM 6855 C C . GLU A 1 881 ? 3.915 19.198 16.491 1.00 85.44 881 GLU A C 1
ATOM 6857 O O . GLU A 1 881 ? 3.168 18.236 16.680 1.00 85.44 881 GLU A O 1
ATOM 6862 N N . ALA A 1 882 ? 3.475 20.461 16.485 1.00 80.31 882 ALA A N 1
ATOM 6863 C CA . ALA A 1 882 ? 2.073 20.825 16.682 1.00 80.31 882 ALA A CA 1
ATOM 6864 C C . ALA A 1 882 ? 1.193 20.302 15.536 1.00 80.31 882 ALA A C 1
ATOM 6866 O O . ALA A 1 882 ? 0.154 19.685 15.785 1.00 80.31 882 ALA A O 1
ATOM 6867 N N . GLU A 1 883 ? 1.652 20.455 14.292 1.00 78.38 883 GLU A N 1
ATOM 6868 C CA . GLU A 1 883 ? 0.997 19.884 13.111 1.00 78.38 883 GLU A CA 1
ATOM 6869 C C . GLU A 1 883 ? 0.944 18.351 13.182 1.00 78.38 883 GLU A C 1
ATOM 6871 O O . GLU A 1 883 ? -0.119 17.755 13.008 1.00 78.38 883 GLU A O 1
ATOM 6876 N N . LEU A 1 884 ? 2.059 17.700 13.535 1.00 82.19 884 LEU A N 1
ATOM 6877 C CA . LEU A 1 884 ? 2.123 16.238 13.650 1.00 82.19 884 LEU A CA 1
ATOM 6878 C C . LEU A 1 884 ? 1.201 15.675 14.740 1.00 82.19 884 LEU A C 1
ATOM 6880 O O . LEU A 1 884 ? 0.625 14.601 14.561 1.00 82.19 884 LEU A O 1
ATOM 6884 N N . LEU A 1 885 ? 1.073 16.369 15.873 1.00 86.44 885 LEU A N 1
ATOM 6885 C CA . LEU A 1 885 ? 0.145 16.000 16.943 1.00 86.44 885 LEU A CA 1
ATOM 6886 C C . LEU A 1 885 ? -1.308 16.205 16.513 1.00 86.44 885 LEU A C 1
ATOM 6888 O O . LEU A 1 885 ? -2.134 15.333 16.773 1.00 86.44 885 LEU A O 1
ATOM 6892 N N . SER A 1 886 ? -1.609 17.312 15.828 1.00 83.00 886 SER A N 1
ATOM 6893 C CA . SER A 1 886 ? -2.935 17.577 15.257 1.00 83.00 886 SER A CA 1
ATOM 6894 C C . SER A 1 886 ? -3.338 16.479 14.271 1.00 83.00 886 SER A C 1
ATOM 6896 O O . SER A 1 886 ? -4.449 15.954 14.341 1.00 83.00 886 SER A O 1
ATOM 6898 N N . ASP A 1 887 ? -2.410 16.050 13.413 1.00 79.19 887 ASP A N 1
ATOM 6899 C CA . ASP A 1 887 ? -2.620 14.934 12.495 1.00 79.19 887 ASP A CA 1
ATOM 6900 C C . ASP A 1 887 ? -2.810 13.600 13.226 1.00 79.19 887 ASP A C 1
ATOM 6902 O O . ASP A 1 887 ? -3.736 12.857 12.913 1.00 79.19 887 ASP A O 1
ATOM 6906 N N . ALA A 1 888 ? -1.986 13.303 14.234 1.00 80.62 888 ALA A N 1
ATOM 6907 C CA . ALA A 1 888 ? -2.083 12.054 14.990 1.00 80.62 888 ALA A CA 1
ATOM 6908 C C . ALA A 1 888 ? -3.383 11.940 15.808 1.00 80.62 888 ALA A C 1
ATOM 6910 O O . ALA A 1 888 ? -3.906 10.840 15.984 1.00 80.62 888 ALA A O 1
ATOM 6911 N N . LEU A 1 889 ? -3.917 13.056 16.315 1.00 82.44 889 LEU A N 1
ATOM 6912 C CA . LEU A 1 889 ? -5.165 13.071 17.086 1.00 82.44 889 LEU A CA 1
ATOM 6913 C C . LEU A 1 889 ? -6.393 12.710 16.238 1.00 82.44 889 LEU A C 1
ATOM 6915 O O . LEU A 1 889 ? -7.332 12.132 16.783 1.00 82.44 889 LEU A O 1
ATOM 6919 N N . LYS A 1 890 ? -6.365 12.957 14.919 1.00 76.31 890 LYS A N 1
ATOM 6920 C CA . LYS A 1 890 ? -7.434 12.544 13.984 1.00 76.31 890 LYS A CA 1
ATOM 6921 C C . LYS A 1 890 ? -7.663 11.032 14.018 1.00 76.31 890 LYS A C 1
ATOM 6923 O O . LYS A 1 890 ? -8.803 10.581 14.007 1.00 76.31 890 LYS A O 1
ATOM 6928 N N . ASP A 1 891 ? -6.576 10.271 14.127 1.00 68.69 891 ASP A N 1
ATOM 6929 C CA . ASP A 1 891 ? -6.586 8.806 14.066 1.00 68.69 891 ASP A CA 1
ATOM 6930 C C . ASP A 1 891 ? -6.733 8.141 15.449 1.00 68.69 891 ASP A C 1
ATOM 6932 O O . ASP A 1 891 ? -6.992 6.941 15.543 1.00 68.69 891 ASP A O 1
ATOM 6936 N N . LEU A 1 892 ? -6.564 8.896 16.543 1.00 67.94 892 LEU A N 1
ATOM 6937 C CA . LEU A 1 892 ? -6.602 8.380 17.921 1.00 67.94 892 LEU A CA 1
ATOM 6938 C C . LEU A 1 892 ? -7.960 8.554 18.628 1.00 67.94 892 LEU A C 1
ATOM 6940 O O . LEU A 1 892 ? -8.035 8.269 19.830 1.00 67.94 892 LEU A O 1
ATOM 6944 N N . VAL A 1 893 ? -9.000 8.937 17.869 1.00 59.44 893 VAL A N 1
ATOM 6945 C CA . VAL A 1 893 ? -10.425 9.012 18.256 1.00 59.44 893 VAL A CA 1
ATOM 6946 C C . VAL A 1 893 ? -10.659 9.910 19.479 1.00 59.44 893 VAL A C 1
ATOM 6948 O O . VAL A 1 893 ? -11.008 9.434 20.557 1.00 59.44 893 VAL A O 1
ATOM 6951 N N . THR A 1 894 ? -10.433 11.216 19.326 1.00 68.94 894 THR A N 1
ATOM 6952 C CA . THR A 1 894 ? -10.876 12.237 20.295 1.00 68.94 894 THR A CA 1
ATOM 6953 C C . THR A 1 894 ? -12.179 12.894 19.830 1.00 68.94 894 THR A C 1
ATOM 6955 O O . THR A 1 894 ? -12.519 12.799 18.661 1.00 68.94 894 THR A O 1
ATOM 6958 N N . ASP A 1 895 ? -12.932 13.548 20.716 1.00 74.38 895 ASP A N 1
ATOM 6959 C CA . ASP A 1 895 ? -14.177 14.251 20.356 1.00 74.38 895 ASP A CA 1
ATOM 6960 C C . ASP A 1 895 ? -13.913 15.725 20.005 1.00 74.38 895 ASP A C 1
ATOM 6962 O O . ASP A 1 895 ? -14.439 16.263 19.024 1.00 74.38 895 ASP A O 1
ATOM 6966 N N . HIS A 1 896 ? -13.082 16.382 20.822 1.00 86.75 896 HIS A N 1
ATOM 6967 C CA . HIS A 1 896 ? -12.679 17.783 20.676 1.00 86.75 896 HIS A CA 1
ATOM 6968 C C . HIS A 1 896 ? -11.295 17.976 21.294 1.00 86.75 896 HIS A C 1
ATOM 6970 O O . HIS A 1 896 ? -11.060 17.584 22.436 1.00 86.75 896 HIS A O 1
ATOM 6976 N N . SER A 1 897 ? -10.328 18.515 20.556 1.00 90.69 897 SER A N 1
ATOM 6977 C CA . SER A 1 897 ? -8.959 18.667 21.070 1.00 90.69 897 SER A CA 1
ATOM 6978 C C . SER A 1 897 ? -8.290 19.939 20.582 1.00 90.69 897 SER A C 1
ATOM 6980 O O . SER A 1 897 ? -8.514 20.348 19.446 1.00 90.69 897 SER A O 1
ATOM 6982 N N . PHE A 1 898 ? -7.436 20.525 21.423 1.00 92.75 898 PHE A N 1
ATOM 6983 C CA . PHE A 1 898 ? -6.546 21.626 21.053 1.00 92.75 898 PHE A CA 1
ATOM 6984 C C . PHE A 1 898 ? -5.094 21.166 21.069 1.00 92.75 898 PHE A C 1
ATOM 6986 O O . PHE A 1 898 ? -4.649 20.555 22.042 1.00 92.75 898 PHE A O 1
ATOM 6993 N N . VAL A 1 899 ? -4.342 21.528 20.032 1.00 93.25 899 VAL A N 1
ATOM 6994 C CA . VAL A 1 899 ? -2.878 21.518 20.048 1.00 93.25 899 VAL A CA 1
ATOM 6995 C C . VAL A 1 899 ? -2.390 22.961 20.038 1.00 93.25 899 VAL A C 1
ATOM 6997 O O . VAL A 1 899 ? -2.685 23.697 19.099 1.00 93.25 899 VAL A O 1
ATOM 7000 N N . VAL A 1 900 ? -1.673 23.375 21.084 1.00 92.31 900 VAL A N 1
ATOM 7001 C CA . VAL A 1 900 ? -1.195 24.757 21.247 1.00 92.31 900 VAL A CA 1
ATOM 7002 C C . VAL A 1 900 ? 0.323 24.852 21.146 1.00 92.31 900 VAL A C 1
ATOM 7004 O O . VAL A 1 900 ? 1.036 23.997 21.675 1.00 92.31 900 VAL A O 1
ATOM 7007 N N . CYS A 1 901 ? 0.811 25.900 20.484 1.00 89.25 901 CYS A N 1
ATOM 7008 C CA . CYS A 1 901 ? 2.237 26.185 20.347 1.00 89.25 901 CYS A CA 1
ATOM 7009 C C . CYS A 1 901 ? 2.523 27.680 20.500 1.00 89.25 901 CYS A C 1
ATOM 7011 O O . CYS A 1 901 ? 2.142 28.481 19.642 1.00 89.25 901 CYS A O 1
ATOM 7013 N N . GLY A 1 902 ? 3.215 28.063 21.575 1.00 82.88 902 GLY A N 1
ATOM 7014 C CA . GLY A 1 902 ? 3.697 29.430 21.758 1.00 82.88 902 GLY A CA 1
ATOM 7015 C C . GLY A 1 902 ? 4.822 29.746 20.773 1.00 82.88 902 GLY A C 1
ATOM 7016 O O . GLY A 1 902 ? 5.787 28.989 20.664 1.00 82.88 902 GLY A O 1
ATOM 7017 N N . MET A 1 903 ? 4.741 30.873 20.061 1.00 77.81 903 MET A N 1
ATOM 7018 C CA . MET A 1 903 ? 5.777 31.286 19.096 1.00 77.81 903 MET A CA 1
ATOM 7019 C C . MET A 1 903 ? 7.111 31.680 19.762 1.00 77.81 903 MET A C 1
ATOM 7021 O O . MET A 1 903 ? 8.115 31.889 19.085 1.00 77.81 903 MET A O 1
ATOM 7025 N N . ASP A 1 904 ? 7.152 31.752 21.092 1.00 77.62 904 ASP A N 1
ATOM 7026 C CA . ASP A 1 904 ? 8.360 31.891 21.916 1.00 77.62 904 ASP A CA 1
ATOM 7027 C C . ASP A 1 904 ? 9.036 30.547 22.270 1.00 77.62 904 ASP A C 1
ATOM 7029 O O . ASP A 1 904 ? 10.122 30.537 22.879 1.00 77.62 904 ASP A O 1
ATOM 7033 N N . GLY A 1 905 ? 8.431 29.432 21.848 1.00 76.94 905 GLY A N 1
ATOM 7034 C CA . GLY A 1 905 ? 8.880 28.060 22.076 1.00 76.94 905 GLY A CA 1
ATOM 7035 C C . GLY A 1 905 ? 8.296 27.402 23.329 1.00 76.94 905 GLY A C 1
ATOM 7036 O O . GLY A 1 905 ? 8.828 26.381 23.772 1.00 76.94 905 GLY A O 1
ATOM 7037 N N . LEU A 1 906 ? 7.250 27.979 23.935 1.00 83.56 906 LEU A N 1
ATOM 7038 C CA . LEU A 1 906 ? 6.559 27.395 25.087 1.00 83.56 906 LEU A CA 1
ATOM 7039 C C . LEU A 1 906 ? 5.492 26.371 24.674 1.00 83.56 906 LEU A C 1
ATOM 7041 O O . LEU A 1 906 ? 4.767 26.554 23.699 1.00 83.56 906 LEU A O 1
ATOM 7045 N N . ASP A 1 907 ? 5.375 25.298 25.461 1.00 88.12 907 ASP A N 1
ATOM 7046 C CA . ASP A 1 907 ? 4.407 24.212 25.289 1.00 88.12 907 ASP A CA 1
ATOM 7047 C C . ASP A 1 907 ? 3.074 24.471 26.010 1.00 88.12 907 ASP A C 1
ATOM 7049 O O . ASP A 1 907 ? 2.517 23.583 26.652 1.00 88.12 907 ASP A O 1
ATOM 7053 N N . GLU A 1 908 ? 2.570 25.700 25.912 1.00 89.94 908 GLU A N 1
ATOM 7054 C CA . GLU A 1 908 ? 1.321 26.178 26.512 1.00 89.94 908 GLU A CA 1
ATOM 7055 C C . GLU A 1 908 ? 0.850 27.466 25.817 1.00 89.94 908 GLU A C 1
ATOM 7057 O O . GLU A 1 908 ? 1.570 28.035 24.994 1.00 89.94 908 GLU A O 1
ATOM 7062 N N . VAL A 1 909 ? -0.347 27.954 26.157 1.00 91.44 909 VAL A N 1
ATOM 7063 C CA . VAL A 1 909 ? -0.770 29.295 25.734 1.00 91.44 909 VAL A CA 1
ATOM 7064 C C . VAL A 1 909 ? 0.046 30.323 26.508 1.00 91.44 909 VAL A C 1
ATOM 7066 O O . VAL A 1 909 ? -0.039 30.395 27.735 1.00 91.44 909 VAL A O 1
ATOM 7069 N N . THR A 1 910 ? 0.856 31.097 25.795 1.00 87.50 910 THR A N 1
ATOM 7070 C CA . THR A 1 910 ? 1.836 32.013 26.390 1.00 87.50 910 THR A CA 1
ATOM 7071 C C . THR A 1 910 ? 1.310 33.449 26.488 1.00 87.50 910 THR A C 1
ATOM 7073 O O . THR A 1 910 ? 0.369 33.847 25.801 1.00 87.50 910 THR A O 1
ATOM 7076 N N . LEU A 1 911 ? 1.944 34.241 27.357 1.00 87.88 911 LEU A N 1
ATOM 7077 C CA . LEU A 1 911 ? 1.742 35.686 27.471 1.00 87.88 911 LEU A CA 1
ATOM 7078 C C . LEU A 1 911 ? 2.918 36.519 26.940 1.00 87.88 911 LEU A C 1
ATOM 7080 O O . LEU A 1 911 ? 2.847 37.747 26.976 1.00 87.88 911 LEU A O 1
ATOM 7084 N N . SER A 1 912 ? 3.997 35.882 26.474 1.00 82.62 912 SER A N 1
ATOM 7085 C CA . SER A 1 912 ? 5.175 36.571 25.925 1.00 82.62 912 SER A CA 1
ATOM 7086 C C . SER A 1 912 ? 5.209 36.647 24.398 1.00 82.62 912 SER A C 1
ATOM 7088 O O . SER A 1 912 ? 6.007 37.409 23.853 1.00 82.62 912 SER A O 1
ATOM 7090 N N . ALA A 1 913 ? 4.355 35.895 23.702 1.00 79.00 913 ALA A N 1
ATOM 7091 C CA . ALA A 1 913 ? 4.276 35.859 22.242 1.00 79.00 913 ALA A CA 1
ATOM 7092 C C . ALA A 1 913 ? 2.872 35.429 21.769 1.00 79.00 913 ALA A C 1
ATOM 7094 O O . ALA A 1 913 ? 2.055 35.011 22.593 1.00 79.00 913 ALA A O 1
ATOM 7095 N N . PRO A 1 914 ? 2.563 35.506 20.461 1.00 80.00 914 PRO A N 1
ATOM 7096 C CA . PRO A 1 914 ? 1.391 34.835 19.913 1.00 80.00 914 PRO A CA 1
ATOM 7097 C C . PRO A 1 914 ? 1.461 33.315 20.121 1.00 80.00 914 PRO A C 1
ATOM 7099 O O . PRO A 1 914 ? 2.541 32.723 20.172 1.00 80.00 914 PRO A O 1
ATOM 7102 N N . THR A 1 915 ? 0.299 32.678 20.223 1.00 82.44 915 THR A N 1
ATOM 7103 C CA . THR A 1 915 ? 0.146 31.222 20.322 1.00 82.44 915 THR A CA 1
ATOM 7104 C C . THR A 1 915 ? -0.648 30.713 19.127 1.00 82.44 915 THR A C 1
ATOM 7106 O O . THR A 1 915 ? -1.734 31.218 18.854 1.00 82.44 915 THR A O 1
ATOM 7109 N N . VAL A 1 916 ? -0.140 29.691 18.441 1.00 79.19 916 VAL A N 1
ATOM 7110 C CA . VAL A 1 916 ? -0.894 28.945 17.426 1.00 79.19 916 VAL A CA 1
ATOM 7111 C C . VAL A 1 916 ? -1.783 27.924 18.127 1.00 79.19 916 VAL A C 1
ATOM 7113 O O . VAL A 1 916 ? -1.310 27.197 19.001 1.00 79.19 916 VAL A O 1
ATOM 7116 N N . VAL A 1 917 ? -3.055 27.854 17.743 1.00 85.38 917 VAL A N 1
ATOM 7117 C CA . VAL A 1 917 ? -4.041 26.913 18.280 1.00 85.38 917 VAL A CA 1
ATOM 7118 C C . VAL A 1 917 ? -4.639 26.111 17.127 1.00 85.38 917 VAL A C 1
ATOM 7120 O O . VAL A 1 917 ? -5.375 26.655 16.304 1.00 85.38 917 VAL A O 1
ATOM 7123 N N . HIS A 1 918 ? -4.336 24.814 17.073 1.00 85.81 918 HIS A N 1
ATOM 7124 C CA . HIS A 1 918 ? -5.012 23.862 16.195 1.00 85.81 918 HIS A CA 1
ATOM 7125 C C . HIS A 1 918 ? -6.164 23.202 16.949 1.00 85.81 918 HIS A C 1
ATOM 7127 O O . HIS A 1 918 ? -5.946 22.462 17.905 1.00 85.81 918 HIS A O 1
ATOM 7133 N N . GLU A 1 919 ? -7.386 23.453 16.509 1.00 88.81 919 GLU A N 1
ATOM 7134 C CA . GLU A 1 919 ? -8.617 22.891 17.043 1.00 88.81 919 GLU A CA 1
ATOM 7135 C C . GLU A 1 919 ? -9.120 21.755 16.151 1.00 88.81 919 GLU A C 1
ATOM 7137 O O . GLU A 1 919 ? -9.318 21.942 14.956 1.00 88.81 919 GLU A O 1
ATOM 7142 N N . ILE A 1 920 ? -9.348 20.578 16.734 1.00 87.38 920 ILE A N 1
ATOM 7143 C CA . ILE A 1 920 ? -9.837 19.377 16.051 1.00 87.38 920 ILE A CA 1
ATOM 7144 C C . ILE A 1 920 ? -11.240 19.053 16.580 1.00 87.38 920 ILE A C 1
ATOM 7146 O O . ILE A 1 920 ? -11.394 18.819 17.778 1.00 87.38 920 ILE A O 1
ATOM 7150 N N . ILE A 1 921 ? -12.253 19.035 15.702 1.00 79.31 921 ILE A N 1
ATOM 7151 C CA . ILE A 1 921 ? -13.677 18.826 16.041 1.00 79.31 921 ILE A CA 1
ATOM 7152 C C . ILE A 1 921 ? -14.299 17.748 15.149 1.00 79.31 921 ILE A C 1
ATOM 7154 O O . ILE A 1 921 ? -14.208 17.821 13.920 1.00 79.31 921 ILE A O 1
ATOM 7158 N N . PHE A 1 922 ? -15.024 16.796 15.740 1.00 68.62 922 PHE A N 1
ATOM 7159 C CA . PHE A 1 922 ? -15.746 15.758 14.995 1.00 68.62 922 PHE A CA 1
ATOM 7160 C C . PHE A 1 922 ? -17.210 16.159 14.660 1.00 68.62 922 PHE A C 1
ATOM 7162 O O . PHE A 1 922 ? -17.848 16.896 15.418 1.00 68.62 922 PHE A O 1
ATOM 7169 N N . PRO A 1 923 ? -17.802 15.693 13.531 1.00 51.81 923 PRO A N 1
ATOM 7170 C CA . PRO A 1 923 ? -19.056 16.219 12.963 1.00 51.81 923 PRO A CA 1
ATOM 7171 C C . PRO A 1 923 ? -20.281 16.134 13.880 1.00 51.81 923 PRO A C 1
ATOM 7173 O O . PRO A 1 923 ? -21.218 16.916 13.727 1.00 51.81 923 PRO A O 1
ATOM 7176 N N . GLN A 1 924 ? -20.278 15.210 14.841 1.00 52.81 924 GLN A N 1
ATOM 7177 C CA . GLN A 1 924 ? -21.370 15.000 15.797 1.00 52.81 924 GLN A CA 1
ATOM 7178 C C . GLN A 1 924 ? -21.564 16.211 16.735 1.00 52.81 924 GLN A C 1
ATOM 7180 O O . GLN A 1 924 ? -22.666 16.429 17.234 1.00 52.81 924 GLN A O 1
ATOM 7185 N N . LEU A 1 925 ? -20.532 17.051 16.901 1.00 50.19 925 LEU A N 1
ATOM 7186 C CA . LEU A 1 925 ? -20.535 18.244 17.756 1.00 50.19 925 LEU A CA 1
ATOM 7187 C C . LEU A 1 925 ? -20.765 19.564 16.989 1.00 50.19 925 LEU A C 1
ATOM 7189 O O . LEU A 1 925 ? -20.930 20.613 17.616 1.00 50.19 925 LEU A O 1
ATOM 7193 N N . ARG A 1 926 ? -20.867 19.541 15.644 1.00 44.09 926 ARG A N 1
ATOM 7194 C CA . ARG A 1 926 ? -21.005 20.761 14.808 1.00 44.09 926 ARG A CA 1
ATOM 7195 C C . ARG A 1 926 ? -22.219 21.635 15.149 1.00 44.09 926 ARG A C 1
ATOM 7197 O O . ARG A 1 926 ? -22.185 22.827 14.867 1.00 44.09 926 ARG A O 1
ATOM 7204 N N . ARG A 1 927 ? -23.276 21.088 15.767 1.00 39.53 927 ARG A N 1
ATOM 7205 C CA . ARG A 1 927 ? -24.481 21.861 16.137 1.00 39.53 927 ARG A CA 1
ATOM 7206 C C . ARG A 1 927 ? -24.246 22.916 17.232 1.00 39.53 927 ARG A C 1
ATOM 7208 O O . ARG A 1 927 ? -25.125 23.748 17.407 1.00 39.53 927 ARG A O 1
ATOM 7215 N N . ARG A 1 928 ? -23.107 22.908 17.942 1.00 40.16 928 ARG A N 1
ATOM 7216 C CA . ARG A 1 928 ? -22.779 23.896 18.997 1.00 40.16 928 ARG A CA 1
ATOM 7217 C C . ARG A 1 928 ? -21.720 24.942 18.620 1.00 40.16 928 ARG A C 1
ATOM 7219 O O . ARG A 1 928 ? -21.538 25.882 19.375 1.00 40.16 928 ARG A O 1
ATOM 7226 N N . VAL A 1 929 ? -21.040 24.808 17.478 1.00 41.00 929 VAL A N 1
ATOM 7227 C CA . VAL A 1 929 ? -19.891 25.671 17.093 1.00 41.00 929 VAL A CA 1
ATOM 7228 C C . VAL A 1 929 ? -20.266 26.669 15.981 1.00 41.00 929 VAL A C 1
ATOM 7230 O O . VAL A 1 929 ? -19.418 27.358 15.426 1.00 41.00 929 VAL A O 1
ATOM 7233 N N . ALA A 1 930 ? -21.554 26.762 15.635 1.00 33.09 930 ALA A N 1
ATOM 7234 C CA . ALA A 1 930 ? -22.038 27.574 14.517 1.00 33.09 930 ALA A CA 1
ATOM 7235 C C . ALA A 1 930 ? -21.947 29.101 14.735 1.00 33.09 930 ALA A C 1
ATOM 7237 O O . ALA A 1 930 ? -22.150 29.833 13.772 1.00 33.09 930 ALA A O 1
ATOM 7238 N N . ASP A 1 931 ? -21.582 29.572 15.934 1.00 31.98 931 ASP A N 1
ATOM 7239 C CA . ASP A 1 931 ? -21.594 31.001 16.286 1.00 31.98 931 ASP A CA 1
ATOM 7240 C C . ASP A 1 931 ? -20.239 31.576 16.746 1.00 31.98 931 ASP A C 1
ATOM 7242 O O . ASP A 1 931 ? -20.192 32.683 17.278 1.00 31.98 931 ASP A O 1
ATOM 7246 N N . VAL A 1 932 ? -19.105 30.901 16.507 1.00 33.84 932 VAL A N 1
ATOM 7247 C CA . VAL A 1 932 ? -17.787 31.501 16.802 1.00 33.84 932 VAL A CA 1
ATOM 7248 C C . VAL A 1 932 ? -17.395 32.468 15.667 1.00 33.84 932 VAL A C 1
ATOM 7250 O O . VAL A 1 932 ? -17.179 32.023 14.535 1.00 33.84 932 VAL A O 1
ATOM 7253 N N . PRO A 1 933 ? -17.285 33.793 15.907 1.00 28.92 933 PRO A N 1
ATOM 7254 C CA . PRO A 1 933 ? -16.954 34.742 14.853 1.00 28.92 933 PRO A CA 1
ATOM 7255 C C . PRO A 1 933 ? -15.507 34.552 14.383 1.00 28.92 933 PRO A C 1
ATOM 7257 O O . PRO A 1 933 ? -14.582 34.472 15.191 1.00 28.92 933 PRO A O 1
ATOM 7260 N N . ALA A 1 934 ? -15.314 34.520 13.062 1.00 29.48 934 ALA A N 1
ATOM 7261 C CA . ALA A 1 934 ? -14.015 34.380 12.404 1.00 29.48 934 ALA A CA 1
ATOM 7262 C C . ALA A 1 934 ? -12.975 35.393 12.937 1.00 29.48 934 ALA A C 1
ATOM 7264 O O . ALA A 1 934 ? -13.145 36.605 12.768 1.00 29.48 934 ALA A O 1
ATOM 7265 N N . ARG A 1 935 ? -11.892 34.900 13.558 1.00 34.53 935 ARG A N 1
ATOM 7266 C CA . ARG A 1 935 ? -10.759 35.711 14.049 1.00 34.53 935 ARG A CA 1
ATOM 7267 C C . ARG A 1 935 ? -9.628 35.775 13.006 1.00 34.53 935 ARG A C 1
ATOM 7269 O O . ARG A 1 935 ? -9.485 34.880 12.181 1.00 34.53 935 ARG A O 1
ATOM 7276 N N . ARG A 1 936 ? -8.932 36.919 12.989 1.00 29.97 936 ARG A N 1
ATOM 7277 C CA . ARG A 1 936 ? -8.137 37.489 11.877 1.00 29.97 936 ARG A CA 1
ATOM 7278 C C . ARG A 1 936 ? -6.751 36.850 11.707 1.00 29.97 936 ARG A C 1
ATOM 7280 O O . ARG A 1 936 ? -6.162 36.414 12.687 1.00 29.97 936 ARG A O 1
ATOM 7287 N N . ASP A 1 937 ? -6.223 36.893 10.481 1.00 33.72 937 ASP A N 1
ATOM 7288 C CA . ASP A 1 937 ? -4.825 36.597 10.151 1.00 33.72 937 ASP A CA 1
ATOM 7289 C C . ASP A 1 937 ? -3.963 37.879 10.063 1.00 33.72 937 ASP A C 1
ATOM 7291 O O . ASP A 1 937 ? -4.475 39.005 10.042 1.00 33.72 937 ASP A O 1
ATOM 7295 N N . GLU A 1 938 ? -2.640 37.702 9.995 1.00 36.31 938 GLU A N 1
ATOM 7296 C CA . GLU A 1 938 ? -1.614 38.762 10.015 1.00 36.31 938 GLU A CA 1
ATOM 7297 C C . GLU A 1 938 ? -1.604 39.673 8.768 1.00 36.31 938 GLU A C 1
ATOM 7299 O O . GLU A 1 938 ? -0.836 40.632 8.706 1.00 36.31 938 GLU A O 1
ATOM 7304 N N . THR A 1 939 ? -2.478 39.425 7.784 1.00 32.06 939 THR A N 1
ATOM 7305 C CA . THR A 1 939 ? -2.591 40.236 6.558 1.00 32.06 939 THR A CA 1
ATOM 7306 C C . THR A 1 939 ? -3.923 40.972 6.420 1.00 32.06 939 THR A C 1
ATOM 7308 O O . THR A 1 939 ? -4.115 41.720 5.463 1.00 32.06 939 THR A O 1
ATOM 7311 N N . GLY A 1 940 ? -4.849 40.813 7.372 1.00 29.70 940 GLY A N 1
ATOM 7312 C CA . GLY A 1 940 ? -6.169 41.437 7.286 1.00 29.70 940 GLY A CA 1
ATOM 7313 C C . GLY A 1 940 ? -7.052 40.854 6.176 1.00 29.70 940 GLY A C 1
ATOM 7314 O O . GLY A 1 940 ? -8.037 41.488 5.790 1.00 29.70 940 GLY A O 1
ATOM 7315 N N . THR A 1 941 ? -6.752 39.645 5.692 1.00 27.41 941 THR A N 1
ATOM 7316 C CA . THR A 1 941 ? -7.495 38.986 4.613 1.00 27.41 941 THR A CA 1
ATOM 7317 C C . THR A 1 941 ? -8.173 37.734 5.169 1.00 27.41 941 THR A C 1
ATOM 7319 O O . THR A 1 941 ? -7.525 36.846 5.698 1.00 27.41 941 THR A O 1
ATOM 7322 N N . ARG A 1 942 ? -9.508 37.631 5.076 1.00 35.75 942 ARG A N 1
ATOM 7323 C CA . ARG A 1 942 ? -10.273 36.455 5.549 1.00 35.75 942 ARG A CA 1
ATOM 7324 C C . ARG A 1 942 ? -9.810 35.174 4.828 1.00 35.75 942 ARG A C 1
ATOM 7326 O O . ARG A 1 942 ? -10.317 34.875 3.751 1.00 35.75 942 ARG A O 1
ATOM 7333 N N . GLY A 1 943 ? -8.887 34.418 5.419 1.00 26.48 943 GLY A N 1
ATOM 7334 C CA . GLY A 1 943 ? -8.336 33.190 4.844 1.00 26.48 943 GLY A CA 1
ATOM 7335 C C . GLY A 1 943 ? -8.542 31.979 5.747 1.00 26.48 943 GLY A C 1
ATOM 7336 O O . GLY A 1 943 ? -7.759 31.733 6.655 1.00 26.48 943 GLY A O 1
ATOM 7337 N N . VAL A 1 944 ? -9.576 31.183 5.468 1.00 29.42 944 VAL A N 1
ATOM 7338 C CA . VAL A 1 944 ? -9.665 29.793 5.938 1.00 29.42 944 VAL A CA 1
ATOM 7339 C C . VAL A 1 944 ? -8.597 28.998 5.185 1.00 29.42 944 VAL A C 1
ATOM 7341 O O . VAL A 1 944 ? -8.775 28.678 4.010 1.00 29.42 944 VAL A O 1
ATOM 7344 N N . LEU A 1 945 ? -7.474 28.692 5.832 1.00 27.91 945 LEU A N 1
ATOM 7345 C CA . LEU A 1 945 ? -6.483 27.769 5.283 1.00 27.91 945 LEU A CA 1
ATOM 7346 C C . LEU A 1 945 ? -6.910 26.329 5.601 1.00 27.91 945 LEU A C 1
ATOM 7348 O O . LEU A 1 945 ? -6.683 25.821 6.692 1.00 27.91 945 LEU A O 1
ATOM 7352 N N . GLY A 1 946 ? -7.535 25.681 4.611 1.00 30.62 946 GLY A N 1
ATOM 7353 C CA . GLY A 1 946 ? -7.588 24.220 4.499 1.00 30.62 946 GLY A CA 1
ATOM 7354 C C . GLY A 1 946 ? -8.845 23.523 5.031 1.00 30.62 946 GLY A C 1
ATOM 7355 O O . GLY A 1 946 ? -8.777 22.765 5.992 1.00 30.62 946 GLY A O 1
ATOM 7356 N N . CYS A 1 947 ? -9.981 23.645 4.337 1.00 27.41 947 CYS A N 1
ATOM 7357 C CA . CYS A 1 947 ? -11.043 22.638 4.446 1.00 27.41 947 CYS A CA 1
ATOM 7358 C C . CYS A 1 947 ? -10.643 21.377 3.661 1.00 27.41 947 CYS A C 1
ATOM 7360 O O . CYS A 1 947 ? -10.890 21.273 2.460 1.00 27.41 947 CYS A O 1
ATOM 7362 N N . GLY A 1 948 ? -10.044 20.398 4.340 1.00 29.78 948 GLY A N 1
ATOM 7363 C CA . GLY A 1 948 ? -10.031 19.020 3.856 1.00 29.78 948 GLY A CA 1
ATOM 7364 C C . GLY A 1 948 ? -11.439 18.434 3.975 1.00 29.78 948 GLY A C 1
ATOM 7365 O O . GLY A 1 948 ? -11.837 18.010 5.053 1.00 29.78 948 GLY A O 1
ATOM 7366 N N . ASN A 1 949 ? -12.209 18.430 2.885 1.00 29.09 949 ASN A N 1
ATOM 7367 C CA . ASN A 1 949 ? -13.519 17.775 2.824 1.00 29.09 949 ASN A CA 1
ATOM 7368 C C . ASN A 1 949 ? -13.357 16.248 2.712 1.00 29.09 949 ASN A C 1
ATOM 7370 O O . ASN A 1 949 ? -13.581 15.667 1.655 1.00 29.09 949 ASN A O 1
ATOM 7374 N N . ASN A 1 950 ? -13.004 15.606 3.826 1.00 31.84 950 ASN A N 1
ATOM 7375 C CA . ASN A 1 950 ? -13.362 14.216 4.103 1.00 31.84 950 ASN A CA 1
ATOM 7376 C C . ASN A 1 950 ? -14.420 14.265 5.217 1.00 31.84 950 ASN A C 1
ATOM 7378 O O . ASN A 1 950 ? -14.218 14.937 6.221 1.00 31.84 950 ASN A O 1
ATOM 7382 N N . ASN A 1 951 ? -15.571 13.614 5.032 1.00 38.94 951 ASN A N 1
ATOM 7383 C CA . ASN A 1 951 ? -16.781 13.722 5.871 1.00 38.94 951 ASN A CA 1
ATOM 7384 C C . ASN A 1 951 ? -16.645 13.231 7.346 1.00 38.94 951 ASN A C 1
ATOM 7386 O O . ASN A 1 951 ? -17.650 12.849 7.945 1.00 38.94 951 ASN A O 1
ATOM 7390 N N . GLU A 1 952 ? -15.452 13.226 7.954 1.00 54.84 952 GLU A N 1
ATOM 7391 C CA . GLU A 1 952 ? -15.176 12.570 9.246 1.00 54.84 952 GLU A CA 1
ATOM 7392 C C . GLU A 1 952 ? -14.672 13.488 10.382 1.00 54.84 952 GLU A C 1
ATOM 7394 O O . GLU A 1 952 ? -14.914 13.142 11.532 1.00 54.84 952 GLU A O 1
ATOM 7399 N N . TYR A 1 953 ? -14.067 14.661 10.125 1.00 63.22 953 TYR A N 1
ATOM 7400 C CA . TYR A 1 953 ? -13.610 15.633 11.152 1.00 63.22 953 TYR A CA 1
ATOM 7401 C C . TYR A 1 953 ? -13.351 17.033 10.552 1.00 63.22 953 TYR A C 1
ATOM 7403 O O . TYR A 1 953 ? -13.429 17.231 9.341 1.00 63.22 953 TYR A O 1
ATOM 7411 N N . SER A 1 954 ? -13.092 18.050 11.378 1.00 70.44 954 SER A N 1
ATOM 7412 C CA . SER A 1 954 ? -12.705 19.412 10.968 1.00 70.44 954 SER A CA 1
ATOM 7413 C C . SER A 1 954 ? -11.524 19.898 11.802 1.00 70.44 954 SER A C 1
ATOM 7415 O O . SER A 1 954 ? -11.524 19.705 13.014 1.00 70.44 954 SER A O 1
ATOM 7417 N N . VAL A 1 955 ? -10.532 20.516 11.156 1.00 73.62 955 VAL A N 1
ATOM 7418 C CA . VAL A 1 955 ? -9.400 21.160 11.834 1.00 73.62 955 VAL A CA 1
ATOM 7419 C C . VAL A 1 955 ? -9.439 22.656 11.558 1.00 73.62 955 VAL A C 1
ATOM 7421 O O . VAL A 1 955 ? -9.537 23.057 10.399 1.00 73.62 955 VAL A O 1
ATOM 7424 N N . PHE A 1 956 ? -9.354 23.464 12.609 1.00 78.69 956 PHE A N 1
ATOM 7425 C CA . PHE A 1 956 ? -9.287 24.918 12.543 1.00 78.69 956 PHE A CA 1
ATOM 7426 C C . PHE A 1 956 ? -7.962 25.378 13.136 1.00 78.69 956 PHE A C 1
ATOM 7428 O O . PHE A 1 956 ? -7.630 25.025 14.261 1.00 78.69 956 PHE A O 1
ATOM 7435 N N . THR A 1 957 ? -7.197 26.170 12.393 1.00 76.31 957 THR A N 1
ATOM 7436 C CA . THR A 1 957 ? -5.983 26.804 12.918 1.00 76.31 957 THR A CA 1
ATOM 7437 C C . THR A 1 957 ? -6.291 28.266 13.198 1.00 76.31 957 THR A C 1
ATOM 7439 O O . THR A 1 957 ? -6.800 28.969 12.327 1.00 76.31 957 THR A O 1
ATOM 7442 N N . SER A 1 958 ? -5.996 28.718 14.411 1.00 77.69 958 SER A N 1
ATOM 7443 C CA . SER A 1 958 ? -6.182 30.102 14.842 1.00 77.69 958 SER A CA 1
ATOM 7444 C C . SER A 1 958 ? -4.964 30.599 15.617 1.00 77.69 958 SER A C 1
ATOM 7446 O O . SER A 1 958 ? -4.096 29.815 16.004 1.00 77.69 958 SER A O 1
ATOM 7448 N N . TYR A 1 959 ? -4.893 31.911 15.820 1.00 76.56 959 TYR A N 1
ATOM 7449 C CA . TYR A 1 959 ? -3.835 32.560 16.583 1.00 76.56 959 TYR A CA 1
ATOM 7450 C C . TYR A 1 959 ? -4.459 33.278 17.775 1.00 76.56 959 TYR A C 1
ATOM 7452 O O . TYR A 1 959 ? -5.451 33.989 17.620 1.00 76.56 959 TYR A O 1
ATOM 7460 N N . PHE A 1 960 ? -3.868 33.089 18.950 1.00 84.25 960 PHE A N 1
ATOM 7461 C CA . PHE A 1 960 ? -4.184 33.834 20.160 1.00 84.25 960 PHE A CA 1
ATOM 7462 C C . PHE A 1 960 ? -3.057 34.820 20.459 1.00 84.25 960 PHE A C 1
ATOM 7464 O O . PHE A 1 960 ? -1.886 34.434 20.508 1.00 84.25 960 PHE A O 1
ATOM 7471 N N . VAL A 1 961 ? -3.408 36.076 20.718 1.00 79.12 961 VAL A N 1
ATOM 7472 C CA . VAL A 1 961 ? -2.486 37.082 21.258 1.00 79.12 961 VAL A CA 1
ATOM 7473 C C . VAL A 1 961 ? -3.008 37.609 22.598 1.00 79.12 961 VAL A C 1
ATOM 7475 O O . VAL A 1 961 ? -4.216 37.771 22.753 1.00 79.12 961 VAL A O 1
ATOM 7478 N N . PRO A 1 962 ? -2.146 37.943 23.581 1.00 82.12 962 PRO A N 1
ATOM 7479 C CA . PRO A 1 962 ? -2.599 38.396 24.906 1.00 82.12 962 PRO A CA 1
ATOM 7480 C C . PRO A 1 962 ? -3.576 39.585 24.879 1.00 82.12 962 PRO A C 1
ATOM 7482 O O . PRO A 1 962 ? -4.472 39.679 25.724 1.00 82.12 962 PRO A O 1
ATOM 7485 N N . SER A 1 963 ? -3.460 40.460 23.875 1.00 75.38 963 SER A N 1
ATOM 7486 C CA . SER A 1 963 ? -4.375 41.583 23.661 1.00 75.38 963 SER A CA 1
ATOM 7487 C C . SER A 1 963 ? -5.822 41.162 23.386 1.00 75.38 963 SER A C 1
ATOM 7489 O O . SER A 1 963 ? -6.718 41.952 23.665 1.00 75.38 963 SER A O 1
ATOM 7491 N N . ASP A 1 964 ? -6.072 39.931 22.925 1.00 77.38 964 ASP A N 1
ATOM 7492 C CA . ASP A 1 964 ? -7.426 39.398 22.706 1.00 77.38 964 ASP A CA 1
ATOM 7493 C C . ASP A 1 964 ? -8.246 39.344 24.006 1.00 77.38 964 ASP A C 1
ATOM 7495 O O . ASP A 1 964 ? -9.470 39.412 23.972 1.00 77.38 964 ASP A O 1
ATOM 7499 N N . LEU A 1 965 ? -7.574 39.262 25.161 1.00 85.62 965 LEU A N 1
ATOM 7500 C CA . LEU A 1 965 ? -8.185 39.290 26.496 1.00 85.62 965 LEU A CA 1
ATOM 7501 C C . LEU A 1 965 ? -7.840 40.565 27.280 1.00 85.62 965 LEU A C 1
ATOM 7503 O O . LEU A 1 965 ? -7.998 40.604 28.501 1.00 85.62 965 LEU A O 1
ATOM 7507 N N . ASN A 1 966 ? -7.365 41.613 26.597 1.00 86.56 966 ASN A N 1
ATOM 7508 C CA . ASN A 1 966 ? -6.855 42.844 27.211 1.00 86.56 966 ASN A CA 1
ATOM 7509 C C . ASN A 1 966 ? -5.728 42.592 28.235 1.00 86.56 966 ASN A C 1
ATOM 7511 O O . ASN A 1 966 ? -5.618 43.299 29.240 1.00 86.56 966 ASN A O 1
ATOM 7515 N N . LEU A 1 967 ? -4.894 41.574 28.002 1.00 85.94 967 LEU A N 1
ATOM 7516 C CA . LEU A 1 967 ? -3.747 41.265 28.852 1.00 85.94 967 LEU A CA 1
ATOM 7517 C C . LEU A 1 967 ? -2.479 41.927 28.297 1.00 85.94 967 LEU A C 1
ATOM 7519 O O . LEU A 1 967 ? -2.274 41.937 27.080 1.00 85.94 967 LEU A O 1
ATOM 7523 N N . PRO A 1 968 ? -1.602 42.464 29.163 1.00 81.12 968 PRO A N 1
ATOM 7524 C CA . PRO A 1 968 ? -0.305 42.949 28.720 1.00 81.12 968 PRO A CA 1
ATOM 7525 C C . PRO A 1 968 ? 0.584 41.773 28.294 1.00 81.12 968 PRO A C 1
ATOM 7527 O O . PRO A 1 968 ? 0.457 40.659 28.808 1.00 81.12 968 PRO A O 1
ATOM 7530 N N . ILE A 1 969 ? 1.509 42.043 27.375 1.00 80.38 969 ILE A N 1
ATOM 7531 C CA . ILE A 1 969 ? 2.576 41.103 27.024 1.00 80.38 969 ILE A CA 1
ATOM 7532 C C . ILE A 1 969 ? 3.615 41.138 28.148 1.00 80.38 969 ILE A C 1
ATOM 7534 O O . ILE A 1 969 ? 4.115 42.210 28.495 1.00 80.38 969 ILE A O 1
ATOM 7538 N N . PHE A 1 970 ? 3.941 39.978 28.713 1.00 85.38 970 PHE A N 1
ATOM 7539 C CA . PHE A 1 970 ? 4.947 39.844 29.772 1.00 85.38 970 PHE A CA 1
ATOM 7540 C C . PHE A 1 970 ? 6.285 39.385 29.195 1.00 85.38 970 PHE A C 1
ATOM 7542 O O . PHE A 1 970 ? 6.328 38.709 28.168 1.00 85.38 970 PHE A O 1
ATOM 7549 N N . LYS A 1 971 ? 7.400 39.710 29.856 1.00 82.00 971 LYS A N 1
ATOM 7550 C CA . LYS A 1 971 ? 8.692 39.110 29.501 1.00 82.00 971 LYS A CA 1
ATOM 7551 C C . LYS A 1 971 ? 8.744 37.666 29.990 1.00 82.00 971 LYS A C 1
ATOM 7553 O O . LYS A 1 971 ? 8.202 37.336 31.041 1.00 82.00 971 LYS A O 1
ATOM 7558 N N . LEU A 1 972 ? 9.483 36.818 29.275 1.00 81.31 972 LEU A N 1
ATOM 7559 C CA . LEU A 1 972 ? 9.622 35.400 29.616 1.00 81.31 972 LEU A CA 1
ATOM 7560 C C . LEU A 1 972 ? 10.098 35.179 31.067 1.00 81.31 972 LEU A C 1
ATOM 7562 O O . LEU A 1 972 ? 9.615 34.270 31.732 1.00 81.31 972 LEU A O 1
ATOM 7566 N N . GLN A 1 973 ? 10.982 36.040 31.588 1.00 84.06 973 GLN A N 1
ATOM 7567 C CA . GLN A 1 973 ? 11.479 35.952 32.970 1.00 84.06 973 GLN A CA 1
ATOM 7568 C C . GLN A 1 973 ? 10.384 36.181 34.027 1.00 84.06 973 GLN A C 1
ATOM 7570 O O . GLN A 1 973 ? 10.509 35.713 35.155 1.00 84.06 973 GLN A O 1
ATOM 7575 N N . GLU A 1 974 ? 9.314 36.903 33.684 1.00 84.75 974 GLU A N 1
ATOM 7576 C CA . GLU A 1 974 ? 8.208 37.213 34.603 1.00 84.75 974 GLU A CA 1
ATOM 7577 C C . GLU A 1 974 ? 7.234 36.039 34.751 1.00 84.75 974 GLU A C 1
ATOM 7579 O O . GLU A 1 974 ? 6.548 35.929 35.766 1.00 84.75 974 GLU A O 1
ATOM 7584 N N . ILE A 1 975 ? 7.197 35.150 33.756 1.00 85.31 975 ILE A N 1
ATOM 7585 C CA . ILE A 1 975 ? 6.378 33.931 33.746 1.00 85.31 975 ILE A CA 1
ATOM 7586 C C . ILE A 1 975 ? 7.202 32.659 34.001 1.00 85.31 975 ILE A C 1
ATOM 7588 O O . ILE A 1 975 ? 6.646 31.565 34.106 1.00 85.31 975 ILE A O 1
ATOM 7592 N N . GLU A 1 976 ? 8.523 32.793 34.145 1.00 82.06 976 GLU A N 1
ATOM 7593 C CA . GLU A 1 976 ? 9.440 31.683 34.385 1.00 82.06 976 GLU A CA 1
ATOM 7594 C C . GLU A 1 976 ? 9.172 31.009 35.740 1.00 82.06 976 GLU A C 1
ATOM 7596 O O . GLU A 1 976 ? 8.825 31.651 36.740 1.00 82.06 976 GLU A O 1
ATOM 7601 N N . GLY A 1 977 ? 9.334 29.687 35.768 1.00 78.94 977 GLY A N 1
ATOM 7602 C CA . GLY A 1 977 ? 9.235 28.893 36.986 1.00 78.94 977 GLY A CA 1
ATOM 7603 C C . GLY A 1 977 ? 10.536 28.886 37.796 1.00 78.94 977 GLY A C 1
ATOM 7604 O O . GLY A 1 977 ? 11.248 29.885 37.935 1.00 78.94 977 GLY A O 1
ATOM 7605 N N . GLY A 1 978 ? 10.849 27.734 38.385 1.00 79.56 978 GLY A N 1
ATOM 7606 C CA . GLY A 1 978 ? 12.152 27.466 38.993 1.00 79.56 978 GLY A CA 1
ATOM 7607 C C . GLY A 1 978 ? 12.239 26.056 39.559 1.00 79.56 978 GLY A C 1
ATOM 7608 O O . GLY A 1 978 ? 11.743 25.112 38.946 1.00 79.56 978 GLY A O 1
ATOM 7609 N N . SER A 1 979 ? 12.869 25.902 40.725 1.00 85.94 979 SER A N 1
ATOM 7610 C CA . SER A 1 979 ? 12.969 24.610 41.412 1.00 85.94 979 SER A CA 1
ATOM 7611 C C . SER A 1 979 ? 11.590 24.023 41.745 1.00 85.94 979 SER A C 1
ATOM 7613 O O . SER A 1 979 ? 10.555 24.689 41.635 1.00 85.94 979 SER A O 1
ATOM 7615 N N . VAL A 1 980 ? 11.569 22.757 42.169 1.00 88.19 980 VAL A N 1
ATOM 7616 C CA . VAL A 1 980 ? 10.348 22.114 42.681 1.00 88.19 980 VAL A CA 1
ATOM 7617 C C . VAL A 1 980 ? 9.774 22.910 43.860 1.00 88.19 980 VAL A C 1
ATOM 7619 O O . VAL A 1 980 ? 8.567 23.124 43.905 1.00 88.19 980 VAL A O 1
ATOM 7622 N N . ASP A 1 981 ? 10.634 23.428 44.744 1.00 89.25 981 ASP A N 1
ATOM 7623 C CA . ASP A 1 981 ? 10.236 24.270 45.880 1.00 89.25 981 ASP A CA 1
ATOM 7624 C C . ASP A 1 981 ? 9.586 25.578 45.424 1.00 89.25 981 ASP A C 1
ATOM 7626 O O . ASP A 1 981 ? 8.460 25.869 45.817 1.00 89.25 981 ASP A O 1
ATOM 7630 N N . LYS A 1 982 ? 10.234 26.310 44.506 1.00 89.69 982 LYS A N 1
ATOM 7631 C CA . LYS A 1 982 ? 9.691 27.566 43.966 1.00 89.69 982 LYS A CA 1
ATOM 7632 C C . LYS A 1 982 ? 8.352 27.338 43.256 1.00 89.69 982 LYS A C 1
ATOM 7634 O O . LYS A 1 982 ? 7.434 28.137 43.386 1.00 89.69 982 LYS A O 1
ATOM 7639 N N . ASN A 1 983 ? 8.213 26.238 42.512 1.00 91.31 983 ASN A N 1
ATOM 7640 C CA . ASN A 1 983 ? 6.940 25.877 41.882 1.00 91.31 983 ASN A CA 1
ATOM 7641 C C . ASN A 1 983 ? 5.847 25.547 42.911 1.00 91.31 983 ASN A C 1
ATOM 7643 O O . ASN A 1 983 ? 4.692 25.886 42.675 1.00 91.31 983 ASN A O 1
ATOM 7647 N N . ALA A 1 984 ? 6.187 24.904 44.032 1.00 93.25 984 ALA A N 1
ATOM 7648 C CA . ALA A 1 984 ? 5.240 24.616 45.109 1.00 93.25 984 ALA A CA 1
ATOM 7649 C C . ALA A 1 984 ? 4.783 25.890 45.833 1.00 93.25 984 ALA A C 1
ATOM 7651 O O . ALA A 1 984 ? 3.589 26.042 46.090 1.00 93.25 984 ALA A O 1
ATOM 7652 N N . GLU A 1 985 ? 5.703 26.822 46.095 1.00 93.00 985 GLU A N 1
ATOM 7653 C CA . GLU A 1 985 ? 5.390 28.150 46.636 1.00 93.00 985 GLU A CA 1
ATOM 7654 C C . GLU A 1 985 ? 4.442 28.911 45.704 1.00 93.00 985 GLU A C 1
ATOM 7656 O O . GLU A 1 985 ? 3.346 29.288 46.115 1.00 93.00 985 GLU A O 1
ATOM 7661 N N . ILE A 1 986 ? 4.801 29.031 44.420 1.00 92.75 986 ILE A N 1
ATOM 7662 C CA . ILE A 1 986 ? 3.973 29.732 43.431 1.00 92.75 986 ILE A CA 1
ATOM 7663 C C . ILE A 1 986 ? 2.601 29.060 43.274 1.00 92.75 986 ILE A C 1
ATOM 7665 O O . ILE A 1 986 ? 1.586 29.753 43.192 1.00 92.75 986 ILE A O 1
ATOM 7669 N N . PHE A 1 987 ? 2.538 27.724 43.259 1.00 95.19 987 PHE A N 1
ATOM 7670 C CA . PHE A 1 987 ? 1.271 26.994 43.199 1.00 95.19 987 PHE A CA 1
ATOM 7671 C C . PHE A 1 987 ? 0.358 27.358 44.376 1.00 95.19 987 PHE A C 1
ATOM 7673 O O . PHE A 1 987 ? -0.808 27.688 44.163 1.00 95.19 987 PHE A O 1
ATOM 7680 N N . LEU A 1 988 ? 0.878 27.318 45.609 1.00 95.38 988 LEU A N 1
ATOM 7681 C CA . LEU A 1 988 ? 0.104 27.623 46.815 1.00 95.38 988 LEU A CA 1
ATOM 7682 C C . LEU A 1 988 ? -0.324 29.091 46.862 1.00 95.38 988 LEU A C 1
ATOM 7684 O O . LEU A 1 988 ? -1.456 29.377 47.254 1.00 95.38 988 LEU A O 1
ATOM 7688 N N . ASP A 1 989 ? 0.548 30.006 46.447 1.00 94.19 989 ASP A N 1
ATOM 7689 C CA . ASP A 1 989 ? 0.244 31.433 46.396 1.00 94.19 989 ASP A CA 1
ATOM 7690 C C . ASP A 1 989 ? -0.882 31.726 45.409 1.00 94.19 989 ASP A C 1
ATOM 7692 O O . ASP A 1 989 ? -1.849 32.398 45.770 1.00 94.19 989 ASP A O 1
ATOM 7696 N N . ILE A 1 990 ? -0.808 31.181 44.190 1.00 95.31 990 ILE A N 1
ATOM 7697 C CA . ILE A 1 990 ? -1.856 31.378 43.185 1.00 95.31 990 ILE A CA 1
ATOM 7698 C C . ILE A 1 990 ? -3.154 30.686 43.609 1.00 95.31 990 ILE A C 1
ATOM 7700 O O . ILE A 1 990 ? -4.214 31.296 43.499 1.00 95.31 990 ILE A O 1
ATOM 7704 N N . ALA A 1 991 ? -3.100 29.455 44.134 1.00 93.94 991 ALA A N 1
ATOM 7705 C CA . ALA A 1 991 ? -4.293 28.729 44.578 1.00 93.94 991 ALA A CA 1
ATOM 7706 C C . ALA A 1 991 ? -5.075 29.491 45.665 1.00 93.94 991 ALA A C 1
ATOM 7708 O O . ALA A 1 991 ? -6.303 29.423 45.689 1.00 93.94 991 ALA A O 1
ATOM 7709 N N . ARG A 1 992 ? -4.381 30.254 46.523 1.00 93.19 992 ARG A N 1
ATOM 7710 C CA . ARG A 1 992 ? -4.972 31.148 47.541 1.00 93.19 992 ARG A CA 1
ATOM 7711 C C . ARG A 1 992 ? -5.443 32.505 46.985 1.00 93.19 992 ARG A C 1
ATOM 7713 O O . ARG A 1 992 ? -5.842 33.368 47.761 1.00 93.19 992 ARG A O 1
ATOM 7720 N N . GLY A 1 993 ? -5.368 32.718 45.671 1.00 85.56 993 GLY A N 1
ATOM 7721 C CA . GLY A 1 993 ? -5.730 33.968 44.988 1.00 85.56 993 GLY A CA 1
ATOM 7722 C C . GLY A 1 993 ? -4.601 35.009 44.886 1.00 85.56 993 GLY A C 1
ATOM 7723 O O . GLY A 1 993 ? -4.799 36.078 44.296 1.00 85.56 993 GLY A O 1
ATOM 7724 N N . GLY A 1 994 ? -3.417 34.711 45.430 1.00 89.50 994 GLY A N 1
ATOM 7725 C CA . GLY A 1 994 ? -2.212 35.545 45.394 1.00 89.50 994 GLY A CA 1
ATOM 7726 C C . GLY A 1 994 ? -1.332 35.296 44.162 1.00 89.50 994 GLY A C 1
ATOM 7727 O O . GLY A 1 994 ? -1.830 35.032 43.072 1.00 89.50 994 GLY A O 1
ATOM 7728 N N . GLY A 1 995 ? -0.009 35.397 44.321 1.00 87.25 995 GLY A N 1
ATOM 7729 C CA . GLY A 1 995 ? 0.962 35.234 43.233 1.00 87.25 995 GLY A CA 1
ATOM 7730 C C . GLY A 1 995 ? 1.111 36.467 42.330 1.00 87.25 995 GLY A C 1
ATOM 7731 O O . GLY A 1 995 ? 0.328 37.422 42.381 1.00 87.25 995 GLY A O 1
ATOM 7732 N N . SER A 1 996 ? 2.151 36.465 41.491 1.00 91.19 996 SER A N 1
ATOM 7733 C CA . SER A 1 996 ? 2.405 37.565 40.554 1.00 91.19 996 SER A CA 1
ATOM 7734 C C . SER A 1 996 ? 1.260 37.700 39.537 1.00 91.19 996 SER A C 1
ATOM 7736 O O . SER A 1 996 ? 0.545 36.741 39.233 1.00 91.19 996 SER A O 1
ATOM 7738 N N . VAL A 1 997 ? 1.058 38.907 38.997 1.00 91.69 997 VAL A N 1
ATOM 7739 C CA . VAL A 1 997 ? 0.050 39.134 37.943 1.00 91.69 997 VAL A CA 1
ATOM 7740 C C . VAL A 1 997 ? 0.365 38.287 36.704 1.00 91.69 997 VAL A C 1
ATOM 7742 O O . VAL A 1 997 ? -0.546 37.695 36.131 1.00 91.69 997 VAL A O 1
ATOM 7745 N N . ALA A 1 998 ? 1.646 38.171 36.345 1.00 90.38 998 ALA A N 1
ATOM 7746 C CA . ALA A 1 998 ? 2.113 37.395 35.201 1.00 90.38 998 ALA A CA 1
ATOM 7747 C C . ALA A 1 998 ? 1.773 35.900 35.340 1.00 90.38 998 ALA A C 1
ATOM 7749 O O . ALA A 1 998 ? 1.113 35.328 34.473 1.00 90.38 998 ALA A O 1
ATOM 7750 N N . HIS A 1 999 ? 2.142 35.278 36.468 1.00 92.81 999 HIS A N 1
ATOM 7751 C CA . HIS A 1 999 ? 1.879 33.855 36.711 1.00 92.81 999 HIS A CA 1
ATOM 7752 C C . HIS A 1 999 ? 0.385 33.546 36.823 1.00 92.81 999 HIS A C 1
ATOM 7754 O O . HIS A 1 999 ? -0.073 32.539 36.287 1.00 92.81 999 HIS A O 1
ATOM 7760 N N . ARG A 1 1000 ? -0.396 34.420 37.473 1.00 93.56 1000 ARG A N 1
ATOM 7761 C CA . ARG A 1 1000 ? -1.858 34.272 37.527 1.00 93.56 1000 ARG A CA 1
ATOM 7762 C C . ARG A 1 1000 ? -2.478 34.309 36.140 1.00 93.56 1000 ARG A C 1
ATOM 7764 O O . ARG A 1 1000 ? -3.240 33.413 35.796 1.00 93.56 1000 ARG A O 1
ATOM 7771 N N . ASN A 1 1001 ? -2.148 35.318 35.339 1.00 93.94 1001 ASN A N 1
ATOM 7772 C CA . ASN A 1 1001 ? -2.725 35.462 34.007 1.00 93.94 1001 ASN A CA 1
ATOM 7773 C C . ASN A 1 1001 ? -2.354 34.282 33.099 1.00 93.94 1001 ASN A C 1
ATOM 7775 O O . ASN A 1 1001 ? -3.192 33.857 32.309 1.00 93.94 1001 ASN A O 1
ATOM 7779 N N . LEU A 1 1002 ? -1.149 33.716 33.251 1.00 93.44 1002 LEU A N 1
ATOM 7780 C CA . LEU A 1 1002 ? -0.719 32.528 32.508 1.00 93.44 1002 LEU A CA 1
ATOM 7781 C C . LEU A 1 1002 ? -1.606 31.312 32.824 1.00 93.44 1002 LEU A C 1
ATOM 7783 O O . LEU A 1 1002 ? -2.036 30.588 31.926 1.00 93.44 1002 LEU A O 1
ATOM 7787 N N . VAL A 1 1003 ? -1.937 31.109 34.100 1.00 94.38 1003 VAL A N 1
ATOM 7788 C CA . VAL A 1 1003 ? -2.857 30.045 34.534 1.00 94.38 1003 VAL A CA 1
ATOM 7789 C C . VAL A 1 1003 ? -4.266 30.303 34.006 1.00 94.38 1003 VAL A C 1
ATOM 7791 O O . VAL A 1 1003 ? -4.903 29.391 33.484 1.00 94.38 1003 VAL A O 1
ATOM 7794 N N . LEU A 1 1004 ? -4.747 31.543 34.105 1.00 94.69 1004 LEU A N 1
ATOM 7795 C CA . LEU A 1 1004 ? -6.097 31.916 33.688 1.00 94.69 1004 LEU A CA 1
ATOM 7796 C C . LEU A 1 1004 ? -6.307 31.779 32.176 1.00 94.69 1004 LEU A C 1
ATOM 7798 O O . LEU A 1 1004 ? -7.349 31.275 31.764 1.00 94.69 1004 LEU A O 1
ATOM 7802 N N . VAL A 1 1005 ? -5.332 32.166 31.346 1.00 94.19 1005 VAL A N 1
ATOM 7803 C CA . VAL A 1 1005 ? -5.457 32.047 29.884 1.00 94.19 1005 VAL A CA 1
ATOM 7804 C C . VAL A 1 1005 ? -5.461 30.587 29.427 1.00 94.19 1005 VAL A C 1
ATOM 7806 O O . VAL A 1 1005 ? -6.268 30.214 28.575 1.00 94.19 1005 VAL A O 1
ATOM 7809 N N . ASN A 1 1006 ? -4.635 29.730 30.035 1.00 94.75 1006 ASN A N 1
ATOM 7810 C CA . ASN A 1 1006 ? -4.643 28.296 29.742 1.00 94.75 1006 ASN A CA 1
ATOM 7811 C C . ASN A 1 1006 ? -5.924 27.620 30.255 1.00 94.75 1006 ASN A C 1
ATOM 7813 O O . ASN A 1 1006 ? -6.500 26.789 29.555 1.00 94.75 1006 ASN A O 1
ATOM 7817 N N . ALA A 1 1007 ? -6.423 28.013 31.432 1.00 93.88 1007 ALA A N 1
ATOM 7818 C CA . ALA A 1 1007 ? -7.713 27.545 31.936 1.00 93.88 1007 ALA A CA 1
ATOM 7819 C C . ALA A 1 1007 ? -8.873 27.974 31.027 1.00 93.88 1007 ALA A C 1
ATOM 7821 O O . ALA A 1 1007 ? -9.765 27.171 30.772 1.00 93.88 1007 ALA A O 1
ATOM 7822 N N . ALA A 1 1008 ? -8.839 29.195 30.485 1.00 92.62 1008 ALA A N 1
ATOM 7823 C CA . ALA A 1 1008 ? -9.858 29.683 29.562 1.00 92.62 1008 ALA A CA 1
ATOM 7824 C C . ALA A 1 1008 ? -9.942 28.829 28.284 1.00 92.62 1008 ALA A C 1
ATOM 7826 O O . ALA A 1 1008 ? -11.030 28.418 27.885 1.00 92.62 1008 ALA A O 1
ATOM 7827 N N . HIS A 1 1009 ? -8.795 28.496 27.685 1.00 92.25 1009 HIS A N 1
ATOM 7828 C CA . HIS A 1 1009 ? -8.741 27.618 26.512 1.00 92.25 1009 HIS A CA 1
ATOM 7829 C C . HIS A 1 1009 ? -9.218 26.196 26.837 1.00 92.25 1009 HIS A C 1
ATOM 7831 O O . HIS A 1 1009 ? -9.976 25.605 26.071 1.00 92.25 1009 HIS A O 1
ATOM 7837 N N . ALA A 1 1010 ? -8.857 25.656 28.002 1.00 91.00 1010 ALA A N 1
ATOM 7838 C CA . ALA A 1 1010 ? -9.348 24.349 28.422 1.00 91.00 1010 ALA A CA 1
ATOM 7839 C C . ALA A 1 1010 ? -10.859 24.342 28.761 1.00 91.00 1010 ALA A C 1
ATOM 7841 O O . ALA A 1 1010 ? -11.521 23.323 28.567 1.00 91.00 1010 ALA A O 1
ATOM 7842 N N . PHE A 1 1011 ? -11.441 25.465 29.202 1.00 88.25 1011 PHE A N 1
ATOM 7843 C CA . PHE A 1 1011 ? -12.898 25.601 29.352 1.00 88.25 1011 PHE A CA 1
ATOM 7844 C C . PHE A 1 1011 ? -13.640 25.625 28.015 1.00 88.25 1011 PHE A C 1
ATOM 7846 O O . PHE A 1 1011 ? -14.752 25.104 27.946 1.00 88.25 1011 PHE A O 1
ATOM 7853 N N . LEU A 1 1012 ? -13.046 26.162 26.946 1.00 85.19 1012 LEU A N 1
ATOM 7854 C CA . LEU A 1 1012 ? -13.656 26.077 25.615 1.00 85.19 1012 LEU A CA 1
ATOM 7855 C C . LEU A 1 1012 ? -13.809 24.616 25.166 1.00 85.19 1012 LEU A C 1
ATOM 7857 O O . LEU A 1 1012 ? -14.871 24.233 24.682 1.00 85.19 1012 LEU A O 1
ATOM 7861 N N . LEU A 1 1013 ? -12.812 23.767 25.443 1.00 82.06 1013 LEU A N 1
ATOM 7862 C CA . LEU A 1 1013 ? -12.893 22.318 25.196 1.00 82.06 1013 LEU A CA 1
ATOM 7863 C C . LEU A 1 1013 ? -13.961 21.615 26.049 1.00 82.06 1013 LEU A C 1
ATOM 7865 O O . LEU A 1 1013 ? -14.501 20.574 25.665 1.00 82.06 1013 LEU A O 1
ATOM 7869 N N . SER A 1 1014 ? -14.297 22.155 27.224 1.00 71.50 1014 SER A N 1
ATOM 7870 C CA . SER A 1 1014 ? -15.354 21.588 28.069 1.00 71.50 1014 SER A CA 1
ATOM 7871 C C . SER A 1 1014 ? -16.758 21.839 27.509 1.00 71.50 1014 SER A C 1
ATOM 7873 O O . SER A 1 1014 ? -17.706 21.151 27.900 1.00 71.50 1014 SER A O 1
ATOM 7875 N N . GLY A 1 1015 ? -16.902 22.754 26.543 1.00 65.62 1015 GLY A N 1
ATOM 7876 C CA . GLY A 1 1015 ? -18.181 23.108 25.930 1.00 65.62 1015 GLY A CA 1
ATOM 7877 C C . GLY A 1 1015 ? -19.164 23.745 26.917 1.00 65.62 1015 GLY A C 1
ATOM 7878 O O . GLY A 1 1015 ? -20.374 23.624 26.723 1.00 65.62 1015 GLY A O 1
ATOM 7879 N N . SER A 1 1016 ? -18.646 24.334 28.004 1.00 57.94 1016 SER A N 1
ATOM 7880 C CA . SER A 1 1016 ? -19.449 24.929 29.081 1.00 57.94 1016 SER A CA 1
ATOM 7881 C C . SER A 1 1016 ? -19.801 26.405 28.874 1.00 57.94 1016 SER A C 1
ATOM 7883 O O . SER A 1 1016 ? -20.719 26.875 29.530 1.00 57.94 1016 SER A O 1
ATOM 7885 N N . GLU A 1 1017 ? -19.103 27.118 27.987 1.00 59.19 1017 GLU A N 1
ATOM 7886 C CA . GLU A 1 1017 ? -19.281 28.554 27.726 1.00 59.19 1017 GLU A CA 1
ATOM 7887 C C . GLU A 1 1017 ? -19.039 28.854 26.237 1.00 59.19 1017 GLU A C 1
ATOM 7889 O O . GLU A 1 1017 ? -18.323 28.111 25.563 1.00 59.19 1017 GLU A O 1
ATOM 7894 N N . GLU A 1 1018 ? -19.611 29.949 25.731 1.00 62.78 1018 GLU A N 1
ATOM 7895 C CA . GLU A 1 1018 ? -19.634 30.262 24.291 1.00 62.78 1018 GLU A CA 1
ATOM 7896 C C . GLU A 1 1018 ? -18.457 31.137 23.807 1.00 62.78 1018 GLU A C 1
ATOM 7898 O O . GLU A 1 1018 ? -18.224 31.228 22.602 1.00 62.78 1018 GLU A O 1
ATOM 7903 N N . SER A 1 1019 ? -17.678 31.767 24.704 1.00 84.38 1019 SER A N 1
ATOM 7904 C CA . SER A 1 1019 ? -16.560 32.650 24.318 1.00 84.38 1019 SER A CA 1
ATOM 7905 C C . SER A 1 1019 ? -15.321 32.522 25.213 1.00 84.38 1019 SER A C 1
ATOM 7907 O O . SER A 1 1019 ? -15.408 32.196 26.399 1.00 84.38 1019 SER A O 1
ATOM 7909 N N . LEU A 1 1020 ? -14.143 32.817 24.645 1.00 87.06 1020 LEU A N 1
ATOM 7910 C CA . LEU A 1 1020 ? -12.863 32.783 25.364 1.00 87.06 1020 LEU A CA 1
ATOM 7911 C C . LEU A 1 1020 ? -12.837 33.787 26.530 1.00 87.06 1020 LEU A C 1
ATOM 7913 O O . LEU A 1 1020 ? -12.294 33.492 27.594 1.00 87.06 1020 LEU A O 1
ATOM 7917 N N . GLU A 1 1021 ? -13.449 34.957 26.348 1.00 88.81 1021 GLU A N 1
ATOM 7918 C CA . GLU A 1 1021 ? -13.569 36.005 27.362 1.00 88.81 1021 GLU A CA 1
ATOM 7919 C C . GLU A 1 1021 ? -14.417 35.532 28.553 1.00 88.81 1021 GLU A C 1
ATOM 7921 O O . GLU A 1 1021 ? -14.017 35.719 29.705 1.00 88.81 1021 GLU A O 1
ATOM 7926 N N . ALA A 1 1022 ? -15.548 34.864 28.290 1.00 88.25 1022 ALA A N 1
ATOM 7927 C CA . ALA A 1 1022 ? -16.400 34.286 29.329 1.00 88.25 1022 ALA A CA 1
ATOM 7928 C C . ALA A 1 1022 ? -15.659 33.189 30.112 1.00 88.25 1022 ALA A C 1
ATOM 7930 O O . ALA A 1 1022 ? -15.634 33.204 31.346 1.00 88.25 1022 ALA A O 1
ATOM 7931 N N . CYS A 1 1023 ? -14.961 32.297 29.403 1.00 91.56 1023 CYS A N 1
ATOM 7932 C CA . CYS A 1 1023 ? -14.100 31.281 30.006 1.00 91.56 1023 CYS A CA 1
ATOM 7933 C C . CYS A 1 1023 ? -13.001 31.887 30.897 1.00 91.56 1023 CYS A C 1
ATOM 7935 O O . CYS A 1 1023 ? -12.724 31.371 31.982 1.00 91.56 1023 CYS A O 1
ATOM 7937 N N . PHE A 1 1024 ? -12.381 32.990 30.467 1.00 93.25 1024 PHE A N 1
ATOM 7938 C CA . PHE A 1 1024 ? -11.348 33.684 31.238 1.00 93.25 1024 PHE A CA 1
ATOM 7939 C C . PHE A 1 1024 ? -11.905 34.318 32.517 1.00 93.25 1024 PHE A C 1
ATOM 7941 O O . PHE A 1 1024 ? -11.304 34.183 33.587 1.00 93.25 1024 PHE A O 1
ATOM 7948 N N . LEU A 1 1025 ? -13.072 34.966 32.440 1.00 92.38 1025 LEU A N 1
ATOM 7949 C CA . LEU A 1 1025 ? -13.753 35.526 33.610 1.00 92.38 1025 LEU A CA 1
ATOM 7950 C C . LEU A 1 1025 ? -14.140 34.433 34.611 1.00 92.38 1025 LEU A C 1
ATOM 7952 O O . LEU A 1 1025 ? -13.829 34.561 35.794 1.00 92.38 1025 LEU A O 1
ATOM 7956 N N . LYS A 1 1026 ? -14.693 33.312 34.139 1.00 91.75 1026 LYS A N 1
ATOM 7957 C CA . LYS A 1 1026 ? -15.031 32.150 34.974 1.00 91.75 1026 LYS A CA 1
ATOM 7958 C C . LYS A 1 1026 ? -13.815 31.562 35.692 1.00 91.75 1026 LYS A C 1
ATOM 7960 O O . LYS A 1 1026 ? -13.875 31.271 36.890 1.00 91.75 1026 LYS A O 1
ATOM 7965 N N . ALA A 1 1027 ? -12.691 31.420 34.985 1.00 93.00 1027 ALA A N 1
ATOM 7966 C CA . ALA A 1 1027 ? -11.432 30.983 35.584 1.00 93.00 1027 ALA A CA 1
ATOM 7967 C C . ALA A 1 1027 ? -10.973 31.956 36.684 1.00 93.00 1027 ALA A C 1
ATOM 7969 O O . ALA A 1 1027 ? -10.564 31.535 37.769 1.00 93.00 1027 ALA A O 1
ATOM 7970 N N . LYS A 1 1028 ? -11.081 33.264 36.417 1.00 93.94 1028 LYS A N 1
ATOM 7971 C CA . LYS A 1 1028 ? -10.680 34.335 37.335 1.00 93.94 1028 LYS A CA 1
ATOM 7972 C C . LYS A 1 1028 ? -11.546 34.364 38.593 1.00 93.94 1028 LYS A C 1
ATOM 7974 O O . LYS A 1 1028 ? -11.005 34.445 39.694 1.00 93.94 1028 LYS A O 1
ATOM 7979 N N . GLU A 1 1029 ? -12.862 34.259 38.442 1.00 94.00 1029 GLU A N 1
ATOM 7980 C CA . GLU A 1 1029 ? -13.821 34.185 39.549 1.00 94.00 1029 GLU A CA 1
ATOM 7981 C C . GLU A 1 1029 ? -13.588 32.945 40.411 1.00 94.00 1029 GLU A C 1
ATOM 7983 O O . GLU A 1 1029 ? -13.540 33.035 41.639 1.00 94.00 1029 GLU A O 1
ATOM 7988 N N . THR A 1 1030 ? -13.365 31.791 39.780 1.00 94.38 1030 THR A N 1
ATOM 7989 C CA . THR A 1 1030 ? -13.103 30.544 40.505 1.00 94.38 1030 THR A CA 1
ATOM 7990 C C . THR A 1 1030 ? -11.825 30.637 41.325 1.00 94.38 1030 THR A C 1
ATOM 7992 O O . THR A 1 1030 ? -11.826 30.259 42.499 1.00 94.38 1030 THR A O 1
ATOM 7995 N N . LEU A 1 1031 ? -10.756 31.197 40.756 1.00 93.19 1031 LEU A N 1
ATOM 7996 C CA . LEU A 1 1031 ? -9.504 31.400 41.478 1.00 93.19 1031 LEU A CA 1
ATOM 7997 C C . LEU A 1 1031 ? -9.665 32.386 42.647 1.00 93.19 1031 LEU A C 1
ATOM 7999 O O . LEU A 1 1031 ? -9.191 32.115 43.748 1.00 93.19 1031 LEU A O 1
ATOM 8003 N N . ALA A 1 1032 ? -10.381 33.494 42.436 1.00 92.06 1032 ALA A N 1
ATOM 8004 C CA . ALA A 1 1032 ? -10.638 34.498 43.469 1.00 92.06 1032 ALA A CA 1
ATOM 8005 C C . ALA A 1 1032 ? -11.541 33.985 44.607 1.00 92.06 1032 ALA A C 1
ATOM 8007 O O . ALA A 1 1032 ? -11.446 34.471 45.730 1.00 92.06 1032 ALA A O 1
ATOM 8008 N N . SER A 1 1033 ? -12.397 32.996 44.336 1.00 93.75 1033 SER A N 1
ATOM 8009 C CA . SER A 1 1033 ? -13.341 32.445 45.318 1.00 93.75 1033 SER A CA 1
ATOM 8010 C C . SER A 1 1033 ? -12.711 31.561 46.403 1.00 93.75 1033 SER A C 1
ATOM 8012 O O . SER A 1 1033 ? -13.412 31.144 47.319 1.00 93.75 1033 SER A O 1
ATOM 8014 N N . GLY A 1 1034 ? -11.424 31.211 46.289 1.00 92.44 1034 GLY A N 1
ATOM 8015 C CA . GLY A 1 1034 ? -10.741 30.285 47.205 1.00 92.44 1034 GLY A CA 1
ATOM 8016 C C . GLY A 1 1034 ? -11.029 28.796 46.954 1.00 92.44 1034 GLY A C 1
ATOM 8017 O O . GLY A 1 1034 ? -10.286 27.941 47.439 1.00 92.44 1034 GLY A O 1
ATOM 8018 N N . LYS A 1 1035 ? -12.018 28.466 46.108 1.00 95.00 1035 LYS A N 1
ATOM 8019 C CA . LYS A 1 1035 ? -12.410 27.081 45.774 1.00 95.00 1035 LYS A CA 1
ATOM 8020 C C . LYS A 1 1035 ? -11.261 26.221 45.246 1.00 95.00 1035 LYS A C 1
ATOM 8022 O O . LYS A 1 1035 ? -11.254 25.013 45.465 1.00 95.00 1035 LYS A O 1
ATOM 8027 N N . VAL A 1 1036 ? -10.294 26.826 44.554 1.00 97.12 1036 VAL A N 1
ATOM 8028 C CA . VAL A 1 1036 ? -9.107 26.129 44.026 1.00 97.12 1036 VAL A CA 1
ATOM 8029 C C . VAL A 1 1036 ? -8.248 25.584 45.169 1.00 97.12 1036 VAL A C 1
ATOM 8031 O O . VAL A 1 1036 ? -7.879 24.409 45.153 1.00 97.12 1036 VAL A O 1
ATOM 8034 N N . PHE A 1 1037 ? -7.969 26.406 46.185 1.00 97.00 1037 PHE A N 1
ATOM 8035 C CA . PHE A 1 1037 ? -7.213 25.982 47.363 1.00 97.00 1037 PHE A CA 1
ATOM 8036 C C . PHE A 1 1037 ? -7.986 24.953 48.197 1.00 97.00 1037 PHE A C 1
ATOM 8038 O O . PHE A 1 1037 ? -7.400 23.960 48.628 1.00 97.00 1037 PHE A O 1
ATOM 8045 N N . ASP A 1 1038 ? -9.296 25.140 48.369 1.00 96.69 1038 ASP A N 1
ATOM 8046 C CA . ASP A 1 1038 ? -10.144 24.193 49.103 1.00 96.69 1038 ASP A CA 1
ATOM 8047 C C . ASP A 1 1038 ? -10.191 22.818 48.425 1.00 96.69 1038 ASP A C 1
ATOM 8049 O O . ASP A 1 1038 ? -10.040 21.788 49.089 1.00 96.69 1038 ASP A O 1
ATOM 8053 N N . LEU A 1 1039 ? -10.343 22.783 47.096 1.00 97.62 1039 LEU A N 1
ATOM 8054 C CA . LEU A 1 1039 ? -10.303 21.543 46.323 1.00 97.62 1039 LEU A CA 1
ATOM 8055 C C . LEU A 1 1039 ? -8.938 20.862 46.437 1.00 97.62 1039 LEU A C 1
ATOM 8057 O O . LEU A 1 1039 ? -8.879 19.649 46.631 1.00 97.62 1039 LEU A O 1
ATOM 8061 N N . PHE A 1 1040 ? -7.847 21.628 46.370 1.00 97.81 1040 PHE A N 1
ATOM 8062 C CA . PHE A 1 1040 ? -6.504 21.094 46.578 1.00 97.81 1040 PHE A CA 1
ATOM 8063 C C . PHE A 1 1040 ? -6.344 20.457 47.969 1.00 97.81 1040 PHE A C 1
ATOM 8065 O O . PHE A 1 1040 ? -5.835 19.340 48.059 1.00 97.81 1040 PHE A O 1
ATOM 8072 N N . ARG A 1 1041 ? -6.823 21.097 49.049 1.00 97.50 1041 ARG A N 1
ATOM 8073 C CA . ARG A 1 1041 ? -6.771 20.509 50.403 1.00 97.50 1041 ARG A CA 1
ATOM 8074 C C . ARG A 1 1041 ? -7.578 19.217 50.499 1.00 97.50 1041 ARG A C 1
ATOM 8076 O O . ARG A 1 1041 ? -7.074 18.228 51.018 1.00 97.50 1041 ARG A O 1
ATOM 8083 N N . ARG A 1 1042 ? -8.790 19.194 49.937 1.00 97.44 1042 ARG A N 1
ATOM 8084 C CA . ARG A 1 1042 ? -9.617 17.977 49.885 1.00 97.44 1042 ARG A CA 1
ATOM 8085 C C . ARG A 1 1042 ? -8.939 16.858 49.097 1.00 97.44 1042 ARG A C 1
ATOM 8087 O O . ARG A 1 1042 ? -8.974 15.712 49.531 1.00 97.44 1042 ARG A O 1
ATOM 8094 N N . TYR A 1 1043 ? -8.300 17.188 47.974 1.00 97.38 1043 TYR A N 1
ATOM 8095 C CA . TYR A 1 1043 ? -7.532 16.231 47.179 1.00 97.38 1043 TYR A CA 1
ATOM 8096 C C . TYR A 1 1043 ? -6.347 15.667 47.962 1.00 97.38 1043 TYR A C 1
ATOM 8098 O O . TYR A 1 1043 ? -6.133 14.456 47.975 1.00 97.38 1043 TYR A O 1
ATOM 8106 N N . LEU A 1 1044 ? -5.600 16.535 48.649 1.00 96.38 1044 LEU A N 1
ATOM 8107 C CA . LEU A 1 1044 ? -4.492 16.147 49.514 1.00 96.38 1044 LEU A CA 1
ATOM 8108 C C . LEU A 1 1044 ? -4.962 15.156 50.586 1.00 96.38 1044 LEU A C 1
ATOM 8110 O O . LEU A 1 1044 ? -4.450 14.036 50.632 1.00 96.38 1044 LEU A O 1
ATOM 8114 N N . ASP A 1 1045 ? -5.977 15.528 51.367 1.00 95.38 1045 ASP A N 1
ATOM 8115 C CA . ASP A 1 1045 ? -6.518 14.707 52.452 1.00 95.38 1045 ASP A CA 1
ATOM 8116 C C . ASP A 1 1045 ? -7.046 13.361 51.934 1.00 95.38 1045 ASP A C 1
ATOM 8118 O O . ASP A 1 1045 ? -6.750 12.308 52.501 1.00 95.38 1045 ASP A O 1
ATOM 8122 N N . LEU A 1 1046 ? -7.803 13.372 50.831 1.00 95.06 1046 LEU A N 1
ATOM 8123 C CA . LEU A 1 1046 ? -8.376 12.156 50.259 1.00 95.06 1046 LEU A CA 1
ATOM 8124 C C . LEU A 1 1046 ? -7.297 11.231 49.690 1.00 95.06 1046 LEU A C 1
ATOM 8126 O O . LEU A 1 1046 ? -7.318 10.035 49.967 1.00 95.06 1046 LEU A O 1
ATOM 8130 N N . SER A 1 1047 ? -6.314 11.771 48.963 1.00 94.12 1047 SER A N 1
ATOM 8131 C CA . SER A 1 1047 ? -5.201 10.976 48.428 1.00 94.12 1047 SER A CA 1
ATOM 8132 C C . SER A 1 1047 ? -4.404 10.284 49.544 1.00 94.12 1047 SER A C 1
ATOM 8134 O O . SER A 1 1047 ? -3.972 9.140 49.394 1.00 94.12 1047 SER A O 1
ATOM 8136 N N . GLN A 1 1048 ? -4.247 10.943 50.697 1.00 92.38 1048 GLN A N 1
ATOM 8137 C CA . GLN A 1 1048 ? -3.532 10.396 51.849 1.00 92.38 1048 GLN A CA 1
ATOM 8138 C C . GLN A 1 1048 ? -4.304 9.291 52.577 1.00 92.38 1048 GLN A C 1
ATOM 8140 O O . GLN A 1 1048 ? -3.667 8.415 53.154 1.00 92.38 1048 GLN A O 1
ATOM 8145 N N . LYS A 1 1049 ? -5.642 9.269 52.515 1.00 91.38 1049 LYS A N 1
ATOM 8146 C CA . LYS A 1 1049 ? -6.450 8.169 53.081 1.00 91.38 1049 LYS A CA 1
ATOM 8147 C C . LYS A 1 1049 ? -6.222 6.827 52.378 1.00 91.38 1049 LYS A C 1
ATOM 8149 O O . LYS A 1 1049 ? -6.508 5.791 52.963 1.00 91.38 1049 LYS A O 1
ATOM 8154 N N . PHE A 1 1050 ? -5.714 6.852 51.146 1.00 84.88 1050 PHE A N 1
ATOM 8155 C CA . PHE A 1 1050 ? -5.359 5.667 50.359 1.00 84.88 1050 PHE A CA 1
ATOM 8156 C C . PHE A 1 1050 ? -3.867 5.291 50.462 1.00 84.88 1050 PHE A C 1
ATOM 8158 O O . PHE A 1 1050 ? -3.371 4.571 49.597 1.00 84.88 1050 PHE A O 1
ATOM 8165 N N . ARG A 1 1051 ? -3.130 5.828 51.447 1.00 66.31 1051 ARG A N 1
ATOM 8166 C CA . ARG A 1 1051 ? -1.723 5.466 51.691 1.00 66.31 1051 ARG A CA 1
ATOM 8167 C C . ARG A 1 1051 ? -1.545 4.088 52.305 1.00 66.31 1051 ARG A C 1
ATOM 8169 O O . ARG A 1 1051 ? -2.392 3.696 53.136 1.00 66.31 1051 ARG A O 1
#

Sequence (1051 aa):
MDLPLITKVLRPGHCDPLFLLNKLGSVRDYLALLESANRTSGNDLSYLAFGARDVITVRDGAVFGSRYVMDGEIKDPLAVFSELVGAGKEKGRLRMGYIGFLSYESARYFEVLDLKPDPGIPDALFFLPEILLKIDHRRKEVTVTAHRDTNENLVHIEEVILSSCFPAAATPRRRRPPKARRNRDAASLLRGIKQPLQKDITSIRQTTTEDFCRDIETIKEKILDGEAFQVVLSQEMRMKEKSSPEKVYEQLRNVSPSPYMYFLKTPDLQIVGASPETLVRVDDRRILYRPIAGTRKRTGDEGRDKLMRRELLSDEKERCEHQMLVDLGRNDIGRVAEIGSVELKNPFRIETFAHVYHLVSDIVARVRSDLKPIDVLRAVFPAGTLTGAPKIRAMKIIRDLEKKPRGIYGGAFGYFDLSGNIDFAIMIRSMLFQNGAISLRAGAGIVNGSVPEREDSECLNKARSCLEAIRLADLSPSLPKKTLILDNYDSFTYNLYQYVAELGGNPVVYRNDEIKIEDVRKLDLTHIIISPGPGSPLVKRDIGIAEALIDFASAEGIPLLGVCLGHQILGKHFGADITRAPVLFHGKASRITLEKSRLFDGLHSEIEAMRYHSLCVDEKTLPMQIKKTGQTEDGILMAIEHIALPLFGVQFHPESVGTPEGKKIIRNFLEIGRAFPCDHGLPSLRPAILRNNEKCQVSQRSIYDLVTALTSGKLAEKERKKYFLKLVSMPLSAGLLVAAASALRQKMIPVELSADAIDTCGTGGSGKKTINTSTLVAFVLAASGARVAKHGNRSASGNCGCFDLLEKLGVNISLTPEAEKKVFEELGIVFMFASLHHPGFRHVAPLRKAFGRKTVFNLLGPLLNPARVSRQMIGTGDAAEAELLSDALKDLVTDHSFVVCGMDGLDEVTLSAPTVVHEIIFPQLRRRVADVPARRDETGTRGVLGCGNNNEYSVFTSYFVPSDLNLPIFKLQEIEGGSVDKNAEIFLDIARGGGSVAHRNLVLVNAAHAFLLSGSEESLEACFLKAKETLASGKVFDLFRRYLDLSQKFR

pLDDT: mean 81.18, std 18.03, range [21.08, 98.31]